Protein AF-A0A2V5HSE5-F1 (afdb_monomer)

Radius of gyration: 39.01 Å; Cα contacts (8 Å, |Δi|>4): 950; chains: 1; bounding box: 84×90×106 Å

Secondary structure (DSSP, 8-state):
--TTSHHHHHHHHHHHHHHH---HHHHHHHHHHHHHSS-HHHHHHHHHTT-TTS-GGGG-GGG--TT-HHHHHHHHHHHTT-HHHHHHHIIIIIHHHHS---SEE----GGGSS---S------TT--------------STTGGGS-TT------GGGTTHHHHHHHHHTSGGG--EEE-EETTEEPPHHHHHHHHHHTT--EEE-TT----SS-HHHHHHHHHHH-TT-SEEEEE-TTSSEEEEETTS-EEEGGGSGGGT--TTEEEEE-SGGGSS------TT-EEEEE--TT--HHHHHHHHTTSTTTTTT-EEEEEE-HHHHHHHHHHHT--TTSPP-HHHHHHHHHHHHHHHHHHTHHHHHHHHHHHHHHHHHHHH-TTTTT-HHHHHHHHHHH-EE----HHHHHPPPPTT--S--SSS-------HHHHHHHHHHHHHHHHHTTT-TTS-S-HHHHTT-S---------------PPP-PPBPPP----HHHHHHHHHS---SSSEEEHHHHHHHSHHHHHHTTT-----TTEEEETGGG-SB-PPTT---GGGPPP--EEEEETTTTEEEEE-HHHHHHHHHHHHHT--TTEEEEE-----STTS--GGG--SSEESPPSSTT---HHHHHHHHHHHT-----GGGHHHHHHHTTPPEETTTTEE----HHHHHHHHHHHHHHHHHTTT---TTSHHHHHHTTB---TTSGGG----TTSSTTSS-----------------------------PPP------------

pLDDT: mean 78.4, std 19.53, range [22.67, 97.88]

Structure (mmCIF, N/CA/C/O backbone):
data_AF-A0A2V5HSE5-F1
#
_entry.id   AF-A0A2V5HSE5-F1
#
loop_
_atom_site.group_PDB
_atom_site.id
_atom_site.type_symbol
_atom_site.label_atom_id
_atom_site.label_alt_id
_atom_site.label_comp_id
_atom_site.label_asym_id
_atom_site.label_entity_id
_atom_site.label_seq_id
_atom_site.pdbx_PDB_ins_code
_atom_site.Cartn_x
_atom_site.Cartn_y
_atom_site.Cartn_z
_atom_site.occupancy
_atom_site.B_iso_or_equiv
_atom_site.auth_seq_id
_atom_site.auth_comp_id
_atom_site.auth_asym_id
_atom_site.auth_atom_id
_atom_site.pdbx_PDB_model_num
ATOM 1 N N . ALA A 1 1 ? -4.893 -3.016 17.128 1.00 37.69 1 ALA A N 1
ATOM 2 C CA . ALA A 1 1 ? -4.441 -3.612 15.867 1.00 37.69 1 ALA A CA 1
ATOM 3 C C . ALA A 1 1 ? -3.090 -3.005 15.515 1.00 37.69 1 ALA A C 1
ATOM 5 O O . ALA A 1 1 ? -3.054 -1.854 15.117 1.00 37.69 1 ALA A O 1
ATOM 6 N N . GLU A 1 2 ? -2.008 -3.767 15.699 1.00 41.94 2 GLU A N 1
ATOM 7 C CA . GLU A 1 2 ? -0.610 -3.469 15.305 1.00 41.94 2 GLU A CA 1
ATOM 8 C C . GLU A 1 2 ? -0.381 -3.602 13.781 1.00 41.94 2 GLU A C 1
ATOM 10 O O . GLU A 1 2 ? 0.721 -3.864 13.310 1.00 41.94 2 GLU A O 1
ATOM 15 N N . TRP A 1 3 ? -1.437 -3.481 12.975 1.00 50.03 3 TRP A N 1
ATOM 16 C CA . TRP A 1 3 ? -1.369 -3.711 11.529 1.00 50.03 3 TRP A CA 1
ATOM 17 C C . TRP A 1 3 ? -1.050 -2.435 10.731 1.00 50.03 3 TRP A C 1
ATOM 19 O O . TRP A 1 3 ? -1.063 -2.474 9.505 1.00 50.03 3 TRP A O 1
ATOM 29 N N . GLY A 1 4 ? -0.786 -1.312 11.412 1.00 50.12 4 GLY A N 1
ATOM 30 C CA . GLY A 1 4 ? -0.477 -0.020 10.790 1.00 50.12 4 GLY A CA 1
ATOM 31 C C . GLY A 1 4 ? 0.933 0.069 10.204 1.00 50.12 4 GLY A C 1
ATOM 32 O O . GLY A 1 4 ? 1.190 0.922 9.357 1.00 50.12 4 GLY A O 1
ATOM 33 N N . HIS A 1 5 ? 1.841 -0.833 10.594 1.00 67.81 5 HIS A N 1
ATOM 34 C CA . HIS A 1 5 ? 3.178 -0.863 10.016 1.00 67.81 5 HIS A CA 1
ATOM 35 C C . HIS A 1 5 ? 3.104 -1.285 8.535 1.00 67.81 5 HIS A C 1
ATOM 37 O O . HIS A 1 5 ? 2.599 -2.380 8.249 1.00 67.81 5 HIS A O 1
ATOM 43 N N . PRO A 1 6 ? 3.651 -0.496 7.587 1.00 73.06 6 PRO A N 1
ATOM 44 C CA . PRO A 1 6 ? 3.570 -0.792 6.155 1.00 73.06 6 PRO A CA 1
ATOM 45 C C . PRO A 1 6 ? 4.016 -2.212 5.792 1.00 73.06 6 PRO A C 1
ATOM 47 O O . PRO A 1 6 ? 3.323 -2.903 5.054 1.00 73.06 6 PRO A O 1
ATOM 50 N N . ASP A 1 7 ? 5.111 -2.699 6.378 1.00 78.25 7 ASP A N 1
ATOM 51 C CA . ASP A 1 7 ? 5.605 -4.065 6.135 1.00 78.25 7 ASP A CA 1
ATOM 52 C C . ASP A 1 7 ? 4.615 -5.152 6.536 1.00 78.25 7 ASP A C 1
ATOM 54 O O . ASP A 1 7 ? 4.503 -6.181 5.873 1.00 78.25 7 ASP A O 1
ATOM 58 N N . VAL A 1 8 ? 3.894 -4.925 7.629 1.00 80.44 8 VAL A N 1
ATOM 59 C CA . VAL A 1 8 ? 2.926 -5.874 8.161 1.00 80.44 8 VAL A CA 1
ATOM 60 C C . VAL A 1 8 ? 1.689 -5.896 7.261 1.00 80.44 8 VAL A C 1
ATOM 62 O O . VAL A 1 8 ? 1.217 -6.973 6.895 1.00 80.44 8 VAL A O 1
ATOM 65 N N . ALA A 1 9 ? 1.235 -4.725 6.803 1.00 81.38 9 ALA A N 1
ATOM 66 C CA . ALA A 1 9 ? 0.181 -4.607 5.800 1.00 81.38 9 ALA A CA 1
ATOM 67 C C . ALA A 1 9 ? 0.578 -5.265 4.464 1.00 81.38 9 ALA A C 1
ATOM 69 O O . ALA A 1 9 ? -0.207 -6.030 3.898 1.00 81.38 9 ALA A O 1
ATOM 70 N N . ILE A 1 10 ? 1.808 -5.045 3.985 1.00 85.75 10 ILE A N 1
ATOM 71 C CA . ILE A 1 10 ? 2.348 -5.684 2.775 1.00 85.75 10 ILE A CA 1
ATOM 72 C C . ILE A 1 10 ? 2.383 -7.205 2.948 1.00 85.75 10 ILE A C 1
ATOM 74 O O . ILE A 1 10 ? 1.919 -7.935 2.070 1.00 85.75 10 ILE A O 1
ATOM 78 N N . LEU A 1 11 ? 2.890 -7.696 4.083 1.00 89.44 11 LEU A N 1
ATOM 79 C CA . LEU A 1 11 ? 2.995 -9.124 4.362 1.00 89.44 11 LEU A CA 1
ATOM 80 C C . LEU A 1 11 ? 1.619 -9.795 4.389 1.00 89.44 11 LEU A C 1
ATOM 82 O O . LEU A 1 11 ? 1.440 -10.821 3.732 1.00 89.44 11 LEU A O 1
ATOM 86 N N . PHE A 1 12 ? 0.640 -9.229 5.100 1.00 87.94 12 PHE A N 1
ATOM 87 C CA . PHE A 1 12 ? -0.706 -9.806 5.128 1.00 87.94 12 PHE A CA 1
ATOM 88 C C . PHE A 1 12 ? -1.429 -9.698 3.803 1.00 87.94 12 PHE A C 1
ATOM 90 O O . PHE A 1 12 ? -2.133 -10.638 3.449 1.00 87.94 12 PHE A O 1
ATOM 97 N N . THR A 1 13 ? -1.209 -8.625 3.045 1.00 90.38 13 THR A N 1
ATOM 98 C CA . THR A 1 13 ? -1.733 -8.523 1.680 1.00 90.38 13 THR A CA 1
ATOM 99 C C . THR A 1 13 ? -1.192 -9.675 0.835 1.00 90.38 13 THR A C 1
ATOM 101 O O . THR A 1 13 ? -1.968 -10.432 0.257 1.00 90.38 13 THR A O 1
ATOM 104 N N . CYS A 1 14 ? 0.126 -9.895 0.834 1.00 93.31 14 CYS A N 1
ATOM 105 C CA . CYS A 1 14 ? 0.733 -11.029 0.136 1.00 93.31 14 CYS A CA 1
ATOM 106 C C . CYS A 1 14 ? 0.155 -12.375 0.602 1.00 93.31 14 CYS A C 1
ATOM 108 O O . CYS A 1 14 ? -0.235 -13.193 -0.228 1.00 93.31 14 CYS A O 1
ATOM 110 N N . LEU A 1 15 ? 0.069 -12.607 1.917 1.00 93.38 15 LEU A N 1
ATOM 111 C CA . LEU A 1 15 ? -0.453 -13.858 2.475 1.00 93.38 15 LEU A CA 1
ATOM 112 C C . LEU A 1 15 ? -1.921 -14.094 2.107 1.00 93.38 15 LEU A C 1
ATOM 114 O O . LEU A 1 15 ? -2.263 -15.212 1.726 1.00 93.38 15 LEU A O 1
ATOM 118 N N . ALA A 1 16 ? -2.770 -13.067 2.172 1.00 92.12 16 ALA A N 1
ATOM 119 C CA . ALA A 1 16 ? -4.176 -13.160 1.790 1.00 92.12 16 ALA A CA 1
ATOM 120 C C . ALA A 1 16 ? -4.311 -13.621 0.334 1.00 92.12 16 ALA A C 1
ATOM 122 O O . ALA A 1 16 ? -4.960 -14.630 0.065 1.00 92.12 16 ALA A O 1
ATOM 123 N N . PHE A 1 17 ? -3.592 -12.979 -0.592 1.00 95.00 17 PHE A N 1
ATOM 124 C CA . PHE A 1 17 ? -3.610 -13.373 -2.001 1.00 95.00 17 PHE A CA 1
ATOM 125 C C . PHE A 1 17 ? -2.984 -14.750 -2.257 1.00 95.00 17 PHE A C 1
ATOM 127 O O . PHE A 1 17 ? -3.467 -15.484 -3.116 1.00 95.00 17 PHE A O 1
ATOM 134 N N . TYR A 1 18 ? -1.948 -15.150 -1.515 1.00 94.50 18 TYR A N 1
ATOM 135 C CA . TYR A 1 18 ? -1.387 -16.500 -1.628 1.00 94.50 18 TYR A CA 1
ATOM 136 C C . TYR A 1 18 ? -2.341 -17.591 -1.127 1.00 94.50 18 TYR A C 1
ATOM 138 O O . TYR A 1 18 ? -2.316 -18.703 -1.655 1.00 94.50 18 TYR A O 1
ATOM 146 N N . HIS A 1 19 ? -3.178 -17.293 -0.131 1.00 92.31 19 HIS A N 1
ATOM 147 C CA . HIS A 1 19 ? -4.152 -18.239 0.411 1.00 92.31 19 HIS A CA 1
ATOM 148 C C . HIS A 1 19 ? -5.450 -18.295 -0.402 1.00 92.31 19 HIS A C 1
ATOM 150 O O . HIS A 1 19 ? -5.953 -19.389 -0.664 1.00 92.31 19 HIS A O 1
ATOM 156 N N . GLU A 1 20 ? -5.990 -17.147 -0.806 1.00 93.31 20 GLU A N 1
ATOM 157 C CA . GLU A 1 20 ? -7.258 -17.055 -1.541 1.00 93.31 20 GLU A CA 1
ATOM 158 C C . GLU A 1 20 ? -7.082 -17.275 -3.049 1.00 93.31 20 GLU A C 1
ATOM 160 O O . GLU A 1 20 ? -7.962 -17.836 -3.710 1.00 93.31 20 GLU A O 1
ATOM 165 N N . GLY A 1 21 ? -5.913 -16.913 -3.581 1.00 93.94 21 GLY A N 1
ATOM 166 C CA . GLY A 1 21 ? -5.652 -16.846 -5.012 1.00 93.94 21 GLY A CA 1
ATOM 167 C C . GLY A 1 21 ? -6.323 -15.640 -5.671 1.00 93.94 21 GLY A C 1
ATOM 168 O O . GLY A 1 21 ? -7.078 -14.892 -5.055 1.00 93.94 21 GLY A O 1
ATOM 169 N N . LEU A 1 22 ? -6.051 -15.446 -6.959 1.00 95.06 22 LEU A N 1
ATOM 170 C CA . LEU A 1 22 ? -6.726 -14.411 -7.744 1.00 95.06 22 LEU A CA 1
ATOM 171 C C . LEU A 1 22 ? -8.165 -14.821 -8.058 1.00 95.06 22 LEU A C 1
ATOM 173 O O . LEU A 1 22 ? -8.438 -15.990 -8.347 1.00 95.06 22 LEU A O 1
ATOM 177 N N . ASN A 1 23 ? -9.078 -13.853 -8.093 1.00 94.56 23 ASN A N 1
ATOM 178 C CA . ASN A 1 23 ? -10.392 -14.047 -8.702 1.00 94.56 23 ASN A CA 1
ATOM 179 C C . ASN A 1 23 ? -10.321 -13.905 -10.241 1.00 94.56 23 ASN A C 1
ATOM 181 O O . ASN A 1 23 ? -9.284 -13.546 -10.807 1.00 94.56 23 ASN A O 1
ATOM 185 N N . GLN A 1 24 ? -11.414 -14.237 -10.936 1.00 92.25 24 GLN A N 1
ATOM 186 C CA . GLN A 1 24 ? -11.439 -14.252 -12.405 1.00 92.25 24 GLN A CA 1
ATOM 187 C C . GLN A 1 24 ? -11.196 -12.861 -13.008 1.00 92.25 24 GLN A C 1
ATOM 189 O O . GLN A 1 24 ? -10.471 -12.737 -13.992 1.00 92.25 24 GLN A O 1
ATOM 194 N N . GLU A 1 25 ? -11.757 -11.821 -12.394 1.00 91.81 25 GLU A N 1
ATOM 195 C CA . GLU A 1 25 ? -11.634 -10.441 -12.861 1.00 91.81 25 GLU A CA 1
ATOM 196 C C . GLU A 1 25 ? -10.201 -9.917 -12.697 1.00 91.81 25 GLU A C 1
ATOM 198 O O . GLU A 1 25 ? -9.633 -9.353 -13.626 1.00 91.81 25 GLU A O 1
ATOM 203 N N . GLN A 1 26 ? -9.563 -10.208 -11.563 1.00 94.50 26 GLN A N 1
ATOM 204 C CA . GLN A 1 26 ? -8.159 -9.873 -11.308 1.00 94.50 26 GLN A CA 1
ATOM 205 C C . GLN A 1 26 ? -7.218 -10.572 -12.299 1.00 94.50 26 GLN A C 1
ATOM 207 O O . GLN A 1 26 ? -6.293 -9.960 -12.828 1.00 94.50 26 GLN A O 1
ATOM 212 N N . CYS A 1 27 ? -7.469 -11.849 -12.604 1.00 92.62 27 CYS A N 1
ATOM 213 C CA . CYS A 1 27 ? -6.684 -12.585 -13.596 1.00 92.62 27 CYS A CA 1
ATOM 214 C C . CYS A 1 27 ? -6.865 -12.015 -15.015 1.00 92.62 27 CYS A C 1
ATOM 216 O O . CYS A 1 27 ? -5.888 -11.901 -15.759 1.00 92.62 27 CYS A O 1
ATOM 218 N N . ARG A 1 28 ? -8.088 -11.604 -15.371 1.00 90.69 28 ARG A N 1
ATOM 219 C CA . ARG A 1 28 ? -8.401 -10.932 -16.640 1.00 90.69 28 ARG A CA 1
ATOM 220 C C . ARG A 1 28 ? -7.661 -9.599 -16.766 1.00 90.69 28 ARG A C 1
ATOM 222 O O . ARG A 1 28 ? -7.025 -9.365 -17.788 1.00 90.69 28 ARG A O 1
ATOM 229 N N . GLN A 1 29 ? -7.655 -8.784 -15.711 1.00 91.75 29 GLN A N 1
ATOM 230 C CA . GLN A 1 29 ? -6.893 -7.529 -15.664 1.00 91.75 29 GLN A CA 1
ATOM 231 C C . GLN A 1 29 ? -5.393 -7.757 -15.883 1.00 91.75 29 GLN A C 1
ATOM 233 O O . GLN A 1 29 ? -4.754 -7.016 -16.631 1.00 91.75 29 GLN A O 1
ATOM 238 N N . CYS A 1 30 ? -4.817 -8.817 -15.300 1.00 92.56 30 CYS A N 1
ATOM 239 C CA . CYS A 1 30 ? -3.430 -9.175 -15.592 1.00 92.56 30 CYS A CA 1
ATOM 240 C C . CYS A 1 30 ? -3.223 -9.483 -17.082 1.00 92.56 30 CYS A C 1
ATOM 242 O O . CYS A 1 30 ? -2.258 -8.993 -17.662 1.00 92.56 30 CYS A O 1
ATOM 244 N N . LEU A 1 31 ? -4.096 -10.286 -17.703 1.00 90.50 31 LEU A N 1
ATOM 245 C CA . LEU A 1 31 ? -3.988 -10.645 -19.126 1.00 90.50 31 LEU A CA 1
ATOM 246 C C . LEU A 1 31 ? -4.076 -9.413 -20.039 1.00 90.50 31 LEU A C 1
ATOM 248 O O . LEU A 1 31 ? -3.309 -9.303 -20.993 1.00 90.50 31 LEU A O 1
ATOM 252 N N . GLU A 1 32 ? -4.960 -8.465 -19.728 1.00 89.62 32 GLU A N 1
ATOM 253 C CA . GLU A 1 32 ? -5.055 -7.189 -20.448 1.00 89.62 32 GLU A CA 1
ATOM 254 C C . GLU A 1 32 ? -3.783 -6.346 -20.311 1.00 89.62 32 GLU A C 1
ATOM 256 O O . GLU A 1 32 ? -3.359 -5.706 -21.271 1.00 89.62 32 GLU A O 1
ATOM 261 N N . SER A 1 33 ? -3.149 -6.357 -19.137 1.00 89.75 33 SER A N 1
ATOM 262 C CA . SER A 1 33 ? -1.869 -5.676 -18.927 1.00 89.75 33 SER A CA 1
ATOM 263 C C . SER A 1 33 ? -0.733 -6.335 -19.702 1.00 89.75 33 SER A C 1
ATOM 265 O O . SER A 1 33 ? 0.065 -5.633 -20.316 1.00 89.75 33 SER A O 1
ATOM 267 N N . VAL A 1 34 ? -0.687 -7.669 -19.759 1.00 88.50 34 VAL A N 1
ATOM 268 C CA . VAL A 1 34 ? 0.285 -8.386 -20.601 1.00 88.50 34 VAL A CA 1
ATOM 269 C C . VAL A 1 34 ? 0.083 -8.055 -22.075 1.00 88.50 34 VAL A C 1
ATOM 271 O O . VAL A 1 34 ? 1.064 -7.833 -22.771 1.00 88.50 34 VAL A O 1
ATOM 274 N N . LEU A 1 35 ? -1.162 -7.930 -22.544 1.00 84.88 35 LEU A N 1
ATOM 275 C CA . LEU A 1 35 ? -1.455 -7.514 -23.920 1.00 84.88 35 LEU A CA 1
ATOM 276 C C . LEU A 1 35 ? -0.922 -6.113 -24.254 1.00 84.88 35 LEU A C 1
ATOM 278 O O . LEU A 1 35 ? -0.577 -5.856 -25.404 1.00 84.88 35 LEU A O 1
ATOM 282 N N . ARG A 1 36 ? -0.854 -5.220 -23.262 1.00 81.44 36 ARG A N 1
ATOM 283 C CA . ARG A 1 36 ? -0.322 -3.855 -23.405 1.00 81.44 36 ARG A CA 1
ATOM 284 C C . ARG A 1 36 ? 1.188 -3.760 -23.169 1.00 81.44 36 ARG A C 1
ATOM 286 O O . ARG A 1 36 ? 1.737 -2.678 -23.349 1.00 81.44 36 ARG A O 1
ATOM 293 N N . ALA A 1 37 ? 1.839 -4.837 -22.732 1.00 78.94 37 ALA A N 1
ATOM 294 C CA . ALA A 1 37 ? 3.273 -4.852 -22.474 1.00 78.94 37 ALA A CA 1
ATOM 295 C C . ALA A 1 37 ? 4.079 -4.850 -23.782 1.00 78.94 37 ALA A C 1
ATOM 297 O O . ALA A 1 37 ? 3.602 -5.315 -24.816 1.00 78.94 37 ALA A O 1
ATOM 298 N N . ASP A 1 38 ? 5.331 -4.391 -23.716 1.00 71.06 38 ASP A N 1
ATOM 299 C CA . ASP A 1 38 ? 6.223 -4.337 -24.883 1.00 71.06 38 ASP A CA 1
ATOM 300 C C . ASP A 1 38 ? 6.590 -5.733 -25.423 1.00 71.06 38 ASP A C 1
ATOM 302 O O . ASP A 1 38 ? 6.829 -5.897 -26.619 1.00 71.06 38 ASP A O 1
ATOM 306 N N . ASP A 1 39 ? 6.625 -6.751 -24.551 1.00 74.94 39 ASP A N 1
ATOM 307 C CA . ASP A 1 39 ? 6.791 -8.163 -24.924 1.00 74.94 39 ASP A CA 1
ATOM 308 C C . ASP A 1 39 ? 5.786 -9.065 -24.180 1.00 74.94 39 ASP A C 1
ATOM 310 O O . ASP A 1 39 ? 6.107 -9.683 -23.154 1.00 74.94 39 ASP A O 1
ATOM 314 N N . PRO A 1 40 ? 4.554 -9.173 -24.708 1.00 80.81 40 PRO A N 1
ATOM 315 C CA . PRO A 1 40 ? 3.511 -9.999 -24.114 1.00 80.81 40 PRO A CA 1
ATOM 316 C C . PRO A 1 40 ? 3.881 -11.487 -24.054 1.00 80.81 40 PRO A C 1
ATOM 318 O O . PRO A 1 40 ? 3.487 -12.197 -23.128 1.00 80.81 40 PRO A O 1
ATOM 321 N N . ALA A 1 41 ? 4.651 -11.974 -25.034 1.00 77.94 41 ALA A N 1
ATOM 322 C CA . ALA A 1 41 ? 4.997 -13.385 -25.141 1.00 77.94 41 ALA A CA 1
ATOM 323 C C . ALA A 1 41 ? 5.964 -13.805 -24.031 1.00 77.94 41 ALA A C 1
ATOM 325 O O . ALA A 1 41 ? 5.734 -14.826 -23.383 1.00 77.94 41 ALA A O 1
ATOM 326 N N . THR A 1 42 ? 7.001 -13.005 -23.769 1.00 77.19 42 THR A N 1
ATOM 327 C CA . THR A 1 42 ? 7.955 -13.285 -22.687 1.00 77.19 42 THR A CA 1
ATOM 328 C C . THR A 1 42 ? 7.309 -13.144 -21.309 1.00 77.19 42 THR A C 1
ATOM 330 O O . THR A 1 42 ? 7.526 -13.999 -20.448 1.00 77.19 42 THR A O 1
ATOM 333 N N . GLU A 1 43 ? 6.488 -12.112 -21.082 1.00 81.19 43 GLU A N 1
ATOM 334 C CA . GLU A 1 43 ? 5.786 -11.955 -19.799 1.00 81.19 43 GLU A CA 1
ATOM 335 C C . GLU A 1 43 ? 4.812 -13.111 -19.538 1.00 81.19 43 GLU A C 1
ATOM 337 O O . GLU A 1 43 ? 4.778 -13.656 -18.432 1.00 81.19 43 GLU A O 1
ATOM 342 N N . TYR A 1 44 ? 4.079 -13.557 -20.561 1.00 85.88 44 TYR A N 1
ATOM 343 C CA . TYR A 1 44 ? 3.179 -14.698 -20.425 1.00 85.88 44 TYR A CA 1
ATOM 344 C C . TYR A 1 44 ? 3.917 -16.034 -20.268 1.00 85.88 44 TYR A C 1
ATOM 346 O O . TYR A 1 44 ? 3.504 -16.886 -19.475 1.00 85.88 44 TYR A O 1
ATOM 354 N N . ASP A 1 45 ? 5.037 -16.237 -20.969 1.00 81.31 45 ASP A N 1
ATOM 355 C CA . ASP A 1 45 ? 5.857 -17.440 -20.803 1.00 81.31 45 ASP A CA 1
ATOM 356 C C . ASP A 1 45 ? 6.295 -17.590 -19.331 1.00 81.31 45 ASP A C 1
ATOM 358 O O . ASP A 1 45 ? 6.146 -18.676 -18.768 1.00 81.31 45 ASP A O 1
ATOM 362 N N . ARG A 1 46 ? 6.674 -16.501 -18.639 1.00 81.19 46 ARG A N 1
ATOM 363 C CA . ARG A 1 46 ? 7.002 -16.531 -17.194 1.00 81.19 46 ARG A CA 1
ATOM 364 C C . ARG A 1 46 ? 5.861 -17.054 -16.322 1.00 81.19 46 ARG A C 1
ATOM 366 O O . ARG A 1 46 ? 6.106 -17.691 -15.297 1.00 81.19 46 ARG A O 1
ATOM 373 N N . TRP A 1 47 ? 4.610 -16.791 -16.697 1.00 86.44 47 TRP A N 1
ATOM 374 C CA . TRP A 1 47 ? 3.445 -17.268 -15.946 1.00 86.44 47 TRP A CA 1
ATOM 375 C C . TRP A 1 47 ? 3.228 -18.771 -16.115 1.00 86.44 47 TRP A C 1
ATOM 377 O O . TRP A 1 47 ? 2.710 -19.428 -15.209 1.00 86.44 47 TRP A O 1
ATOM 387 N N . THR A 1 48 ? 3.611 -19.313 -17.272 1.00 82.62 48 THR A N 1
ATOM 388 C CA . THR A 1 48 ? 3.333 -20.701 -17.660 1.00 82.62 48 THR A CA 1
ATOM 389 C C . THR A 1 48 ? 4.519 -21.646 -17.472 1.00 82.62 48 THR A C 1
ATOM 391 O O . THR A 1 48 ? 4.307 -22.860 -17.401 1.00 82.62 48 THR A O 1
ATOM 394 N N . GLU A 1 49 ? 5.739 -21.120 -17.311 1.00 73.69 49 GLU A N 1
ATOM 395 C CA . GLU A 1 49 ? 6.972 -21.892 -17.089 1.00 73.69 49 GLU A CA 1
ATOM 396 C C . GLU A 1 49 ? 6.890 -22.818 -15.869 1.00 73.69 49 GLU A C 1
ATOM 398 O O . GLU A 1 49 ? 7.357 -23.956 -15.917 1.00 73.69 49 GLU A O 1
ATOM 403 N N . THR A 1 50 ? 6.252 -22.370 -14.788 1.00 66.06 50 THR A N 1
ATOM 404 C CA . THR A 1 50 ? 6.107 -23.156 -13.552 1.00 66.06 50 THR A CA 1
ATOM 405 C C . THR A 1 50 ? 4.899 -24.094 -13.570 1.00 66.06 50 THR A C 1
ATOM 407 O O . THR A 1 50 ? 4.805 -25.000 -12.739 1.00 66.06 50 THR A O 1
ATOM 410 N N . SER A 1 51 ? 3.974 -23.930 -14.521 1.00 68.38 51 SER A N 1
ATOM 411 C CA . SER A 1 51 ? 2.731 -24.699 -14.565 1.00 68.38 51 SER A CA 1
ATOM 412 C C . SER A 1 51 ? 2.857 -25.901 -15.498 1.00 68.38 51 SER A C 1
ATOM 414 O O . SER A 1 51 ? 2.586 -25.818 -16.692 1.00 68.38 51 SER A O 1
ATOM 416 N N . ALA A 1 52 ? 3.232 -27.069 -14.971 1.00 66.12 52 ALA A N 1
ATOM 417 C CA . ALA A 1 52 ? 3.265 -28.319 -15.747 1.00 66.12 52 ALA A CA 1
ATOM 418 C C . ALA A 1 52 ? 1.859 -28.825 -16.147 1.00 66.12 52 ALA A C 1
ATOM 420 O O . ALA A 1 52 ? 1.725 -29.578 -17.106 1.00 66.12 52 ALA A O 1
ATOM 421 N N . ALA A 1 53 ? 0.807 -28.376 -15.457 1.00 75.19 53 ALA A N 1
ATOM 422 C CA . ALA A 1 53 ? -0.567 -28.847 -15.649 1.00 75.19 53 ALA A CA 1
ATOM 423 C C . ALA A 1 53 ? -1.356 -28.104 -16.745 1.00 75.19 53 ALA A C 1
ATOM 425 O O . ALA A 1 53 ? -2.462 -28.523 -17.081 1.00 75.19 53 ALA A O 1
ATOM 426 N N . MET A 1 54 ? -0.824 -27.005 -17.287 1.00 80.81 54 MET A N 1
ATOM 427 C CA . MET A 1 54 ? -1.533 -26.197 -18.280 1.00 80.81 54 MET A CA 1
ATOM 428 C C . MET A 1 54 ? -1.579 -26.880 -19.667 1.00 80.81 54 MET A C 1
ATOM 430 O O . MET A 1 54 ? -0.536 -27.366 -20.130 1.00 80.81 54 MET A O 1
ATOM 434 N N . PRO A 1 55 ? -2.736 -26.891 -20.361 1.00 82.44 55 PRO A N 1
ATOM 435 C CA . PRO A 1 55 ? -2.853 -27.370 -21.737 1.00 82.44 55 PRO A CA 1
ATOM 436 C C . PRO A 1 55 ? -1.949 -26.602 -22.702 1.00 82.44 55 PRO A C 1
ATOM 438 O O . PRO A 1 55 ? -1.814 -25.386 -22.603 1.00 82.44 55 PRO A O 1
ATOM 441 N N . GLU A 1 56 ? -1.372 -27.296 -23.679 1.00 74.81 56 GLU A N 1
ATOM 442 C CA . GLU A 1 56 ? -0.410 -26.709 -24.618 1.00 74.81 56 GLU A CA 1
ATOM 443 C C . GLU A 1 56 ? -0.984 -25.531 -25.421 1.00 74.81 56 GLU A C 1
ATOM 445 O O . GLU A 1 56 ? -0.300 -24.525 -25.595 1.00 74.81 56 GLU A O 1
ATOM 450 N N . GLY A 1 57 ? -2.258 -25.594 -25.820 1.00 76.06 57 GLY A N 1
ATOM 451 C CA . GLY A 1 57 ? -2.933 -24.494 -26.519 1.00 76.06 57 GLY A CA 1
ATOM 452 C C . GLY A 1 57 ? -3.014 -23.196 -25.706 1.00 76.06 57 GLY A C 1
ATOM 453 O O . GLY A 1 57 ? -2.966 -22.121 -26.287 1.00 76.06 57 GLY A O 1
ATOM 454 N N . LEU A 1 58 ? -3.046 -23.287 -24.372 1.00 82.06 58 LEU A N 1
ATOM 455 C CA . LEU A 1 58 ? -3.089 -22.128 -23.473 1.00 82.06 58 LEU A CA 1
ATOM 456 C C . LEU A 1 58 ? -1.696 -21.655 -23.042 1.00 82.06 58 LEU A C 1
ATOM 458 O O . LEU A 1 58 ? -1.581 -20.620 -22.411 1.00 82.06 58 LEU A O 1
ATOM 462 N N . ARG A 1 59 ? -0.621 -22.377 -23.384 1.00 79.69 59 ARG A N 1
ATOM 463 C CA . ARG A 1 59 ? 0.761 -21.961 -23.071 1.00 79.69 59 ARG A CA 1
ATOM 464 C C . ARG A 1 59 ? 1.336 -20.958 -24.062 1.00 79.69 59 ARG A C 1
ATOM 466 O O . ARG A 1 59 ? 2.458 -20.505 -23.867 1.00 79.69 59 ARG A O 1
ATOM 473 N N . HIS A 1 60 ? 0.643 -20.705 -25.166 1.00 74.25 60 HIS A N 1
ATOM 474 C CA . HIS A 1 60 ? 1.156 -19.905 -26.268 1.00 74.25 60 HIS A CA 1
ATOM 475 C C . HIS A 1 60 ? 0.406 -18.588 -26.322 1.00 74.25 60 HIS A C 1
ATOM 477 O O . HIS A 1 60 ? -0.766 -18.582 -26.682 1.00 74.25 60 HIS A O 1
ATOM 483 N N . TRP A 1 61 ? 1.099 -17.481 -26.049 1.00 80.69 61 TRP A N 1
ATOM 484 C CA . TRP A 1 61 ? 0.491 -16.151 -26.094 1.00 80.69 61 TRP A CA 1
ATOM 485 C C . TRP A 1 61 ? -0.261 -15.876 -27.405 1.00 80.69 61 TRP A C 1
ATOM 487 O O . TRP A 1 61 ? -1.394 -15.413 -27.389 1.00 80.69 61 TRP A O 1
ATOM 497 N N . ASN A 1 62 ? 0.317 -16.277 -28.541 1.00 76.25 62 ASN A N 1
ATOM 498 C CA . ASN A 1 62 ? -0.272 -16.083 -29.872 1.00 76.25 62 ASN A CA 1
ATOM 499 C C . ASN A 1 62 ? -1.610 -16.816 -30.095 1.00 76.25 62 ASN A C 1
ATOM 501 O O . ASN A 1 62 ? -2.276 -16.562 -31.095 1.00 76.25 62 ASN A O 1
ATOM 505 N N . LEU A 1 63 ? -1.975 -17.757 -29.220 1.00 77.75 63 LEU A N 1
ATOM 506 C CA . LEU A 1 63 ? -3.230 -18.510 -29.285 1.00 77.75 63 LEU A CA 1
ATOM 507 C C . LEU A 1 63 ? -4.269 -18.005 -28.275 1.00 77.75 63 LEU A C 1
ATOM 509 O O . LEU A 1 63 ? -5.386 -18.518 -28.260 1.00 77.75 63 LEU A O 1
ATOM 513 N N . ILE A 1 64 ? -3.913 -17.023 -27.442 1.00 81.88 64 ILE A N 1
ATOM 514 C CA . ILE A 1 64 ? -4.768 -16.519 -26.370 1.00 81.88 64 ILE A CA 1
ATOM 515 C C . ILE A 1 64 ? -5.596 -15.355 -26.884 1.00 81.88 64 ILE A C 1
ATOM 517 O O . ILE A 1 64 ? -5.069 -14.344 -27.346 1.00 81.88 64 ILE A O 1
ATOM 521 N N . ASN A 1 65 ? -6.910 -15.475 -26.729 1.00 81.56 65 ASN A N 1
ATOM 522 C CA . ASN A 1 65 ? -7.824 -14.360 -26.902 1.00 81.56 65 ASN A CA 1
ATOM 523 C C . ASN A 1 65 ? -8.314 -13.885 -25.529 1.00 81.56 65 ASN A C 1
ATOM 525 O O . ASN A 1 65 ? -9.093 -14.573 -24.877 1.00 81.56 65 ASN A O 1
ATOM 529 N N . VAL A 1 66 ? -7.888 -12.692 -25.103 1.00 79.69 66 VAL A N 1
ATOM 530 C CA . VAL A 1 66 ? -8.264 -12.112 -23.796 1.00 79.69 66 VAL A CA 1
ATOM 531 C C . VAL A 1 66 ? -9.780 -11.873 -23.681 1.00 79.69 66 VAL A C 1
ATOM 533 O O . VAL A 1 66 ? -10.326 -11.905 -22.581 1.00 79.69 66 VAL A O 1
ATOM 536 N N . ASN A 1 67 ? -10.474 -11.702 -24.812 1.00 80.00 67 ASN A N 1
ATOM 537 C CA . ASN A 1 67 ? -11.926 -11.507 -24.860 1.00 80.00 67 ASN A CA 1
ATOM 538 C C . ASN A 1 67 ? -12.722 -12.826 -24.862 1.00 80.00 67 ASN A C 1
ATOM 540 O O . ASN A 1 67 ? -13.951 -12.799 -24.803 1.00 80.00 67 ASN A O 1
ATOM 544 N N . ASP A 1 68 ? -12.054 -13.979 -24.958 1.00 85.44 68 ASP A N 1
ATOM 545 C CA . ASP A 1 68 ? -12.695 -15.292 -24.904 1.00 85.44 68 ASP A CA 1
ATOM 546 C C . ASP A 1 68 ? -12.881 -15.726 -23.441 1.00 85.44 68 ASP A C 1
ATOM 548 O O . ASP A 1 68 ? -11.921 -15.996 -22.713 1.00 85.44 68 ASP A O 1
ATOM 552 N N . TYR A 1 69 ? -14.142 -15.791 -23.009 1.00 85.50 69 TYR A N 1
ATOM 553 C CA . TYR A 1 69 ? -14.504 -16.136 -21.636 1.00 85.50 69 TYR A CA 1
ATOM 554 C C . TYR A 1 69 ? -14.042 -17.543 -21.232 1.00 85.50 69 TYR A C 1
ATOM 556 O O . TYR A 1 69 ? -13.566 -17.727 -20.109 1.00 85.50 69 TYR A O 1
ATOM 564 N N . ASP A 1 70 ? -14.150 -18.526 -22.131 1.00 85.69 70 ASP A N 1
ATOM 565 C CA . ASP A 1 70 ? -13.831 -19.922 -21.822 1.00 85.69 70 ASP A CA 1
ATOM 566 C C . ASP A 1 70 ? -12.316 -20.110 -21.680 1.00 85.69 70 ASP A C 1
ATOM 568 O O . ASP A 1 70 ? -11.849 -20.782 -20.753 1.00 85.69 70 ASP A O 1
ATOM 572 N N . GLN A 1 71 ? -11.533 -19.451 -22.542 1.00 86.25 71 GLN A N 1
ATOM 573 C CA . GLN A 1 71 ? -10.074 -19.414 -22.403 1.00 86.25 71 GLN A CA 1
ATOM 574 C C . GLN A 1 71 ? -9.651 -18.689 -21.127 1.00 86.25 71 GLN A C 1
ATOM 576 O O . GLN A 1 71 ? -8.832 -19.215 -20.372 1.00 86.25 71 GLN A O 1
ATOM 581 N N . GLY A 1 72 ? -10.234 -17.519 -20.846 1.00 86.31 72 GLY A N 1
ATOM 582 C CA . GLY A 1 72 ? -9.949 -16.758 -19.630 1.00 86.31 72 GLY A CA 1
ATOM 583 C C . GLY A 1 72 ? -10.247 -17.561 -18.362 1.00 86.31 72 GLY A C 1
ATOM 584 O O . GLY A 1 72 ? -9.432 -17.597 -17.438 1.00 86.31 72 GLY A O 1
ATOM 585 N N . PHE A 1 73 ? -11.372 -18.280 -18.335 1.00 88.50 73 PHE A N 1
ATOM 586 C CA . PHE A 1 73 ? -11.732 -19.161 -17.228 1.00 88.50 73 PHE A CA 1
ATOM 587 C C . PHE A 1 73 ? -10.749 -20.329 -17.068 1.00 88.50 73 PHE A C 1
ATOM 589 O O . PHE A 1 73 ? -10.308 -20.608 -15.951 1.00 88.50 73 PHE A O 1
ATOM 596 N N . ALA A 1 74 ? -10.353 -20.987 -18.162 1.00 88.81 74 ALA A N 1
ATOM 597 C CA . ALA A 1 74 ? -9.383 -22.080 -18.119 1.00 88.81 74 ALA A CA 1
ATOM 598 C C . ALA A 1 74 ? -7.997 -21.607 -17.640 1.00 88.81 74 ALA A C 1
ATOM 600 O O . ALA A 1 74 ? -7.384 -22.245 -16.782 1.00 88.81 74 ALA A O 1
ATOM 601 N N . ILE A 1 75 ? -7.520 -20.461 -18.134 1.00 90.00 75 ILE A N 1
ATOM 602 C CA . ILE A 1 75 ? -6.259 -19.848 -17.691 1.00 90.00 75 ILE A CA 1
ATOM 603 C C . ILE A 1 75 ? -6.327 -19.534 -16.192 1.00 90.00 75 ILE A C 1
ATOM 605 O O . ILE A 1 75 ? -5.429 -19.929 -15.444 1.00 90.00 75 ILE A O 1
ATOM 609 N N . TRP A 1 76 ? -7.413 -18.905 -15.732 1.00 92.31 76 TRP A N 1
ATOM 610 C CA . TRP A 1 76 ? -7.634 -18.614 -14.316 1.00 92.31 76 TRP A CA 1
ATOM 611 C C . TRP A 1 76 ? -7.595 -19.883 -13.453 1.00 92.31 76 TRP A C 1
ATOM 613 O O . TRP A 1 76 ? -6.895 -19.911 -12.441 1.00 92.31 76 TRP A O 1
ATOM 623 N N . GLN A 1 77 ? -8.260 -20.970 -13.859 1.00 91.50 77 GLN A N 1
ATOM 624 C CA . GLN A 1 77 ? -8.248 -22.227 -13.099 1.00 91.50 77 GLN A CA 1
ATOM 625 C C . GLN A 1 77 ? -6.833 -22.769 -12.858 1.00 91.50 77 GLN A C 1
ATOM 627 O O . GLN A 1 77 ? -6.550 -23.284 -11.772 1.00 91.50 77 GLN A O 1
ATOM 632 N N . HIS A 1 78 ? -5.950 -22.643 -13.851 1.00 90.62 78 HIS A N 1
ATOM 633 C CA . HIS A 1 78 ? -4.574 -23.129 -13.772 1.00 90.62 78 HIS A CA 1
ATOM 634 C C . HIS A 1 78 ? -3.610 -22.152 -13.088 1.00 90.62 78 HIS A C 1
ATOM 636 O O . HIS A 1 78 ? -2.613 -22.600 -12.521 1.00 90.62 78 HIS A O 1
ATOM 642 N N . LEU A 1 79 ? -3.879 -20.845 -13.144 1.00 90.88 79 LEU A N 1
ATOM 643 C CA . LEU A 1 79 ? -2.954 -19.806 -12.683 1.00 90.88 79 LEU A CA 1
ATOM 644 C C . LEU A 1 79 ? -3.373 -19.097 -11.391 1.00 90.88 79 LEU A C 1
ATOM 646 O O . LEU A 1 79 ? -2.544 -18.402 -10.812 1.00 90.88 79 LEU A O 1
ATOM 650 N N . ARG A 1 80 ? -4.600 -19.287 -10.887 1.00 91.94 80 ARG A N 1
ATOM 651 C CA . ARG A 1 80 ? -5.124 -18.541 -9.723 1.00 91.94 80 ARG A CA 1
ATOM 652 C C . ARG A 1 80 ? -4.278 -18.627 -8.450 1.00 91.94 80 ARG A C 1
ATOM 654 O O . ARG A 1 80 ? -4.286 -17.682 -7.675 1.00 91.94 80 ARG A O 1
ATOM 661 N N . PHE A 1 81 ? -3.548 -19.726 -8.247 1.00 91.69 81 PHE A N 1
ATOM 662 C CA . PHE A 1 81 ? -2.630 -19.920 -7.112 1.00 91.69 81 PHE A CA 1
ATOM 663 C C . PHE A 1 81 ? -1.150 -19.851 -7.517 1.00 91.69 81 PHE A C 1
ATOM 665 O O . PHE A 1 81 ? -0.270 -20.223 -6.743 1.00 91.69 81 PHE A O 1
ATOM 672 N N . SER A 1 82 ? -0.855 -19.419 -8.746 1.00 91.19 82 SER A N 1
ATOM 673 C CA . SER A 1 82 ? 0.520 -19.223 -9.195 1.00 91.19 82 SER A CA 1
ATOM 674 C C . SER A 1 82 ? 1.096 -17.993 -8.506 1.00 91.19 82 SER A C 1
ATOM 676 O O . SER A 1 82 ? 0.638 -16.874 -8.736 1.00 91.19 82 SER A O 1
ATOM 678 N N . THR A 1 83 ? 2.129 -18.190 -7.688 1.00 91.19 83 THR A N 1
ATOM 679 C CA . THR A 1 83 ? 2.824 -17.095 -6.997 1.00 91.19 83 THR A CA 1
ATOM 680 C C . THR A 1 83 ? 3.387 -16.073 -7.979 1.00 91.19 83 THR A C 1
ATOM 682 O O . THR A 1 83 ? 3.350 -14.883 -7.691 1.00 91.19 83 THR A O 1
ATOM 685 N N . THR A 1 84 ? 3.831 -16.498 -9.166 1.00 91.00 84 THR A N 1
ATOM 686 C CA . THR A 1 84 ? 4.298 -15.591 -10.224 1.00 91.00 84 THR A CA 1
ATOM 687 C C . THR A 1 84 ? 3.196 -14.631 -10.674 1.00 91.00 84 THR A C 1
ATOM 689 O O . THR A 1 84 ? 3.435 -13.430 -10.777 1.00 91.00 84 THR A O 1
ATOM 692 N N . VAL A 1 85 ? 1.983 -15.142 -10.904 1.00 92.38 85 VAL A N 1
ATOM 693 C CA . VAL A 1 85 ? 0.851 -14.336 -11.394 1.00 92.38 85 VAL A CA 1
ATOM 694 C C . VAL A 1 85 ? 0.274 -13.475 -10.276 1.00 92.38 85 VAL A C 1
ATOM 696 O O . VAL A 1 85 ? -0.032 -12.308 -10.497 1.00 92.38 85 VAL A O 1
ATOM 699 N N . ILE A 1 86 ? 0.208 -14.004 -9.052 1.00 94.88 86 ILE A N 1
ATOM 700 C CA . ILE A 1 86 ? -0.174 -13.227 -7.868 1.00 94.88 86 ILE A CA 1
ATOM 701 C C . ILE A 1 86 ? 0.799 -12.061 -7.658 1.00 94.88 86 ILE A C 1
ATOM 703 O O . ILE A 1 86 ? 0.365 -10.924 -7.503 1.00 94.88 86 ILE A O 1
ATOM 707 N N . ASN A 1 87 ? 2.109 -12.305 -7.730 1.00 93.81 87 ASN A N 1
ATOM 708 C CA . ASN A 1 87 ? 3.116 -11.252 -7.587 1.00 93.81 87 ASN A CA 1
ATOM 709 C C . ASN A 1 87 ? 3.033 -10.222 -8.709 1.00 93.81 87 ASN A C 1
ATOM 711 O O . ASN A 1 87 ? 3.211 -9.033 -8.451 1.00 93.81 87 ASN A O 1
ATOM 715 N N . TYR A 1 88 ? 2.729 -10.655 -9.935 1.00 92.50 88 TYR A N 1
ATOM 716 C CA . TYR A 1 88 ? 2.456 -9.741 -11.038 1.00 92.50 88 TYR A CA 1
ATOM 717 C C . TYR A 1 88 ? 1.245 -8.850 -10.731 1.00 92.50 88 TYR A C 1
ATOM 719 O O . TYR A 1 88 ? 1.333 -7.634 -10.890 1.00 92.50 88 TYR A O 1
ATOM 727 N N . TYR A 1 89 ? 0.140 -9.423 -10.247 1.00 94.62 89 TYR A N 1
ATOM 728 C CA . TYR A 1 89 ? -1.050 -8.655 -9.883 1.00 94.62 89 TYR A CA 1
ATOM 729 C C . TYR A 1 89 ? -0.751 -7.644 -8.764 1.00 94.62 89 TYR A C 1
ATOM 731 O O . TYR A 1 89 ? -1.017 -6.449 -8.906 1.00 94.62 89 TYR A O 1
ATOM 739 N N . LEU A 1 90 ? -0.118 -8.103 -7.681 1.00 94.12 90 LEU A N 1
ATOM 740 C CA . LEU A 1 90 ? 0.244 -7.266 -6.539 1.00 94.12 90 LEU A CA 1
ATOM 741 C C . LEU A 1 90 ? 1.164 -6.107 -6.945 1.00 94.12 90 LEU A C 1
ATOM 743 O O . LEU A 1 90 ? 0.917 -4.963 -6.567 1.00 94.12 90 LEU A O 1
ATOM 747 N N . LYS A 1 91 ? 2.191 -6.388 -7.755 1.00 91.69 91 LYS A N 1
ATOM 748 C CA . LYS A 1 91 ? 3.170 -5.397 -8.218 1.00 91.69 91 LYS A CA 1
ATOM 749 C C . LYS A 1 91 ? 2.564 -4.337 -9.135 1.00 91.69 91 LYS A C 1
ATOM 751 O O . LYS A 1 91 ? 2.995 -3.195 -9.057 1.00 91.69 91 LYS A O 1
ATOM 756 N N . ASN A 1 92 ? 1.634 -4.704 -10.017 1.00 90.19 92 ASN A N 1
ATOM 757 C CA . ASN A 1 92 ? 1.148 -3.796 -11.061 1.00 90.19 92 ASN A CA 1
ATOM 758 C C . ASN A 1 92 ? -0.168 -3.089 -10.704 1.00 90.19 92 ASN A C 1
ATOM 760 O O . ASN A 1 92 ? -0.412 -2.004 -11.219 1.00 90.19 92 ASN A O 1
ATOM 764 N N . PHE A 1 93 ? -0.996 -3.662 -9.824 1.00 91.31 93 PHE A N 1
ATOM 765 C CA . PHE A 1 93 ? -2.339 -3.130 -9.549 1.00 91.31 93 PHE A CA 1
ATOM 766 C C . PHE A 1 93 ? -2.598 -2.797 -8.080 1.00 91.31 93 PHE A C 1
ATOM 768 O O . PHE A 1 93 ? -3.354 -1.875 -7.802 1.00 91.31 93 PHE A O 1
ATOM 775 N N . VAL A 1 94 ? -1.985 -3.515 -7.134 1.00 90.94 94 VAL A N 1
ATOM 776 C CA . VAL A 1 94 ? -2.265 -3.315 -5.699 1.00 90.94 94 VAL A CA 1
ATOM 777 C C . VAL A 1 94 ? -1.269 -2.338 -5.079 1.00 90.94 94 VAL A C 1
ATOM 779 O O . VAL A 1 94 ? -1.645 -1.269 -4.605 1.00 90.94 94 VAL A O 1
ATOM 782 N N . PHE A 1 95 ? 0.023 -2.661 -5.105 1.00 89.12 95 PHE A N 1
ATOM 783 C CA . PHE A 1 95 ? 1.042 -1.835 -4.458 1.00 89.12 95 PHE A CA 1
ATOM 784 C C . PHE A 1 95 ? 1.239 -0.452 -5.089 1.00 89.12 95 PHE A C 1
ATOM 786 O O . PHE A 1 95 ? 1.430 0.490 -4.325 1.00 89.12 95 PHE A O 1
ATOM 793 N N . PRO A 1 96 ? 1.137 -0.248 -6.416 1.00 86.38 96 PRO A N 1
ATOM 794 C CA . PRO A 1 96 ? 1.237 1.098 -6.982 1.00 86.38 96 PRO A CA 1
ATOM 795 C C . PRO A 1 96 ? 0.143 2.049 -6.483 1.00 86.38 96 PRO A C 1
ATOM 797 O O . PRO A 1 96 ? 0.386 3.247 -6.356 1.00 86.38 96 PRO A O 1
ATOM 800 N N . VAL A 1 97 ? -1.042 1.511 -6.174 1.00 82.88 97 VAL A N 1
ATOM 801 C CA . VAL A 1 97 ? -2.180 2.278 -5.651 1.00 82.88 97 VAL A CA 1
ATOM 802 C C . VAL A 1 97 ? -2.031 2.522 -4.147 1.00 82.88 97 VAL A C 1
ATOM 804 O O . VAL A 1 97 ? -2.272 3.631 -3.678 1.00 82.88 97 VAL A O 1
ATOM 807 N N . HIS A 1 98 ? -1.609 1.509 -3.385 1.00 79.06 98 HIS A N 1
ATOM 808 C CA . HIS A 1 98 ? -1.680 1.541 -1.917 1.00 79.06 98 HIS A CA 1
ATOM 809 C C . HIS A 1 98 ? -0.346 1.784 -1.194 1.00 79.06 98 HIS A C 1
ATOM 811 O O . HIS A 1 98 ? -0.352 2.216 -0.046 1.00 79.06 98 HIS A O 1
ATOM 817 N N . ALA A 1 99 ? 0.794 1.532 -1.838 1.00 77.88 99 ALA A N 1
ATOM 818 C CA . ALA A 1 99 ? 2.138 1.638 -1.258 1.00 77.88 99 ALA A CA 1
ATOM 819 C C . ALA A 1 99 ? 2.983 2.733 -1.940 1.00 77.88 99 ALA A C 1
ATOM 821 O O . ALA A 1 99 ? 4.205 2.619 -2.056 1.00 77.88 99 ALA A O 1
ATOM 822 N N . LYS A 1 100 ? 2.329 3.797 -2.423 1.00 74.12 100 LYS A N 1
ATOM 823 C CA . LYS A 1 100 ? 3.001 4.946 -3.034 1.00 74.12 100 LYS A CA 1
ATOM 824 C C . LYS A 1 100 ? 3.649 5.816 -1.955 1.00 74.12 100 LYS A C 1
ATOM 826 O O . LYS A 1 100 ? 3.011 6.169 -0.967 1.00 74.12 100 LYS A O 1
ATOM 831 N N . GLN A 1 101 ? 4.903 6.185 -2.183 1.00 72.38 101 GLN A N 1
ATOM 832 C CA . GLN A 1 101 ? 5.627 7.188 -1.402 1.00 72.38 101 GLN A CA 1
ATOM 833 C C . GLN A 1 101 ? 5.898 8.401 -2.287 1.00 72.38 101 GLN A C 1
ATOM 835 O O . GLN A 1 101 ? 6.148 8.242 -3.487 1.00 72.38 101 GLN A O 1
ATOM 840 N N . PHE A 1 102 ? 5.874 9.602 -1.714 1.00 77.19 102 PHE A N 1
ATOM 841 C CA . PHE A 1 102 ? 6.313 10.795 -2.423 1.00 77.19 102 PHE A CA 1
ATOM 842 C C . PHE A 1 102 ? 7.789 11.065 -2.123 1.00 77.19 102 PHE A C 1
ATOM 844 O O . PHE A 1 102 ? 8.320 10.714 -1.071 1.00 77.19 102 PHE A O 1
ATOM 851 N N . ALA A 1 103 ? 8.488 11.694 -3.071 1.00 81.81 103 ALA A N 1
ATOM 852 C CA . ALA A 1 103 ? 9.876 12.101 -2.851 1.00 81.81 103 ALA A CA 1
ATOM 853 C C . ALA A 1 103 ? 9.977 13.151 -1.731 1.00 81.81 103 ALA A C 1
ATOM 855 O O . ALA A 1 103 ? 10.953 13.191 -0.984 1.00 81.81 103 ALA A O 1
ATOM 856 N N . ILE A 1 104 ? 8.953 13.999 -1.622 1.00 83.25 104 ILE A N 1
ATOM 857 C CA . ILE A 1 104 ? 8.873 15.120 -0.694 1.00 83.25 104 ILE A CA 1
ATOM 858 C C . ILE A 1 104 ? 7.490 15.112 -0.051 1.00 83.25 104 ILE A C 1
ATOM 860 O O . ILE A 1 104 ? 6.485 15.007 -0.752 1.00 83.25 104 ILE A O 1
ATOM 864 N N . LYS A 1 105 ? 7.456 15.318 1.262 1.00 81.56 105 LYS A N 1
ATOM 865 C CA . LYS A 1 105 ? 6.247 15.546 2.045 1.00 81.56 105 LYS A CA 1
ATOM 866 C C . LYS A 1 105 ? 6.219 16.981 2.553 1.00 81.56 105 LYS A C 1
ATOM 868 O O . LYS A 1 105 ? 7.207 17.502 3.072 1.00 81.56 105 LYS A O 1
ATOM 873 N N . LEU A 1 106 ? 5.056 17.605 2.399 1.00 83.94 106 LEU A N 1
ATOM 874 C CA . LEU A 1 106 ? 4.677 18.831 3.087 1.00 83.94 106 LEU A CA 1
ATOM 875 C C . LEU A 1 106 ? 3.649 18.441 4.138 1.00 83.94 106 LEU A C 1
ATOM 877 O O . LEU A 1 106 ? 2.661 17.786 3.811 1.00 83.94 106 LEU A O 1
ATOM 881 N N . GLN A 1 107 ? 3.888 18.812 5.390 1.00 79.12 107 GLN A N 1
ATOM 882 C CA . GLN A 1 107 ? 3.021 18.402 6.484 1.00 79.12 107 GLN A CA 1
ATOM 883 C C . GLN A 1 107 ? 2.661 19.541 7.424 1.00 79.12 107 GLN A C 1
ATOM 885 O O . GLN A 1 107 ? 3.442 20.461 7.666 1.00 79.12 107 GLN A O 1
ATOM 890 N N . MET A 1 108 ? 1.447 19.438 7.952 1.00 84.31 108 MET A N 1
ATOM 891 C CA . MET A 1 108 ? 0.938 20.193 9.087 1.00 84.31 108 MET A CA 1
ATOM 892 C C . MET A 1 108 ? 0.292 19.188 10.038 1.00 84.31 108 MET A C 1
ATOM 894 O O . MET A 1 108 ? -0.199 1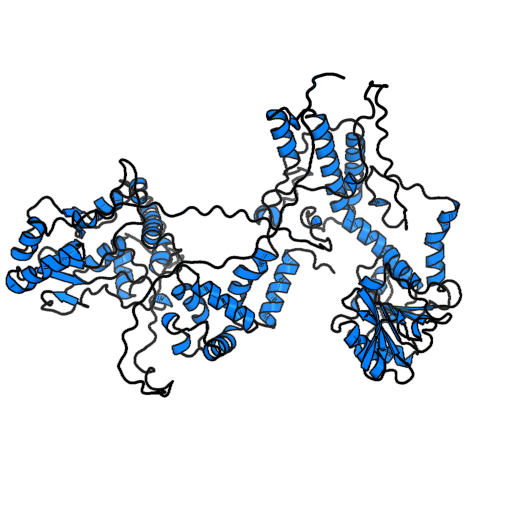8.143 9.609 1.00 84.31 108 MET A O 1
ATOM 898 N N . SER A 1 109 ? 0.317 19.483 11.330 1.00 86.19 109 SER A N 1
ATOM 899 C CA . SER A 1 109 ? -0.181 18.592 12.377 1.00 86.19 109 SER A CA 1
ATOM 900 C C . SER A 1 109 ? -1.156 19.325 13.297 1.00 86.19 109 SER A C 1
ATOM 902 O O . SER A 1 109 ? -1.433 20.512 13.120 1.00 86.19 109 SER A O 1
ATOM 904 N N . GLY A 1 110 ? -1.644 18.640 14.336 1.00 85.06 110 GLY A N 1
ATOM 905 C CA . GLY A 1 110 ? -2.460 19.271 15.378 1.00 85.06 110 GLY A CA 1
ATOM 906 C C . GLY A 1 110 ? -1.787 20.486 16.037 1.00 85.06 110 GLY A C 1
ATOM 907 O O . GLY A 1 110 ? -2.484 21.370 16.529 1.00 85.06 110 GLY A O 1
ATOM 908 N N . TRP A 1 111 ? -0.451 20.576 15.997 1.00 88.56 111 TRP A N 1
ATOM 909 C CA . TRP A 1 111 ? 0.311 21.723 16.503 1.00 88.56 111 TRP A CA 1
ATOM 910 C C . TRP A 1 111 ? 0.049 23.030 15.752 1.00 88.56 111 TRP A C 1
ATOM 912 O O . TRP A 1 111 ? 0.215 24.100 16.337 1.00 88.56 111 TRP A O 1
ATOM 922 N N . ASP A 1 112 ? -0.384 22.944 14.494 1.00 87.44 112 ASP A N 1
ATOM 923 C CA . ASP A 1 112 ? -0.648 24.091 13.626 1.00 87.44 112 ASP A CA 1
ATOM 924 C C . ASP A 1 112 ? -2.075 24.644 13.752 1.00 87.44 112 ASP A C 1
ATOM 926 O O . ASP A 1 112 ? -2.372 25.698 13.192 1.00 87.44 112 ASP A O 1
ATOM 930 N N . VAL A 1 113 ? -2.970 23.942 14.462 1.00 84.31 113 VAL A N 1
ATOM 931 C CA . VAL A 1 113 ? -4.379 24.347 14.606 1.00 84.31 113 VAL A CA 1
ATOM 932 C C . VAL A 1 113 ? -4.509 25.728 15.267 1.00 84.31 113 VAL A C 1
ATOM 934 O O . VAL A 1 113 ? -5.274 26.553 14.760 1.00 84.31 113 VAL A O 1
ATOM 937 N N . PRO A 1 114 ? -3.784 26.046 16.360 1.00 80.44 114 PRO A N 1
ATOM 938 C CA . PRO A 1 114 ? -3.766 27.401 16.894 1.00 80.44 114 PRO A CA 1
ATOM 939 C C . PRO A 1 114 ? -2.937 28.328 15.999 1.00 80.44 114 PRO A C 1
ATOM 941 O O . PRO A 1 114 ? -1.788 28.032 15.673 1.00 80.44 114 PRO A O 1
ATOM 944 N N . ASN A 1 115 ? -3.477 29.505 15.673 1.00 70.88 115 ASN A N 1
ATOM 945 C CA . ASN A 1 115 ? -2.718 30.538 14.967 1.00 70.88 115 ASN A CA 1
ATOM 946 C C . ASN A 1 115 ? -1.618 31.114 15.881 1.00 70.88 115 ASN A C 1
ATOM 948 O O . ASN A 1 115 ? -1.862 32.021 16.683 1.00 70.88 115 ASN A O 1
ATOM 952 N N . PHE A 1 116 ? -0.418 30.546 15.778 1.00 76.75 116 PHE A N 1
ATOM 953 C CA . PHE A 1 116 ? 0.709 30.807 16.664 1.00 76.75 116 PHE A CA 1
ATOM 954 C C . PHE A 1 116 ? 1.725 31.787 16.061 1.00 76.75 116 PHE A C 1
ATOM 956 O O . PHE A 1 116 ? 2.032 31.746 14.870 1.00 76.75 116 PHE A O 1
ATOM 963 N N . ARG A 1 117 ? 2.302 32.649 16.908 1.00 73.69 117 ARG A N 1
ATOM 964 C CA . ARG A 1 117 ? 3.425 33.535 16.564 1.00 73.69 117 ARG A CA 1
ATOM 965 C C . ARG A 1 117 ? 4.551 33.354 17.573 1.00 73.69 117 ARG A C 1
ATOM 967 O O . ARG A 1 117 ? 4.302 33.382 18.773 1.00 73.69 117 ARG A O 1
ATOM 974 N N . ASN A 1 118 ? 5.778 33.205 17.081 1.00 75.69 118 ASN A N 1
ATOM 975 C CA . ASN A 1 118 ? 6.933 32.883 17.918 1.00 75.69 118 ASN A CA 1
ATOM 976 C C . ASN A 1 118 ? 7.503 34.088 18.689 1.00 75.69 118 ASN A C 1
ATOM 978 O O . ASN A 1 118 ? 7.926 33.930 19.838 1.00 75.69 118 ASN A O 1
ATOM 982 N N . SER A 1 119 ? 7.413 35.296 18.122 1.00 67.56 119 SER A N 1
ATOM 983 C CA . SER A 1 119 ? 7.672 36.551 18.834 1.00 67.56 119 SER A CA 1
ATOM 984 C C . SER A 1 119 ? 6.379 37.296 19.222 1.00 67.56 119 SER A C 1
ATOM 986 O O . SER A 1 119 ? 5.561 37.604 18.348 1.00 67.56 119 SER A O 1
ATOM 988 N N . PRO A 1 120 ? 6.191 37.652 20.509 1.00 55.75 120 PRO A N 1
ATOM 989 C CA . PRO A 1 120 ? 5.131 38.563 20.944 1.00 55.75 120 PRO A CA 1
ATOM 990 C C . PRO A 1 120 ? 5.454 40.047 20.679 1.00 55.75 120 PRO A C 1
ATOM 992 O O . PRO A 1 120 ? 4.552 40.882 20.740 1.00 55.75 120 PRO A O 1
ATOM 995 N N . ASP A 1 121 ? 6.708 40.388 20.363 1.00 50.53 121 ASP A N 1
ATOM 996 C CA . ASP A 1 121 ? 7.157 41.770 20.179 1.00 50.53 121 ASP A CA 1
ATOM 997 C C . ASP A 1 121 ? 7.145 42.172 18.700 1.00 50.53 121 ASP A C 1
ATOM 999 O O . ASP A 1 121 ? 8.150 42.112 17.991 1.00 50.53 121 ASP A O 1
ATOM 1003 N N . THR A 1 122 ? 6.006 42.683 18.240 1.00 44.38 122 THR A N 1
ATOM 1004 C CA . THR A 1 122 ? 6.039 43.790 17.281 1.00 44.38 122 THR A CA 1
ATOM 1005 C C . THR A 1 122 ? 5.666 45.053 18.030 1.00 44.38 122 THR A C 1
ATOM 1007 O O . THR A 1 122 ? 4.519 45.232 18.436 1.00 44.38 122 THR A O 1
ATOM 1010 N N . SER A 1 123 ? 6.646 45.941 18.176 1.00 43.03 123 SER A N 1
ATOM 1011 C CA . SER A 1 123 ? 6.538 47.334 18.611 1.00 43.03 123 SER A CA 1
ATOM 1012 C C . SER A 1 123 ? 5.726 48.196 17.631 1.00 43.03 123 SER A C 1
ATOM 1014 O O . SER A 1 123 ? 6.111 49.320 17.318 1.00 43.03 123 SER A O 1
ATOM 1016 N N . ASP A 1 124 ? 4.625 47.661 17.113 1.00 42.41 124 ASP A N 1
ATOM 1017 C CA . ASP A 1 124 ? 3.714 48.333 16.203 1.00 42.41 124 ASP A CA 1
ATOM 1018 C C . ASP A 1 124 ? 2.321 48.310 16.835 1.00 42.41 124 ASP A C 1
ATOM 1020 O O . ASP A 1 124 ? 1.435 47.521 16.507 1.00 42.41 124 ASP A O 1
ATOM 1024 N N . ALA A 1 125 ? 2.155 49.189 17.825 1.00 42.06 125 ALA A N 1
ATOM 1025 C CA . ALA A 1 125 ? 0.939 49.390 18.612 1.00 42.06 125 ALA A CA 1
ATOM 1026 C C . ALA A 1 125 ? -0.263 49.908 17.785 1.00 42.06 125 ALA A C 1
ATOM 1028 O O . ALA A 1 125 ? -1.209 50.455 18.347 1.00 42.06 125 ALA A O 1
ATOM 1029 N N . THR A 1 126 ? -0.237 49.767 16.456 1.00 44.72 126 THR A N 1
ATOM 1030 C CA . THR A 1 126 ? -1.245 50.303 15.533 1.00 44.72 126 THR A CA 1
ATOM 1031 C C . THR A 1 126 ? -2.024 49.232 14.763 1.00 44.72 126 THR A C 1
ATOM 1033 O O . THR A 1 126 ? -3.046 49.553 14.160 1.00 44.72 126 THR A O 1
ATOM 1036 N N . LYS A 1 127 ? -1.640 47.949 14.843 1.00 43.94 127 LYS A N 1
ATOM 1037 C CA . LYS A 1 127 ? -2.444 46.829 14.323 1.00 43.94 127 LYS A CA 1
ATOM 1038 C C . LYS A 1 127 ? -2.553 45.722 15.364 1.00 43.94 127 LYS A C 1
ATOM 1040 O O . LYS A 1 127 ? -1.805 44.750 15.348 1.00 43.94 127 LYS A O 1
ATOM 1045 N N . THR A 1 128 ? -3.534 45.849 16.255 1.00 40.47 128 THR A N 1
ATOM 1046 C CA . THR A 1 128 ? -4.062 44.739 17.058 1.00 40.47 128 THR A CA 1
ATOM 1047 C C . THR A 1 128 ? -4.695 43.696 16.135 1.00 40.47 128 THR A C 1
ATOM 1049 O O . THR A 1 128 ? -5.915 43.615 16.013 1.00 40.47 128 THR A O 1
ATOM 1052 N N . VAL A 1 129 ? -3.874 42.895 15.460 1.00 44.47 129 VAL A N 1
ATOM 1053 C CA . VAL A 1 129 ? -4.315 41.599 14.951 1.00 44.47 129 VAL A CA 1
ATOM 1054 C C . VAL A 1 129 ? -4.322 40.698 16.175 1.00 44.47 129 VAL A C 1
ATOM 1056 O O . VAL A 1 129 ? -3.279 40.188 16.577 1.00 44.47 129 VAL A O 1
ATOM 1059 N N . GLN A 1 130 ? -5.471 40.609 16.851 1.00 50.28 130 GLN A N 1
ATOM 1060 C CA . GLN A 1 130 ? -5.635 39.648 17.937 1.00 50.28 130 GLN A CA 1
ATOM 1061 C C . GLN A 1 130 ? -5.276 38.261 17.379 1.00 50.28 130 GLN A C 1
ATOM 1063 O O . GLN A 1 130 ? -5.806 37.903 16.322 1.00 50.28 130 GLN A O 1
ATOM 1068 N N . PRO A 1 131 ? -4.368 37.496 18.018 1.00 54.34 131 PRO A N 1
ATOM 1069 C CA . PRO A 1 131 ? -4.160 36.105 17.641 1.00 54.34 131 PRO A CA 1
ATOM 1070 C C . PRO A 1 131 ? -5.527 35.425 17.695 1.00 54.34 131 PRO A C 1
ATOM 1072 O O . PRO A 1 131 ? -6.252 35.582 18.679 1.00 54.34 131 PRO A O 1
ATOM 1075 N N . GLY A 1 132 ? -5.928 34.780 16.597 1.00 56.34 132 GLY A N 1
ATOM 1076 C CA . GLY A 1 132 ? -7.251 34.175 16.488 1.00 56.34 132 GLY A CA 1
ATOM 1077 C C . GLY A 1 132 ? -7.479 33.242 17.673 1.00 56.34 132 GLY A C 1
ATOM 1078 O O . GLY A 1 132 ? -6.766 32.250 17.818 1.00 56.34 132 GLY A O 1
ATOM 1079 N N . LEU A 1 133 ? -8.430 33.589 18.544 1.00 60.94 133 LEU A N 1
ATOM 1080 C CA . LEU A 1 133 ? -8.807 32.772 19.694 1.00 60.94 133 LEU A CA 1
ATOM 1081 C C . LEU A 1 133 ? -9.345 31.444 19.170 1.00 60.94 133 LEU A C 1
ATOM 1083 O O . LEU A 1 133 ? -10.487 31.346 18.733 1.00 60.94 133 LEU A O 1
ATOM 1087 N N . THR A 1 134 ? -8.488 30.431 19.197 1.00 65.94 134 THR A N 1
ATOM 1088 C CA . THR A 1 134 ? -8.858 29.065 18.848 1.00 65.94 134 THR A CA 1
ATOM 1089 C C . THR A 1 134 ? -9.319 28.403 20.137 1.00 65.94 134 THR A C 1
ATOM 1091 O O . THR A 1 134 ? -8.507 27.939 20.933 1.00 65.94 134 THR A O 1
ATOM 1094 N N . THR A 1 135 ? -10.623 28.452 20.404 1.00 68.31 135 THR A N 1
ATOM 1095 C CA . THR A 1 135 ? -11.226 27.794 21.566 1.00 68.31 135 THR A CA 1
ATOM 1096 C C . THR A 1 135 ? -11.812 26.452 21.147 1.00 68.31 135 THR A C 1
ATOM 1098 O O . THR A 1 135 ? -12.561 26.353 20.178 1.00 68.31 135 THR A O 1
ATOM 1101 N N . GLY A 1 136 ? -11.453 25.400 21.879 1.00 70.50 136 GLY A N 1
ATOM 1102 C CA . GLY A 1 136 ? -12.015 24.063 21.716 1.00 70.50 136 GLY A CA 1
ATOM 1103 C C . GLY A 1 136 ? -12.830 23.662 22.941 1.00 70.50 136 GLY A C 1
ATOM 1104 O O . GLY A 1 136 ? -12.574 24.125 24.053 1.00 70.50 136 GLY A O 1
ATOM 1105 N N . PHE A 1 137 ? -13.801 22.774 22.748 1.00 62.94 137 PHE A N 1
ATOM 1106 C CA . PHE A 1 137 ? -14.485 22.109 23.853 1.00 62.94 137 PHE A CA 1
ATOM 1107 C C . PHE A 1 137 ? -13.687 20.858 24.228 1.00 62.94 137 PHE A C 1
ATOM 1109 O O . PHE A 1 137 ? -13.676 19.887 23.476 1.00 62.94 137 PHE A O 1
ATOM 1116 N N . SER A 1 138 ? -12.999 20.871 25.373 1.00 56.66 138 SER A N 1
ATOM 1117 C CA . SER A 1 138 ? -12.336 19.661 25.870 1.00 56.66 138 SER A CA 1
ATOM 1118 C C . SER A 1 138 ? -13.383 18.706 26.447 1.00 56.66 138 SER A C 1
ATOM 1120 O O . SER A 1 138 ? -14.037 19.019 27.443 1.00 56.66 138 SER A O 1
ATOM 1122 N N . GLY A 1 139 ? -13.580 17.567 25.780 1.00 62.41 139 GLY A N 1
ATOM 1123 C CA . GLY A 1 139 ? -14.565 16.551 26.154 1.00 62.41 139 GLY A CA 1
ATOM 1124 C C . GLY A 1 139 ? -14.082 15.533 27.190 1.00 62.41 139 GLY A C 1
ATOM 1125 O O . GLY A 1 139 ? -14.931 14.897 27.804 1.00 62.41 139 GLY A O 1
ATOM 1126 N N . THR A 1 140 ? -12.768 15.387 27.410 1.00 69.50 140 THR A N 1
ATOM 1127 C CA . THR A 1 140 ? -12.130 14.461 28.372 1.00 69.50 140 THR A CA 1
ATOM 1128 C C . THR A 1 140 ? -10.650 14.852 28.612 1.00 69.50 140 THR A C 1
ATOM 1130 O O . THR A 1 140 ? -10.118 15.712 27.917 1.00 69.50 140 THR A O 1
ATOM 1133 N N . ASN A 1 141 ? -9.965 14.283 29.622 1.00 77.94 141 ASN A N 1
ATOM 1134 C CA . ASN A 1 141 ? -8.606 14.709 30.054 1.00 77.94 141 ASN A CA 1
ATOM 1135 C C . ASN A 1 141 ? -7.509 13.658 29.759 1.00 77.94 141 ASN A C 1
ATOM 1137 O O . ASN A 1 141 ? -6.350 13.849 30.119 1.00 77.94 141 ASN A O 1
ATOM 1141 N N . ASP A 1 142 ? -7.849 12.537 29.118 1.00 80.31 142 ASP A N 1
ATOM 1142 C CA . ASP A 1 142 ? -6.919 11.409 28.967 1.00 80.31 142 ASP A CA 1
ATOM 1143 C C . ASP A 1 142 ? -5.730 11.739 28.065 1.00 80.31 142 ASP A C 1
ATOM 1145 O O . ASP A 1 142 ? -4.600 11.369 28.376 1.00 80.31 142 ASP A O 1
ATOM 1149 N N . ASN A 1 143 ? -5.967 12.507 27.000 1.00 81.62 143 ASN A N 1
ATOM 1150 C CA . ASN A 1 143 ? -4.946 12.863 26.014 1.00 81.62 143 ASN A CA 1
ATOM 1151 C C . ASN A 1 143 ? -4.287 14.221 26.302 1.00 81.62 143 ASN A C 1
ATOM 1153 O O . ASN A 1 143 ? -3.535 14.727 25.474 1.00 81.62 143 ASN A O 1
ATOM 1157 N N . ARG A 1 144 ? -4.521 14.830 27.477 1.00 83.81 144 ARG A N 1
ATOM 1158 C CA . ARG A 1 144 ? -3.988 16.164 27.822 1.00 83.81 144 ARG A CA 1
ATOM 1159 C C . ARG A 1 144 ? -2.474 16.271 27.655 1.00 83.81 144 ARG A C 1
ATOM 1161 O O . ARG A 1 144 ? -1.969 17.325 27.284 1.00 83.81 144 ARG A O 1
ATOM 1168 N N . ARG A 1 145 ? -1.736 15.192 27.940 1.00 82.81 145 ARG A N 1
ATOM 1169 C CA . ARG A 1 145 ? -0.269 15.165 27.800 1.00 82.81 145 ARG A CA 1
ATOM 1170 C C . ARG A 1 145 ? 0.204 15.297 26.349 1.00 82.81 145 ARG A C 1
ATOM 1172 O O . ARG A 1 145 ? 1.326 15.761 26.146 1.00 82.81 145 ARG A O 1
ATOM 1179 N N . LEU A 1 146 ? -0.648 14.917 25.398 1.00 86.62 146 LEU A N 1
ATOM 1180 C CA . LEU A 1 146 ? -0.413 14.943 23.954 1.00 86.62 146 LEU A CA 1
ATOM 1181 C C . LEU A 1 146 ? -1.014 16.185 23.274 1.00 86.62 146 LEU A C 1
ATOM 1183 O O . LEU A 1 146 ? -0.972 16.289 22.051 1.00 86.62 146 LEU A O 1
ATOM 1187 N N . LEU A 1 147 ? -1.577 17.133 24.035 1.00 87.94 147 LEU A N 1
ATOM 1188 C CA . LEU A 1 147 ? -1.962 18.427 23.474 1.00 87.94 147 LEU A CA 1
ATOM 1189 C C . LEU A 1 147 ? -0.704 19.204 23.061 1.00 87.94 147 LEU A C 1
ATOM 1191 O O . LEU A 1 147 ? 0.255 19.229 23.841 1.00 87.94 147 LEU A O 1
ATOM 1195 N N . PRO A 1 148 ? -0.702 19.860 21.884 1.00 89.50 148 PRO A N 1
ATOM 1196 C CA . PRO A 1 148 ? 0.376 20.758 21.486 1.00 89.50 148 PRO A CA 1
ATOM 1197 C C . PRO A 1 148 ? 0.718 21.758 22.589 1.00 89.50 148 PRO A C 1
ATOM 1199 O O . PRO A 1 148 ? -0.179 22.283 23.246 1.00 89.50 148 PRO A O 1
ATOM 1202 N N . LEU A 1 149 ? 2.001 22.098 22.755 1.00 89.75 149 LEU A N 1
ATOM 1203 C CA . LEU A 1 149 ? 2.424 23.093 23.758 1.00 89.75 149 LEU A CA 1
ATOM 1204 C C . LEU A 1 149 ? 1.896 24.509 23.467 1.00 89.75 149 LEU A C 1
ATOM 1206 O O . LEU A 1 149 ? 1.969 25.387 24.323 1.00 89.75 149 LEU A O 1
ATOM 1210 N N . THR A 1 150 ? 1.354 24.722 22.268 1.00 86.00 150 THR A N 1
ATOM 1211 C CA . THR A 1 150 ? 0.632 25.932 21.865 1.00 86.00 150 THR A CA 1
ATOM 1212 C C . THR A 1 150 ? -0.786 26.009 22.444 1.00 86.00 150 THR A C 1
ATOM 1214 O O . THR A 1 150 ? -1.425 27.055 22.334 1.00 86.00 150 THR A O 1
ATOM 1217 N N . MET A 1 151 ? -1.289 24.936 23.068 1.00 85.19 151 MET A N 1
ATOM 1218 C CA . MET A 1 151 ? -2.625 24.851 23.656 1.00 85.19 151 MET A CA 1
ATOM 1219 C C . MET A 1 151 ? -2.556 24.619 25.166 1.00 85.19 151 MET A C 1
ATOM 1221 O O . MET A 1 151 ? -1.833 23.752 25.654 1.00 85.19 151 MET A O 1
ATOM 1225 N N . GLU A 1 152 ? -3.385 25.347 25.913 1.00 81.06 152 GLU A N 1
ATOM 1226 C CA . GLU A 1 152 ? -3.579 25.128 27.344 1.00 81.06 152 GLU A CA 1
ATOM 1227 C C . GLU A 1 152 ? -5.016 24.671 27.616 1.00 81.06 152 GLU A C 1
ATOM 1229 O O . GLU A 1 152 ? -5.986 25.274 27.154 1.00 81.06 152 GLU A O 1
ATOM 1234 N N . GLN A 1 153 ? -5.161 23.590 28.383 1.00 81.94 153 GLN A N 1
ATOM 1235 C CA . GLN A 1 153 ? -6.465 23.123 28.836 1.00 81.94 153 GLN A CA 1
ATOM 1236 C C . GLN A 1 153 ? -6.863 23.838 30.132 1.00 81.94 153 GLN A C 1
ATOM 1238 O O . GLN A 1 153 ? -6.263 23.618 31.186 1.00 81.94 153 GLN A O 1
ATOM 1243 N N . HIS A 1 154 ? -7.922 24.645 30.066 1.00 80.44 154 HIS A N 1
ATOM 1244 C CA . HIS A 1 154 ? -8.527 25.286 31.233 1.00 80.44 154 HIS A CA 1
ATOM 1245 C C . HIS A 1 154 ? -9.676 24.437 31.793 1.00 80.44 154 HIS A C 1
ATOM 1247 O O . HIS A 1 154 ? -10.834 24.592 31.408 1.00 80.44 154 HIS A O 1
ATOM 1253 N N . ASP A 1 155 ? -9.346 23.527 32.711 1.00 77.88 155 ASP A N 1
ATOM 1254 C CA . ASP A 1 155 ? -10.333 22.677 33.382 1.00 77.88 155 ASP A CA 1
ATOM 1255 C C . ASP A 1 155 ? -11.219 23.504 34.335 1.00 77.88 155 ASP A C 1
ATOM 1257 O O . ASP A 1 155 ? -10.729 24.144 35.269 1.00 77.88 155 ASP A O 1
ATOM 1261 N N . LEU A 1 156 ? -12.540 23.467 34.129 1.00 82.56 156 LEU A N 1
ATOM 1262 C CA . LEU A 1 156 ? -13.503 24.122 35.018 1.00 82.56 156 LEU A CA 1
ATOM 1263 C C . LEU A 1 156 ? -13.593 23.365 36.357 1.00 82.56 156 LEU A C 1
ATOM 1265 O O . LEU A 1 156 ? -13.863 22.156 36.343 1.00 82.56 156 LEU A O 1
ATOM 1269 N N . PRO A 1 157 ? -13.425 24.030 37.520 1.00 83.25 157 PRO A N 1
ATOM 1270 C CA . PRO A 1 157 ? -13.490 23.374 38.826 1.00 83.25 157 PRO A CA 1
ATOM 1271 C C . PRO A 1 157 ? -14.785 22.586 39.042 1.00 83.25 157 PRO A C 1
ATOM 1273 O O . PRO A 1 157 ? -14.748 21.485 39.598 1.00 83.25 157 PRO A O 1
ATOM 1276 N N . GLU A 1 158 ? -15.915 23.105 38.552 1.00 81.75 158 GLU A N 1
ATOM 1277 C CA . GLU A 1 158 ? -17.226 22.464 38.657 1.00 81.75 158 GLU A CA 1
ATOM 1278 C C . GLU A 1 158 ? -17.285 21.124 37.914 1.00 81.75 158 GLU A C 1
ATOM 1280 O O . GLU A 1 158 ? -18.015 20.234 38.339 1.00 81.75 158 GLU A O 1
ATOM 1285 N N . LEU A 1 159 ? -16.501 20.944 36.845 1.00 77.88 159 LEU A N 1
ATOM 1286 C CA . LEU A 1 159 ? -16.505 19.741 36.002 1.00 77.88 159 LEU A CA 1
ATOM 1287 C C . LEU A 1 159 ? -15.372 18.759 36.323 1.00 77.88 159 LEU A C 1
ATOM 1289 O O . LEU A 1 159 ? -15.327 17.674 35.744 1.00 77.88 159 LEU A O 1
ATOM 1293 N N . SER A 1 160 ? -14.495 19.088 37.275 1.00 76.94 160 SER A N 1
ATOM 1294 C CA . SER A 1 160 ? -13.333 18.265 37.650 1.00 76.94 160 SER A CA 1
ATOM 1295 C C . SER A 1 160 ? -13.684 16.825 38.057 1.00 76.94 160 SER A C 1
ATOM 1297 O O . SER A 1 160 ? -12.889 15.907 37.858 1.00 76.94 160 SER A O 1
ATOM 1299 N N . HIS A 1 161 ? -14.886 16.607 38.597 1.00 78.25 161 HIS A N 1
ATOM 1300 C CA . HIS A 1 161 ? -15.344 15.304 39.074 1.00 78.25 161 HIS A CA 1
ATOM 1301 C C . HIS A 1 161 ? -15.886 14.390 37.967 1.00 78.25 161 HIS A C 1
ATOM 1303 O O . HIS A 1 161 ? -15.950 13.180 38.175 1.00 78.25 161 HIS A O 1
ATOM 1309 N N . THR A 1 162 ? -16.249 14.929 36.798 1.00 75.50 162 THR A N 1
ATOM 1310 C CA . THR A 1 162 ? -17.007 14.193 35.767 1.00 75.50 162 THR A CA 1
ATOM 1311 C C . THR A 1 162 ? -16.245 12.980 35.225 1.00 75.50 162 THR A C 1
ATOM 1313 O O . THR A 1 162 ? -16.812 11.894 35.109 1.00 75.50 162 THR A O 1
ATOM 1316 N N . ASN A 1 163 ? -14.932 13.109 35.002 1.00 75.56 163 ASN A N 1
ATOM 1317 C CA . ASN A 1 163 ? -14.078 11.993 34.573 1.00 75.56 163 ASN A CA 1
ATOM 1318 C C . ASN A 1 163 ? -14.062 10.829 35.574 1.00 75.56 163 ASN A C 1
ATOM 1320 O O . ASN A 1 163 ? -14.049 9.666 35.171 1.00 75.56 163 ASN A O 1
ATOM 1324 N N . ALA A 1 164 ? -14.052 11.127 36.876 1.00 81.56 164 ALA A N 1
ATOM 1325 C CA . ALA A 1 164 ? -14.095 10.105 37.916 1.00 81.56 164 ALA A CA 1
ATOM 1326 C C . ALA A 1 164 ? -15.516 9.556 38.100 1.00 81.56 164 ALA A C 1
ATOM 1328 O O . ALA A 1 164 ? -15.690 8.363 38.341 1.00 81.56 164 ALA A O 1
ATOM 1329 N N . GLU A 1 165 ? -16.532 10.408 37.957 1.00 84.50 165 GLU A N 1
ATOM 1330 C CA . GLU A 1 165 ? -17.936 10.059 38.142 1.00 84.50 165 GLU A CA 1
ATOM 1331 C C . GLU A 1 165 ? -18.362 8.914 37.220 1.00 84.50 165 GLU A C 1
ATOM 1333 O O . GLU A 1 165 ? -18.925 7.927 37.697 1.00 84.50 165 GLU A O 1
ATOM 1338 N N . VAL A 1 166 ? -18.021 8.974 35.930 1.00 82.50 166 VAL A N 1
ATOM 1339 C CA . VAL A 1 166 ? -18.421 7.917 34.990 1.00 82.50 166 VAL A CA 1
ATOM 1340 C C . VAL A 1 166 ? -17.757 6.576 35.320 1.00 82.50 166 VAL A C 1
ATOM 1342 O O . VAL A 1 166 ? -18.402 5.527 35.247 1.00 82.50 166 VAL A O 1
ATOM 1345 N N . LEU A 1 167 ? -16.505 6.590 35.791 1.00 89.62 167 LEU A N 1
ATOM 1346 C CA . LEU A 1 167 ? -15.842 5.383 36.292 1.00 89.62 167 LEU A CA 1
ATOM 1347 C C . LEU A 1 167 ? -16.564 4.806 37.512 1.00 89.62 167 LEU A C 1
ATOM 1349 O O . LEU A 1 167 ? -16.700 3.586 37.621 1.00 89.62 167 LEU A O 1
ATOM 1353 N N . THR A 1 168 ? -17.094 5.654 38.404 1.00 91.81 168 THR A N 1
ATOM 1354 C CA . THR A 1 168 ? -17.871 5.153 39.546 1.00 91.81 168 THR A CA 1
ATOM 1355 C C . THR A 1 168 ? -19.094 4.366 39.098 1.00 91.81 168 THR A C 1
ATOM 1357 O O . THR A 1 168 ? -19.418 3.370 39.743 1.00 91.81 168 THR A O 1
ATOM 1360 N N . TYR A 1 169 ? -19.735 4.742 37.982 1.00 93.25 169 TYR A N 1
ATOM 1361 C CA . TYR A 1 169 ? -20.879 4.012 37.439 1.00 93.25 169 TYR A CA 1
ATOM 1362 C C . TYR A 1 169 ? -20.476 2.597 37.020 1.00 93.25 169 TYR A C 1
ATOM 1364 O O . TYR A 1 169 ? -21.143 1.641 37.417 1.00 93.25 169 TYR A O 1
ATOM 1372 N N . LEU A 1 170 ? -19.362 2.437 36.297 1.00 94.12 170 LEU A N 1
ATOM 1373 C CA . LEU A 1 170 ? -18.838 1.126 35.875 1.00 94.12 170 LEU A CA 1
ATOM 1374 C C . LEU A 1 170 ? -18.478 0.221 37.065 1.00 94.12 170 LEU A C 1
ATOM 1376 O O . LEU A 1 170 ? -18.574 -1.002 36.980 1.00 94.12 170 LEU A O 1
ATOM 1380 N N . LEU A 1 171 ? -18.131 0.821 38.203 1.00 95.00 171 LEU A N 1
ATOM 1381 C CA . LEU A 1 171 ? -17.779 0.119 39.436 1.00 95.00 171 LEU A CA 1
ATOM 1382 C C . LEU A 1 171 ? -18.983 -0.205 40.340 1.00 95.00 171 LEU A C 1
ATOM 1384 O O . LEU A 1 171 ? -18.813 -0.879 41.364 1.00 95.00 171 LEU A O 1
ATOM 1388 N N . GLN A 1 172 ? -20.199 0.238 40.005 1.00 94.81 172 GLN A N 1
ATOM 1389 C CA . GLN A 1 172 ? -21.397 -0.094 40.782 1.00 94.81 172 GLN A CA 1
ATOM 1390 C C . GLN A 1 172 ? -21.747 -1.581 40.677 1.00 94.81 172 GLN A C 1
ATOM 1392 O O . GLN A 1 172 ? -21.484 -2.227 39.668 1.00 94.81 172 GLN A O 1
ATOM 1397 N N . ARG A 1 173 ? -22.431 -2.123 41.697 1.00 94.19 173 ARG A N 1
ATOM 1398 C CA . ARG A 1 173 ? -22.787 -3.557 41.769 1.00 94.19 173 ARG A CA 1
ATOM 1399 C C . ARG A 1 173 ? -23.492 -4.094 40.519 1.00 94.19 173 ARG A C 1
ATOM 1401 O O . ARG A 1 173 ? -23.254 -5.235 40.151 1.00 94.19 173 ARG A O 1
ATOM 1408 N N . ARG A 1 174 ? -24.331 -3.286 39.860 1.00 94.62 174 ARG A N 1
ATOM 1409 C CA . ARG A 1 174 ? -25.053 -3.689 38.638 1.00 94.62 174 ARG A CA 1
ATOM 1410 C C . ARG A 1 174 ? -24.159 -3.862 37.403 1.00 94.62 174 ARG A C 1
ATOM 1412 O O . ARG A 1 174 ? -24.584 -4.515 36.461 1.00 94.62 174 ARG A O 1
ATOM 1419 N N . ASN A 1 175 ? -22.951 -3.298 37.429 1.00 95.88 175 ASN A N 1
ATOM 1420 C CA . ASN A 1 175 ? -22.004 -3.265 36.314 1.00 95.88 175 ASN A CA 1
ATOM 1421 C C . ASN A 1 175 ? -20.763 -4.131 36.568 1.00 95.88 175 ASN A C 1
ATOM 1423 O O . ASN A 1 175 ? -19.810 -4.054 35.807 1.00 95.88 175 ASN A O 1
ATOM 1427 N N . ARG A 1 176 ? -20.761 -4.945 37.636 1.00 95.62 176 ARG A N 1
ATOM 1428 C CA . ARG A 1 176 ? -19.617 -5.788 38.023 1.00 95.62 176 ARG A CA 1
ATOM 1429 C C . ARG A 1 176 ? -19.402 -6.993 37.120 1.00 95.62 176 ARG A C 1
ATOM 1431 O O . ARG A 1 176 ? -18.325 -7.571 37.143 1.00 95.62 176 ARG A O 1
ATOM 1438 N N . GLU A 1 177 ? -20.419 -7.385 36.363 1.00 95.94 177 GLU A N 1
ATOM 1439 C CA . GLU A 1 177 ? -20.365 -8.617 35.592 1.00 95.94 177 GLU A CA 1
ATOM 1440 C C . GLU A 1 177 ? -19.393 -8.513 34.412 1.00 95.94 177 GLU A C 1
ATOM 1442 O O . GLU A 1 177 ? -19.473 -7.608 33.578 1.00 95.94 177 GLU A O 1
ATOM 1447 N N . TYR A 1 178 ? -18.516 -9.506 34.340 1.00 96.31 178 TYR A N 1
ATOM 1448 C CA . TYR A 1 178 ? -17.524 -9.701 33.300 1.00 96.31 178 TYR A CA 1
ATOM 1449 C C . TYR A 1 178 ? -17.669 -11.114 32.735 1.00 96.31 178 TYR A C 1
ATOM 1451 O O . TYR A 1 178 ? -17.954 -12.062 33.470 1.00 96.31 178 TYR A O 1
ATOM 1459 N N . ARG A 1 179 ? -17.483 -11.269 31.423 1.00 94.75 179 ARG A N 1
ATOM 1460 C CA . ARG A 1 179 ? -17.515 -12.569 30.752 1.00 94.75 179 ARG A CA 1
ATOM 1461 C C . ARG A 1 179 ? -16.406 -12.672 29.715 1.00 94.75 179 ARG A C 1
ATOM 1463 O O . ARG A 1 179 ? -16.339 -11.876 28.780 1.00 94.75 179 ARG A O 1
ATOM 1470 N N . ALA A 1 180 ? -15.602 -13.722 29.829 1.00 93.69 180 ALA A N 1
ATOM 1471 C CA . ALA A 1 180 ? -14.707 -14.128 28.758 1.00 93.69 180 ALA A CA 1
ATOM 1472 C C . ALA A 1 180 ? -15.523 -14.792 27.632 1.00 93.69 180 ALA A C 1
ATOM 1474 O O . ALA A 1 180 ? -16.266 -15.751 27.861 1.00 93.69 180 ALA A O 1
ATOM 1475 N N . ALA A 1 181 ? -15.390 -14.292 26.407 1.00 93.44 181 ALA A N 1
ATOM 1476 C CA . ALA A 1 181 ? -16.030 -14.813 25.202 1.00 93.44 181 ALA A CA 1
ATOM 1477 C C . ALA A 1 181 ? -15.261 -16.030 24.661 1.00 93.44 181 ALA A C 1
ATOM 1479 O O . ALA A 1 181 ? -14.758 -16.034 23.536 1.00 93.44 181 ALA A O 1
ATOM 1480 N N . VAL A 1 182 ? -15.149 -17.067 25.495 1.00 90.19 182 VAL A N 1
ATOM 1481 C CA . VAL A 1 182 ? -14.432 -18.311 25.197 1.00 90.19 182 VAL A CA 1
ATOM 1482 C C . VAL A 1 182 ? -15.409 -19.483 25.189 1.00 90.19 182 VAL A C 1
ATOM 1484 O O . VAL A 1 182 ? -16.109 -19.732 26.170 1.00 90.19 182 VAL A O 1
ATOM 1487 N N . PHE A 1 183 ? -15.432 -20.252 24.103 1.00 87.56 183 PHE A N 1
ATOM 1488 C CA . PHE A 1 183 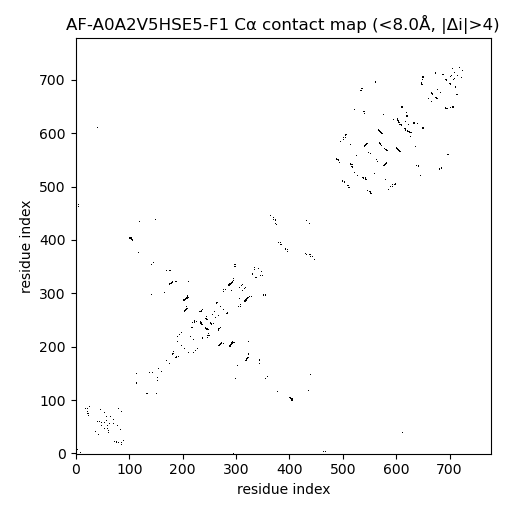? -16.181 -21.501 24.008 1.00 87.56 183 PHE A CA 1
ATOM 1489 C C . PHE A 1 183 ? -15.242 -22.651 23.649 1.00 87.56 183 PHE A C 1
ATOM 1491 O O . PHE A 1 183 ? -14.499 -22.595 22.674 1.00 87.56 183 PHE A O 1
ATOM 1498 N N . LYS A 1 184 ? -15.243 -23.707 24.476 1.00 84.31 184 LYS A N 1
ATOM 1499 C CA . LYS A 1 184 ? -14.367 -24.888 24.316 1.00 84.31 184 LYS A CA 1
ATOM 1500 C C . LYS A 1 184 ? -12.876 -24.534 24.133 1.00 84.31 184 LYS A C 1
ATOM 1502 O O . LYS A 1 184 ? -12.179 -25.169 23.346 1.00 84.31 184 LYS A O 1
ATOM 1507 N N . GLY A 1 185 ? -12.397 -23.518 24.853 1.00 80.56 185 GLY A N 1
ATOM 1508 C CA . GLY A 1 185 ? -11.000 -23.068 24.802 1.00 80.56 185 GLY A CA 1
ATOM 1509 C C . GLY A 1 185 ? -10.624 -22.244 23.564 1.00 80.56 185 GLY A C 1
ATOM 1510 O O . GLY A 1 185 ? -9.444 -21.991 23.355 1.00 80.56 185 GLY A O 1
ATOM 1511 N N . LYS A 1 186 ? -11.595 -21.828 22.742 1.00 87.75 186 LYS A N 1
ATOM 1512 C CA . LYS A 1 186 ? -11.394 -20.943 21.584 1.00 87.75 186 LYS A CA 1
ATOM 1513 C C . LYS A 1 186 ? -12.244 -19.680 21.709 1.00 87.75 186 LYS A C 1
ATOM 1515 O O . LYS A 1 186 ? -13.199 -19.662 22.485 1.00 87.75 186 LYS A O 1
ATOM 1520 N N . ARG A 1 187 ? -11.912 -18.640 20.937 1.00 91.00 187 ARG A N 1
ATOM 1521 C CA . ARG A 1 187 ? -12.760 -17.448 20.770 1.00 91.00 187 ARG A CA 1
ATOM 1522 C C . ARG A 1 187 ? -14.166 -17.879 20.339 1.00 91.00 187 ARG A C 1
ATOM 1524 O O . ARG A 1 187 ? -14.294 -18.713 19.446 1.00 91.00 187 ARG A O 1
ATOM 1531 N N . MET A 1 188 ? -15.195 -17.349 21.000 1.00 93.75 188 MET A N 1
ATOM 1532 C CA . MET A 1 188 ? -16.584 -17.529 20.567 1.00 93.75 188 MET A CA 1
ATOM 1533 C C . MET A 1 188 ? -16.775 -16.928 19.173 1.00 93.75 188 MET A C 1
ATOM 1535 O O . MET A 1 188 ? -16.318 -15.816 18.922 1.00 93.75 188 MET A O 1
ATOM 1539 N N . SER A 1 189 ? -17.491 -17.632 18.302 1.00 93.56 189 SER A N 1
ATOM 1540 C CA . SER A 1 189 ? -18.022 -17.034 17.070 1.00 93.56 189 SER A CA 1
ATOM 1541 C C . SER A 1 189 ? -19.117 -16.007 17.381 1.00 93.56 189 SER A C 1
ATOM 1543 O O . SER A 1 189 ? -19.713 -16.019 18.465 1.00 93.56 189 SER A O 1
ATOM 1545 N N . GLU A 1 190 ? -19.451 -15.155 16.413 1.00 94.19 190 GLU A N 1
ATOM 1546 C CA . GLU A 1 190 ? -20.550 -14.194 16.517 1.00 94.19 190 GLU A CA 1
ATOM 1547 C C . GLU A 1 190 ? -21.865 -14.908 16.860 1.00 94.19 190 GLU A C 1
ATOM 1549 O O . GLU A 1 190 ? -22.573 -14.505 17.779 1.00 94.19 190 GLU A O 1
ATOM 1554 N N . THR A 1 191 ? -22.161 -16.039 16.213 1.00 94.44 191 THR A N 1
ATOM 1555 C CA . THR A 1 191 ? -23.383 -16.824 16.486 1.00 94.44 191 THR A CA 1
ATOM 1556 C C . THR A 1 191 ? -23.443 -17.379 17.916 1.00 94.44 191 THR A C 1
ATOM 1558 O O . THR A 1 191 ? -24.509 -17.399 18.546 1.00 94.44 191 THR A O 1
ATOM 1561 N N . GLU A 1 192 ? -22.302 -17.800 18.468 1.00 94.62 192 GLU A N 1
ATOM 1562 C CA . GLU A 1 192 ? -22.190 -18.283 19.847 1.00 94.62 192 GLU A CA 1
ATOM 1563 C C . GLU A 1 192 ? -22.350 -17.140 20.853 1.00 94.62 192 GLU A C 1
ATOM 1565 O O . GLU A 1 192 ? -23.045 -17.311 21.863 1.00 94.62 192 GLU A O 1
ATOM 1570 N N . LEU A 1 193 ? -21.780 -15.965 20.556 1.00 95.25 193 LEU A N 1
ATOM 1571 C CA . LEU A 1 193 ? -21.986 -14.753 21.343 1.00 95.25 193 LEU A CA 1
ATOM 1572 C C . LEU A 1 193 ? -23.470 -14.370 21.360 1.00 95.25 193 LEU A C 1
ATOM 1574 O O . LEU A 1 193 ? -24.047 -14.255 22.441 1.00 95.25 193 LEU A O 1
ATOM 1578 N N . LEU A 1 194 ? -24.112 -14.249 20.194 1.00 95.62 194 LEU A N 1
ATOM 1579 C CA . LEU A 1 194 ? -25.536 -13.909 20.084 1.00 95.62 194 LEU A CA 1
ATOM 1580 C C . LEU A 1 194 ? -26.411 -14.908 20.857 1.00 95.62 194 LEU A C 1
ATOM 1582 O O . LEU A 1 194 ? -27.267 -14.509 21.648 1.00 95.62 194 LEU A O 1
ATOM 1586 N N . SER A 1 195 ? -26.123 -16.207 20.737 1.00 94.50 195 SER A N 1
ATOM 1587 C CA . SER A 1 195 ? -26.796 -17.258 21.512 1.00 94.50 195 SER A CA 1
ATOM 1588 C C . SER A 1 195 ? -26.627 -17.087 23.031 1.00 94.50 195 SER A C 1
ATOM 1590 O O . SER A 1 195 ? -27.551 -17.366 23.800 1.00 94.50 195 SER A O 1
ATOM 1592 N N . SER A 1 196 ? -25.452 -16.648 23.491 1.00 94.38 196 SER A N 1
ATOM 1593 C CA . SER A 1 196 ? -25.170 -16.353 24.903 1.00 94.38 196 SER A CA 1
ATOM 1594 C C . SER A 1 196 ? -25.937 -15.118 25.400 1.00 94.38 196 SER A C 1
ATOM 1596 O O . SER A 1 196 ? -26.529 -15.139 26.489 1.00 94.38 196 SER A O 1
ATOM 1598 N N . LEU A 1 197 ? -26.001 -14.059 24.585 1.00 95.19 197 LEU A N 1
ATOM 1599 C CA . LEU A 1 197 ? -26.760 -12.840 24.884 1.00 95.19 197 LEU A CA 1
ATOM 1600 C C . LEU A 1 197 ? -28.258 -13.133 25.011 1.00 95.19 197 LEU A C 1
ATOM 1602 O O . LEU A 1 197 ? -28.863 -12.768 26.022 1.00 95.19 197 LEU A O 1
ATOM 1606 N N . THR A 1 198 ? -28.828 -13.896 24.073 1.00 94.44 198 THR A N 1
ATOM 1607 C CA . THR A 1 198 ? -30.237 -14.315 24.115 1.00 94.44 198 THR A CA 1
ATOM 1608 C C . THR A 1 198 ? -30.551 -15.121 25.378 1.00 94.44 198 THR A C 1
ATOM 1610 O O . THR A 1 198 ? -31.509 -14.814 26.088 1.00 94.44 198 THR A O 1
ATOM 1613 N N . LYS A 1 199 ? -29.708 -16.100 25.747 1.00 93.25 199 LYS A N 1
ATOM 1614 C CA . LYS A 1 199 ? -29.886 -16.891 26.987 1.00 93.25 199 LYS A CA 1
ATOM 1615 C C . LYS A 1 199 ? -29.884 -16.035 28.251 1.00 93.25 199 LYS A C 1
ATOM 1617 O O . LYS A 1 199 ? -30.519 -16.394 29.240 1.00 93.25 199 LYS A O 1
ATOM 1622 N N . THR A 1 200 ? -29.165 -14.918 28.227 1.00 91.88 200 THR A N 1
ATOM 1623 C CA . THR A 1 200 ? -29.005 -14.019 29.378 1.00 91.88 200 THR A CA 1
ATOM 1624 C C . THR A 1 200 ? -29.887 -12.775 29.298 1.00 91.88 200 THR A C 1
ATOM 1626 O O . THR A 1 200 ? -29.772 -11.893 30.151 1.00 91.88 200 THR A O 1
ATOM 1629 N N . LYS A 1 201 ? -30.809 -12.743 28.322 1.00 92.69 201 LYS A N 1
ATOM 1630 C CA . LYS A 1 201 ? -31.779 -11.668 28.068 1.00 92.69 201 LYS A CA 1
ATOM 1631 C C . LYS A 1 201 ? -31.132 -10.289 27.903 1.00 92.69 201 LYS A C 1
ATOM 1633 O O . LYS A 1 201 ? -31.705 -9.274 28.295 1.00 92.69 201 LYS A O 1
ATOM 1638 N N . ILE A 1 202 ? -29.931 -10.257 27.331 1.00 95.38 202 ILE A N 1
ATOM 1639 C CA . ILE A 1 202 ? -29.244 -9.024 26.943 1.00 95.38 202 ILE A CA 1
ATOM 1640 C C . ILE A 1 202 ? -29.667 -8.709 25.509 1.00 95.38 202 ILE A C 1
ATOM 1642 O O . ILE A 1 202 ? -29.456 -9.529 24.622 1.00 95.38 202 ILE A O 1
ATOM 1646 N N . ARG A 1 203 ? -30.279 -7.541 25.293 1.00 95.38 203 ARG A N 1
ATOM 1647 C CA . ARG A 1 203 ? -30.830 -7.122 23.988 1.00 95.38 203 ARG A CA 1
ATOM 1648 C C . ARG A 1 203 ? -30.081 -5.962 23.341 1.00 95.38 203 ARG A C 1
ATOM 1650 O O . ARG A 1 203 ? -30.449 -5.527 22.259 1.00 95.38 203 ARG A O 1
ATOM 1657 N N . THR A 1 204 ? -29.040 -5.451 23.987 1.00 96.75 204 THR A N 1
ATOM 1658 C CA . THR A 1 204 ? -28.205 -4.381 23.441 1.00 96.75 204 THR A CA 1
ATOM 1659 C C . THR A 1 204 ? -26.768 -4.871 23.374 1.00 96.75 204 THR A C 1
ATOM 1661 O O . THR A 1 204 ? -26.212 -5.264 24.398 1.00 96.75 204 THR A O 1
ATOM 1664 N N . LEU A 1 205 ? -26.181 -4.866 22.182 1.00 97.56 205 LEU A N 1
ATOM 1665 C CA . LEU A 1 205 ? -24.776 -5.171 21.939 1.00 97.56 205 LEU A CA 1
ATOM 1666 C C . LEU A 1 205 ? -24.091 -3.881 21.489 1.00 97.56 205 LEU A C 1
ATOM 1668 O O . LEU A 1 205 ? -24.470 -3.293 20.479 1.00 97.56 205 LEU A O 1
ATOM 1672 N N . ILE A 1 206 ? -23.124 -3.435 22.284 1.00 97.31 206 ILE A N 1
ATOM 1673 C CA . ILE A 1 206 ? -22.297 -2.256 22.046 1.00 97.31 206 ILE A CA 1
ATOM 1674 C C . ILE A 1 206 ? -20.912 -2.775 21.685 1.00 97.31 206 ILE A C 1
ATOM 1676 O O . ILE A 1 206 ? -20.122 -3.130 22.565 1.00 97.31 206 ILE A O 1
ATOM 1680 N N . ASP A 1 207 ? -20.640 -2.873 20.391 1.00 95.88 207 ASP A N 1
ATOM 1681 C CA . ASP A 1 207 ? -19.427 -3.490 19.881 1.00 95.88 207 ASP A CA 1
ATOM 1682 C C . ASP A 1 207 ? -18.265 -2.500 19.771 1.00 95.88 207 ASP A C 1
ATOM 1684 O O . ASP A 1 207 ? -17.727 -2.229 18.702 1.00 95.88 207 ASP A O 1
ATOM 1688 N N . ALA A 1 208 ? -17.876 -1.931 20.910 1.00 94.31 208 ALA A N 1
ATOM 1689 C CA . ALA A 1 208 ? -16.771 -0.980 20.970 1.00 94.31 208 ALA A CA 1
ATOM 1690 C C . ALA A 1 208 ? -15.409 -1.636 20.676 1.00 94.31 208 ALA A C 1
ATOM 1692 O O . ALA A 1 208 ? -14.453 -0.948 20.315 1.00 94.31 208 ALA A O 1
ATOM 1693 N N . GLY A 1 209 ? -15.291 -2.943 20.930 1.00 91.81 209 GLY A N 1
ATOM 1694 C CA . GLY A 1 209 ? -14.060 -3.725 20.825 1.00 91.81 209 GLY A CA 1
ATOM 1695 C C . GLY A 1 209 ? -13.857 -4.421 19.480 1.00 91.81 209 GLY A C 1
ATOM 1696 O O . GLY A 1 209 ? -12.909 -5.197 19.379 1.00 91.81 209 GLY A O 1
ATOM 1697 N N . ALA A 1 210 ? -14.727 -4.174 18.490 1.00 89.25 210 ALA A N 1
ATOM 1698 C CA . ALA A 1 210 ? -14.711 -4.826 17.175 1.00 89.25 210 ALA A CA 1
ATOM 1699 C C . ALA A 1 210 ? -14.684 -6.365 17.268 1.00 89.25 210 ALA A C 1
ATOM 1701 O O . ALA A 1 210 ? -13.847 -7.051 16.679 1.00 89.25 210 ALA A O 1
ATOM 1702 N N . PHE A 1 211 ? -15.579 -6.922 18.083 1.00 92.50 211 PHE A N 1
ATOM 1703 C CA . PHE A 1 211 ? -15.712 -8.364 18.244 1.00 92.50 211 PHE A CA 1
ATOM 1704 C C . PHE A 1 211 ? -16.343 -9.017 17.010 1.00 92.50 211 PHE A C 1
ATOM 1706 O O . PHE A 1 211 ? -15.959 -10.139 16.671 1.00 92.50 211 PHE A O 1
ATOM 1713 N N . VAL A 1 212 ? -17.312 -8.344 16.380 1.00 92.19 212 VAL A N 1
ATOM 1714 C CA . VAL A 1 212 ? -17.985 -8.800 15.158 1.00 92.19 212 VAL A CA 1
ATOM 1715 C C . VAL A 1 212 ? -17.085 -8.490 13.966 1.00 92.19 212 VAL A C 1
ATOM 1717 O O . VAL A 1 212 ? -16.822 -7.325 13.685 1.00 92.19 212 VAL A O 1
ATOM 1720 N N . LEU A 1 213 ? -16.599 -9.529 13.285 1.00 85.75 213 LEU A N 1
ATOM 1721 C CA . LEU A 1 213 ? -15.643 -9.387 12.180 1.00 85.75 213 LEU A CA 1
ATOM 1722 C C . LEU A 1 213 ? -16.189 -9.962 10.871 1.00 85.75 213 LEU A C 1
ATOM 1724 O O . LEU A 1 213 ? -15.949 -9.399 9.808 1.00 85.75 213 LEU A O 1
ATOM 1728 N N . GLU A 1 214 ? -16.923 -11.075 10.937 1.00 86.06 214 GLU A N 1
ATOM 1729 C CA . GLU A 1 214 ? -17.332 -11.835 9.747 1.00 86.06 214 GLU A CA 1
ATOM 1730 C C . GLU A 1 214 ? -18.724 -11.454 9.213 1.00 86.06 214 GLU A C 1
ATOM 1732 O O . GLU A 1 214 ? -19.149 -11.946 8.166 1.00 86.06 214 GLU A O 1
ATOM 1737 N N . MET A 1 215 ? -19.466 -10.599 9.923 1.00 91.31 215 MET A N 1
ATOM 1738 C CA . MET A 1 215 ? -20.830 -10.203 9.562 1.00 91.31 215 MET A CA 1
ATOM 1739 C C . MET A 1 215 ? -20.956 -8.689 9.442 1.00 91.31 215 MET A C 1
ATOM 1741 O O . MET A 1 215 ? -20.551 -7.961 10.343 1.00 91.31 215 MET A O 1
ATOM 1745 N N . ASP A 1 216 ? -21.614 -8.224 8.378 1.00 92.44 216 ASP A N 1
ATOM 1746 C CA . ASP A 1 216 ? -22.104 -6.847 8.334 1.00 92.44 216 ASP A CA 1
ATOM 1747 C C . ASP A 1 216 ? -23.248 -6.629 9.346 1.00 92.44 216 ASP A C 1
ATOM 1749 O O . ASP A 1 216 ? -23.870 -7.574 9.855 1.00 92.44 216 ASP A O 1
ATOM 1753 N N . ASN A 1 217 ? -23.554 -5.361 9.625 1.00 95.19 217 ASN A N 1
ATOM 1754 C CA . ASN A 1 217 ? -24.552 -4.976 10.623 1.00 95.19 217 ASN A CA 1
ATOM 1755 C C . ASN A 1 217 ? -25.923 -5.632 10.383 1.00 95.19 217 ASN A C 1
ATOM 1757 O O . ASN A 1 217 ? -26.581 -6.060 11.334 1.00 95.19 217 ASN A O 1
ATOM 1761 N N . LEU A 1 218 ? -26.352 -5.735 9.118 1.00 95.38 218 LEU A N 1
ATOM 1762 C CA . LEU A 1 218 ? -27.644 -6.312 8.736 1.00 95.38 218 LEU A CA 1
ATOM 1763 C C . LEU A 1 218 ? -27.669 -7.833 8.944 1.00 95.38 218 LEU A C 1
ATOM 1765 O O . LEU A 1 218 ? -28.649 -8.387 9.452 1.00 95.38 218 LEU A O 1
ATOM 1769 N N . SER A 1 219 ? -26.605 -8.516 8.539 1.00 95.44 219 SER A N 1
ATOM 1770 C CA . SER A 1 219 ? -26.437 -9.963 8.647 1.00 95.44 219 SER A CA 1
ATOM 1771 C C . SER A 1 219 ? -26.360 -10.387 10.108 1.00 95.44 219 SER A C 1
ATOM 1773 O O . SER A 1 219 ? -27.010 -11.365 10.494 1.00 95.44 219 SER A O 1
ATOM 1775 N N . LEU A 1 220 ? -25.671 -9.606 10.945 1.00 96.25 220 LEU A N 1
ATOM 1776 C CA . LEU A 1 220 ? -25.607 -9.838 12.382 1.00 96.25 220 LEU A CA 1
ATOM 1777 C C . LEU A 1 220 ? -26.994 -9.743 13.027 1.00 96.25 220 LEU A C 1
ATOM 1779 O O . LEU A 1 220 ? -27.415 -10.677 13.712 1.00 96.25 220 LEU A O 1
ATOM 1783 N N . VAL A 1 221 ? -27.746 -8.658 12.796 1.00 96.31 221 VAL A N 1
ATOM 1784 C CA . VAL A 1 221 ? -29.061 -8.502 13.440 1.00 96.31 221 VAL A CA 1
ATOM 1785 C C . VAL A 1 221 ? -30.104 -9.491 12.930 1.00 96.31 221 VAL A C 1
ATOM 1787 O O . VAL A 1 221 ? -30.930 -9.955 13.717 1.00 96.31 221 VAL A O 1
ATOM 1790 N N . LYS A 1 222 ? -30.052 -9.882 11.650 1.00 95.44 222 LYS A N 1
ATOM 1791 C CA . LYS A 1 222 ? -30.880 -10.979 11.122 1.00 95.44 222 LYS A CA 1
ATOM 1792 C C . LYS A 1 222 ? -30.567 -12.288 11.834 1.00 95.44 222 LYS A C 1
ATOM 1794 O O . LYS A 1 222 ? -31.483 -12.985 12.264 1.00 95.44 222 LYS A O 1
ATOM 1799 N N . THR A 1 223 ? -29.283 -12.594 12.004 1.00 95.25 223 THR A N 1
ATOM 1800 C CA . THR A 1 223 ? -28.836 -13.780 12.739 1.00 95.25 223 THR A CA 1
ATOM 1801 C C . THR A 1 223 ? -29.290 -13.731 14.192 1.00 95.25 223 THR A C 1
ATOM 1803 O O . THR A 1 223 ? -29.815 -14.714 14.711 1.00 95.25 223 THR A O 1
ATOM 1806 N N . TRP A 1 224 ? -29.203 -12.568 14.833 1.00 96.00 224 TRP A N 1
ATOM 1807 C CA . TRP A 1 224 ? -29.654 -12.391 16.208 1.00 96.00 224 TRP A CA 1
ATOM 1808 C C . TRP A 1 224 ? -31.170 -12.586 16.361 1.00 96.00 224 TRP A C 1
ATOM 1810 O O . TRP A 1 224 ? -31.604 -13.284 17.278 1.00 96.00 224 TRP A O 1
ATOM 1820 N N . LEU A 1 225 ? -31.976 -12.068 15.427 1.00 95.25 225 LEU A N 1
ATOM 1821 C CA . LEU A 1 225 ? -33.429 -12.283 15.395 1.00 95.25 225 LEU A CA 1
ATOM 1822 C C . LEU A 1 225 ? -33.818 -13.754 15.204 1.00 95.25 225 LEU A C 1
ATOM 1824 O O . LEU A 1 225 ? -34.835 -14.179 15.741 1.00 95.25 225 LEU A O 1
ATOM 1828 N N . MET A 1 226 ? -33.016 -14.545 14.482 1.00 92.62 226 MET A N 1
ATOM 1829 C CA . MET A 1 226 ? -33.246 -15.993 14.372 1.00 92.62 226 MET A CA 1
ATOM 1830 C C . MET A 1 226 ? -33.010 -16.730 15.700 1.00 92.62 226 MET A C 1
ATOM 1832 O O . MET A 1 226 ? -33.591 -17.792 15.925 1.00 92.62 226 MET A O 1
ATOM 1836 N N . HIS A 1 227 ? -32.161 -16.188 16.578 1.00 90.12 227 HIS A N 1
ATOM 1837 C CA . HIS A 1 227 ? -31.893 -16.758 17.898 1.00 90.12 227 HIS A CA 1
ATOM 1838 C C . HIS A 1 227 ? -32.886 -16.280 18.970 1.00 90.12 227 HIS A C 1
ATOM 1840 O O . HIS A 1 227 ? -33.257 -17.076 19.836 1.00 90.12 227 HIS A O 1
ATOM 1846 N N . ASP A 1 228 ? -33.323 -15.014 18.934 1.00 90.25 228 ASP A N 1
ATOM 1847 C CA . ASP A 1 228 ? -34.275 -14.431 19.894 1.00 90.25 228 ASP A CA 1
ATOM 1848 C C . ASP A 1 228 ? -35.689 -14.282 19.305 1.00 90.25 228 ASP A C 1
ATOM 1850 O O . ASP A 1 228 ? -36.080 -13.231 18.795 1.00 90.25 228 ASP A O 1
ATOM 1854 N N . ASN A 1 229 ? -36.497 -15.334 19.463 1.00 85.19 229 ASN A N 1
ATOM 1855 C CA . ASN A 1 229 ? -37.902 -15.339 19.043 1.00 85.19 229 ASN A CA 1
ATOM 1856 C C . ASN A 1 229 ? -38.803 -14.395 19.870 1.00 85.19 229 ASN A C 1
ATOM 1858 O O . ASN A 1 229 ? -39.946 -14.155 19.477 1.00 85.19 229 ASN A O 1
ATOM 1862 N N . GLU A 1 230 ? -38.339 -13.882 21.020 1.00 89.88 230 GLU A N 1
ATOM 1863 C CA . GLU A 1 230 ? -39.099 -12.949 21.864 1.00 89.88 230 GLU A CA 1
ATOM 1864 C C . GLU A 1 230 ? -38.919 -11.482 21.431 1.00 89.88 230 GLU A C 1
ATOM 1866 O O . GLU A 1 230 ? -39.671 -10.613 21.887 1.00 89.88 230 GLU A O 1
ATOM 1871 N N . ALA A 1 231 ? -37.919 -11.176 20.599 1.00 92.25 231 ALA A N 1
ATOM 1872 C CA . ALA A 1 231 ? -37.652 -9.823 20.122 1.00 92.25 231 ALA A CA 1
ATOM 1873 C C . ALA A 1 231 ? -38.512 -9.463 18.903 1.00 92.25 231 ALA A C 1
ATOM 1875 O O . ALA A 1 231 ? -38.590 -10.214 17.939 1.00 92.25 231 ALA A O 1
ATOM 1876 N N . GLN A 1 232 ? -39.137 -8.287 18.908 1.00 92.44 232 GLN A N 1
ATOM 1877 C CA . GLN A 1 232 ? -40.080 -7.870 17.860 1.00 92.44 232 GLN A CA 1
ATOM 1878 C C . GLN A 1 232 ? -39.376 -7.416 16.571 1.00 92.44 232 GLN A C 1
ATOM 1880 O O . GLN A 1 232 ? -39.872 -7.633 15.461 1.00 92.44 232 GLN A O 1
ATOM 1885 N N . ALA A 1 233 ? -38.223 -6.772 16.727 1.00 95.94 233 ALA A N 1
ATOM 1886 C CA . ALA A 1 233 ? -37.395 -6.247 15.654 1.00 95.94 233 ALA A CA 1
ATOM 1887 C C . ALA A 1 233 ? -35.959 -6.027 16.157 1.00 95.94 233 ALA A C 1
ATOM 1889 O O . ALA A 1 233 ? -35.687 -6.164 17.351 1.00 95.94 233 ALA A O 1
ATOM 1890 N N . ALA A 1 234 ? -35.045 -5.685 15.255 1.00 97.19 234 ALA A N 1
ATOM 1891 C CA . ALA A 1 234 ? -33.674 -5.332 15.581 1.00 97.19 234 ALA A CA 1
ATOM 1892 C C . ALA A 1 234 ? -33.273 -4.006 14.933 1.00 97.19 234 ALA A C 1
ATOM 1894 O O . ALA A 1 234 ? -33.559 -3.782 13.758 1.00 97.19 234 ALA A O 1
ATOM 1895 N N . VAL A 1 235 ? -32.612 -3.148 15.703 1.00 97.12 235 VAL A N 1
ATOM 1896 C CA . VAL A 1 235 ? -32.082 -1.849 15.289 1.00 97.12 235 VAL A CA 1
ATOM 1897 C C . VAL A 1 235 ? -30.597 -1.997 14.974 1.00 97.12 235 VAL A C 1
ATOM 1899 O O . VAL A 1 235 ? -29.858 -2.582 15.768 1.00 97.12 235 VAL A O 1
ATOM 1902 N N . TYR A 1 236 ? -30.174 -1.464 13.833 1.00 96.62 236 TYR A N 1
ATOM 1903 C CA . TYR A 1 236 ? -28.786 -1.448 13.367 1.00 96.62 236 TYR A CA 1
ATOM 1904 C C . TYR A 1 236 ? -28.523 -0.180 12.548 1.00 96.62 236 TYR A C 1
ATOM 1906 O O . TYR A 1 236 ? -29.468 0.521 12.188 1.00 96.62 236 TYR A O 1
ATOM 1914 N N . PHE A 1 237 ? -27.264 0.106 12.227 1.00 95.38 237 PHE A N 1
ATOM 1915 C CA . PHE A 1 237 ? -26.913 1.192 11.312 1.00 95.38 237 PHE A CA 1
ATOM 1916 C C . PHE A 1 237 ? -26.625 0.658 9.908 1.00 95.38 237 PHE A C 1
ATOM 1918 O O . PHE A 1 237 ? -25.893 -0.323 9.751 1.00 95.38 237 PHE A O 1
ATOM 1925 N N . GLY A 1 238 ? -27.255 1.271 8.904 1.00 91.81 238 GLY A N 1
ATOM 1926 C CA . GLY A 1 238 ? -27.080 0.925 7.494 1.00 91.81 238 GLY A CA 1
ATOM 1927 C C . GLY A 1 238 ? -25.784 1.481 6.902 1.00 91.81 238 GLY A C 1
ATOM 1928 O O . GLY A 1 238 ? -25.064 2.239 7.546 1.00 91.81 238 GLY A O 1
ATOM 1929 N N . SER A 1 239 ? -25.509 1.146 5.639 1.00 89.06 239 SER A N 1
ATOM 1930 C CA . SER A 1 239 ? -24.382 1.714 4.879 1.00 89.06 239 SER A CA 1
ATOM 1931 C C . SER A 1 239 ? -24.514 3.225 4.633 1.00 89.06 239 SER A C 1
ATOM 1933 O O . SER A 1 239 ? -23.553 3.871 4.240 1.00 89.06 239 SER A O 1
ATOM 1935 N N . ASP A 1 240 ? -25.705 3.785 4.851 1.00 90.06 240 ASP A N 1
ATOM 1936 C CA . ASP A 1 240 ? -26.013 5.216 4.823 1.00 90.06 240 ASP A CA 1
ATOM 1937 C C . ASP A 1 240 ? -25.734 5.924 6.163 1.00 90.06 240 ASP A C 1
ATOM 1939 O O . ASP A 1 240 ? -26.064 7.101 6.314 1.00 90.06 240 ASP A O 1
ATOM 1943 N N . ASN A 1 241 ? -25.149 5.221 7.142 1.00 89.19 241 ASN A N 1
ATOM 1944 C CA . ASN A 1 241 ? -24.839 5.737 8.478 1.00 89.19 241 ASN A CA 1
ATOM 1945 C C . ASN A 1 241 ? -26.093 6.204 9.254 1.00 89.19 241 ASN A C 1
ATOM 1947 O O . ASN A 1 241 ? -26.009 7.023 10.172 1.00 89.19 241 ASN A O 1
ATOM 1951 N N . GLN A 1 242 ? -27.279 5.705 8.880 1.00 92.81 242 GLN A N 1
ATOM 1952 C CA . GLN A 1 242 ? -28.559 6.008 9.529 1.00 92.81 242 GLN A CA 1
ATOM 1953 C C . GLN A 1 242 ? -29.093 4.791 10.299 1.00 92.81 242 GLN A C 1
ATOM 1955 O O . GLN A 1 242 ? -28.767 3.650 9.963 1.00 92.81 242 GLN A O 1
ATOM 1960 N N . PRO A 1 243 ? -29.936 4.990 11.330 1.00 94.88 243 PRO A N 1
ATOM 1961 C CA . PRO A 1 243 ? -30.538 3.887 12.066 1.00 94.88 243 PRO A CA 1
ATOM 1962 C C . PRO A 1 243 ? -31.694 3.243 11.282 1.00 94.88 243 PRO A C 1
ATOM 1964 O O . PRO A 1 243 ? -32.686 3.889 10.931 1.00 94.88 243 PRO A O 1
ATOM 1967 N N . TRP A 1 244 ? -31.600 1.932 11.083 1.00 96.94 244 TRP A N 1
ATOM 1968 C CA . TRP A 1 244 ? -32.582 1.077 10.421 1.00 96.94 244 TRP A CA 1
ATOM 1969 C C . TRP A 1 244 ? -33.140 0.024 11.377 1.00 96.94 244 TRP A C 1
ATOM 1971 O O . TRP A 1 244 ? -32.514 -0.361 12.362 1.00 96.94 244 TRP A O 1
ATOM 1981 N N . VAL A 1 245 ? -34.336 -0.468 11.061 1.00 97.25 245 VAL A N 1
ATOM 1982 C CA . VAL A 1 245 ? -35.020 -1.528 11.802 1.00 97.25 245 VAL A CA 1
ATOM 1983 C C . VAL A 1 245 ? -35.300 -2.702 10.880 1.00 97.25 245 VAL A C 1
ATOM 1985 O O . VAL A 1 245 ? -36.013 -2.551 9.890 1.00 97.25 245 VAL A O 1
ATOM 1988 N N . CYS A 1 246 ? -34.816 -3.887 11.245 1.00 96.12 246 CYS A N 1
ATOM 1989 C CA . CYS A 1 246 ? -35.176 -5.158 10.626 1.00 96.12 246 CYS A CA 1
ATOM 1990 C C . CYS A 1 246 ? -36.234 -5.876 11.475 1.00 96.12 246 CYS A C 1
ATOM 1992 O O . CYS A 1 246 ? -36.029 -6.144 12.655 1.00 96.12 246 CYS A O 1
ATOM 1994 N N . SER A 1 247 ? -37.377 -6.210 10.881 1.00 93.19 247 SER A N 1
ATOM 1995 C CA . SER A 1 247 ? -38.415 -7.022 11.536 1.00 93.19 247 SER A CA 1
ATOM 1996 C C . SER A 1 247 ? -38.119 -8.525 11.446 1.00 93.19 247 SER A C 1
ATOM 1998 O O . SER A 1 247 ? -37.368 -8.957 10.571 1.00 93.19 247 SER A O 1
ATOM 2000 N N . GLN A 1 248 ? -38.797 -9.347 12.260 1.00 87.50 248 GLN A N 1
ATOM 2001 C CA . GLN A 1 248 ? -38.745 -10.818 12.139 1.00 87.50 248 GLN A CA 1
ATOM 2002 C C . GLN A 1 248 ? -39.160 -11.334 10.746 1.00 87.50 248 GLN A C 1
ATOM 2004 O O . GLN A 1 248 ? -38.727 -12.398 10.318 1.00 87.50 248 GLN A O 1
ATOM 2009 N N . THR A 1 249 ? -39.983 -10.575 10.012 1.00 86.00 249 THR A N 1
ATOM 2010 C CA . THR A 1 249 ? -40.411 -10.930 8.645 1.00 86.00 249 THR A CA 1
ATOM 2011 C C . THR A 1 249 ? -39.354 -10.638 7.573 1.00 86.00 249 THR A C 1
ATOM 2013 O O . THR A 1 249 ? -39.595 -10.880 6.394 1.00 86.00 249 THR A O 1
ATOM 2016 N N . GLY A 1 250 ? -38.201 -10.078 7.956 1.00 86.44 250 GLY A N 1
ATOM 2017 C CA . GLY A 1 250 ? -37.121 -9.684 7.047 1.00 86.44 250 GLY A CA 1
ATOM 2018 C C . GLY A 1 250 ? -37.301 -8.306 6.402 1.00 86.44 250 GLY A C 1
ATOM 2019 O O . GLY A 1 250 ? -36.401 -7.837 5.706 1.00 86.44 250 GLY A O 1
ATOM 2020 N N . LYS A 1 251 ? -38.429 -7.621 6.641 1.00 91.94 251 LYS A N 1
ATOM 2021 C CA . LYS A 1 251 ? -38.646 -6.249 6.160 1.00 91.94 251 LYS A CA 1
ATOM 2022 C C . LYS A 1 251 ? -37.779 -5.264 6.945 1.00 91.94 251 LYS A C 1
ATOM 2024 O O . LYS A 1 251 ? -37.858 -5.258 8.177 1.00 91.94 251 LYS A O 1
ATOM 2029 N N . CYS A 1 252 ? -37.030 -4.430 6.223 1.00 95.44 252 CYS A N 1
ATOM 2030 C CA . CYS A 1 252 ? -36.168 -3.382 6.769 1.00 95.44 252 CYS A CA 1
ATOM 2031 C C . CYS A 1 252 ? -36.732 -1.992 6.433 1.00 95.44 252 CYS A C 1
ATOM 2033 O O . CYS A 1 252 ? -37.129 -1.756 5.292 1.00 95.44 252 CYS A O 1
ATOM 2035 N N . LEU A 1 253 ? -36.810 -1.097 7.419 1.00 95.69 253 LEU A N 1
ATOM 2036 C CA . LEU A 1 253 ? -37.299 0.282 7.269 1.00 95.69 253 LEU A CA 1
ATOM 2037 C C . LEU A 1 253 ? -36.449 1.246 8.117 1.00 95.69 253 LEU A C 1
ATOM 2039 O O . LEU A 1 253 ? -35.946 0.817 9.157 1.00 95.69 253 LEU A O 1
ATOM 2043 N N . PRO A 1 254 ? -36.326 2.533 7.743 1.00 95.94 254 PRO A N 1
ATOM 2044 C CA . PRO A 1 254 ? -35.662 3.535 8.580 1.00 95.94 254 PRO A CA 1
ATOM 2045 C C . PRO A 1 254 ? -36.331 3.651 9.955 1.00 95.94 254 PRO A C 1
ATOM 2047 O O . PRO A 1 254 ? -37.561 3.657 10.027 1.00 95.94 254 PRO A O 1
ATOM 2050 N N . LEU A 1 255 ? -35.554 3.790 11.039 1.00 94.56 255 LEU A N 1
ATOM 2051 C CA . LEU A 1 255 ? -36.064 3.795 12.422 1.00 94.56 255 LEU A CA 1
ATOM 2052 C C . LEU A 1 255 ? -37.188 4.815 12.627 1.00 94.56 255 LEU A C 1
ATOM 2054 O O . LEU A 1 255 ? -38.228 4.465 13.185 1.00 94.56 255 LEU A O 1
ATOM 2058 N N . ILE A 1 256 ? -37.018 6.030 12.099 1.00 92.94 256 ILE A N 1
ATOM 2059 C CA . ILE A 1 256 ? -37.992 7.130 12.196 1.00 92.94 256 ILE A CA 1
ATOM 2060 C C . ILE A 1 256 ? -39.357 6.801 11.569 1.00 92.94 256 ILE A C 1
ATOM 2062 O O . ILE A 1 256 ? -40.372 7.372 11.956 1.00 92.94 256 ILE A O 1
ATOM 2066 N N . ALA A 1 257 ? -39.402 5.864 10.617 1.00 93.19 257 ALA A N 1
ATOM 2067 C CA . ALA A 1 257 ? -40.625 5.426 9.947 1.00 93.19 257 ALA A CA 1
ATOM 2068 C C . ALA A 1 257 ? -41.299 4.231 10.649 1.00 93.19 257 ALA A C 1
ATOM 2070 O O . ALA A 1 257 ? -42.250 3.651 10.118 1.00 93.19 257 ALA A O 1
ATOM 2071 N N . THR A 1 258 ? -40.806 3.826 11.821 1.00 92.81 258 THR A N 1
ATOM 2072 C CA . THR A 1 258 ? -41.314 2.679 12.582 1.00 92.81 258 THR A CA 1
ATOM 2073 C C . THR A 1 258 ? -41.840 3.109 13.953 1.00 92.81 258 THR A C 1
ATOM 2075 O O . THR A 1 258 ? -41.361 4.096 14.508 1.00 92.81 258 THR A O 1
ATOM 2078 N N . PRO A 1 259 ? -42.769 2.346 14.566 1.00 90.44 259 PRO A N 1
ATOM 2079 C CA . PRO A 1 259 ? -43.228 2.628 15.931 1.00 90.44 259 PRO A CA 1
ATOM 2080 C C . PRO A 1 259 ? -42.117 2.491 16.988 1.00 90.44 259 PRO A C 1
ATOM 2082 O O . PRO A 1 259 ? -42.303 2.903 18.129 1.00 90.44 259 PRO A O 1
ATOM 2085 N N . TYR A 1 260 ? -40.964 1.923 16.624 1.00 92.75 260 TYR A N 1
ATOM 2086 C CA . TYR A 1 260 ? -39.839 1.708 17.530 1.00 92.75 260 TYR A CA 1
ATOM 2087 C C . TYR A 1 260 ? -38.984 2.961 17.752 1.00 92.75 260 TYR A C 1
ATOM 2089 O O . TYR A 1 260 ? -38.140 2.952 18.641 1.00 92.75 260 TYR A O 1
ATOM 2097 N N . ALA A 1 261 ? -39.202 4.044 16.995 1.00 89.56 261 ALA A N 1
ATOM 2098 C CA . ALA A 1 261 ? -38.531 5.322 17.244 1.00 89.56 261 ALA A CA 1
ATOM 2099 C C . ALA A 1 261 ? -38.857 5.890 18.641 1.00 89.56 261 ALA A C 1
ATOM 2101 O O . ALA A 1 261 ? -37.993 6.487 19.284 1.00 89.56 261 ALA A O 1
ATOM 2102 N N . ASP A 1 262 ? -40.085 5.667 19.121 1.00 87.00 262 ASP A N 1
ATOM 2103 C CA . ASP A 1 262 ? -40.552 6.157 20.420 1.00 87.00 262 ASP A CA 1
ATOM 2104 C C . ASP A 1 262 ? -40.254 5.182 21.575 1.00 87.00 262 ASP A C 1
ATOM 2106 O O . ASP A 1 262 ? -39.958 5.624 22.693 1.00 87.00 262 ASP A O 1
ATOM 2110 N N . ASP A 1 263 ? -40.324 3.868 21.314 1.00 89.62 263 ASP A N 1
ATOM 2111 C CA . ASP A 1 263 ? -40.091 2.797 22.292 1.00 89.62 263 ASP A CA 1
ATOM 2112 C C . ASP A 1 263 ? -39.370 1.579 21.680 1.00 89.62 263 ASP A C 1
ATOM 2114 O O . ASP A 1 263 ? -39.925 0.824 20.881 1.00 89.62 263 ASP A O 1
ATOM 2118 N N . MET A 1 264 ? -38.135 1.340 22.131 1.00 92.88 264 MET A N 1
ATOM 2119 C CA . MET A 1 264 ? -37.296 0.213 21.705 1.00 92.88 264 MET A CA 1
ATOM 2120 C C . MET A 1 264 ? -37.293 -0.969 22.691 1.00 92.88 264 MET A C 1
ATOM 2122 O O . MET A 1 264 ? -36.463 -1.866 22.569 1.00 92.88 264 MET A O 1
ATOM 2126 N N . THR A 1 265 ? -38.197 -1.020 23.676 1.00 90.12 265 THR A N 1
ATOM 2127 C CA . THR A 1 265 ? -38.193 -2.061 24.732 1.00 90.12 265 THR A CA 1
ATOM 2128 C C . THR A 1 265 ? -38.292 -3.494 24.179 1.00 90.12 265 THR A C 1
ATOM 2130 O O . THR A 1 265 ? -37.719 -4.435 24.737 1.00 90.12 265 THR A O 1
ATOM 2133 N N . GLY A 1 266 ? -38.992 -3.674 23.057 1.00 89.00 266 GLY A N 1
ATOM 2134 C CA . GLY A 1 266 ? -39.139 -4.960 22.368 1.00 89.00 266 GLY A CA 1
ATOM 2135 C C . GLY A 1 266 ? -38.025 -5.304 21.374 1.00 89.00 266 GLY A C 1
ATOM 2136 O O . GLY A 1 266 ? -38.094 -6.377 20.775 1.00 89.00 266 GLY A O 1
ATOM 2137 N N . CYS A 1 267 ? -37.038 -4.425 21.173 1.00 95.31 267 CYS A N 1
ATOM 2138 C CA . CYS A 1 267 ? -36.056 -4.549 20.097 1.00 95.31 267 CYS A CA 1
ATOM 2139 C C . CYS A 1 267 ? -34.700 -5.085 20.567 1.00 95.31 267 CYS A C 1
ATOM 2141 O O . CYS A 1 267 ? -34.268 -4.833 21.693 1.00 95.31 267 CYS A O 1
ATOM 2143 N N . LEU A 1 268 ? -34.013 -5.784 19.664 1.00 96.88 268 LEU A N 1
ATOM 2144 C CA . LEU A 1 268 ? -32.563 -5.966 19.724 1.00 96.88 268 LEU A CA 1
ATOM 2145 C C . LEU A 1 268 ? -31.895 -4.698 19.198 1.00 96.88 268 LEU A C 1
ATOM 2147 O O . LEU A 1 268 ? -32.432 -4.044 18.309 1.00 96.88 268 LEU A O 1
ATOM 2151 N N . ILE A 1 269 ? -30.748 -4.326 19.743 1.00 96.94 269 ILE A N 1
ATOM 2152 C CA . ILE A 1 269 ? -30.050 -3.097 19.370 1.00 96.94 269 ILE A CA 1
ATOM 2153 C C . ILE A 1 269 ? -28.582 -3.442 19.203 1.00 96.94 269 ILE A C 1
ATOM 2155 O O . ILE A 1 269 ? -27.941 -3.883 20.158 1.00 96.94 269 ILE A O 1
ATOM 2159 N N . TYR A 1 270 ? -28.067 -3.245 17.997 1.00 97.38 270 TYR A N 1
ATOM 2160 C CA . TYR A 1 270 ? -26.661 -3.426 17.684 1.00 97.38 270 TYR A CA 1
ATOM 2161 C C . TYR A 1 270 ? -26.025 -2.087 17.320 1.00 97.38 270 TYR A C 1
ATOM 2163 O O . TYR A 1 270 ? -26.521 -1.371 16.449 1.00 97.38 270 TYR A O 1
ATOM 2171 N N . LEU A 1 271 ? -24.938 -1.762 18.015 1.00 96.25 271 LEU A N 1
ATOM 2172 C CA . LEU A 1 271 ? -24.048 -0.653 17.700 1.00 96.25 271 LEU A CA 1
ATOM 2173 C C . LEU A 1 271 ? -22.694 -1.254 17.343 1.00 96.25 271 LEU A C 1
ATOM 2175 O O . LEU A 1 271 ? -22.075 -1.876 18.206 1.00 96.25 271 LEU A O 1
ATOM 2179 N N . ASP A 1 272 ? -22.259 -1.084 16.098 1.00 93.69 272 ASP A N 1
ATOM 2180 C CA . ASP A 1 272 ? -20.892 -1.413 15.694 1.00 93.69 272 ASP A CA 1
ATOM 2181 C C . ASP A 1 272 ? -19.888 -0.404 16.289 1.00 93.69 272 ASP A C 1
ATOM 2183 O O . ASP A 1 272 ? -20.272 0.565 16.956 1.00 93.69 272 ASP A O 1
ATOM 2187 N N . GLN A 1 273 ? -18.597 -0.615 16.030 1.00 89.75 273 GLN A N 1
ATOM 2188 C CA . GLN A 1 273 ? -17.525 0.230 16.553 1.00 89.75 273 GLN A CA 1
ATOM 2189 C C . GLN A 1 273 ? -17.688 1.710 16.162 1.00 89.75 273 GLN A C 1
ATOM 2191 O O . GLN A 1 273 ? -17.603 2.578 17.037 1.00 89.75 273 GLN A O 1
ATOM 2196 N N . ALA A 1 274 ? -17.961 2.005 14.887 1.00 87.19 274 ALA A N 1
ATOM 2197 C CA . ALA A 1 274 ? -18.089 3.371 14.367 1.00 87.19 274 ALA A CA 1
ATOM 2198 C C . ALA A 1 274 ? -19.274 4.116 15.004 1.00 87.19 274 ALA A C 1
ATOM 2200 O O . ALA A 1 274 ? -19.167 5.278 15.402 1.00 87.19 274 ALA A O 1
ATOM 2201 N N . HIS A 1 275 ? -20.383 3.409 15.207 1.00 91.00 275 HIS A N 1
ATOM 2202 C CA . HIS A 1 275 ? -21.618 3.942 15.766 1.00 91.00 275 HIS A CA 1
ATOM 2203 C C . HIS A 1 275 ? -21.670 3.883 17.297 1.00 91.00 275 HIS A C 1
ATOM 2205 O O . HIS A 1 275 ? -22.693 4.236 17.889 1.00 91.00 275 HIS A O 1
ATOM 2211 N N . THR A 1 276 ? -20.582 3.500 17.976 1.00 88.25 276 THR A N 1
ATOM 2212 C CA . THR A 1 276 ? -20.457 3.675 19.436 1.00 88.25 276 THR A CA 1
ATOM 2213 C C . THR A 1 276 ? -20.144 5.120 19.844 1.00 88.25 276 THR A C 1
ATOM 2215 O O . THR A 1 276 ? -20.275 5.472 21.023 1.00 88.25 276 THR A O 1
ATOM 2218 N N . ARG A 1 277 ? -19.785 5.983 18.881 1.00 81.50 277 ARG A N 1
ATOM 2219 C CA . ARG A 1 277 ? -19.505 7.415 19.067 1.00 81.50 277 ARG A CA 1
ATOM 2220 C C . ARG A 1 277 ? -20.453 8.259 18.212 1.00 81.50 277 ARG A C 1
ATOM 2222 O O . ARG A 1 277 ? -20.955 7.807 17.196 1.00 81.50 277 ARG A O 1
ATOM 2229 N N . GLY A 1 278 ? -20.746 9.486 18.645 1.00 77.50 278 GLY A N 1
ATOM 2230 C CA . GLY A 1 278 ? -21.543 10.450 17.861 1.00 77.50 278 GLY A CA 1
ATOM 2231 C C . GLY A 1 278 ? -23.040 10.140 17.671 1.00 77.50 278 GLY A C 1
ATOM 2232 O O . GLY A 1 278 ? -23.795 11.051 17.352 1.00 77.50 278 GLY A O 1
ATOM 2233 N N . THR A 1 279 ? -23.506 8.916 17.931 1.00 83.88 279 THR A N 1
ATOM 2234 C CA . THR A 1 279 ? -24.911 8.505 17.740 1.00 83.88 279 THR A CA 1
ATOM 2235 C C . THR A 1 279 ? -25.750 8.649 19.013 1.00 83.88 279 THR A C 1
ATOM 2237 O O . THR A 1 279 ? -25.260 8.418 20.121 1.00 83.88 279 THR A O 1
ATOM 2240 N N . ASP A 1 280 ? -27.031 9.006 18.892 1.00 83.12 280 ASP A N 1
ATOM 2241 C CA . ASP A 1 280 ? -27.942 9.092 20.040 1.00 83.12 280 ASP A CA 1
ATOM 2242 C C . ASP A 1 280 ? -29.207 8.262 19.798 1.00 83.12 280 ASP A C 1
ATOM 2244 O O . ASP A 1 280 ? -30.045 8.593 18.962 1.00 83.12 280 ASP A O 1
ATOM 2248 N N . LEU A 1 281 ? -29.327 7.156 20.536 1.00 90.38 281 LEU A N 1
ATOM 2249 C CA . LEU A 1 281 ? -30.503 6.291 20.546 1.00 90.38 281 LEU A CA 1
ATOM 2250 C C . LEU A 1 281 ? -31.127 6.301 21.941 1.00 90.38 281 LEU A C 1
ATOM 2252 O O . LEU A 1 281 ? -30.447 6.117 22.953 1.00 90.38 281 LEU A O 1
ATOM 2256 N N . LYS A 1 282 ? -32.449 6.458 22.008 1.00 90.50 282 LYS A N 1
ATOM 2257 C CA . LYS A 1 282 ? -33.197 6.464 23.270 1.00 90.50 282 LYS A CA 1
ATOM 2258 C C . LYS A 1 282 ? -33.421 5.041 23.798 1.00 90.50 282 LYS A C 1
ATOM 2260 O O . LYS A 1 282 ? -34.515 4.490 23.700 1.00 90.50 282 LYS A O 1
ATOM 2265 N N . LEU A 1 283 ? -32.368 4.431 24.339 1.00 93.25 283 LEU A N 1
ATOM 2266 C CA . LEU A 1 283 ? -32.406 3.055 24.848 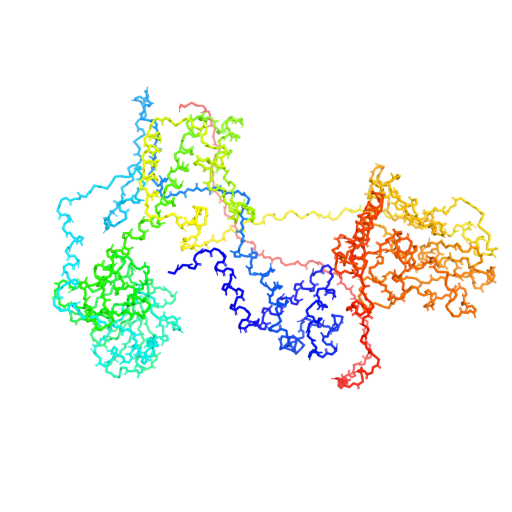1.00 93.25 283 LEU A CA 1
ATOM 2267 C C . LEU A 1 283 ? -33.390 2.894 26.033 1.00 93.25 283 LEU A C 1
ATOM 2269 O O . LEU A 1 283 ? -33.547 3.827 26.827 1.00 93.25 283 LEU A O 1
ATOM 2273 N N . PRO A 1 284 ? -34.015 1.711 26.214 1.00 93.31 284 PRO A N 1
ATOM 2274 C CA . PRO A 1 284 ? -34.957 1.455 27.310 1.00 93.31 284 PRO A CA 1
ATOM 2275 C C . PRO A 1 284 ? -34.371 1.726 28.704 1.00 93.31 284 PRO A C 1
ATOM 2277 O O . PRO A 1 284 ? -33.197 1.456 28.957 1.00 93.31 284 PRO A O 1
ATOM 2280 N N . ALA A 1 285 ? -35.190 2.188 29.655 1.00 92.38 285 ALA A N 1
ATOM 2281 C CA . ALA A 1 285 ? -34.719 2.604 30.987 1.00 92.38 285 ALA A CA 1
ATOM 2282 C C . ALA A 1 285 ? -34.023 1.488 31.793 1.00 92.38 285 ALA A C 1
ATOM 2284 O O . ALA A 1 285 ? -33.150 1.765 32.609 1.00 92.38 285 ALA A O 1
ATOM 2285 N N . HIS A 1 286 ? -34.377 0.225 31.549 1.00 93.00 286 HIS A N 1
ATOM 2286 C CA . HIS A 1 286 ? -33.761 -0.951 32.176 1.00 93.00 286 HIS A CA 1
ATOM 2287 C C . HIS A 1 286 ? -32.897 -1.755 31.197 1.00 93.00 286 HIS A C 1
ATOM 2289 O O . HIS A 1 286 ? -32.691 -2.953 31.388 1.00 93.00 286 HIS A O 1
ATOM 2295 N N . ALA A 1 287 ? -32.421 -1.113 30.126 1.00 94.31 287 ALA A N 1
ATOM 2296 C CA . ALA A 1 287 ? -31.545 -1.756 29.162 1.00 94.31 287 ALA A CA 1
ATOM 2297 C C . ALA A 1 287 ? -30.263 -2.257 29.836 1.00 94.31 287 ALA A C 1
ATOM 2299 O O . ALA A 1 287 ? -29.654 -1.591 30.683 1.00 94.31 287 ALA A O 1
ATOM 2300 N N . ARG A 1 288 ? -29.863 -3.453 29.417 1.00 95.81 288 ARG A N 1
ATOM 2301 C CA . ARG A 1 288 ? -28.604 -4.080 29.782 1.00 95.81 288 ARG A CA 1
ATOM 2302 C C . ARG A 1 288 ? -27.789 -4.243 28.511 1.00 95.81 288 ARG A C 1
ATOM 2304 O O . ARG A 1 288 ? -28.245 -4.932 27.600 1.00 95.81 288 ARG A O 1
ATOM 2311 N N . GLY A 1 289 ? -26.638 -3.583 28.445 1.00 96.50 289 GLY A N 1
ATOM 2312 C CA . GLY A 1 289 ? -25.740 -3.632 27.294 1.00 96.50 289 GLY A CA 1
ATOM 2313 C C . GLY A 1 289 ? -24.602 -4.623 27.497 1.00 96.50 289 GLY A C 1
ATOM 2314 O O . GLY A 1 289 ? -23.942 -4.595 28.533 1.00 96.50 289 GLY A O 1
ATOM 2315 N N . ALA A 1 290 ? -24.351 -5.482 26.515 1.00 97.88 290 ALA A N 1
ATOM 2316 C CA . ALA A 1 290 ? -23.074 -6.172 26.383 1.00 97.88 2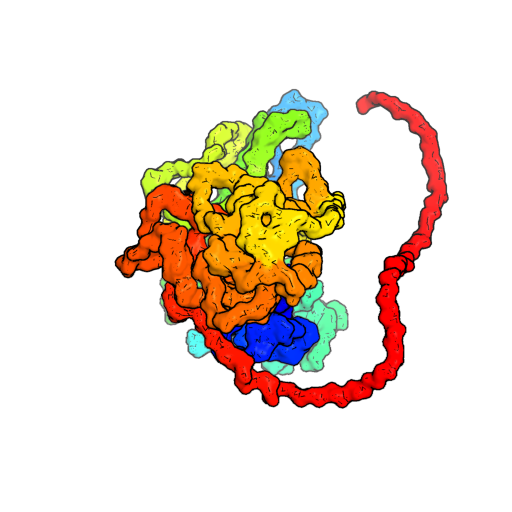90 ALA A CA 1
ATOM 2317 C C . ALA A 1 290 ? -22.084 -5.224 25.704 1.00 97.88 290 ALA A C 1
ATOM 2319 O O . ALA A 1 290 ? -22.312 -4.829 24.566 1.00 97.88 290 ALA A O 1
ATOM 2320 N N . LEU A 1 291 ? -21.024 -4.847 26.412 1.00 97.56 291 LEU A N 1
ATOM 2321 C CA . LEU A 1 291 ? -19.967 -3.974 25.916 1.00 97.56 291 LEU A CA 1
ATOM 2322 C C . LEU A 1 291 ? -18.741 -4.827 25.600 1.00 97.56 291 LEU A C 1
ATOM 2324 O O . LEU A 1 291 ? -18.175 -5.448 26.505 1.00 97.56 291 LEU A O 1
ATOM 2328 N N . THR A 1 292 ? -18.361 -4.893 24.329 1.00 97.25 292 THR A N 1
ATOM 2329 C CA . THR A 1 292 ? -17.199 -5.682 23.907 1.00 97.25 292 THR A CA 1
ATOM 2330 C C . THR A 1 292 ? -15.903 -4.922 24.169 1.00 97.25 292 THR A C 1
ATOM 2332 O O . THR A 1 292 ? -15.845 -3.692 24.058 1.00 97.25 292 THR A O 1
ATOM 2335 N N . LEU A 1 293 ? -14.867 -5.673 24.542 1.00 96.62 293 LEU A N 1
ATOM 2336 C CA . LEU A 1 293 ? -13.529 -5.161 24.798 1.00 96.62 293 LEU A CA 1
ATOM 2337 C C . LEU A 1 293 ? -12.551 -5.552 23.682 1.00 96.62 293 LEU A C 1
ATOM 2339 O O . LEU A 1 293 ? -12.640 -6.654 23.145 1.00 96.62 293 LEU A O 1
ATOM 2343 N N . GLY A 1 294 ? -11.597 -4.672 23.377 1.00 93.31 294 GLY A N 1
ATOM 2344 C CA . GLY A 1 294 ? -10.548 -4.857 22.368 1.00 93.31 294 GLY A CA 1
ATOM 2345 C C . GLY A 1 294 ? -9.198 -4.324 22.858 1.00 93.31 294 GLY A C 1
ATOM 2346 O O . GLY A 1 294 ? -9.164 -3.357 23.612 1.00 93.31 294 GLY A O 1
ATOM 2347 N N . LEU A 1 295 ? -8.080 -4.926 22.431 1.00 88.31 295 LEU A N 1
ATOM 2348 C CA . LEU A 1 295 ? -6.747 -4.661 23.006 1.00 88.31 295 LEU A CA 1
ATOM 2349 C C . LEU A 1 295 ? -6.331 -3.179 22.997 1.00 88.31 295 LEU A C 1
ATOM 2351 O O . LEU A 1 295 ? -5.719 -2.728 23.955 1.00 88.31 295 LEU A O 1
ATOM 2355 N N . ASN A 1 296 ? -6.709 -2.399 21.983 1.00 79.94 296 ASN A N 1
ATOM 2356 C CA . ASN A 1 296 ? -6.274 -0.999 21.841 1.00 79.94 296 ASN A CA 1
ATOM 2357 C C . ASN A 1 296 ? -7.326 0.010 22.332 1.00 79.94 296 ASN A C 1
ATOM 2359 O O . ASN A 1 296 ? -7.322 1.173 21.931 1.00 79.94 296 ASN A O 1
ATOM 2363 N N . GLN A 1 297 ? -8.278 -0.420 23.158 1.00 89.62 297 GLN A N 1
ATOM 2364 C CA . GLN A 1 297 ? -9.264 0.498 23.707 1.00 89.62 297 GLN A CA 1
ATOM 2365 C C . GLN A 1 297 ? -8.701 1.297 24.880 1.00 89.62 297 GLN A C 1
ATOM 2367 O O . GLN A 1 297 ? -8.152 0.751 25.834 1.00 89.62 297 GLN A O 1
ATOM 2372 N N . THR A 1 298 ? -8.929 2.606 24.839 1.00 90.44 298 THR A N 1
ATOM 2373 C CA . THR A 1 298 ? -8.670 3.504 25.963 1.00 90.44 298 THR A CA 1
ATOM 2374 C C . THR A 1 298 ? -9.882 3.590 26.887 1.00 90.44 298 THR A C 1
ATOM 2376 O O . THR A 1 298 ? -11.008 3.192 26.541 1.00 90.44 298 THR A O 1
ATOM 2379 N N . LYS A 1 299 ? -9.664 4.149 28.082 1.00 92.31 299 LYS A N 1
ATOM 2380 C CA . LYS A 1 299 ? -10.727 4.433 29.047 1.00 92.31 299 LYS A CA 1
ATOM 2381 C C . LYS A 1 299 ? -11.796 5.316 28.404 1.00 92.31 299 LYS A C 1
ATOM 2383 O O . LYS A 1 299 ? -12.965 4.943 28.441 1.00 92.31 299 LYS A O 1
ATOM 2388 N N . ASP A 1 300 ? -11.419 6.432 27.782 1.00 88.62 300 ASP A N 1
ATOM 2389 C CA . ASP A 1 300 ? -12.377 7.342 27.147 1.00 88.62 300 ASP A CA 1
ATOM 2390 C C . ASP A 1 300 ? -13.202 6.684 26.041 1.00 88.62 300 ASP A C 1
ATOM 2392 O O . ASP A 1 300 ? -14.421 6.850 26.026 1.00 88.62 300 ASP A O 1
ATOM 2396 N N . HIS A 1 301 ? -12.585 5.888 25.163 1.00 88.81 301 HIS A N 1
ATOM 2397 C CA . HIS A 1 301 ? -13.321 5.159 24.129 1.00 88.81 3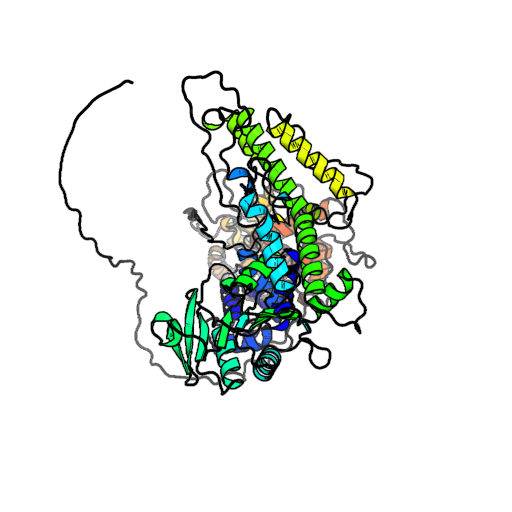01 HIS A CA 1
ATOM 2398 C C . HIS A 1 301 ? -14.405 4.264 24.751 1.00 88.81 301 HIS A C 1
ATOM 2400 O O . HIS A 1 301 ? -15.585 4.352 24.404 1.00 88.81 301 HIS A O 1
ATOM 2406 N N . THR A 1 302 ? -14.013 3.444 25.723 1.00 92.88 302 THR A N 1
ATOM 2407 C CA . THR A 1 302 ? -14.917 2.486 26.368 1.00 92.88 302 THR A CA 1
ATOM 2408 C C . THR A 1 302 ? -16.010 3.191 27.165 1.00 92.88 302 THR A C 1
ATOM 2410 O O . THR A 1 302 ? -17.172 2.786 27.136 1.00 92.88 302 THR A O 1
ATOM 2413 N N . VAL A 1 303 ? -15.666 4.285 27.847 1.00 91.44 303 VAL A N 1
ATOM 2414 C CA . VAL A 1 303 ? -16.614 5.116 28.590 1.00 91.44 303 VAL A CA 1
ATOM 2415 C C . VAL A 1 303 ? -17.619 5.782 27.649 1.00 91.44 303 VAL A C 1
ATOM 2417 O O . VAL A 1 303 ? -18.817 5.746 27.925 1.00 91.44 303 VAL A O 1
ATOM 2420 N N . GLN A 1 304 ? -17.183 6.350 26.524 1.00 89.62 304 GLN A N 1
ATOM 2421 C CA . GLN A 1 304 ? -18.078 6.984 25.549 1.00 89.62 304 GLN A CA 1
ATOM 2422 C C . GLN A 1 304 ? -19.079 5.989 24.946 1.00 89.62 304 GLN A C 1
ATOM 2424 O O . GLN A 1 304 ? -20.261 6.332 24.790 1.00 89.62 304 GLN A O 1
ATOM 2429 N N . ALA A 1 305 ? -18.619 4.762 24.679 1.00 93.06 305 ALA A N 1
ATOM 2430 C CA . ALA A 1 305 ? -19.453 3.655 24.231 1.00 93.06 305 ALA A CA 1
ATOM 2431 C C . ALA A 1 305 ? -20.434 3.204 25.326 1.00 93.06 305 ALA A C 1
ATOM 2433 O O . ALA A 1 305 ? -21.638 3.109 25.085 1.00 93.06 305 ALA A O 1
ATOM 2434 N N . ALA A 1 306 ? -19.964 3.014 26.563 1.00 93.75 306 ALA A N 1
ATOM 2435 C CA . ALA A 1 306 ? -20.821 2.672 27.699 1.00 93.75 306 ALA A CA 1
ATOM 2436 C C . ALA A 1 306 ? -21.907 3.736 27.934 1.00 93.75 306 ALA A C 1
ATOM 2438 O O . ALA A 1 306 ? -23.060 3.403 28.198 1.00 93.75 306 ALA A O 1
ATOM 2439 N N . MET A 1 307 ? -21.567 5.015 27.762 1.00 91.62 307 MET A N 1
ATOM 2440 C CA . MET A 1 307 ? -22.483 6.147 27.917 1.00 91.62 307 MET A CA 1
ATOM 2441 C C . MET A 1 307 ? -23.532 6.266 26.800 1.00 91.62 307 MET A C 1
ATOM 2443 O O . MET A 1 307 ? -24.416 7.115 26.915 1.00 91.62 307 MET A O 1
ATOM 2447 N N . ARG A 1 308 ? -23.524 5.400 25.767 1.00 92.75 308 ARG A N 1
ATOM 2448 C CA . ARG A 1 308 ? -24.718 5.207 24.913 1.00 92.75 308 ARG A CA 1
ATOM 2449 C C . ARG A 1 308 ? -25.915 4.750 25.752 1.00 92.75 308 ARG A C 1
ATOM 2451 O O . ARG A 1 308 ? -27.054 5.125 25.479 1.00 92.75 308 ARG A O 1
ATOM 2458 N N . LEU A 1 309 ? -25.655 4.033 26.846 1.00 93.88 309 LEU A N 1
ATOM 2459 C CA . LEU A 1 309 ? -26.605 3.851 27.937 1.00 93.88 309 LEU A CA 1
ATOM 2460 C C . LEU A 1 309 ? -26.655 5.137 28.778 1.00 93.88 309 LEU A C 1
ATOM 2462 O O . LEU A 1 309 ? -26.036 5.248 29.832 1.00 93.88 309 LEU A O 1
ATOM 2466 N N . ARG A 1 310 ? -27.410 6.139 28.317 1.00 92.50 310 ARG A N 1
ATOM 2467 C CA . ARG A 1 310 ? -27.514 7.462 28.969 1.00 92.50 310 ARG A CA 1
ATOM 2468 C C . ARG A 1 310 ? -27.948 7.412 30.441 1.00 92.50 310 ARG A C 1
ATOM 2470 O O . ARG A 1 310 ? -27.659 8.334 31.195 1.00 92.50 310 ARG A O 1
ATOM 2477 N N . GLN A 1 311 ? -28.632 6.347 30.862 1.00 93.62 311 GLN A N 1
ATOM 2478 C CA . GLN A 1 311 ? -29.076 6.112 32.241 1.00 93.62 311 GLN A CA 1
ATOM 2479 C C . GLN A 1 311 ? -28.168 5.116 32.987 1.00 93.62 311 GLN A C 1
ATOM 2481 O O . GLN A 1 311 ? -28.600 4.490 33.959 1.00 93.62 311 GLN A O 1
ATOM 2486 N N . LEU A 1 312 ? -26.904 4.958 32.565 1.00 92.62 312 LEU A N 1
ATOM 2487 C CA . LEU A 1 312 ? -25.922 4.065 33.197 1.00 92.62 312 LEU A CA 1
ATOM 2488 C C . LEU A 1 312 ? -25.629 4.430 34.655 1.00 92.62 312 LEU A C 1
ATOM 2490 O O . LEU A 1 312 ? -25.274 3.548 35.434 1.00 92.62 312 LEU A O 1
ATOM 2494 N N . GLY A 1 313 ? -25.803 5.700 35.035 1.00 89.56 313 GLY A N 1
ATOM 2495 C CA . GLY A 1 313 ? -25.686 6.194 36.412 1.00 89.56 313 GLY A CA 1
ATOM 2496 C C . GLY A 1 313 ? -26.884 5.855 37.311 1.00 89.56 313 GLY A C 1
ATOM 2497 O O . GLY A 1 313 ? -26.734 5.813 38.535 1.00 89.56 313 GLY A O 1
ATOM 2498 N N . THR A 1 314 ? -28.039 5.479 36.743 1.00 92.19 314 THR A N 1
ATOM 2499 C CA . THR A 1 314 ? -29.284 5.236 37.495 1.00 92.19 314 THR A CA 1
ATOM 2500 C C . THR A 1 314 ? -29.863 3.829 37.321 1.00 92.19 314 THR A C 1
ATOM 2502 O O . THR A 1 314 ? -29.880 3.065 38.285 1.00 92.19 314 THR A O 1
ATOM 2505 N N . THR A 1 315 ? -30.364 3.472 36.139 1.00 94.25 315 THR A N 1
ATOM 2506 C CA . THR A 1 315 ? -31.207 2.277 35.925 1.00 94.25 315 THR A CA 1
ATOM 2507 C C . THR A 1 315 ? -30.658 1.303 34.890 1.00 94.25 315 THR A C 1
ATOM 2509 O O . THR A 1 315 ? -30.934 0.107 34.997 1.00 94.25 315 THR A O 1
ATOM 2512 N N . GLN A 1 316 ? -29.876 1.780 33.921 1.00 96.12 316 GLN A N 1
ATOM 2513 C CA . GLN A 1 316 ? -29.236 0.934 32.914 1.00 96.12 316 GLN A CA 1
ATOM 2514 C C . GLN A 1 316 ? -27.960 0.287 33.466 1.00 96.12 316 GLN A C 1
ATOM 2516 O O . GLN A 1 316 ? -27.371 0.755 34.447 1.00 96.12 316 GLN A O 1
ATOM 2521 N N . SER A 1 317 ? -27.535 -0.811 32.838 1.00 96.75 317 SER A N 1
ATOM 2522 C CA . SER A 1 317 ? -26.342 -1.562 33.249 1.00 96.75 317 SER A CA 1
ATOM 2523 C C . SER A 1 317 ? -25.537 -2.103 32.072 1.00 96.75 317 SER A C 1
ATOM 2525 O O . SER A 1 317 ? -26.066 -2.259 30.971 1.00 96.75 317 SER A O 1
ATOM 2527 N N . VAL A 1 318 ? -24.267 -2.418 32.322 1.00 96.75 318 VAL A N 1
ATOM 2528 C CA . VAL A 1 318 ? -23.343 -3.027 31.359 1.00 96.75 318 VAL A CA 1
ATOM 2529 C C . VAL A 1 318 ? -22.832 -4.382 31.837 1.00 96.75 318 VAL A C 1
ATOM 2531 O O . VAL A 1 318 ? -22.751 -4.650 33.036 1.00 96.75 318 VAL A O 1
ATOM 2534 N N . VAL A 1 319 ? -22.475 -5.225 30.873 1.00 97.62 319 VAL A N 1
ATOM 2535 C CA . VAL A 1 319 ? -21.693 -6.450 31.053 1.00 97.62 319 VAL A CA 1
ATOM 2536 C C . VAL A 1 319 ? -20.501 -6.374 30.121 1.00 97.62 319 VAL A C 1
ATOM 2538 O O . VAL A 1 319 ? -20.682 -6.151 28.925 1.00 97.62 319 VAL A O 1
ATOM 2541 N N . PHE A 1 320 ? -19.304 -6.583 30.651 1.00 97.81 320 PHE A N 1
ATOM 2542 C CA . PHE A 1 320 ? -18.090 -6.581 29.845 1.00 97.81 320 PHE A CA 1
ATOM 2543 C C . PHE A 1 320 ? -17.886 -7.938 29.178 1.00 97.81 320 PHE A C 1
ATOM 2545 O O . PHE A 1 320 ? -17.939 -8.970 29.849 1.00 97.81 320 PHE A O 1
ATOM 2552 N N . ILE A 1 321 ? -17.647 -7.930 27.869 1.00 97.31 321 ILE A N 1
ATOM 2553 C CA . ILE A 1 321 ? -17.379 -9.122 27.065 1.00 97.31 321 ILE A CA 1
ATOM 2554 C C . ILE A 1 321 ? -15.963 -9.017 26.502 1.00 97.31 321 ILE A C 1
ATOM 2556 O O . ILE A 1 321 ? -15.687 -8.125 25.706 1.00 97.31 321 ILE A O 1
ATOM 2560 N N . ALA A 1 322 ? -15.071 -9.924 26.894 1.00 95.88 322 ALA A N 1
ATOM 2561 C CA . ALA A 1 322 ? -13.676 -9.907 26.452 1.00 95.88 322 ALA A CA 1
ATOM 2562 C C . ALA A 1 322 ? -13.346 -11.135 25.587 1.00 95.88 322 ALA A C 1
ATOM 2564 O O . ALA A 1 322 ? -13.547 -12.258 26.062 1.00 95.88 322 ALA A O 1
ATOM 2565 N N . PRO A 1 323 ? -12.817 -10.978 24.360 1.00 94.38 323 PRO A N 1
ATOM 2566 C CA . PRO A 1 323 ? -12.243 -12.097 23.614 1.00 94.38 323 PRO A CA 1
ATOM 2567 C C . PRO A 1 323 ? -10.998 -12.664 24.335 1.00 94.38 323 PRO A C 1
ATOM 2569 O O . PRO A 1 323 ? -10.455 -11.998 25.224 1.00 94.38 323 PRO A O 1
ATOM 2572 N N . PRO A 1 324 ? -10.543 -13.890 24.000 1.00 92.44 324 PRO A N 1
ATOM 2573 C CA . PRO A 1 324 ? -9.453 -14.563 24.714 1.00 92.44 324 PRO A CA 1
ATOM 2574 C C . PRO A 1 324 ? -8.177 -13.719 24.850 1.00 92.44 324 PRO A C 1
ATOM 2576 O O . PRO A 1 324 ? -7.585 -13.666 25.923 1.00 92.44 324 PRO A O 1
ATOM 2579 N N . GLU A 1 325 ? -7.781 -13.033 23.782 1.00 92.69 325 GLU A N 1
ATOM 2580 C CA . GLU A 1 325 ? -6.603 -12.169 23.721 1.00 92.69 325 GLU A CA 1
ATOM 2581 C C . GLU A 1 325 ? -6.681 -11.005 24.721 1.00 92.69 325 GLU A C 1
ATOM 2583 O O . GLU A 1 325 ? -5.727 -10.741 25.451 1.00 92.69 325 GLU A O 1
ATOM 2588 N N . VAL A 1 326 ? -7.849 -10.368 24.834 1.00 94.25 326 VAL A N 1
ATOM 2589 C CA . VAL A 1 326 ? -8.093 -9.291 25.801 1.00 94.25 326 VAL A CA 1
ATOM 2590 C C . VAL A 1 326 ? -8.172 -9.850 27.215 1.00 94.25 326 VAL A C 1
ATOM 2592 O O . VAL A 1 326 ? -7.612 -9.268 28.135 1.00 94.25 326 VAL A O 1
ATOM 2595 N N . HIS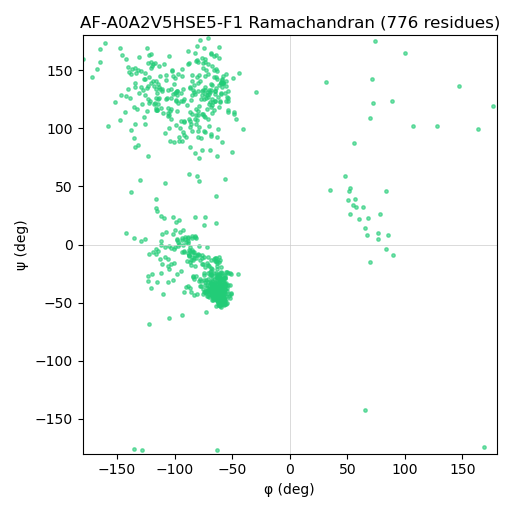 A 1 327 ? -8.826 -10.998 27.404 1.00 94.56 327 HIS A N 1
ATOM 2596 C CA . HIS A 1 327 ? -8.913 -11.656 28.706 1.00 94.56 327 HIS A CA 1
ATOM 2597 C C . HIS A 1 327 ? -7.527 -11.967 29.289 1.00 94.56 327 HIS A C 1
ATOM 2599 O O . HIS A 1 327 ? -7.261 -11.638 30.444 1.00 94.56 327 HIS A O 1
ATOM 2605 N N . LEU A 1 328 ? -6.631 -12.536 28.478 1.00 93.38 328 LEU A N 1
ATOM 2606 C CA . LEU A 1 328 ? -5.252 -12.818 28.882 1.00 93.38 328 LEU A CA 1
ATOM 2607 C C . LEU A 1 328 ? -4.477 -11.539 29.213 1.00 93.38 328 LEU A C 1
ATOM 2609 O O . LEU A 1 328 ? -3.736 -11.519 30.190 1.00 93.38 328 LEU A O 1
ATOM 2613 N N . ASN A 1 329 ? -4.676 -10.467 28.444 1.00 94.56 329 ASN A N 1
ATOM 2614 C CA . ASN A 1 329 ? -4.006 -9.195 28.698 1.00 94.56 329 ASN A CA 1
ATOM 2615 C C . ASN A 1 329 ? -4.499 -8.512 29.988 1.00 94.56 329 ASN A C 1
ATOM 2617 O O . ASN A 1 329 ? -3.687 -7.971 30.733 1.00 94.56 329 ASN A O 1
ATOM 2621 N N . ILE A 1 330 ? -5.799 -8.594 30.308 1.00 96.00 330 ILE A N 1
ATOM 2622 C CA . ILE A 1 330 ? -6.326 -8.115 31.598 1.00 96.00 330 ILE A CA 1
ATOM 2623 C C . ILE A 1 330 ? -5.687 -8.892 32.754 1.00 96.00 330 ILE A C 1
ATOM 2625 O O . ILE A 1 330 ? -5.248 -8.279 33.722 1.00 96.00 330 ILE A O 1
ATOM 2629 N N . LEU A 1 331 ? -5.607 -10.225 32.657 1.00 95.00 331 LEU A N 1
ATOM 2630 C CA . LEU A 1 331 ? -4.971 -11.054 33.688 1.00 95.00 331 LEU A CA 1
ATOM 2631 C C . LEU A 1 331 ? -3.504 -10.669 33.909 1.00 95.00 331 LEU A C 1
ATOM 2633 O O . LEU A 1 331 ? -3.092 -10.515 35.056 1.00 95.00 331 LEU A O 1
ATOM 2637 N N . ASP A 1 332 ? -2.749 -10.480 32.827 1.00 94.19 332 ASP A N 1
ATOM 2638 C CA . ASP A 1 332 ? -1.336 -10.096 32.870 1.00 94.19 332 ASP A CA 1
ATOM 2639 C C . ASP A 1 332 ? -1.136 -8.731 33.546 1.00 94.19 332 ASP A C 1
ATOM 2641 O O . ASP A 1 332 ? -0.420 -8.623 34.541 1.00 94.19 332 ASP A O 1
ATOM 2645 N N . VAL A 1 333 ? -1.866 -7.708 33.091 1.00 94.25 333 VAL A N 1
ATOM 2646 C CA . VAL A 1 333 ? -1.795 -6.345 33.645 1.00 94.25 333 VAL A CA 1
ATOM 2647 C C . VAL A 1 333 ? -2.239 -6.303 35.110 1.00 94.25 333 VAL A C 1
ATOM 2649 O O . VAL A 1 333 ? -1.643 -5.595 35.920 1.00 94.25 333 VAL A O 1
ATOM 2652 N N . CYS A 1 334 ? -3.271 -7.066 35.477 1.00 94.56 334 CYS A N 1
ATOM 2653 C CA . CYS A 1 334 ? -3.749 -7.156 36.857 1.00 94.56 334 CYS A CA 1
ATOM 2654 C C . CYS A 1 334 ? -2.903 -8.091 37.743 1.00 94.56 334 CYS A C 1
ATOM 2656 O O . CYS A 1 334 ? -3.132 -8.127 38.953 1.00 94.56 334 CYS A O 1
ATOM 2658 N N . GLY A 1 335 ? -1.955 -8.848 37.177 1.00 93.19 335 GLY A N 1
ATOM 2659 C CA . GLY A 1 335 ? -1.151 -9.836 37.900 1.00 93.19 335 GLY A CA 1
ATOM 2660 C C . GLY A 1 335 ? -1.966 -10.999 38.479 1.00 93.19 335 GLY A C 1
ATOM 2661 O O . GLY A 1 335 ? -1.630 -11.497 39.554 1.00 93.19 335 GLY A O 1
ATOM 2662 N N . LYS A 1 336 ? -3.048 -11.400 37.802 1.00 93.62 336 LYS A N 1
ATOM 2663 C CA . LYS A 1 336 ? -3.986 -12.448 38.237 1.00 93.62 336 LYS A CA 1
ATOM 2664 C C . LYS A 1 336 ? -3.755 -13.772 37.510 1.00 93.62 336 LYS A C 1
ATOM 2666 O O . LYS A 1 336 ? -3.364 -13.806 36.344 1.00 93.62 336 LYS A O 1
ATOM 2671 N N . HIS A 1 337 ? -4.049 -14.882 38.182 1.00 90.12 337 HIS A N 1
ATOM 2672 C CA . HIS A 1 337 ? -4.022 -16.216 37.576 1.00 90.12 337 HIS A CA 1
ATOM 2673 C C . HIS A 1 337 ? -5.306 -16.525 36.783 1.00 90.12 337 HIS A C 1
ATOM 2675 O O . HIS A 1 337 ? -6.361 -15.959 37.046 1.00 90.12 337 HIS A O 1
ATOM 2681 N N . GLN A 1 338 ? -5.240 -17.476 35.838 1.00 84.06 338 GLN A N 1
ATOM 2682 C CA . GLN A 1 338 ? -6.380 -17.853 34.975 1.00 84.06 338 GLN A CA 1
ATOM 2683 C C . GLN A 1 338 ? -7.616 -18.368 35.733 1.00 84.06 338 GLN A C 1
ATOM 2685 O O . GLN A 1 338 ? -8.721 -18.303 35.201 1.00 84.06 338 GLN A O 1
ATOM 2690 N N . ASP A 1 339 ? -7.436 -18.877 36.953 1.00 82.19 339 ASP A N 1
ATOM 2691 C CA . ASP A 1 339 ? -8.525 -19.400 37.786 1.00 82.19 339 ASP A CA 1
ATOM 2692 C C . ASP A 1 339 ? -9.217 -18.309 38.627 1.00 82.19 339 ASP A C 1
ATOM 2694 O O . ASP A 1 339 ? -10.200 -18.589 39.316 1.00 82.19 339 ASP A O 1
ATOM 2698 N N . GLU A 1 340 ? -8.706 -17.074 38.615 1.00 88.69 340 GLU A N 1
ATOM 2699 C CA . GLU A 1 340 ? -9.277 -15.966 39.379 1.00 88.69 340 GLU A CA 1
ATOM 2700 C C . GLU A 1 340 ? -10.445 -15.308 38.638 1.00 88.69 340 GLU A C 1
ATOM 2702 O O . GLU A 1 340 ? -10.392 -15.046 37.436 1.00 88.69 340 GLU A O 1
ATOM 2707 N N . GLU A 1 341 ? -11.513 -14.995 39.376 1.00 89.62 341 GLU A N 1
ATOM 2708 C CA . GLU A 1 341 ? -12.647 -14.265 38.817 1.00 89.62 341 GLU A CA 1
ATOM 2709 C C . GLU A 1 341 ? -12.264 -12.804 38.538 1.00 89.62 341 GLU A C 1
ATOM 2711 O O . GLU A 1 341 ? -11.702 -12.097 39.386 1.00 89.62 341 GLU A O 1
ATOM 2716 N N . LEU A 1 342 ? -12.596 -12.357 37.328 1.00 94.69 342 LEU A N 1
ATOM 2717 C CA . LEU A 1 342 ? -12.478 -10.967 36.909 1.00 94.69 342 LEU A CA 1
ATOM 2718 C C . LEU A 1 342 ? -13.814 -10.249 37.060 1.00 94.69 342 LEU A C 1
ATOM 2720 O O . LEU A 1 342 ? -14.878 -10.835 36.844 1.00 94.69 342 LEU A O 1
ATOM 2724 N N . ASP A 1 343 ? -13.752 -8.964 37.384 1.00 95.94 343 ASP A N 1
ATOM 2725 C CA . ASP A 1 343 ? -14.916 -8.087 37.437 1.00 95.94 343 ASP A CA 1
ATOM 2726 C C . ASP A 1 343 ? -14.640 -6.730 36.765 1.00 95.94 343 ASP A C 1
ATOM 2728 O O . ASP A 1 343 ? -13.580 -6.485 36.182 1.00 95.94 343 ASP A O 1
ATOM 2732 N N . SER A 1 344 ? -15.605 -5.811 36.828 1.00 96.38 344 SER A N 1
ATOM 2733 C CA . SER A 1 344 ? -15.435 -4.491 36.214 1.00 96.38 344 SER A CA 1
ATOM 2734 C C . SER A 1 344 ? -14.314 -3.633 36.803 1.00 96.38 344 SER A C 1
ATOM 2736 O O . SER A 1 344 ? -13.856 -2.721 36.119 1.00 96.38 344 SER A O 1
ATOM 2738 N N . SER A 1 345 ? -13.841 -3.882 38.031 1.00 96.56 345 SER A N 1
ATOM 2739 C CA . SER A 1 345 ? -12.679 -3.151 38.557 1.00 96.56 345 SER A CA 1
ATOM 2740 C C . SER A 1 345 ? -11.374 -3.559 37.898 1.00 96.56 345 SER A C 1
ATOM 2742 O O . SER A 1 345 ? -10.548 -2.681 37.655 1.00 96.56 345 SER A O 1
ATOM 2744 N N . ASP A 1 346 ? -11.228 -4.832 37.534 1.00 97.00 346 ASP A N 1
ATOM 2745 C CA . ASP A 1 346 ? -10.080 -5.296 36.753 1.00 97.00 346 ASP A CA 1
ATOM 2746 C C . ASP A 1 346 ? -10.093 -4.670 35.357 1.00 97.00 346 ASP A C 1
ATOM 2748 O O . ASP A 1 346 ? -9.080 -4.150 34.897 1.00 97.00 346 ASP A O 1
ATOM 2752 N N . VAL A 1 347 ? -11.271 -4.614 34.723 1.00 96.62 347 VAL A N 1
ATOM 2753 C CA . VAL A 1 347 ? -11.444 -3.942 33.425 1.00 96.62 347 VAL A CA 1
ATOM 2754 C C . VAL A 1 347 ? -11.090 -2.459 33.518 1.00 96.62 347 VAL A C 1
ATOM 2756 O O . VAL A 1 347 ? -10.360 -1.954 32.674 1.00 96.62 347 VAL A O 1
ATOM 2759 N N . VAL A 1 348 ? -11.579 -1.740 34.535 1.00 95.88 348 VAL A N 1
ATOM 2760 C CA . VAL A 1 348 ? -11.270 -0.310 34.707 1.00 95.88 348 VAL A CA 1
ATOM 2761 C C . VAL A 1 348 ? -9.776 -0.091 34.955 1.00 95.88 348 VAL A C 1
ATOM 2763 O O . VAL A 1 348 ? -9.202 0.829 34.375 1.00 95.88 348 VAL A O 1
ATOM 2766 N N . TYR A 1 349 ? -9.137 -0.927 35.777 1.00 95.94 349 TYR A N 1
ATOM 2767 C CA . TYR A 1 349 ? -7.691 -0.866 35.998 1.00 95.94 349 TYR A CA 1
ATOM 2768 C C . TYR A 1 349 ? -6.920 -1.074 34.690 1.00 95.94 349 TYR A C 1
ATOM 2770 O O . TYR A 1 349 ? -6.063 -0.262 34.338 1.00 95.94 349 TYR A O 1
ATOM 2778 N N . TRP A 1 350 ? -7.289 -2.109 33.937 1.00 96.62 350 TRP A N 1
ATOM 2779 C CA . TRP A 1 350 ? -6.714 -2.409 32.634 1.00 96.62 350 TRP A CA 1
ATOM 2780 C C . TRP A 1 350 ? -6.910 -1.260 31.631 1.00 96.62 350 TRP A C 1
ATOM 2782 O O . TRP A 1 350 ? -5.943 -0.832 31.014 1.00 96.62 350 TRP A O 1
ATOM 2792 N N . LEU A 1 351 ? -8.103 -0.666 31.528 1.00 95.19 351 LEU A N 1
ATOM 2793 C CA . LEU A 1 351 ? -8.364 0.476 30.636 1.00 95.19 351 LEU A CA 1
ATOM 2794 C C . LEU A 1 351 ? -7.509 1.705 30.971 1.00 95.19 351 LEU A C 1
ATOM 2796 O O . LEU A 1 351 ? -7.051 2.413 30.072 1.00 95.19 351 LEU A O 1
ATOM 2800 N N . LEU A 1 352 ? -7.286 1.980 32.259 1.00 93.31 352 LEU A N 1
ATOM 2801 C CA . LEU A 1 352 ? -6.396 3.059 32.694 1.00 93.31 352 LEU A CA 1
ATOM 2802 C C . LEU A 1 352 ? -4.939 2.755 32.328 1.00 93.31 352 LEU A C 1
ATOM 2804 O O . LEU A 1 352 ? -4.228 3.650 31.868 1.00 93.31 352 LEU A O 1
ATOM 2808 N N . HIS A 1 353 ? -4.509 1.500 32.483 1.00 93.88 353 HIS A N 1
ATOM 2809 C CA . HIS A 1 353 ? -3.193 1.052 32.036 1.00 93.88 353 HIS A CA 1
ATOM 2810 C C . HIS A 1 353 ? -3.034 1.207 30.516 1.00 93.88 353 HIS A C 1
ATOM 2812 O O . HIS A 1 353 ? -2.071 1.834 30.079 1.00 93.88 353 HIS A O 1
ATOM 2818 N N . GLN A 1 354 ? -4.007 0.745 29.723 1.00 91.75 354 GLN A N 1
ATOM 2819 C CA . GLN A 1 354 ? -4.004 0.881 28.262 1.00 91.75 354 GLN A CA 1
ATOM 2820 C C . GLN A 1 354 ? -4.000 2.340 27.808 1.00 91.75 354 GLN A C 1
ATOM 2822 O O . GLN A 1 354 ? -3.319 2.679 26.850 1.00 91.75 354 GLN A O 1
ATOM 2827 N N . THR A 1 355 ? -4.699 3.228 28.516 1.00 91.19 355 THR A N 1
ATOM 2828 C CA . THR A 1 355 ? -4.673 4.672 28.219 1.00 91.19 355 THR A CA 1
ATOM 2829 C C . THR A 1 355 ? -3.279 5.260 28.448 1.00 91.19 355 THR A C 1
ATOM 2831 O O . THR A 1 355 ? -2.777 6.020 27.624 1.00 91.19 355 THR A O 1
ATOM 2834 N N . CYS A 1 356 ? -2.615 4.884 29.544 1.00 90.31 356 CYS A N 1
ATOM 2835 C CA . CYS A 1 356 ? -1.238 5.300 29.810 1.00 90.31 356 CYS A CA 1
ATOM 2836 C C . CYS A 1 356 ? -0.239 4.713 28.803 1.00 90.31 356 CYS A C 1
ATOM 2838 O O . CYS A 1 356 ? 0.691 5.417 28.417 1.00 90.31 356 CYS A O 1
ATOM 2840 N N . ALA A 1 357 ? -0.417 3.450 28.406 1.00 87.88 357 ALA A N 1
ATOM 2841 C CA . ALA A 1 357 ? 0.403 2.794 27.391 1.00 87.88 357 ALA A CA 1
ATOM 2842 C C . ALA A 1 357 ? 0.231 3.484 26.031 1.00 87.88 357 ALA A C 1
ATOM 2844 O O . ALA A 1 357 ? 1.202 4.005 25.506 1.00 87.88 357 ALA A O 1
ATOM 2845 N N . SER A 1 358 ? -1.007 3.657 25.562 1.00 85.69 358 SER A N 1
ATOM 2846 C CA . SER A 1 358 ? -1.314 4.355 24.308 1.00 85.69 358 SER A CA 1
ATOM 2847 C C . SER A 1 358 ? -0.757 5.783 24.271 1.00 85.69 358 SER A C 1
ATOM 2849 O O . SER A 1 358 ? -0.195 6.197 23.262 1.00 85.69 358 SER A O 1
ATOM 2851 N N . ASN A 1 359 ? -0.839 6.532 25.376 1.00 86.44 359 ASN A N 1
ATOM 2852 C CA . ASN A 1 359 ? -0.232 7.862 25.450 1.00 86.44 359 ASN A CA 1
ATOM 2853 C C . ASN A 1 359 ? 1.300 7.839 25.353 1.00 86.44 359 ASN A C 1
ATOM 2855 O O . ASN A 1 359 ? 1.887 8.797 24.858 1.00 86.44 359 ASN A O 1
ATOM 2859 N N . ARG A 1 360 ? 1.941 6.785 25.867 1.00 84.38 360 ARG A N 1
ATOM 2860 C CA . ARG A 1 360 ? 3.392 6.588 25.773 1.00 84.38 360 ARG A CA 1
ATOM 2861 C C . ARG A 1 360 ? 3.791 6.187 24.357 1.00 84.38 360 ARG A C 1
ATOM 2863 O O . ARG A 1 360 ? 4.773 6.711 23.849 1.00 84.38 360 ARG A O 1
ATOM 2870 N N . ASP A 1 361 ? 3.008 5.323 23.724 1.00 80.62 361 ASP A N 1
ATOM 2871 C CA . ASP A 1 361 ? 3.248 4.862 22.355 1.00 80.62 361 ASP A CA 1
ATOM 2872 C C . ASP A 1 361 ? 3.116 6.018 21.346 1.00 80.62 361 ASP A C 1
ATOM 2874 O O . ASP A 1 361 ? 3.860 6.075 20.379 1.00 80.62 361 ASP A O 1
ATOM 2878 N N . LEU A 1 362 ? 2.244 7.003 21.610 1.00 82.75 362 LEU A N 1
ATOM 2879 C CA . LEU A 1 362 ? 2.087 8.219 20.791 1.00 82.75 362 LEU A CA 1
ATOM 2880 C C . LEU A 1 362 ? 3.104 9.338 21.103 1.00 82.75 362 LEU A C 1
ATOM 2882 O O . LEU A 1 362 ? 3.128 10.370 20.425 1.00 82.75 362 LEU A O 1
ATOM 2886 N N . GLU A 1 363 ? 3.927 9.191 22.143 1.00 83.69 363 GLU A N 1
ATOM 2887 C CA . GLU A 1 363 ? 4.874 10.224 22.579 1.00 83.69 363 GLU A CA 1
ATOM 2888 C C . GLU A 1 363 ? 5.999 10.530 21.562 1.00 83.69 363 GLU A C 1
ATOM 2890 O O . GLU A 1 363 ? 6.345 11.714 21.417 1.00 83.69 363 GLU A O 1
ATOM 2895 N N . PRO A 1 364 ? 6.581 9.547 20.841 1.00 81.94 364 PRO A N 1
ATOM 2896 C CA . PRO A 1 364 ? 7.595 9.818 19.823 1.00 81.94 364 PRO A CA 1
ATOM 2897 C C . PRO A 1 364 ? 7.023 10.609 18.641 1.00 81.94 364 PRO A C 1
ATOM 2899 O O . PRO A 1 364 ? 7.591 11.649 18.290 1.00 81.94 364 PRO A O 1
ATOM 2902 N N . LEU A 1 365 ? 5.864 10.200 18.112 1.00 81.94 365 LEU A N 1
ATOM 2903 C CA . LEU A 1 365 ? 5.108 10.941 17.100 1.00 81.94 365 LEU A CA 1
ATOM 2904 C C . LEU A 1 365 ? 4.808 12.384 17.533 1.00 81.94 365 LEU A C 1
ATOM 2906 O O . LEU A 1 365 ? 5.110 13.333 16.806 1.00 81.94 365 LEU A O 1
ATOM 2910 N N . TYR A 1 366 ? 4.272 12.573 18.743 1.00 86.50 366 TYR A N 1
ATOM 2911 C CA . TYR A 1 366 ? 4.011 13.904 19.300 1.00 86.50 366 TYR A CA 1
ATOM 2912 C C . TYR A 1 366 ? 5.281 14.771 19.342 1.00 86.50 366 TYR A C 1
ATOM 2914 O O . TYR A 1 366 ? 5.242 15.956 18.996 1.00 86.50 366 TYR A O 1
ATOM 2922 N N . ASN A 1 367 ? 6.418 14.189 19.741 1.00 86.75 367 ASN A N 1
ATOM 2923 C CA . ASN A 1 367 ? 7.699 14.891 19.765 1.00 86.75 367 ASN A CA 1
ATOM 2924 C C . ASN A 1 367 ? 8.165 15.293 18.364 1.00 86.75 367 ASN A C 1
ATOM 2926 O O . ASN A 1 367 ? 8.629 16.418 18.183 1.00 86.75 367 ASN A O 1
ATOM 2930 N N . ALA A 1 368 ? 8.055 14.397 17.386 1.00 84.88 368 ALA A N 1
ATOM 2931 C CA . ALA A 1 368 ? 8.461 14.665 16.011 1.00 84.88 368 ALA A CA 1
ATOM 2932 C C . ALA A 1 368 ? 7.650 15.806 15.389 1.00 84.88 368 ALA A C 1
ATOM 2934 O O . ALA A 1 368 ? 8.235 16.761 14.875 1.00 84.88 368 ALA A O 1
ATOM 2935 N N . GLN A 1 369 ? 6.324 15.768 15.550 1.00 87.31 369 GLN A N 1
ATOM 2936 C CA . GLN A 1 369 ? 5.421 16.833 15.108 1.00 87.31 369 GLN A CA 1
ATOM 2937 C C . GLN A 1 369 ? 5.742 18.176 15.778 1.00 87.31 369 GLN A C 1
ATOM 2939 O O . GLN A 1 369 ? 5.778 19.211 15.114 1.00 87.31 369 GLN A O 1
ATOM 2944 N N . GLY A 1 370 ? 6.034 18.172 17.083 1.00 89.50 370 GLY A N 1
ATOM 2945 C CA . GLY A 1 370 ? 6.412 19.383 17.813 1.00 89.50 370 GLY A CA 1
ATOM 2946 C C . GLY A 1 370 ? 7.748 19.980 17.362 1.00 89.50 370 GLY A C 1
ATOM 2947 O O . GLY A 1 370 ? 7.871 21.201 17.237 1.00 89.50 370 GLY A O 1
ATOM 2948 N N . VAL A 1 371 ? 8.749 19.137 17.086 1.00 88.44 371 VAL A N 1
ATOM 2949 C CA . VAL A 1 371 ? 10.050 19.578 16.556 1.00 88.44 371 VAL A CA 1
ATOM 2950 C C . VAL A 1 371 ? 9.895 20.148 15.147 1.00 88.44 371 VAL A C 1
ATOM 2952 O O . VAL A 1 371 ? 10.438 21.220 14.873 1.00 88.44 371 VAL A O 1
ATOM 2955 N N . ASP A 1 372 ? 9.138 19.477 14.275 1.00 88.12 372 ASP A N 1
ATOM 2956 C CA . ASP A 1 372 ? 8.823 19.971 12.932 1.00 88.12 372 ASP A CA 1
AT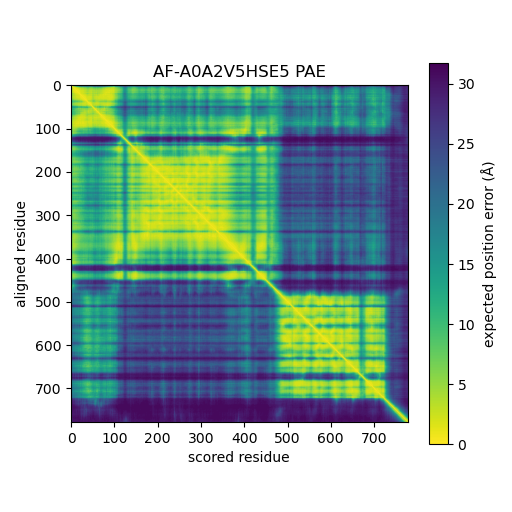OM 2957 C C . ASP A 1 372 ? 8.134 21.341 12.978 1.00 88.12 372 ASP A C 1
ATOM 2959 O O . ASP A 1 372 ? 8.577 22.290 12.326 1.00 88.12 372 ASP A O 1
ATOM 2963 N N . PHE A 1 373 ? 7.105 21.474 13.816 1.00 90.75 373 PHE A N 1
ATOM 2964 C CA . PHE A 1 373 ? 6.400 22.735 14.020 1.00 90.75 373 PHE A CA 1
ATOM 2965 C C . PHE A 1 373 ? 7.361 23.863 14.424 1.00 90.75 373 PHE A C 1
ATOM 2967 O O . PHE A 1 373 ? 7.400 24.914 13.779 1.00 90.75 373 PHE A O 1
ATOM 2974 N N . CYS A 1 374 ? 8.193 23.639 15.448 1.00 90.69 374 CYS A N 1
ATOM 2975 C CA . CYS A 1 374 ? 9.164 24.637 15.906 1.00 90.69 374 CYS A CA 1
ATOM 2976 C C . CYS A 1 374 ? 10.157 25.013 14.800 1.00 90.69 374 CYS A C 1
ATOM 2978 O O . CYS A 1 374 ? 10.504 26.185 14.647 1.00 90.69 374 CYS A O 1
ATOM 2980 N N . ARG A 1 375 ? 10.586 24.032 14.001 1.00 89.56 375 ARG A N 1
ATOM 2981 C CA . ARG A 1 375 ? 11.487 24.231 12.864 1.00 89.56 375 ARG A CA 1
ATOM 2982 C C . ARG A 1 375 ? 10.852 25.112 11.786 1.00 89.56 375 ARG A C 1
ATOM 2984 O O . ARG A 1 375 ? 11.491 26.062 11.337 1.00 89.56 375 ARG A O 1
ATOM 2991 N N . ARG A 1 376 ? 9.606 24.837 11.385 1.00 89.94 376 ARG A N 1
ATOM 2992 C CA . ARG A 1 376 ? 8.886 25.620 10.361 1.00 89.94 376 ARG A CA 1
ATOM 2993 C C . ARG A 1 376 ? 8.618 27.051 10.810 1.00 89.94 376 ARG A C 1
ATOM 2995 O O . ARG A 1 376 ? 8.783 27.981 10.019 1.00 89.94 376 ARG A O 1
ATOM 3002 N N . ILE A 1 377 ? 8.234 27.231 12.070 1.00 89.50 377 ILE A N 1
ATOM 3003 C CA . ILE A 1 377 ? 7.973 28.554 12.637 1.00 89.50 377 ILE A CA 1
ATOM 3004 C C . ILE A 1 377 ? 9.267 29.373 12.754 1.00 89.50 377 ILE A C 1
ATOM 3006 O O . ILE A 1 377 ? 9.278 30.530 12.338 1.00 89.50 377 ILE A O 1
ATOM 3010 N N . GLN A 1 378 ? 10.369 28.776 13.225 1.00 90.12 378 GLN A N 1
ATOM 3011 C CA . GLN A 1 378 ? 11.672 29.452 13.255 1.00 90.12 378 GLN A CA 1
ATOM 3012 C C . GLN A 1 378 ? 12.132 29.840 11.842 1.00 90.12 378 GLN A C 1
ATOM 3014 O O . GLN A 1 378 ? 12.546 30.972 11.612 1.00 90.12 378 GLN A O 1
ATOM 3019 N N . ALA A 1 379 ? 11.981 28.942 10.865 1.00 89.88 379 ALA A N 1
ATOM 3020 C CA . ALA A 1 379 ? 12.339 29.217 9.475 1.00 89.88 379 ALA A CA 1
ATOM 3021 C C . ALA A 1 379 ? 11.551 30.389 8.870 1.00 89.88 379 ALA A C 1
ATOM 3023 O O . ALA A 1 379 ? 12.086 31.138 8.051 1.00 89.88 379 ALA A O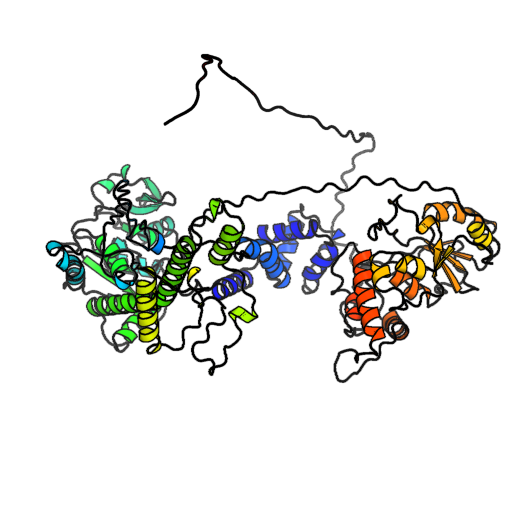 1
ATOM 3024 N N . ALA A 1 380 ? 10.283 30.556 9.258 1.00 89.06 380 ALA A N 1
ATOM 3025 C CA . ALA A 1 380 ? 9.473 31.690 8.830 1.00 89.06 380 ALA A CA 1
ATOM 3026 C C . ALA A 1 380 ? 9.982 33.020 9.419 1.00 89.06 380 ALA A C 1
ATOM 3028 O O . ALA A 1 380 ? 9.940 34.040 8.727 1.00 89.06 380 ALA A O 1
ATOM 3029 N N . GLU A 1 381 ? 10.496 33.015 10.655 1.00 88.19 381 GLU A N 1
ATOM 3030 C CA . GLU A 1 381 ? 11.117 34.191 11.285 1.00 88.19 381 GLU A CA 1
ATOM 3031 C C . GLU A 1 381 ? 12.501 34.516 10.711 1.00 88.19 381 GLU A C 1
ATOM 3033 O O . GLU A 1 381 ? 12.801 35.686 10.475 1.00 88.19 381 GLU A O 1
ATOM 3038 N N . ASP A 1 382 ? 13.319 33.501 10.424 1.00 88.88 382 ASP A N 1
ATOM 3039 C CA . ASP A 1 382 ? 14.655 33.675 9.840 1.00 88.88 382 ASP A CA 1
ATOM 3040 C C . ASP A 1 382 ? 14.588 34.168 8.378 1.00 88.88 382 ASP A C 1
ATOM 3042 O O . ASP A 1 382 ? 15.532 34.774 7.849 1.00 88.88 382 ASP A O 1
ATOM 3046 N N . HIS A 1 383 ? 13.466 33.919 7.693 1.00 90.50 383 HIS A N 1
ATOM 3047 C CA . HIS A 1 383 ? 13.270 34.209 6.269 1.00 90.50 383 HIS A CA 1
ATOM 3048 C C . HIS A 1 383 ? 11.969 34.982 5.970 1.00 90.50 383 HIS A C 1
ATOM 3050 O O . HIS A 1 383 ? 11.208 34.578 5.092 1.00 90.50 383 HIS A O 1
ATOM 3056 N N . PRO A 1 384 ? 11.712 36.151 6.587 1.00 89.25 384 PRO A N 1
ATOM 3057 C CA . PRO A 1 384 ? 10.395 36.807 6.595 1.00 89.25 384 PRO A CA 1
ATOM 3058 C C . PRO A 1 384 ? 9.910 37.305 5.221 1.00 89.25 384 PRO A C 1
ATOM 3060 O O . PRO A 1 384 ? 8.748 37.674 5.052 1.00 89.25 384 PRO A O 1
ATOM 3063 N N . HIS A 1 385 ? 10.785 37.348 4.213 1.00 90.69 385 HIS A N 1
ATOM 3064 C CA . HIS A 1 385 ? 10.465 37.777 2.854 1.00 90.69 385 HIS A CA 1
ATOM 3065 C C . HIS A 1 385 ? 10.519 36.628 1.840 1.00 90.69 385 HIS A C 1
ATOM 3067 O O . HIS A 1 385 ? 10.667 36.895 0.645 1.00 90.69 385 HIS A O 1
ATOM 3073 N N . PHE A 1 386 ? 10.346 35.370 2.268 1.00 89.69 386 PHE A N 1
ATOM 3074 C CA . PHE A 1 386 ? 10.332 34.186 1.392 1.00 89.69 386 PHE A CA 1
ATOM 3075 C C . PHE A 1 386 ? 9.328 34.281 0.220 1.00 89.69 386 PHE A C 1
ATOM 3077 O O . PHE A 1 386 ? 9.530 33.680 -0.837 1.00 89.69 386 PHE A O 1
ATOM 3084 N N . VAL A 1 387 ? 8.268 35.090 0.342 1.00 90.25 387 VAL A N 1
ATOM 3085 C CA . VAL A 1 387 ? 7.322 35.350 -0.760 1.00 90.25 387 VAL A CA 1
ATOM 3086 C C . VAL A 1 387 ? 7.952 36.205 -1.863 1.00 90.25 387 VAL A C 1
ATOM 3088 O O . VAL A 1 387 ? 7.724 35.941 -3.039 1.00 90.25 387 VAL A O 1
ATOM 3091 N N . LYS A 1 388 ? 8.770 37.208 -1.524 1.00 92.69 388 LYS A N 1
ATOM 3092 C CA . LYS A 1 388 ? 9.323 38.180 -2.491 1.00 92.69 388 LYS A CA 1
ATOM 3093 C C . LYS A 1 388 ? 10.771 37.883 -2.892 1.00 92.69 388 LYS A C 1
ATOM 3095 O O . LYS A 1 388 ? 11.174 38.197 -4.006 1.00 92.69 388 LYS A O 1
ATOM 3100 N N . ASN A 1 389 ? 11.560 37.285 -2.003 1.00 94.44 389 ASN A N 1
ATOM 3101 C CA . ASN A 1 389 ? 12.980 37.017 -2.203 1.00 94.44 389 ASN A CA 1
ATOM 3102 C C . ASN A 1 389 ? 13.211 35.534 -2.534 1.00 94.44 389 ASN A C 1
ATOM 3104 O O . ASN A 1 389 ? 12.976 34.663 -1.700 1.00 94.44 389 ASN A O 1
ATOM 3108 N N . GLN A 1 390 ? 13.723 35.254 -3.737 1.00 93.75 390 GLN A N 1
ATOM 3109 C CA . GLN A 1 390 ? 13.979 33.889 -4.215 1.00 93.75 390 GLN A CA 1
ATOM 3110 C C . GLN A 1 390 ? 14.998 33.114 -3.365 1.00 93.75 390 GLN A C 1
ATOM 3112 O O . GLN A 1 390 ? 14.829 31.912 -3.172 1.00 93.75 390 GLN A O 1
ATOM 3117 N N . LEU A 1 391 ? 16.034 33.775 -2.834 1.00 92.94 391 LEU A N 1
ATOM 3118 C CA . LEU A 1 391 ? 17.029 33.113 -1.983 1.00 92.94 391 LEU A CA 1
ATOM 3119 C C . LEU A 1 391 ? 16.401 32.681 -0.657 1.00 92.94 391 LEU A C 1
ATOM 3121 O O . LEU A 1 391 ? 16.526 31.523 -0.273 1.00 92.94 391 LEU A O 1
ATOM 3125 N N . GLN A 1 392 ? 15.665 33.581 -0.000 1.00 91.75 392 GLN A N 1
ATOM 3126 C CA . GLN A 1 392 ? 14.935 33.250 1.229 1.00 91.75 392 GLN A CA 1
ATOM 3127 C C . GLN A 1 392 ? 13.877 32.172 0.987 1.00 91.75 392 GLN A C 1
ATOM 3129 O O . GLN A 1 392 ? 13.738 31.264 1.800 1.00 91.75 392 GLN A O 1
ATOM 3134 N N . ARG A 1 393 ? 13.188 32.214 -0.162 1.00 93.25 393 ARG A N 1
ATOM 3135 C CA . ARG A 1 393 ? 12.253 31.160 -0.569 1.00 93.25 393 ARG A CA 1
ATOM 3136 C C . ARG A 1 393 ? 12.930 29.803 -0.646 1.00 93.25 393 ARG A C 1
ATO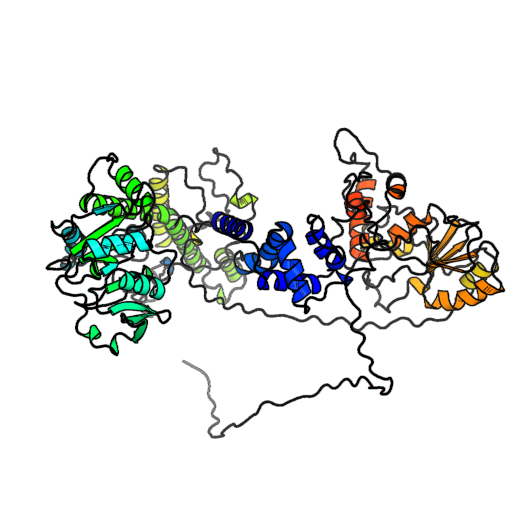M 3138 O O . ARG A 1 393 ? 12.390 28.839 -0.126 1.00 93.25 393 ARG A O 1
ATOM 3145 N N . LYS A 1 394 ? 14.103 29.729 -1.278 1.00 92.62 394 LYS A N 1
ATOM 3146 C CA . LYS A 1 394 ? 14.853 28.478 -1.417 1.00 92.62 394 LYS A CA 1
ATOM 3147 C C . LYS A 1 394 ? 15.229 27.892 -0.054 1.00 92.62 394 LYS A C 1
ATOM 3149 O O . LYS A 1 394 ? 15.057 26.694 0.138 1.00 92.62 394 LYS A O 1
ATOM 3154 N N . TYR A 1 395 ? 15.701 28.716 0.883 1.00 89.75 395 TYR A N 1
ATOM 3155 C CA . TYR A 1 395 ? 16.031 28.250 2.234 1.00 89.75 395 TYR A CA 1
ATOM 3156 C C . TYR A 1 395 ? 14.792 27.810 3.022 1.00 89.75 395 TYR A C 1
ATOM 3158 O O . TYR A 1 395 ? 14.790 26.719 3.583 1.00 89.75 395 TYR A O 1
ATOM 3166 N N . TYR A 1 396 ? 13.716 28.601 2.994 1.00 90.94 396 TYR A N 1
ATOM 3167 C CA . TYR A 1 396 ? 12.455 28.260 3.658 1.00 90.94 396 TYR A CA 1
ATOM 3168 C C . TYR A 1 396 ? 11.833 26.970 3.096 1.00 90.94 396 TYR A C 1
ATOM 3170 O O . TYR A 1 396 ? 11.453 26.079 3.853 1.00 90.94 396 TYR A O 1
ATOM 3178 N N . MET A 1 397 ? 11.799 26.821 1.767 1.00 90.38 397 MET A N 1
ATOM 3179 C CA . MET A 1 397 ? 11.325 25.598 1.111 1.00 90.38 397 MET A CA 1
ATOM 3180 C C . MET A 1 397 ? 12.196 24.390 1.445 1.00 90.38 397 MET A C 1
ATOM 3182 O O . MET A 1 397 ? 11.646 23.322 1.658 1.00 90.38 397 MET A O 1
ATOM 3186 N N . GLY A 1 398 ? 13.518 24.549 1.569 1.00 88.38 398 GLY A N 1
ATOM 3187 C CA . GLY A 1 398 ? 14.404 23.461 1.997 1.00 88.38 398 GLY A CA 1
ATOM 3188 C C . GLY A 1 398 ? 14.143 22.956 3.422 1.00 88.38 398 GLY A C 1
ATOM 3189 O O . GLY A 1 398 ? 14.570 21.858 3.756 1.00 88.38 398 GLY A O 1
ATOM 3190 N N . ILE A 1 399 ? 13.445 23.739 4.253 1.00 88.31 399 ILE A N 1
ATOM 3191 C CA . ILE A 1 399 ? 13.014 23.335 5.598 1.00 88.31 399 ILE A CA 1
ATOM 3192 C C . ILE A 1 399 ? 11.611 22.717 5.572 1.00 88.31 399 ILE A C 1
ATOM 3194 O O . ILE A 1 399 ? 11.370 21.731 6.269 1.00 88.31 399 ILE A O 1
ATOM 3198 N N . LEU A 1 400 ? 10.691 23.285 4.783 1.00 88.31 400 LEU A N 1
ATOM 3199 C CA . LEU A 1 400 ? 9.325 22.764 4.646 1.00 88.31 400 LEU A CA 1
ATOM 3200 C C . LEU A 1 400 ? 9.271 21.429 3.902 1.00 88.31 400 LEU A C 1
ATOM 3202 O O . LEU A 1 400 ? 8.469 20.570 4.252 1.00 88.31 400 LEU A O 1
ATOM 3206 N N . GLN A 1 401 ? 10.086 21.279 2.859 1.00 88.62 401 GLN A N 1
ATOM 3207 C CA . GLN A 1 401 ? 10.139 20.088 2.021 1.00 88.62 401 GLN A CA 1
ATOM 3208 C C . GLN A 1 401 ? 10.963 19.012 2.720 1.00 88.62 401 GLN A C 1
ATOM 3210 O O . GLN A 1 401 ? 12.193 19.021 2.660 1.00 88.62 401 GLN A O 1
ATOM 3215 N N . GLN A 1 402 ? 10.283 18.082 3.386 1.00 80.06 402 GLN A N 1
ATOM 3216 C CA . GLN A 1 402 ? 10.945 16.965 4.049 1.00 80.06 402 GLN A CA 1
ATOM 3217 C C . GLN A 1 402 ? 11.013 15.763 3.109 1.00 80.06 402 GLN A C 1
ATOM 3219 O O . GLN A 1 402 ? 10.008 15.443 2.473 1.00 80.06 402 GLN A O 1
ATOM 3224 N N . PRO A 1 403 ? 12.172 15.093 2.992 1.00 80.62 403 PRO A N 1
ATOM 3225 C CA . PRO A 1 403 ? 12.263 13.866 2.216 1.00 80.62 403 PRO A CA 1
ATOM 3226 C C . PRO A 1 403 ? 11.415 12.780 2.889 1.00 80.62 403 PRO A C 1
ATOM 3228 O O . PRO A 1 403 ? 11.702 12.386 4.018 1.00 80.62 403 PRO A O 1
ATOM 3231 N N . GLU A 1 404 ? 10.364 12.323 2.207 1.00 78.06 404 GLU A N 1
ATOM 3232 C CA . GLU A 1 404 ? 9.508 11.223 2.685 1.00 78.06 404 GLU A CA 1
ATOM 3233 C C . GLU A 1 404 ? 10.020 9.871 2.196 1.00 78.06 404 GLU A C 1
ATOM 3235 O O . GLU A 1 404 ? 9.994 8.892 2.939 1.00 78.06 404 GLU A O 1
ATOM 3240 N N . GLN A 1 405 ? 10.538 9.821 0.969 1.00 76.31 405 GLN A N 1
ATOM 3241 C CA . GLN A 1 405 ? 11.124 8.607 0.428 1.00 76.31 405 GLN A CA 1
ATOM 3242 C C . GLN A 1 405 ? 12.372 8.214 1.224 1.00 76.31 405 GLN A C 1
ATOM 3244 O O . GLN A 1 405 ? 13.344 8.969 1.311 1.00 76.31 405 GLN A O 1
ATOM 3249 N N . GLN A 1 406 ? 12.358 6.993 1.747 1.00 73.81 406 GLN A N 1
ATOM 3250 C CA . GLN A 1 406 ? 13.482 6.395 2.455 1.00 73.81 406 GLN A CA 1
ATOM 3251 C C . GLN A 1 406 ? 13.982 5.171 1.694 1.00 73.81 406 GLN A C 1
ATOM 3253 O O . GLN A 1 406 ? 13.206 4.394 1.137 1.00 73.81 406 GLN A O 1
ATOM 3258 N N . THR A 1 407 ? 15.298 4.988 1.654 1.00 80.25 407 THR A N 1
ATOM 3259 C CA . THR A 1 407 ? 15.885 3.764 1.107 1.00 80.25 407 THR A CA 1
ATOM 3260 C C . THR A 1 407 ? 15.726 2.612 2.100 1.00 80.25 407 THR A C 1
ATOM 3262 O O . THR A 1 407 ? 15.647 2.821 3.310 1.00 80.25 407 THR A O 1
ATOM 3265 N N . LEU A 1 408 ? 15.755 1.368 1.608 1.00 78.00 408 LEU A N 1
ATOM 3266 C CA . LEU A 1 408 ? 15.747 0.182 2.479 1.00 78.00 408 LEU A CA 1
ATOM 3267 C C . LEU A 1 408 ? 16.911 0.200 3.484 1.00 78.00 408 LEU A C 1
ATOM 3269 O O . LEU A 1 408 ? 16.767 -0.246 4.617 1.00 78.00 408 LEU A O 1
ATOM 3273 N N . GLU A 1 409 ? 18.064 0.746 3.092 1.00 78.19 409 GLU A N 1
ATOM 3274 C CA . GLU A 1 409 ? 19.188 0.908 4.012 1.00 78.19 409 GLU A CA 1
ATOM 3275 C C . GLU A 1 409 ? 18.856 1.911 5.128 1.00 78.19 409 GLU A C 1
ATOM 3277 O O . GLU A 1 409 ? 19.159 1.642 6.283 1.00 78.19 409 GLU A O 1
ATOM 3282 N N . GLN A 1 410 ? 18.192 3.029 4.826 1.00 75.19 410 GLN A N 1
ATOM 3283 C CA . GLN A 1 410 ? 17.784 4.004 5.846 1.00 75.19 410 GLN A CA 1
ATOM 3284 C C . GLN A 1 410 ? 16.750 3.438 6.829 1.00 75.19 410 GLN A C 1
ATOM 3286 O O . GLN A 1 410 ? 16.812 3.767 8.009 1.00 75.19 410 GLN A O 1
ATOM 3291 N N . LEU A 1 411 ? 15.840 2.580 6.357 1.00 71.62 411 LEU A N 1
ATOM 3292 C CA . LEU A 1 411 ? 14.794 1.963 7.180 1.00 71.62 411 LEU A CA 1
ATOM 3293 C C . LEU A 1 411 ? 15.320 0.845 8.093 1.00 71.62 411 LEU A C 1
ATOM 3295 O O . LEU A 1 411 ? 14.926 0.765 9.253 1.00 71.62 411 LEU A O 1
ATOM 3299 N N . TYR A 1 412 ? 16.195 -0.028 7.580 1.00 75.31 412 TYR A N 1
ATOM 3300 C CA . TYR A 1 412 ? 16.517 -1.297 8.253 1.00 75.31 412 TYR A CA 1
ATOM 3301 C C . TYR A 1 412 ? 17.978 -1.460 8.668 1.00 75.31 412 TYR A C 1
ATOM 3303 O O . TYR A 1 412 ? 18.311 -2.457 9.315 1.00 75.31 412 TYR A O 1
ATOM 3311 N N . LYS A 1 413 ? 18.884 -0.543 8.298 1.00 76.19 413 LYS A N 1
ATOM 3312 C CA . LYS A 1 413 ? 20.292 -0.671 8.693 1.00 76.19 413 LYS A CA 1
ATOM 3313 C C . LYS A 1 413 ? 20.414 -0.549 10.216 1.00 76.19 413 LYS A C 1
ATOM 3315 O O . LYS A 1 413 ? 20.049 0.488 10.768 1.00 76.19 413 LYS A O 1
ATOM 3320 N N . PRO A 1 414 ? 20.990 -1.552 10.904 1.00 66.75 414 PRO A N 1
ATOM 3321 C CA . PRO A 1 414 ? 21.224 -1.463 12.338 1.00 66.75 414 PRO A CA 1
ATOM 3322 C C . PRO A 1 414 ? 22.156 -0.287 12.643 1.00 66.75 414 PRO A C 1
ATOM 3324 O O . PRO A 1 414 ? 23.276 -0.226 12.125 1.00 66.75 414 PRO A O 1
ATOM 3327 N N . ALA A 1 415 ? 21.706 0.648 13.478 1.00 61.28 415 ALA A N 1
ATOM 3328 C CA . ALA A 1 415 ? 22.562 1.728 13.948 1.00 61.28 415 ALA A CA 1
ATOM 3329 C C . ALA A 1 415 ? 23.626 1.158 14.911 1.00 61.28 415 ALA A C 1
ATOM 3331 O O . ALA A 1 415 ? 23.283 0.367 15.793 1.00 61.28 415 ALA A O 1
ATOM 3332 N N . PRO A 1 416 ? 24.918 1.515 14.766 1.00 54.06 416 PRO A N 1
ATOM 3333 C CA . PRO A 1 416 ? 25.944 1.083 15.706 1.00 54.06 416 PRO A CA 1
ATOM 3334 C C . PRO A 1 416 ? 25.682 1.678 17.096 1.00 54.06 416 PRO A C 1
ATOM 3336 O O . PRO A 1 416 ? 25.517 2.887 17.247 1.00 54.06 416 PRO A O 1
ATOM 3339 N N . THR A 1 417 ? 25.697 0.816 18.112 1.00 49.75 417 THR A N 1
ATOM 3340 C CA . THR A 1 417 ? 25.361 1.093 19.520 1.00 49.75 417 THR A CA 1
ATOM 3341 C C . THR A 1 417 ? 26.259 2.131 20.211 1.00 49.75 417 THR A C 1
ATOM 3343 O O . THR A 1 417 ? 25.923 2.595 21.295 1.00 49.75 417 THR A O 1
ATOM 3346 N N . ASP A 1 418 ? 27.370 2.530 19.583 1.00 38.25 418 ASP A N 1
ATOM 3347 C CA . ASP A 1 418 ? 28.338 3.503 20.114 1.00 38.25 418 ASP A CA 1
ATOM 3348 C C . ASP A 1 418 ? 28.144 4.937 19.578 1.00 38.25 418 ASP A C 1
ATOM 3350 O O . ASP A 1 418 ? 28.918 5.839 19.907 1.00 38.25 418 ASP A O 1
ATOM 3354 N N . ALA A 1 419 ? 27.108 5.190 18.772 1.00 36.88 419 ALA A N 1
ATOM 3355 C CA . ALA A 1 419 ? 26.710 6.547 18.411 1.00 36.88 419 ALA A CA 1
ATOM 3356 C C . ALA A 1 419 ? 25.756 7.107 19.477 1.00 36.88 419 ALA A C 1
ATOM 3358 O O . ALA A 1 419 ? 24.537 7.074 19.333 1.00 36.88 419 ALA A O 1
ATOM 3359 N N . SER A 1 420 ? 26.319 7.642 20.559 1.00 36.59 420 SER A N 1
ATOM 3360 C CA . SER A 1 420 ? 25.605 8.573 21.434 1.00 36.59 420 SER A CA 1
ATOM 3361 C C . SER A 1 420 ? 24.939 9.663 20.590 1.00 36.59 420 SER A C 1
ATOM 3363 O O . SER A 1 420 ? 25.668 10.442 19.978 1.00 36.59 420 SER A O 1
ATOM 3365 N N . ASP A 1 421 ? 23.603 9.708 20.556 1.00 37.34 421 ASP A N 1
ATOM 3366 C CA . ASP A 1 421 ? 22.775 10.871 20.186 1.00 37.34 421 ASP A CA 1
ATOM 3367 C C . ASP A 1 421 ? 23.352 11.773 19.080 1.00 37.34 421 ASP A C 1
ATOM 3369 O O . ASP A 1 421 ? 23.400 12.999 19.186 1.00 37.34 421 ASP A O 1
ATOM 3373 N N . GLY A 1 422 ? 23.826 11.147 18.007 1.00 33.12 422 GLY A N 1
ATOM 3374 C CA . GLY A 1 422 ? 24.256 11.821 16.800 1.00 33.12 422 GLY A CA 1
ATOM 3375 C C . GLY A 1 422 ? 23.141 11.697 15.791 1.00 33.12 422 GLY A C 1
ATOM 3376 O O . GLY A 1 422 ? 23.138 10.738 15.026 1.00 33.12 422 GLY A O 1
ATOM 3377 N N . ASP A 1 423 ? 22.203 12.643 15.819 1.00 37.19 423 ASP A N 1
ATOM 3378 C CA . ASP A 1 423 ? 21.252 12.894 14.740 1.00 37.19 423 ASP A CA 1
ATOM 3379 C C . ASP A 1 423 ? 21.967 12.786 13.384 1.00 37.19 423 ASP A C 1
ATOM 3381 O O . ASP A 1 423 ? 22.612 13.725 12.912 1.00 37.19 423 ASP A O 1
ATOM 3385 N N . SER A 1 424 ? 21.832 11.640 12.717 1.00 35.66 424 SER A N 1
ATOM 3386 C CA . SER A 1 424 ? 22.159 11.482 11.303 1.00 35.66 424 SER A CA 1
ATOM 3387 C C . SER A 1 424 ? 21.018 12.047 10.457 1.00 35.66 424 SER A C 1
ATOM 3389 O O . SER A 1 424 ? 20.451 11.371 9.608 1.00 35.66 424 SER A O 1
ATOM 3391 N N . ASN A 1 425 ? 20.685 13.305 10.737 1.00 38.56 425 ASN A N 1
ATOM 3392 C CA . ASN A 1 425 ? 20.032 14.245 9.846 1.00 38.56 425 ASN A CA 1
ATOM 3393 C C . ASN A 1 425 ? 20.576 15.621 10.226 1.00 38.56 425 ASN A C 1
ATOM 3395 O O . ASN A 1 425 ? 20.248 16.171 11.274 1.00 38.56 425 ASN A O 1
ATOM 3399 N N . SER A 1 426 ? 21.434 16.152 9.364 1.00 39.38 426 SER A N 1
ATOM 3400 C CA . SER A 1 426 ? 22.155 17.429 9.404 1.00 39.38 426 SER A CA 1
ATOM 3401 C C . SER A 1 426 ? 21.258 18.678 9.554 1.00 39.38 426 SER A C 1
ATOM 3403 O O . SER A 1 426 ? 21.276 19.566 8.709 1.00 39.38 426 SER A O 1
ATOM 3405 N N . SER A 1 427 ? 20.429 18.742 10.599 1.00 43.94 427 SER A N 1
ATOM 3406 C CA . SER A 1 427 ? 19.308 19.688 10.730 1.00 43.94 427 SER A CA 1
ATOM 3407 C C . SER A 1 427 ? 19.091 20.227 12.154 1.00 43.94 427 SER A C 1
ATOM 3409 O O . SER A 1 427 ? 18.097 20.906 12.409 1.00 43.94 427 SER A O 1
ATOM 3411 N N . ASN A 1 428 ? 20.030 19.974 13.074 1.00 45.75 428 ASN A N 1
ATOM 3412 C CA . ASN A 1 428 ? 20.056 20.575 14.417 1.00 45.75 428 ASN A CA 1
ATOM 3413 C C . ASN A 1 428 ? 20.800 21.924 14.492 1.00 45.75 428 ASN A C 1
ATOM 3415 O O . ASN A 1 428 ? 20.923 22.478 15.580 1.00 45.75 428 ASN A O 1
ATOM 3419 N N . ASP A 1 429 ? 21.248 22.480 13.363 1.00 55.06 429 ASP A N 1
ATOM 3420 C CA . ASP A 1 429 ? 21.960 23.771 13.306 1.00 55.06 429 ASP A CA 1
ATOM 3421 C C . ASP A 1 429 ? 21.032 25.003 13.304 1.00 55.06 429 ASP A C 1
ATOM 3423 O O . ASP A 1 429 ? 21.490 26.137 13.155 1.00 55.06 429 ASP A O 1
ATOM 3427 N N . LEU A 1 430 ? 19.720 24.820 13.482 1.00 68.31 430 LEU A N 1
ATOM 3428 C CA . LEU A 1 430 ? 18.799 25.941 13.667 1.00 68.31 430 LEU A CA 1
ATOM 3429 C C . LEU A 1 430 ? 18.879 26.445 15.110 1.00 68.31 430 LEU A C 1
ATOM 3431 O O . LEU A 1 430 ? 18.607 25.720 16.069 1.00 68.31 430 LEU A O 1
ATOM 3435 N N . THR A 1 431 ? 19.259 27.713 15.259 1.00 81.56 431 THR A N 1
ATOM 3436 C CA . THR A 1 431 ? 19.192 28.408 16.545 1.00 81.56 431 THR A CA 1
ATOM 3437 C C . THR A 1 431 ? 17.754 28.850 16.768 1.00 81.56 431 THR A C 1
ATOM 3439 O O . THR A 1 431 ? 17.257 29.716 16.059 1.00 81.56 431 THR A O 1
ATOM 3442 N N . TYR A 1 432 ? 17.084 28.249 17.746 1.00 87.25 432 TYR A N 1
ATOM 3443 C CA . TYR A 1 432 ? 15.711 28.606 18.087 1.00 87.25 432 TYR A CA 1
ATOM 3444 C C . TYR A 1 432 ? 15.675 29.873 18.950 1.00 87.25 432 TYR A C 1
ATOM 3446 O O . TYR A 1 432 ? 16.465 30.020 19.886 1.00 87.25 432 TYR A O 1
ATOM 3454 N N . SER A 1 433 ? 14.724 30.760 18.671 1.00 86.12 433 SER A N 1
ATOM 3455 C CA . SER A 1 433 ? 14.433 31.969 19.445 1.00 86.12 433 SER A CA 1
ATOM 3456 C C . SER A 1 433 ? 12.976 32.005 19.909 1.00 86.12 433 SER A C 1
ATOM 3458 O O . SER A 1 433 ? 12.149 31.209 19.467 1.00 86.12 433 SER A O 1
ATOM 3460 N N . GLY A 1 434 ? 12.652 32.935 20.813 1.00 87.38 434 GLY A N 1
ATOM 3461 C CA . GLY A 1 434 ? 11.276 33.163 21.258 1.00 87.38 434 GLY A CA 1
ATOM 3462 C C . GLY A 1 434 ? 10.678 31.976 22.018 1.00 87.38 434 GLY A C 1
ATOM 3463 O O . GLY A 1 434 ? 11.352 31.315 22.808 1.00 87.38 434 GLY A O 1
ATOM 3464 N N . GLN A 1 435 ? 9.393 31.717 21.795 1.00 86.44 435 GLN A N 1
ATOM 3465 C CA . GLN A 1 435 ? 8.672 30.611 22.431 1.00 86.44 435 GLN A CA 1
ATOM 3466 C C . GLN A 1 435 ? 9.026 29.230 21.847 1.00 86.44 435 GLN A C 1
ATOM 3468 O O . GLN A 1 435 ? 8.968 28.236 22.569 1.00 86.44 435 GLN A O 1
ATOM 3473 N N . ALA A 1 436 ? 9.468 29.154 20.590 1.00 89.00 436 ALA A N 1
ATOM 3474 C CA . ALA A 1 436 ? 9.917 27.927 19.935 1.00 89.00 436 ALA A CA 1
ATOM 3475 C C . ALA A 1 436 ? 11.141 27.329 20.642 1.00 89.00 436 ALA A C 1
ATOM 3477 O O . ALA A 1 436 ? 11.231 26.112 20.789 1.00 89.00 436 ALA A O 1
ATOM 3478 N N . ALA A 1 437 ? 12.043 28.172 21.161 1.00 89.88 437 ALA A N 1
ATOM 3479 C CA . ALA A 1 437 ? 13.163 27.718 21.986 1.00 89.88 437 ALA A CA 1
ATOM 3480 C C . ALA A 1 437 ? 12.686 27.002 23.262 1.00 89.88 437 ALA A C 1
ATOM 3482 O O . ALA A 1 437 ? 13.175 25.916 23.577 1.00 89.88 437 ALA A O 1
ATOM 3483 N N . ASN A 1 438 ? 11.681 27.564 23.945 1.00 90.75 438 ASN A N 1
ATOM 3484 C CA . ASN A 1 438 ? 11.095 26.961 25.145 1.00 90.75 438 ASN A CA 1
ATOM 3485 C C . ASN A 1 438 ? 10.411 25.625 24.817 1.00 90.75 438 ASN A C 1
ATOM 3487 O O . ASN A 1 438 ? 10.559 24.654 25.555 1.00 90.75 438 ASN A O 1
ATOM 3491 N N . PHE A 1 439 ? 9.680 25.550 23.700 1.00 92.00 439 PHE A N 1
ATOM 3492 C CA . PHE A 1 439 ? 9.041 24.307 23.265 1.00 92.00 439 PHE A CA 1
ATOM 3493 C C . PHE A 1 439 ? 10.068 23.216 22.962 1.00 92.00 439 PHE A C 1
ATOM 3495 O O . PHE A 1 439 ? 9.916 22.096 23.445 1.00 92.00 439 PHE A O 1
ATOM 3502 N N . ILE A 1 440 ? 11.143 23.540 22.239 1.00 91.31 440 ILE A N 1
ATOM 3503 C CA . ILE A 1 440 ? 12.234 22.598 21.961 1.00 91.31 440 ILE A CA 1
ATOM 3504 C C . ILE A 1 440 ? 12.900 22.108 23.252 1.00 91.31 440 ILE A C 1
ATOM 3506 O O . ILE A 1 440 ? 13.223 20.924 23.349 1.00 91.31 440 ILE A O 1
ATOM 3510 N N . GLU A 1 441 ? 13.090 22.969 24.253 1.00 90.75 441 GLU A N 1
ATOM 3511 C CA . GLU A 1 441 ? 13.632 22.560 25.555 1.00 90.75 441 GLU A CA 1
ATOM 3512 C C . GLU A 1 441 ? 12.709 21.560 26.267 1.00 90.75 441 GLU A C 1
ATOM 3514 O O . GLU A 1 441 ? 13.166 20.493 26.683 1.00 90.75 441 GLU A O 1
ATOM 3519 N N . VAL A 1 442 ? 11.402 21.843 26.321 1.00 91.19 442 VAL A N 1
ATOM 3520 C CA . VAL A 1 442 ? 10.403 20.934 26.908 1.00 91.19 442 VAL A CA 1
ATOM 3521 C C . VAL A 1 442 ? 10.359 19.595 26.163 1.00 91.19 442 VAL A C 1
ATOM 3523 O O . VAL A 1 442 ? 10.321 18.543 26.800 1.00 91.19 442 VAL A O 1
ATOM 3526 N N . LEU A 1 443 ? 10.392 19.607 24.827 1.00 89.94 443 LEU A N 1
ATOM 3527 C CA . LEU A 1 443 ? 10.399 18.390 24.005 1.00 89.94 443 LEU A CA 1
ATOM 3528 C C . LEU A 1 443 ? 11.670 17.557 24.238 1.00 89.94 443 LEU A C 1
ATOM 3530 O O . LEU A 1 443 ? 11.595 16.346 24.442 1.00 89.94 443 LEU A O 1
ATOM 3534 N N . ARG A 1 444 ? 12.844 18.201 24.306 1.00 88.06 444 ARG A N 1
ATOM 3535 C CA . ARG A 1 444 ? 14.113 17.528 24.639 1.00 88.06 444 ARG A CA 1
ATOM 3536 C C . ARG A 1 444 ? 14.083 16.906 26.031 1.00 88.06 444 ARG A C 1
ATOM 3538 O O . ARG A 1 444 ? 14.547 15.778 26.191 1.00 88.06 444 ARG A O 1
ATOM 3545 N N . GLN A 1 445 ? 13.524 17.609 27.017 1.00 87.12 445 GLN A N 1
ATOM 3546 C CA . GLN A 1 445 ? 13.377 17.085 28.372 1.00 87.12 445 GLN A CA 1
ATOM 3547 C C . GLN A 1 445 ? 12.467 15.849 28.395 1.00 87.12 445 GLN A C 1
ATOM 3549 O O . GLN A 1 445 ? 12.876 14.813 28.917 1.00 87.12 445 GLN A O 1
ATOM 3554 N N . ARG A 1 446 ? 11.278 15.920 27.779 1.00 85.31 446 ARG A N 1
ATOM 3555 C CA . ARG A 1 446 ? 10.347 14.778 27.702 1.00 85.31 446 ARG A CA 1
ATOM 3556 C C . ARG A 1 446 ? 10.987 13.567 27.022 1.00 85.31 446 ARG A C 1
ATOM 3558 O O . ARG A 1 446 ? 10.937 12.462 27.554 1.00 85.31 446 ARG A O 1
ATOM 3565 N N . ARG A 1 447 ? 11.687 13.783 25.901 1.00 80.88 447 ARG A N 1
ATOM 3566 C CA . ARG A 1 447 ? 12.437 12.722 25.207 1.00 80.88 447 ARG A CA 1
ATOM 3567 C C . ARG A 1 447 ? 13.496 12.077 26.111 1.00 80.88 447 ARG A C 1
ATOM 3569 O O . ARG A 1 447 ? 13.665 10.862 26.073 1.00 80.88 447 ARG A O 1
ATOM 3576 N N . ALA A 1 448 ? 14.214 12.861 26.917 1.00 79.62 448 ALA A N 1
ATOM 3577 C CA . ALA A 1 448 ? 15.224 12.336 27.838 1.00 79.62 448 ALA A CA 1
ATOM 3578 C C . ALA A 1 448 ? 14.612 11.517 28.989 1.00 79.62 448 ALA A C 1
ATOM 3580 O O . ALA A 1 448 ? 15.173 10.493 29.372 1.00 79.62 448 ALA A O 1
ATOM 3581 N N . GLU A 1 449 ? 13.456 11.934 29.509 1.00 76.06 449 GLU A N 1
ATOM 3582 C CA . GLU A 1 449 ? 12.715 11.207 30.549 1.00 76.06 449 GLU A CA 1
ATOM 3583 C C . GLU A 1 449 ? 12.138 9.873 30.025 1.00 76.06 449 GLU A C 1
ATOM 3585 O O . GLU A 1 449 ? 12.114 8.884 30.760 1.00 76.06 449 GLU A O 1
ATOM 3590 N N . GLY A 1 450 ? 11.748 9.810 28.744 1.00 66.25 450 GLY A N 1
ATOM 3591 C CA . GLY A 1 450 ? 11.208 8.606 28.095 1.00 66.25 450 GLY A CA 1
ATOM 3592 C C . GLY A 1 450 ? 12.237 7.510 27.770 1.00 66.25 450 GLY A C 1
ATOM 3593 O O . GLY A 1 450 ? 11.887 6.330 27.738 1.00 66.25 450 GLY A O 1
ATOM 3594 N N . LYS A 1 451 ? 13.524 7.858 27.608 1.00 62.00 451 LYS A N 1
ATOM 3595 C CA . LYS A 1 451 ? 14.606 6.909 27.256 1.00 62.00 451 LYS A CA 1
ATOM 3596 C C . LYS A 1 451 ? 14.873 5.813 28.300 1.00 62.00 451 LYS A C 1
ATOM 3598 O O . LYS A 1 451 ? 15.532 4.828 27.994 1.00 62.00 451 LYS A O 1
ATOM 3603 N N . GLY A 1 452 ? 14.385 5.961 29.533 1.00 50.78 452 GLY A N 1
ATOM 3604 C CA . GLY A 1 452 ? 14.656 5.020 30.625 1.00 50.78 452 GLY A CA 1
ATOM 3605 C C . GLY A 1 452 ? 13.756 3.778 30.694 1.00 50.78 452 GLY A C 1
ATOM 3606 O O . GLY A 1 452 ? 13.996 2.942 31.562 1.00 50.78 452 GLY A O 1
ATOM 3607 N N . VAL A 1 453 ? 12.708 3.661 29.862 1.00 49.56 453 VAL A N 1
ATOM 3608 C CA . VAL A 1 453 ? 11.597 2.715 30.126 1.00 49.56 453 VAL A CA 1
ATOM 3609 C C . VAL A 1 453 ? 11.385 1.640 29.047 1.00 49.56 453 VAL A C 1
ATOM 3611 O O . VAL A 1 453 ? 10.929 0.558 29.401 1.00 49.56 453 VAL A O 1
ATOM 3614 N N . HIS A 1 454 ? 11.775 1.844 27.783 1.00 43.41 454 HIS A N 1
ATOM 3615 C CA . HIS A 1 454 ? 11.792 0.780 26.764 1.00 43.41 454 HIS A CA 1
ATOM 3616 C C . HIS A 1 454 ? 12.756 1.118 25.618 1.00 43.41 454 HIS A C 1
ATOM 3618 O O . HIS A 1 454 ? 12.426 1.878 24.718 1.00 43.41 454 HIS A O 1
ATOM 3624 N N . ASP A 1 455 ? 13.941 0.509 25.633 1.00 40.06 455 ASP A N 1
ATOM 3625 C CA . ASP A 1 455 ? 14.983 0.625 24.596 1.00 40.06 455 ASP A CA 1
ATOM 3626 C C . ASP A 1 455 ? 14.730 -0.323 23.397 1.00 40.06 455 ASP A C 1
ATOM 3628 O O . ASP A 1 455 ? 15.652 -0.775 22.725 1.00 40.06 455 ASP A O 1
ATOM 3632 N N . SER A 1 456 ? 13.472 -0.724 23.173 1.00 40.66 456 SER A N 1
ATOM 3633 C CA . SER A 1 456 ? 13.111 -1.780 22.212 1.00 40.66 456 SER A CA 1
ATOM 3634 C C . SER A 1 456 ? 12.133 -1.353 21.123 1.00 40.66 456 SER A C 1
ATOM 3636 O O . SER A 1 456 ? 11.916 -2.128 20.191 1.00 40.66 456 SER A O 1
ATOM 3638 N N . THR A 1 457 ? 11.557 -0.153 21.192 1.00 42.41 457 THR A N 1
ATOM 3639 C CA . THR A 1 457 ? 10.683 0.340 20.123 1.00 42.41 457 THR A CA 1
ATOM 3640 C C . THR A 1 457 ? 11.536 1.137 19.146 1.00 42.41 457 THR A C 1
ATOM 3642 O O . THR A 1 457 ? 11.926 2.274 19.388 1.00 42.41 457 THR A O 1
ATOM 3645 N N . ILE A 1 458 ? 11.921 0.423 18.093 1.00 44.19 458 ILE A N 1
ATOM 3646 C CA . ILE A 1 458 ? 12.661 0.835 16.901 1.00 44.19 458 ILE A CA 1
ATOM 3647 C C . ILE A 1 458 ? 12.401 2.309 16.554 1.00 44.19 458 ILE A C 1
ATOM 3649 O O . ILE A 1 458 ? 11.253 2.729 16.471 1.00 44.19 458 ILE A O 1
ATOM 3653 N N . ASN A 1 459 ? 13.482 3.064 16.320 1.00 44.72 459 ASN A N 1
ATOM 3654 C CA . ASN A 1 459 ? 13.512 4.448 15.831 1.00 44.72 459 ASN A CA 1
ATOM 3655 C C . ASN A 1 459 ? 12.644 4.650 14.573 1.00 44.72 459 ASN A C 1
ATOM 3657 O O . ASN A 1 459 ? 13.173 4.705 13.464 1.00 44.72 459 ASN A O 1
ATOM 3661 N N . SER A 1 460 ? 11.328 4.777 14.723 1.00 49.34 460 SER A N 1
ATOM 3662 C CA . SER A 1 460 ? 10.423 4.870 13.581 1.00 49.34 460 SER A CA 1
ATOM 3663 C C . SER A 1 460 ? 9.328 5.910 13.754 1.00 49.34 460 SER A C 1
ATOM 3665 O O . SER A 1 460 ? 8.181 5.722 13.367 1.00 49.34 460 SER A O 1
ATOM 3667 N N . SER A 1 461 ? 9.722 7.091 14.231 1.00 50.50 461 SER A N 1
ATOM 3668 C CA . SER A 1 461 ? 8.884 8.291 14.141 1.00 50.50 461 SER A CA 1
ATOM 3669 C C . SER A 1 461 ? 8.377 8.556 12.709 1.00 50.50 461 SER A C 1
ATOM 3671 O O . SER A 1 461 ? 7.351 9.208 12.557 1.00 50.50 461 SER A O 1
ATOM 3673 N N . ALA A 1 462 ? 9.071 8.063 11.673 1.00 48.53 462 ALA A N 1
ATOM 3674 C CA . ALA A 1 462 ? 8.651 8.189 10.278 1.00 48.53 462 ALA A CA 1
ATOM 3675 C C . ALA A 1 462 ? 7.533 7.204 9.875 1.00 48.53 462 ALA A C 1
ATOM 3677 O O . ALA A 1 462 ? 6.738 7.535 8.999 1.00 48.53 462 ALA A O 1
ATOM 3678 N N . LEU A 1 463 ? 7.450 6.015 10.493 1.00 52.34 463 LEU A N 1
ATOM 3679 C CA . LEU A 1 463 ? 6.401 5.023 10.198 1.00 52.34 463 LEU A CA 1
ATOM 3680 C C . LEU A 1 463 ? 5.202 5.143 11.151 1.00 52.34 463 LEU A C 1
ATOM 3682 O O . LEU A 1 463 ? 4.098 4.772 10.767 1.00 52.34 463 LEU A O 1
ATOM 3686 N N . GLU A 1 464 ? 5.379 5.715 12.346 1.00 51.69 464 GLU A N 1
ATOM 3687 C CA . GLU A 1 464 ? 4.279 6.016 13.281 1.00 51.69 464 GLU A CA 1
ATOM 3688 C C . GLU A 1 464 ? 3.284 7.046 12.712 1.00 51.69 464 GLU A C 1
ATOM 3690 O O . GLU A 1 464 ? 2.093 7.000 13.009 1.00 51.69 464 GLU A O 1
ATOM 3695 N N . GLU A 1 465 ? 3.732 7.942 11.823 1.00 54.88 465 GLU A N 1
ATOM 3696 C CA . GLU A 1 465 ? 2.852 8.874 11.097 1.00 54.88 465 GLU A CA 1
ATOM 3697 C C . GLU A 1 465 ? 1.859 8.164 10.151 1.00 54.88 465 GLU A C 1
ATOM 3699 O O . GLU A 1 465 ? 0.901 8.789 9.690 1.00 54.88 465 GLU A O 1
ATOM 3704 N N . VAL A 1 466 ? 2.068 6.871 9.862 1.00 49.69 466 VAL A N 1
ATOM 3705 C CA . VAL A 1 466 ? 1.222 6.046 8.982 1.00 49.69 466 VAL A CA 1
ATOM 3706 C C . VAL A 1 466 ? 0.083 5.356 9.750 1.00 49.69 466 VAL A C 1
ATOM 3708 O O . VAL A 1 466 ? -0.890 4.938 9.129 1.00 49.69 466 VAL A O 1
ATOM 3711 N N . GLU A 1 467 ? 0.119 5.310 11.089 1.00 50.34 467 GLU A N 1
ATOM 3712 C CA . GLU A 1 467 ? -0.919 4.674 11.926 1.00 50.34 467 GLU A CA 1
ATOM 3713 C C . GLU A 1 467 ? -2.235 5.473 12.043 1.00 50.34 467 GLU A C 1
ATOM 3715 O O . GLU A 1 467 ? -3.049 5.234 12.938 1.00 50.34 467 GLU A O 1
ATOM 3720 N N . GLN A 1 468 ? -2.481 6.438 11.157 1.00 46.75 468 GLN A N 1
ATOM 3721 C CA . GLN A 1 468 ? -3.755 7.151 11.127 1.00 46.75 468 GLN A CA 1
ATOM 3722 C C . GLN A 1 468 ? -4.778 6.398 10.275 1.00 46.75 468 GLN A C 1
ATOM 3724 O O . GLN A 1 468 ? -4.484 5.986 9.152 1.00 46.75 468 GLN A O 1
ATOM 3729 N N . GLU A 1 469 ? -6.006 6.275 10.794 1.00 42.09 469 GLU A N 1
ATOM 3730 C CA . GLU A 1 469 ? -7.207 5.948 10.017 1.00 42.09 469 GLU A CA 1
ATOM 3731 C C . GLU A 1 469 ? -7.387 7.031 8.946 1.00 42.09 469 GLU A C 1
ATOM 3733 O O . GLU A 1 469 ? -7.974 8.092 9.151 1.00 42.09 469 GLU A O 1
ATOM 3738 N N . ARG A 1 470 ? -6.742 6.794 7.810 1.00 42.41 470 ARG A N 1
ATOM 3739 C CA . ARG A 1 470 ? -6.636 7.705 6.684 1.00 42.41 470 ARG A CA 1
ATOM 3740 C C . ARG A 1 470 ? -7.949 7.611 5.897 1.00 42.41 470 ARG A C 1
ATOM 3742 O O . ARG A 1 470 ? -8.085 6.765 5.017 1.00 42.41 470 ARG A O 1
ATOM 3749 N N . GLU A 1 471 ? -8.921 8.473 6.193 1.00 38.00 471 GLU A N 1
ATOM 3750 C CA . GLU A 1 471 ? -9.976 8.807 5.224 1.00 38.00 471 GLU A CA 1
ATOM 3751 C C . GLU A 1 471 ? -9.320 9.610 4.092 1.00 38.00 471 GLU A C 1
ATOM 3753 O O . GLU A 1 471 ? -9.286 10.839 4.100 1.00 38.00 471 GLU A O 1
ATOM 3758 N N . VAL A 1 472 ? -8.682 8.912 3.151 1.00 42.66 472 VAL A N 1
ATOM 3759 C CA . VAL A 1 472 ? -8.018 9.562 2.020 1.00 42.66 472 VAL A CA 1
ATOM 3760 C C . VAL A 1 472 ? -9.042 9.797 0.919 1.00 42.66 472 VAL A C 1
ATOM 3762 O O . VAL A 1 472 ? -9.394 8.885 0.173 1.00 42.66 472 VAL A O 1
ATOM 3765 N N . ALA A 1 473 ? -9.491 11.040 0.781 1.00 36.22 473 ALA A N 1
ATOM 3766 C CA . ALA A 1 473 ? -9.973 11.520 -0.504 1.00 36.22 473 ALA A CA 1
ATOM 3767 C C . ALA A 1 473 ? -8.740 11.727 -1.400 1.00 36.22 473 ALA A C 1
ATOM 3769 O O . ALA A 1 473 ? -8.023 12.717 -1.270 1.00 36.22 473 ALA A O 1
ATOM 3770 N N . TYR A 1 474 ? -8.431 10.740 -2.242 1.00 41.09 474 TYR A N 1
ATOM 3771 C CA . TYR A 1 474 ? -7.363 10.856 -3.232 1.00 41.09 474 TYR A CA 1
ATOM 3772 C C . TYR A 1 474 ? -7.844 11.755 -4.374 1.00 41.09 474 TYR A C 1
ATOM 3774 O O . TYR A 1 474 ? -8.524 11.289 -5.285 1.00 41.09 474 TYR A O 1
ATOM 3782 N N . GLU A 1 475 ? -7.485 13.032 -4.338 1.00 40.38 475 GLU A N 1
ATOM 3783 C CA . GLU A 1 475 ? -7.556 13.894 -5.516 1.00 40.38 475 GLU A CA 1
ATOM 3784 C C . GLU A 1 475 ? -6.192 13.822 -6.212 1.00 40.38 475 GLU A C 1
ATOM 3786 O O . GLU A 1 475 ? -5.215 14.445 -5.799 1.00 40.38 475 GLU A O 1
ATOM 3791 N N . VAL A 1 476 ? -6.083 12.924 -7.194 1.00 46.44 476 VAL A N 1
ATOM 3792 C CA . VAL A 1 476 ? -4.877 12.760 -8.012 1.00 46.44 476 VAL A CA 1
ATOM 3793 C C . VAL A 1 476 ? -5.069 13.583 -9.281 1.00 46.44 476 VAL A C 1
ATOM 3795 O O . VAL A 1 476 ? -5.748 13.149 -10.207 1.00 46.44 476 VAL A O 1
ATOM 3798 N N . GLU A 1 477 ? -4.471 14.770 -9.322 1.00 44.06 477 GLU A N 1
ATOM 3799 C CA . GLU A 1 477 ? -4.328 15.537 -10.561 1.00 44.06 477 GLU A CA 1
ATOM 3800 C C . GLU A 1 477 ? -3.114 15.003 -11.339 1.00 44.06 477 GLU A C 1
ATOM 3802 O O . GLU A 1 477 ? -1.961 15.236 -10.975 1.00 44.06 477 GLU A O 1
ATOM 3807 N N . GLU A 1 478 ? -3.370 14.233 -12.399 1.00 45.97 478 GLU A N 1
ATOM 3808 C CA . GLU A 1 478 ? -2.351 13.802 -13.362 1.00 45.97 478 GLU A CA 1
ATOM 3809 C C . GLU A 1 478 ? -2.386 14.709 -14.600 1.00 45.97 478 GLU A C 1
ATOM 3811 O O . GLU A 1 478 ? -3.229 14.557 -15.484 1.00 45.97 478 GLU A O 1
ATOM 3816 N N . GLU A 1 479 ? -1.437 15.642 -14.697 1.00 47.81 479 GLU A N 1
ATOM 3817 C CA . GLU A 1 479 ? -1.175 16.365 -15.944 1.00 47.81 479 GLU A CA 1
ATOM 3818 C C . GLU A 1 479 ? -0.318 15.495 -16.877 1.00 47.81 479 GLU A C 1
ATOM 3820 O O . GLU A 1 479 ? 0.876 15.282 -16.656 1.00 47.81 479 GLU A O 1
ATOM 3825 N N . ARG A 1 480 ? -0.932 14.965 -17.943 1.00 46.00 480 ARG A N 1
ATOM 3826 C CA . ARG A 1 480 ? -0.236 14.194 -18.983 1.00 46.00 480 ARG A CA 1
ATOM 3827 C C . ARG A 1 480 ? 0.151 15.095 -20.154 1.00 46.00 480 ARG A C 1
ATOM 3829 O O . ARG A 1 480 ? -0.681 15.407 -21.004 1.00 46.00 480 ARG A O 1
ATOM 3836 N N . GLU A 1 481 ? 1.433 15.423 -20.272 1.00 54.91 481 GLU A N 1
ATOM 3837 C CA . GLU A 1 481 ? 1.982 16.022 -21.493 1.00 54.91 481 GLU A CA 1
ATOM 3838 C C . GLU A 1 481 ? 2.265 14.930 -22.539 1.00 54.91 481 GLU A C 1
ATOM 3840 O O . GLU A 1 481 ? 3.137 14.078 -22.371 1.00 54.91 481 GLU A O 1
ATOM 3845 N N . ALA A 1 482 ? 1.505 14.923 -23.635 1.00 54.28 482 ALA A N 1
ATOM 3846 C CA . ALA A 1 482 ? 1.710 13.982 -24.732 1.00 54.28 482 ALA A CA 1
ATOM 3847 C C . ALA A 1 482 ? 2.755 14.515 -25.730 1.00 54.28 482 ALA A C 1
ATOM 3849 O O . ALA A 1 482 ? 2.433 15.328 -26.602 1.00 54.28 482 ALA A O 1
ATOM 3850 N N . GLU A 1 483 ? 3.996 14.025 -25.656 1.00 60.03 483 GLU A N 1
ATOM 3851 C CA . GLU A 1 483 ? 4.996 14.261 -26.703 1.00 60.03 483 GLU A CA 1
ATOM 3852 C C . GLU A 1 483 ? 4.668 13.403 -27.937 1.00 60.03 483 GLU A C 1
ATOM 3854 O O . GLU A 1 483 ? 4.749 12.174 -27.918 1.00 60.03 483 GLU A O 1
ATOM 3859 N N . ARG A 1 484 ? 4.249 14.046 -29.032 1.00 66.88 484 ARG A N 1
ATOM 3860 C CA . ARG A 1 484 ? 3.956 13.352 -30.295 1.00 66.88 484 ARG A CA 1
ATOM 3861 C C . ARG A 1 484 ? 5.260 13.016 -31.038 1.00 66.88 484 ARG A C 1
ATOM 3863 O O . ARG A 1 484 ? 6.144 13.875 -31.097 1.00 66.88 484 ARG A O 1
ATOM 3870 N N . PRO A 1 485 ? 5.377 11.834 -31.679 1.00 69.00 485 PRO A N 1
ATOM 3871 C CA . PRO A 1 485 ? 6.563 11.470 -32.450 1.00 69.00 485 PRO A CA 1
ATOM 3872 C C . PRO A 1 485 ? 6.903 12.503 -33.531 1.00 69.00 485 PRO A C 1
ATOM 3874 O O . PRO A 1 485 ? 6.025 13.036 -34.216 1.00 69.00 485 PRO A O 1
ATOM 3877 N N . LYS A 1 486 ? 8.198 12.773 -33.723 1.00 75.12 486 LYS A N 1
ATOM 3878 C CA . LYS A 1 486 ? 8.676 13.708 -34.751 1.00 75.12 486 LYS A CA 1
ATOM 3879 C C . LYS A 1 486 ? 8.431 13.133 -36.152 1.00 75.12 486 LYS A C 1
ATOM 3881 O O . LYS A 1 486 ? 8.799 12.000 -36.442 1.00 75.12 486 LYS A O 1
ATOM 3886 N N . LEU A 1 487 ? 7.881 13.945 -37.057 1.00 76.88 487 LEU A N 1
ATOM 3887 C CA . LEU A 1 487 ? 7.742 13.594 -38.477 1.00 76.88 487 LEU A CA 1
ATOM 3888 C C . LEU A 1 487 ? 9.119 13.600 -39.167 1.00 76.88 487 LEU A C 1
ATOM 3890 O O . LEU A 1 487 ? 9.699 14.663 -39.407 1.00 76.88 487 LEU A O 1
ATOM 3894 N N . LEU A 1 488 ? 9.635 12.417 -39.508 1.00 83.44 488 LEU A N 1
ATOM 3895 C CA . LEU A 1 488 ? 10.930 12.231 -40.173 1.00 83.44 488 LEU A CA 1
ATOM 3896 C C . LEU A 1 488 ? 10.758 11.972 -41.679 1.00 83.44 488 LEU A C 1
ATOM 3898 O O . LEU A 1 488 ? 9.810 11.321 -42.112 1.00 83.44 488 LEU A O 1
ATOM 3902 N N . LYS A 1 489 ? 11.690 12.475 -42.501 1.00 87.44 489 LYS A N 1
ATOM 3903 C CA . LYS A 1 489 ? 11.680 12.261 -43.961 1.00 87.44 489 LYS A CA 1
ATOM 3904 C C . LYS A 1 489 ? 12.522 11.031 -44.331 1.00 87.44 489 LYS A C 1
ATOM 3906 O O . LYS A 1 489 ? 13.716 11.042 -44.027 1.00 87.44 489 LYS A O 1
ATOM 3911 N N . PRO A 1 490 ? 11.978 10.019 -45.029 1.00 88.06 490 PRO A N 1
ATOM 3912 C CA . PRO A 1 490 ? 12.745 8.837 -45.425 1.00 88.06 490 PRO A CA 1
ATOM 3913 C C . PRO A 1 490 ? 13.734 9.127 -46.569 1.00 88.06 490 PRO A C 1
ATOM 3915 O O . PRO A 1 490 ? 13.603 10.110 -47.315 1.00 88.06 490 PRO A O 1
ATOM 3918 N N . TYR A 1 491 ? 14.742 8.263 -46.716 1.00 88.25 491 TYR A N 1
ATOM 3919 C CA . TYR A 1 491 ? 15.536 8.183 -47.947 1.00 88.25 491 TYR A CA 1
ATOM 3920 C C . TYR A 1 491 ? 14.752 7.475 -49.060 1.00 88.25 491 TYR A C 1
ATOM 3922 O O . TYR A 1 491 ? 13.871 6.662 -48.800 1.00 88.25 491 TYR A O 1
ATOM 3930 N N . THR A 1 492 ? 15.055 7.820 -50.311 1.00 90.19 492 THR A N 1
ATOM 3931 C CA . THR A 1 492 ? 14.466 7.192 -51.501 1.00 90.19 492 THR A CA 1
ATOM 3932 C C . THR A 1 492 ? 15.459 6.202 -52.083 1.00 90.19 492 THR A C 1
ATOM 3934 O O . THR A 1 492 ? 16.599 6.601 -52.332 1.00 90.19 492 THR A O 1
ATOM 3937 N N . TYR A 1 493 ? 15.016 4.973 -52.348 1.00 91.50 493 TYR A N 1
ATOM 3938 C CA . TYR A 1 493 ? 15.857 3.928 -52.924 1.00 91.50 493 TYR A CA 1
ATOM 3939 C C . TYR A 1 493 ? 16.368 4.334 -54.323 1.00 91.50 493 TYR A C 1
ATOM 3941 O O . TYR A 1 493 ? 15.548 4.574 -55.214 1.00 91.50 493 TYR A O 1
ATOM 3949 N N . PRO A 1 494 ? 17.694 4.456 -54.538 1.00 89.81 494 PRO A N 1
ATOM 3950 C CA . PRO A 1 494 ? 18.252 4.914 -55.811 1.00 89.81 494 PRO A CA 1
ATOM 3951 C C . PRO A 1 494 ? 18.418 3.797 -56.861 1.00 89.81 494 PRO A C 1
ATOM 3953 O O . PRO A 1 494 ? 18.801 4.104 -57.991 1.00 89.81 494 PRO A O 1
ATOM 3956 N N . GLY A 1 495 ? 18.137 2.536 -56.508 1.00 90.19 495 GLY A N 1
ATOM 3957 C CA . GLY A 1 495 ? 18.394 1.345 -57.329 1.00 90.19 495 GLY A CA 1
ATOM 3958 C C . GLY A 1 495 ? 19.661 0.586 -56.916 1.00 90.19 495 GLY A C 1
ATOM 3959 O O . GLY A 1 495 ? 20.505 1.116 -56.187 1.00 90.19 495 GLY A O 1
ATOM 3960 N N . LEU A 1 496 ? 19.801 -0.661 -57.385 1.00 90.75 496 LEU A N 1
ATOM 3961 C CA . LEU A 1 496 ? 20.929 -1.527 -57.033 1.00 90.75 496 LEU A CA 1
ATOM 3962 C C . LEU A 1 496 ? 22.279 -0.966 -57.499 1.00 90.75 496 LEU A C 1
ATOM 3964 O O . LEU A 1 496 ? 22.508 -0.701 -58.683 1.00 90.75 496 LEU A O 1
ATOM 3968 N N . HIS A 1 497 ? 23.224 -0.855 -56.565 1.00 88.94 497 HIS A N 1
ATOM 3969 C CA . HIS A 1 497 ? 24.553 -0.353 -56.879 1.00 88.94 497 HIS A CA 1
ATOM 3970 C C . HIS A 1 497 ? 25.385 -1.345 -57.714 1.00 88.94 497 HIS A C 1
ATOM 3972 O O . HIS A 1 497 ? 25.342 -2.567 -57.530 1.00 88.94 497 HIS A O 1
ATOM 3978 N N . ARG A 1 498 ? 26.235 -0.806 -58.601 1.00 87.81 498 ARG A N 1
ATOM 3979 C CA . ARG A 1 498 ? 27.081 -1.590 -59.518 1.00 87.81 498 ARG A CA 1
ATOM 3980 C C . ARG A 1 498 ? 28.032 -2.553 -58.799 1.00 87.81 498 ARG A C 1
ATOM 3982 O O . ARG A 1 498 ? 28.305 -3.634 -59.304 1.00 87.81 498 ARG A O 1
ATOM 3989 N N . SER A 1 499 ? 28.544 -2.177 -57.629 1.00 87.94 499 SER A N 1
ATOM 3990 C CA . SER A 1 499 ? 29.447 -3.047 -56.860 1.00 87.94 499 SER A CA 1
ATOM 3991 C C . SER A 1 499 ? 28.741 -4.296 -56.328 1.00 87.94 499 SER A C 1
ATOM 3993 O O . SER A 1 499 ? 29.355 -5.356 -56.286 1.00 87.94 499 SER A O 1
ATOM 3995 N N . LEU A 1 500 ? 27.465 -4.187 -55.934 1.00 90.12 500 LEU A N 1
ATOM 3996 C CA . LEU A 1 500 ? 26.690 -5.322 -55.418 1.00 90.12 500 LEU A CA 1
ATOM 3997 C C . LEU A 1 500 ? 26.279 -6.274 -56.547 1.00 90.12 500 LEU A C 1
ATOM 3999 O O . LEU A 1 500 ? 26.410 -7.485 -56.388 1.00 90.12 500 LEU A O 1
ATOM 4003 N N . SER A 1 501 ? 25.875 -5.740 -57.705 1.00 89.44 501 SER A N 1
ATOM 4004 C CA . SER A 1 501 ? 25.624 -6.556 -58.908 1.00 89.44 501 SER A CA 1
ATOM 4005 C C . SER A 1 501 ? 26.891 -7.271 -59.382 1.00 89.44 501 SER A C 1
ATOM 4007 O O . SER A 1 501 ? 26.878 -8.487 -59.544 1.00 89.44 501 SER A O 1
ATOM 4009 N N . GLN A 1 502 ? 28.025 -6.568 -59.481 1.00 88.56 502 GLN A N 1
ATOM 4010 C CA . GLN A 1 502 ? 29.307 -7.192 -59.838 1.00 88.56 502 GLN A CA 1
ATOM 4011 C C . GLN A 1 502 ? 29.754 -8.251 -58.830 1.00 88.56 502 GLN A C 1
ATOM 4013 O O . GLN A 1 502 ? 30.312 -9.277 -59.225 1.00 88.56 502 GLN A O 1
ATOM 4018 N N . PHE A 1 503 ? 29.515 -8.025 -57.537 1.00 90.00 503 PHE A N 1
ATOM 4019 C CA . PHE A 1 503 ? 29.816 -9.011 -56.508 1.00 90.00 503 PHE A CA 1
ATOM 4020 C C . PHE A 1 503 ? 28.949 -10.267 -56.663 1.00 90.00 503 PHE A C 1
ATOM 4022 O O . PHE A 1 503 ? 29.483 -11.372 -56.593 1.00 90.00 503 PHE A O 1
ATOM 4029 N N . ALA A 1 504 ? 27.654 -10.118 -56.959 1.00 90.19 504 ALA A N 1
ATOM 4030 C CA . ALA A 1 504 ? 26.758 -11.241 -57.238 1.00 90.19 504 ALA A CA 1
ATOM 4031 C C . ALA A 1 504 ? 27.152 -12.021 -58.512 1.00 90.19 504 ALA A C 1
ATOM 4033 O O . ALA A 1 504 ? 27.168 -13.252 -58.503 1.00 90.19 504 ALA A O 1
ATOM 4034 N N . GLU A 1 505 ? 27.527 -11.325 -59.588 1.00 90.44 505 GLU A N 1
ATOM 4035 C CA . GLU A 1 505 ? 27.914 -11.929 -60.874 1.00 90.44 505 GLU A CA 1
ATOM 4036 C C . GLU A 1 505 ? 29.281 -12.626 -60.820 1.00 90.44 505 GLU A C 1
ATOM 4038 O O . GLU A 1 505 ? 29.459 -13.728 -61.335 1.00 90.44 505 GLU A O 1
ATOM 4043 N N . THR A 1 506 ? 30.280 -11.989 -60.205 1.00 86.56 506 THR A N 1
ATOM 4044 C CA . THR A 1 506 ? 31.685 -12.427 -60.308 1.00 86.56 506 THR A CA 1
ATOM 4045 C C . THR A 1 506 ? 32.215 -13.107 -59.049 1.00 86.56 506 THR A C 1
ATOM 4047 O O . THR A 1 506 ? 33.242 -13.786 -59.103 1.00 86.56 506 THR A O 1
ATOM 4050 N N . GLY A 1 507 ? 31.551 -12.917 -57.904 1.00 83.31 507 GLY A N 1
ATOM 4051 C CA . GLY A 1 507 ? 32.039 -13.342 -56.593 1.00 83.31 507 GLY A CA 1
ATOM 4052 C C . GLY A 1 507 ? 33.284 -12.585 -56.113 1.00 83.31 507 GLY A C 1
ATOM 4053 O O . GLY A 1 507 ? 33.877 -12.970 -55.108 1.00 83.31 507 GLY A O 1
ATOM 4054 N N . SER A 1 508 ? 33.717 -11.531 -56.811 1.00 84.06 508 SER A N 1
ATOM 4055 C CA . SER A 1 508 ? 34.858 -10.707 -56.415 1.00 84.06 508 SER A CA 1
ATOM 4056 C C . SER A 1 508 ? 34.377 -9.355 -55.911 1.00 84.06 508 SER A C 1
ATOM 4058 O O . SER A 1 508 ? 33.646 -8.642 -56.597 1.00 84.06 508 SER A O 1
ATOM 4060 N N . LEU A 1 509 ? 34.782 -9.005 -54.692 1.00 78.12 509 LEU A N 1
ATOM 4061 C CA . LEU A 1 509 ? 34.421 -7.738 -54.079 1.00 78.12 509 LEU A CA 1
ATOM 4062 C C . LEU A 1 509 ? 35.410 -6.655 -54.537 1.00 78.12 509 LEU A C 1
ATOM 4064 O O . LEU A 1 509 ? 36.517 -6.547 -54.014 1.00 78.12 509 LEU A O 1
ATOM 4068 N N . ALA A 1 510 ? 35.023 -5.876 -55.546 1.00 67.56 510 ALA A N 1
ATOM 4069 C CA . ALA A 1 510 ? 35.790 -4.736 -56.042 1.00 67.56 510 ALA A CA 1
ATOM 4070 C C . ALA A 1 510 ? 34.897 -3.487 -56.040 1.00 67.56 510 ALA A C 1
ATOM 4072 O O . ALA A 1 510 ? 34.021 -3.346 -56.889 1.00 67.56 510 ALA A O 1
ATOM 4073 N N . GLY A 1 511 ? 35.077 -2.578 -55.077 1.00 66.19 511 GLY A N 1
ATOM 4074 C CA . GLY A 1 511 ? 34.255 -1.367 -55.006 1.00 66.19 511 GLY A CA 1
ATOM 4075 C C . GLY A 1 511 ? 34.387 -0.573 -53.707 1.00 66.19 511 GLY A C 1
ATOM 4076 O O . GLY A 1 511 ? 35.220 -0.883 -52.864 1.00 66.19 511 GLY A O 1
ATOM 4077 N N . VAL A 1 512 ? 33.559 0.472 -53.581 1.00 66.12 512 VAL A N 1
ATOM 4078 C CA . VAL A 1 512 ? 33.617 1.494 -52.511 1.00 66.12 512 VAL A CA 1
ATOM 4079 C C . VAL A 1 512 ? 32.294 1.674 -51.740 1.00 66.12 512 VAL A C 1
ATOM 4081 O O . VAL A 1 512 ? 32.208 2.557 -50.895 1.00 66.12 512 VAL A O 1
ATOM 4084 N N . GLU A 1 513 ? 31.261 0.865 -52.014 1.00 75.12 513 GLU A N 1
ATOM 4085 C CA . GLU A 1 513 ? 29.893 1.061 -51.479 1.00 75.12 513 GLU A CA 1
ATOM 4086 C C . GLU A 1 513 ? 29.401 -0.060 -50.547 1.00 75.12 513 GLU A C 1
ATOM 4088 O O . GLU A 1 513 ? 28.238 -0.462 -50.554 1.00 75.12 513 GLU A O 1
ATOM 4093 N N . TYR A 1 514 ? 30.292 -0.563 -49.708 1.00 84.62 514 TYR A N 1
ATOM 4094 C CA . TYR A 1 514 ? 29.945 -1.394 -48.561 1.00 84.62 514 TYR A CA 1
ATOM 4095 C C . TYR A 1 514 ? 30.806 -0.938 -47.389 1.00 84.62 514 TYR A C 1
ATOM 4097 O O . TYR A 1 514 ? 31.939 -0.489 -47.579 1.00 84.62 514 TYR A O 1
ATOM 4105 N N . VAL A 1 515 ? 30.266 -1.023 -46.180 1.00 89.81 515 VAL A N 1
ATOM 4106 C CA . VAL A 1 515 ? 30.981 -0.630 -44.962 1.00 89.81 515 VAL A CA 1
ATOM 4107 C C . VAL A 1 515 ? 31.053 -1.819 -44.009 1.00 89.81 515 VAL A C 1
ATOM 4109 O O . VAL A 1 515 ? 30.114 -2.618 -43.979 1.00 89.81 515 VAL A O 1
ATOM 4112 N N . PRO A 1 516 ? 32.152 -1.990 -43.252 1.00 91.38 516 PRO A N 1
ATOM 4113 C CA . PRO A 1 516 ? 32.205 -3.012 -42.211 1.00 91.38 516 PRO A CA 1
ATOM 4114 C C . PRO A 1 516 ? 31.036 -2.833 -41.238 1.00 91.38 516 PRO A C 1
ATOM 4116 O O . PRO A 1 516 ? 30.749 -1.704 -40.827 1.00 91.38 516 PRO A O 1
ATOM 4119 N N . ALA A 1 517 ? 30.369 -3.923 -40.854 1.00 90.62 517 ALA A N 1
ATOM 4120 C CA . ALA A 1 517 ? 29.215 -3.856 -39.957 1.00 90.62 517 ALA A CA 1
ATOM 4121 C C . ALA A 1 517 ? 29.587 -3.221 -38.610 1.00 90.62 517 ALA A C 1
ATOM 4123 O O . ALA A 1 517 ? 28.863 -2.372 -38.097 1.00 90.62 517 ALA A O 1
ATOM 4124 N N . GLU A 1 518 ? 30.777 -3.535 -38.101 1.00 89.44 518 GLU A N 1
ATOM 4125 C CA . GLU A 1 518 ? 31.344 -2.918 -36.902 1.00 89.44 518 GLU A CA 1
ATOM 4126 C C . GLU A 1 518 ? 31.464 -1.388 -37.018 1.00 89.44 518 GLU A C 1
ATOM 4128 O O . GLU A 1 518 ? 31.148 -0.657 -36.079 1.00 89.44 518 GLU A O 1
ATOM 4133 N N . SER A 1 519 ? 31.850 -0.874 -38.190 1.00 88.75 519 SER A N 1
ATOM 4134 C CA . SER A 1 519 ? 31.925 0.574 -38.406 1.00 88.75 519 SER A CA 1
ATOM 4135 C C . SER A 1 519 ? 30.546 1.224 -38.304 1.00 88.75 519 SER A C 1
ATOM 4137 O O . SER A 1 519 ? 30.429 2.276 -37.687 1.00 88.75 519 SER A O 1
ATOM 4139 N N . MET A 1 520 ? 29.496 0.589 -38.839 1.00 88.12 520 MET A N 1
ATOM 4140 C CA . MET A 1 520 ? 28.120 1.076 -38.682 1.00 88.12 520 MET A CA 1
ATOM 4141 C C . MET A 1 520 ? 27.701 1.102 -37.208 1.00 88.12 520 MET A C 1
ATOM 4143 O O . MET A 1 520 ? 27.124 2.091 -36.760 1.00 88.12 520 MET A O 1
ATOM 4147 N N . VAL A 1 521 ? 28.014 0.045 -36.451 1.00 88.75 521 VAL A N 1
ATOM 4148 C CA . VAL A 1 521 ? 27.714 -0.017 -35.014 1.00 88.75 521 VAL A CA 1
ATOM 4149 C C . VAL A 1 521 ? 28.382 1.145 -34.280 1.00 88.75 521 VAL A C 1
ATOM 4151 O O . VAL A 1 521 ? 27.717 1.841 -33.521 1.00 88.75 521 VAL A O 1
ATOM 4154 N N . PHE A 1 522 ? 29.654 1.446 -34.550 1.00 88.56 522 PHE A N 1
ATOM 4155 C CA . PHE A 1 522 ? 30.360 2.555 -33.892 1.00 88.56 522 PHE A CA 1
ATOM 4156 C C . PHE A 1 522 ? 29.976 3.963 -34.375 1.00 88.56 522 PHE A C 1
ATOM 4158 O O . PHE A 1 522 ? 30.354 4.947 -33.732 1.00 88.56 522 PHE A O 1
ATOM 4165 N N . GLU A 1 523 ? 29.218 4.086 -35.466 1.00 86.31 523 GLU A N 1
ATOM 4166 C CA . GLU A 1 523 ? 28.624 5.360 -35.889 1.00 86.31 523 GLU A CA 1
ATOM 4167 C C . GLU A 1 523 ? 27.304 5.678 -35.163 1.00 86.31 523 GLU A C 1
ATOM 4169 O O . GLU A 1 523 ? 26.874 6.834 -35.178 1.00 86.31 523 GLU A O 1
ATOM 4174 N N . THR A 1 524 ? 26.714 4.718 -34.443 1.00 86.12 524 THR A N 1
ATOM 4175 C CA . THR A 1 524 ? 25.581 4.963 -33.528 1.00 86.12 524 THR A CA 1
ATOM 4176 C C . THR A 1 524 ? 25.988 5.847 -32.337 1.00 86.12 524 THR A C 1
ATOM 4178 O O . THR A 1 524 ? 27.179 6.055 -32.070 1.00 86.12 524 THR A O 1
ATOM 4181 N N . GLU A 1 525 ? 25.025 6.446 -31.638 1.00 86.69 525 GLU A N 1
ATOM 4182 C CA . GLU A 1 525 ? 25.287 7.199 -30.406 1.00 86.69 525 GLU A CA 1
ATOM 4183 C C . GLU A 1 525 ? 25.847 6.279 -29.318 1.00 86.69 525 GLU A C 1
ATOM 4185 O O . GLU A 1 525 ? 26.872 6.601 -28.705 1.00 86.69 525 GLU A O 1
ATOM 4190 N N . LEU A 1 526 ? 25.235 5.105 -29.140 1.00 87.50 526 LEU A N 1
ATOM 4191 C CA . LEU A 1 526 ? 25.710 4.085 -28.213 1.00 87.50 526 LEU A CA 1
ATOM 4192 C C . LEU A 1 526 ? 27.129 3.628 -28.569 1.00 87.50 526 LEU A C 1
ATOM 4194 O O . LEU A 1 526 ? 28.034 3.718 -27.739 1.00 87.50 526 LEU A O 1
ATOM 4198 N N . GLY A 1 527 ? 27.357 3.203 -29.813 1.00 85.75 527 GLY A N 1
ATOM 4199 C CA . GLY A 1 527 ? 28.670 2.756 -30.277 1.00 85.75 527 GLY A CA 1
ATOM 4200 C C . GLY A 1 527 ? 29.749 3.833 -30.135 1.00 85.75 527 GLY A C 1
ATOM 4201 O O . GLY A 1 527 ? 30.876 3.536 -29.736 1.00 85.75 527 GLY A O 1
ATOM 4202 N N . GLY A 1 528 ? 29.400 5.106 -30.339 1.00 86.00 528 GLY A N 1
ATOM 4203 C CA . GLY A 1 528 ? 30.305 6.235 -30.120 1.00 86.00 528 GLY A CA 1
ATOM 4204 C C . GLY A 1 528 ? 30.910 6.290 -28.708 1.00 86.00 528 GLY A C 1
ATOM 4205 O O . GLY A 1 528 ? 32.076 6.661 -28.567 1.00 86.00 528 GLY A O 1
ATOM 4206 N N . LYS A 1 529 ? 30.174 5.862 -27.669 1.00 88.06 529 LYS A N 1
ATOM 4207 C CA . LYS A 1 529 ? 30.657 5.826 -26.269 1.00 88.06 529 LYS A CA 1
ATOM 4208 C C . LYS A 1 529 ? 31.781 4.801 -26.050 1.00 88.06 529 LYS A C 1
ATOM 4210 O O . LYS A 1 529 ? 32.655 5.005 -25.191 1.00 88.06 529 LYS A O 1
ATOM 4215 N N . TYR A 1 530 ? 31.770 3.728 -26.842 1.00 87.44 530 TYR A N 1
ATOM 4216 C CA . TYR A 1 530 ? 32.658 2.564 -26.727 1.00 87.44 530 TYR A CA 1
ATOM 4217 C C . TYR A 1 530 ? 33.712 2.478 -27.838 1.00 87.44 530 TYR A C 1
ATOM 4219 O O . TYR A 1 530 ? 34.576 1.600 -27.802 1.00 87.44 530 TYR A O 1
ATOM 4227 N N . ARG A 1 531 ? 33.697 3.410 -28.799 1.00 85.75 531 ARG A N 1
ATOM 4228 C CA . ARG A 1 531 ? 34.649 3.456 -29.914 1.00 85.75 531 ARG A CA 1
ATOM 4229 C C . ARG A 1 531 ? 36.096 3.448 -29.406 1.00 85.75 531 ARG A C 1
ATOM 4231 O O . ARG A 1 531 ? 36.496 4.310 -28.624 1.00 85.75 531 ARG A O 1
ATOM 4238 N N . GLY A 1 532 ? 36.880 2.472 -29.865 1.00 81.31 532 GLY A N 1
ATOM 4239 C CA . GLY A 1 532 ? 38.283 2.290 -29.471 1.00 81.31 532 GLY A CA 1
ATOM 4240 C C . GLY A 1 532 ? 38.498 1.679 -28.079 1.00 81.31 532 GLY A C 1
ATOM 4241 O O . GLY A 1 532 ? 39.643 1.596 -27.643 1.00 81.31 532 GLY A O 1
ATOM 4242 N N . LYS A 1 533 ? 37.427 1.267 -27.385 1.00 83.50 533 LYS A N 1
ATOM 4243 C CA . LYS A 1 533 ? 37.471 0.567 -26.087 1.00 83.50 533 LYS A CA 1
ATOM 4244 C C . LYS A 1 533 ? 37.010 -0.891 -26.178 1.00 83.50 533 LYS A C 1
ATOM 4246 O O . LYS A 1 533 ? 37.386 -1.685 -25.325 1.00 83.50 533 LYS A O 1
ATOM 4251 N N . VAL A 1 534 ? 36.187 -1.208 -27.177 1.00 82.75 534 VAL A N 1
ATOM 4252 C CA . VAL A 1 534 ? 35.602 -2.532 -27.430 1.00 82.75 534 VAL A CA 1
ATOM 4253 C C . VAL A 1 534 ? 35.923 -2.938 -28.867 1.00 82.75 534 VAL A C 1
ATOM 4255 O O . VAL A 1 534 ? 35.920 -2.084 -29.755 1.00 82.75 534 VAL A O 1
ATOM 4258 N N . ASP A 1 535 ? 36.198 -4.222 -29.071 1.00 80.75 535 ASP A N 1
ATOM 4259 C CA . ASP A 1 535 ? 36.334 -4.876 -30.376 1.00 80.75 535 ASP A CA 1
ATOM 4260 C C . ASP A 1 535 ? 35.188 -5.887 -30.497 1.00 80.75 535 ASP A C 1
ATOM 4262 O O . ASP A 1 535 ? 35.035 -6.748 -29.626 1.00 80.75 535 ASP A O 1
ATOM 4266 N N . LEU A 1 536 ? 34.339 -5.743 -31.519 1.00 75.94 536 LEU A N 1
ATOM 4267 C CA . LEU A 1 536 ? 33.187 -6.630 -31.717 1.00 75.94 536 LEU A CA 1
ATOM 4268 C C . LEU A 1 536 ? 33.532 -7.876 -32.521 1.00 75.94 536 LEU A C 1
ATOM 4270 O O . LEU A 1 536 ? 32.705 -8.784 -32.601 1.00 75.94 536 LEU A O 1
ATOM 4274 N N . SER A 1 537 ? 34.730 -7.917 -33.108 1.00 76.00 537 SER A N 1
ATOM 4275 C CA . SER A 1 537 ? 35.214 -9.018 -33.928 1.00 76.00 537 SER A CA 1
ATOM 4276 C C . SER A 1 537 ? 34.182 -9.450 -34.981 1.00 76.00 537 SER A C 1
ATOM 4278 O O . SER A 1 537 ? 33.751 -10.603 -35.033 1.00 76.00 537 SER A O 1
ATOM 4280 N N . LEU A 1 538 ? 33.792 -8.504 -35.849 1.00 85.94 538 LEU A N 1
ATOM 4281 C CA . LEU A 1 538 ? 32.924 -8.737 -37.018 1.00 85.94 538 LEU A CA 1
ATOM 4282 C C . LEU A 1 538 ? 33.703 -8.650 -38.356 1.00 85.94 538 LEU A C 1
ATOM 4284 O O . LEU A 1 538 ? 33.340 -7.842 -39.218 1.00 85.94 538 LEU A O 1
ATOM 4288 N N . PRO A 1 539 ? 34.818 -9.389 -38.548 1.00 85.81 539 PRO A N 1
ATOM 4289 C CA . PRO A 1 539 ? 35.715 -9.184 -39.689 1.00 85.81 539 PRO A CA 1
ATOM 4290 C C . PRO A 1 539 ? 35.133 -9.633 -41.036 1.00 85.81 539 PRO A C 1
ATOM 4292 O O . PRO A 1 539 ? 35.644 -9.220 -42.078 1.00 85.81 539 PRO A O 1
ATOM 4295 N N . HIS A 1 540 ? 34.087 -10.461 -41.037 1.00 89.19 540 HIS A N 1
ATOM 4296 C CA . HIS A 1 540 ? 33.510 -11.043 -42.250 1.00 89.19 540 HIS A CA 1
ATOM 4297 C C . HIS A 1 540 ? 32.170 -10.407 -42.645 1.00 89.19 540 HIS A C 1
ATOM 4299 O O . HIS A 1 540 ? 31.682 -10.631 -43.761 1.00 89.19 540 HIS A O 1
ATOM 4305 N N . LEU A 1 541 ? 31.571 -9.620 -41.745 1.00 92.00 541 LEU A N 1
ATOM 4306 C CA . LEU A 1 541 ? 30.271 -8.992 -41.937 1.00 92.00 541 LEU A CA 1
ATOM 4307 C C . LEU A 1 541 ? 30.387 -7.531 -42.389 1.00 92.00 541 LEU A C 1
ATOM 4309 O O . LEU A 1 541 ? 30.939 -6.659 -41.715 1.00 92.00 541 LEU A O 1
ATOM 4313 N N . TYR A 1 542 ? 29.755 -7.245 -43.518 1.00 93.25 542 TYR A N 1
ATOM 4314 C CA . TYR A 1 542 ? 29.611 -5.914 -44.088 1.00 93.25 542 TYR A CA 1
ATOM 4315 C C . TYR A 1 542 ? 28.132 -5.566 -44.231 1.00 93.25 542 TYR A C 1
ATOM 4317 O O . TYR A 1 542 ? 27.261 -6.435 -44.207 1.00 93.25 542 TYR A O 1
ATOM 4325 N N . VAL A 1 543 ? 27.837 -4.287 -44.416 1.00 93.19 543 VAL A N 1
ATOM 4326 C CA . VAL A 1 543 ? 26.496 -3.799 -44.747 1.00 93.19 543 VAL A CA 1
ATOM 4327 C C . VAL A 1 543 ? 26.560 -2.957 -46.013 1.00 93.19 543 VAL A C 1
ATOM 4329 O O . VAL A 1 543 ? 27.568 -2.288 -46.279 1.00 93.19 543 VAL A O 1
ATOM 4332 N N . SER A 1 544 ? 25.498 -2.993 -46.815 1.00 93.31 544 SER A N 1
ATOM 4333 C CA . SER A 1 544 ? 25.373 -2.084 -47.948 1.00 93.31 544 SER A CA 1
ATOM 4334 C C . SER A 1 544 ? 25.274 -0.639 -47.455 1.00 93.31 544 SER A C 1
ATOM 4336 O O . SER A 1 544 ? 24.782 -0.354 -46.360 1.00 93.31 544 SER A O 1
ATOM 4338 N N . VAL A 1 545 ? 25.737 0.309 -48.270 1.00 89.88 545 VAL A N 1
ATOM 4339 C CA . VAL A 1 545 ? 25.579 1.734 -47.941 1.00 89.88 545 VAL A CA 1
ATOM 4340 C C . VAL A 1 545 ? 24.094 2.104 -47.836 1.00 89.88 545 VAL A C 1
ATOM 4342 O O . VAL A 1 545 ? 23.726 2.935 -47.008 1.00 89.88 545 VAL A O 1
ATOM 4345 N N . GLU A 1 546 ? 23.215 1.470 -48.610 1.00 90.12 546 GLU A N 1
ATOM 4346 C CA . GLU A 1 546 ? 21.774 1.719 -48.521 1.00 90.12 546 GLU A CA 1
ATOM 4347 C C . GLU A 1 546 ? 21.160 1.209 -47.211 1.00 90.12 546 GLU A C 1
ATOM 4349 O O . GLU A 1 546 ? 20.284 1.868 -46.653 1.00 90.12 546 GLU A O 1
ATOM 4354 N N . PHE A 1 547 ? 21.685 0.123 -46.635 1.00 90.69 547 PHE A N 1
ATOM 4355 C CA . PHE A 1 547 ? 21.265 -0.361 -45.317 1.00 90.69 547 PHE A CA 1
ATOM 4356 C C . PHE A 1 547 ? 21.477 0.679 -44.207 1.00 90.69 547 PHE A C 1
ATOM 4358 O O . PHE A 1 547 ? 20.711 0.729 -43.245 1.00 90.69 547 PHE A O 1
ATOM 4365 N N . THR A 1 548 ? 22.469 1.562 -44.363 1.00 88.06 548 THR A N 1
ATOM 4366 C CA . THR A 1 548 ? 22.728 2.660 -43.417 1.00 88.06 548 THR A CA 1
ATOM 4367 C C . THR A 1 548 ? 21.777 3.855 -43.584 1.00 88.06 548 THR A C 1
ATOM 4369 O O . THR A 1 548 ? 21.762 4.753 -42.742 1.00 88.06 548 THR A O 1
ATOM 4372 N N . LYS A 1 549 ? 20.960 3.889 -44.648 1.00 87.25 549 LYS A N 1
ATOM 4373 C CA . LYS A 1 549 ? 20.043 4.993 -44.962 1.00 87.25 549 LYS A CA 1
ATOM 4374 C C . LYS A 1 549 ? 18.594 4.616 -44.640 1.00 87.25 549 LYS A C 1
ATOM 4376 O O . LYS A 1 549 ? 17.902 3.969 -45.428 1.00 87.25 549 LYS A O 1
ATOM 4381 N N . THR A 1 550 ? 18.101 5.076 -43.491 1.00 85.31 550 THR A N 1
ATOM 4382 C CA . THR A 1 550 ? 16.677 4.950 -43.114 1.00 85.31 550 THR A CA 1
ATOM 4383 C C . THR A 1 550 ? 15.959 6.294 -43.251 1.00 85.31 550 THR A C 1
ATOM 4385 O O . THR A 1 550 ? 15.093 6.470 -44.109 1.00 85.31 550 THR A O 1
ATOM 4388 N N . VAL A 1 551 ? 16.376 7.291 -42.467 1.00 86.88 551 VAL A N 1
ATOM 4389 C CA . VAL A 1 551 ? 15.759 8.625 -42.409 1.00 86.88 551 VAL A CA 1
ATOM 4390 C C . VAL A 1 551 ? 16.796 9.732 -42.563 1.00 86.88 551 VAL A C 1
ATOM 4392 O O . VAL A 1 551 ? 17.948 9.586 -42.162 1.00 86.88 551 VAL A O 1
ATOM 4395 N N . LYS A 1 552 ? 16.386 10.863 -43.138 1.00 85.44 552 LYS A N 1
ATOM 4396 C CA . LYS A 1 552 ? 17.221 12.058 -43.298 1.00 85.44 552 LYS A CA 1
ATOM 4397 C C . LYS A 1 552 ? 17.274 12.822 -41.975 1.00 85.44 552 LYS A C 1
ATOM 4399 O O . LYS A 1 552 ? 16.332 13.543 -41.648 1.00 85.44 552 LYS A O 1
ATOM 4404 N N . LEU A 1 553 ? 18.375 12.666 -41.244 1.00 81.31 553 LEU A N 1
ATOM 4405 C CA . LEU A 1 553 ? 18.634 13.356 -39.976 1.00 81.31 553 LEU A CA 1
ATOM 4406 C C . LEU A 1 553 ? 19.329 14.708 -40.195 1.00 81.31 553 LEU A C 1
ATOM 4408 O O . LEU A 1 553 ? 19.990 14.925 -41.218 1.00 81.31 553 LEU A O 1
ATOM 4412 N N . LYS A 1 554 ? 19.176 15.640 -39.245 1.00 80.25 554 LYS A N 1
ATOM 4413 C CA . LYS A 1 554 ? 19.932 16.903 -39.261 1.00 80.25 554 LYS A CA 1
ATOM 4414 C C . LYS A 1 554 ? 21.411 16.641 -38.931 1.00 80.25 554 LYS A C 1
ATOM 4416 O O . LYS A 1 554 ? 21.724 15.664 -38.255 1.00 80.25 554 LYS A O 1
ATOM 4421 N N . PRO A 1 555 ? 22.349 17.505 -39.364 1.00 73.75 555 PRO A N 1
ATOM 4422 C CA . PRO A 1 555 ? 23.759 17.351 -39.012 1.00 73.75 555 PRO A CA 1
ATOM 4423 C C . PRO A 1 555 ? 23.960 17.279 -37.489 1.00 73.75 555 PRO A C 1
ATOM 4425 O O . PRO A 1 555 ? 23.557 18.196 -36.776 1.00 73.75 555 PRO A O 1
ATOM 4428 N N . GLY A 1 556 ? 24.583 16.200 -37.007 1.00 69.25 556 GLY A N 1
ATOM 4429 C CA . GLY A 1 556 ? 24.830 15.952 -35.579 1.00 69.25 556 GLY A CA 1
ATOM 4430 C C . GLY A 1 556 ? 23.718 15.196 -34.841 1.00 69.25 556 GLY A C 1
ATOM 4431 O O . GLY A 1 556 ? 23.940 14.783 -33.709 1.00 69.25 556 GLY A O 1
ATOM 4432 N N . GLU A 1 557 ? 22.561 14.976 -35.468 1.00 75.38 557 GLU A N 1
ATOM 4433 C CA . GLU A 1 557 ? 21.471 14.162 -34.922 1.00 75.38 557 GLU A CA 1
ATOM 4434 C C . GLU A 1 557 ? 21.718 12.682 -35.256 1.00 75.38 557 GLU A C 1
ATOM 4436 O O . GLU A 1 557 ? 21.979 12.333 -36.410 1.00 75.38 557 GLU A O 1
ATOM 4441 N N . LYS A 1 558 ? 21.659 11.814 -34.243 1.00 73.62 558 LYS A N 1
ATOM 4442 C CA . LYS A 1 558 ? 21.758 10.356 -34.374 1.00 73.62 558 LYS A CA 1
ATOM 4443 C C . LYS A 1 558 ? 20.478 9.737 -33.825 1.00 73.62 558 LYS A C 1
ATOM 4445 O O . LYS A 1 558 ? 19.958 10.222 -32.828 1.00 73.62 558 LYS A O 1
ATOM 4450 N N . MET A 1 559 ? 19.957 8.711 -34.496 1.00 72.25 559 MET A N 1
ATOM 4451 C CA . MET A 1 559 ? 18.776 7.971 -34.041 1.00 72.25 559 MET A CA 1
ATOM 4452 C C . MET A 1 559 ? 19.014 6.477 -34.181 1.00 72.25 559 MET A C 1
ATOM 4454 O O . MET A 1 559 ? 18.768 5.875 -35.227 1.00 72.25 559 MET A O 1
ATOM 4458 N N . ASP A 1 560 ? 19.513 5.904 -33.095 1.00 79.69 560 ASP A N 1
ATOM 4459 C CA . ASP A 1 560 ? 19.921 4.507 -33.005 1.00 79.69 560 ASP A CA 1
ATOM 4460 C C . ASP A 1 560 ? 18.723 3.534 -33.091 1.00 79.69 560 ASP A C 1
ATOM 4462 O O . ASP A 1 560 ? 18.851 2.403 -33.568 1.00 79.69 560 ASP A O 1
ATOM 4466 N N . GLU A 1 561 ? 17.532 4.003 -32.713 1.00 74.81 561 GLU A N 1
ATOM 4467 C CA . GLU A 1 561 ? 16.266 3.254 -32.732 1.00 74.81 561 GLU A CA 1
ATOM 4468 C C . GLU A 1 561 ? 15.770 2.917 -34.149 1.00 74.81 561 GLU A C 1
ATOM 4470 O O . GLU A 1 561 ? 14.994 1.983 -34.336 1.00 74.81 561 GLU A O 1
ATOM 4475 N N . LEU A 1 562 ? 16.231 3.650 -35.170 1.00 79.06 562 LEU A N 1
ATOM 4476 C CA . LEU A 1 562 ? 15.792 3.497 -36.565 1.00 79.06 562 LEU A CA 1
ATOM 4477 C C . LEU A 1 562 ? 16.727 2.599 -37.393 1.00 79.06 562 LEU A C 1
ATOM 4479 O O . LEU A 1 562 ? 16.760 2.669 -38.630 1.00 79.06 562 LEU A O 1
ATOM 4483 N N . THR A 1 563 ? 17.505 1.752 -36.717 1.00 82.69 563 THR A N 1
ATOM 4484 C CA . THR A 1 563 ? 18.349 0.746 -37.366 1.00 82.69 563 THR A CA 1
ATOM 4485 C C . THR A 1 563 ? 17.492 -0.352 -37.998 1.00 82.69 563 THR A C 1
ATOM 4487 O O . THR A 1 563 ? 16.581 -0.907 -37.385 1.00 82.69 563 THR A O 1
ATOM 4490 N N . ARG A 1 564 ? 17.775 -0.683 -39.264 1.00 87.12 564 ARG A N 1
ATOM 4491 C CA . ARG A 1 564 ? 16.998 -1.685 -40.004 1.00 87.12 564 ARG A CA 1
ATOM 4492 C C . ARG A 1 564 ? 17.165 -3.086 -39.392 1.00 87.12 564 ARG A C 1
ATOM 4494 O O . ARG A 1 564 ? 18.266 -3.436 -38.940 1.00 87.12 564 ARG A O 1
ATOM 4501 N N . PRO A 1 565 ? 16.111 -3.922 -39.389 1.00 89.25 565 PRO A N 1
ATOM 4502 C CA . PRO A 1 565 ? 16.254 -5.336 -39.073 1.00 89.25 565 PRO A CA 1
ATOM 4503 C C . PRO A 1 565 ? 17.100 -6.037 -40.145 1.00 89.25 565 PRO A C 1
ATOM 4505 O O . PRO A 1 565 ? 17.151 -5.624 -41.304 1.00 89.25 565 PRO A O 1
ATOM 4508 N N . VAL A 1 566 ? 17.814 -7.083 -39.733 1.00 92.06 566 VAL A N 1
ATOM 4509 C CA . VAL A 1 566 ? 18.668 -7.872 -40.625 1.00 92.06 566 VAL A CA 1
ATOM 4510 C C . VAL A 1 566 ? 17.844 -9.030 -41.169 1.00 92.06 566 VAL A C 1
ATOM 4512 O O . VAL A 1 566 ? 17.569 -9.976 -40.435 1.00 92.06 566 VAL A O 1
ATOM 4515 N N . ASN A 1 567 ? 17.458 -8.937 -42.441 1.00 92.38 567 ASN A N 1
ATOM 4516 C CA . ASN A 1 567 ? 16.567 -9.908 -43.086 1.00 92.38 567 ASN A CA 1
ATOM 4517 C C . ASN A 1 567 ? 17.242 -10.679 -44.226 1.00 92.38 567 ASN A C 1
ATOM 4519 O O . ASN A 1 567 ? 16.921 -11.844 -44.453 1.00 92.38 567 ASN A O 1
ATOM 4523 N N . TRP A 1 568 ? 18.171 -10.035 -44.936 1.00 93.44 568 TRP A N 1
ATOM 4524 C CA . TRP A 1 568 ? 18.772 -10.548 -46.164 1.00 93.44 568 TRP A CA 1
ATOM 4525 C C . TRP A 1 568 ? 20.293 -10.442 -46.110 1.00 93.44 568 TRP A C 1
ATOM 4527 O O . TRP A 1 568 ? 20.844 -9.381 -45.808 1.00 93.44 568 TRP A O 1
ATOM 4537 N N . LEU A 1 569 ? 20.967 -11.547 -46.421 1.00 93.62 569 LEU A N 1
ATOM 4538 C CA . LEU A 1 569 ? 22.422 -11.666 -46.418 1.00 93.62 569 LEU A CA 1
ATOM 4539 C C . LEU A 1 569 ? 22.901 -12.131 -47.791 1.00 93.62 569 LEU A C 1
ATOM 4541 O O . LEU A 1 569 ? 22.618 -13.256 -48.196 1.00 93.62 569 LEU A O 1
ATOM 4545 N N . LEU A 1 570 ? 23.652 -11.292 -48.499 1.00 93.06 570 LEU A N 1
ATOM 4546 C CA . LEU A 1 570 ? 24.380 -11.687 -49.701 1.00 93.06 570 LEU A CA 1
ATOM 4547 C C . LEU A 1 570 ? 25.743 -12.248 -49.283 1.00 93.06 570 LEU A C 1
ATOM 4549 O O . LEU A 1 570 ? 26.632 -11.506 -48.870 1.00 93.06 570 LEU A O 1
ATOM 4553 N N . CYS A 1 571 ? 25.905 -13.563 -49.369 1.00 90.94 571 CYS A N 1
ATOM 4554 C CA . CYS A 1 571 ? 27.073 -14.282 -48.884 1.00 90.94 571 CYS A CA 1
ATOM 4555 C C . CYS A 1 571 ? 27.866 -14.910 -50.032 1.00 90.94 571 CYS A C 1
ATOM 4557 O O . CYS A 1 571 ? 27.307 -15.547 -50.928 1.00 90.94 571 CYS A O 1
ATOM 4559 N N . ASN A 1 572 ? 29.188 -14.767 -49.966 1.00 90.19 572 ASN A N 1
ATOM 4560 C CA . ASN A 1 572 ? 30.120 -15.545 -50.761 1.00 90.19 572 ASN A CA 1
ATOM 4561 C C . ASN A 1 572 ? 30.746 -16.635 -49.892 1.00 90.19 572 ASN A C 1
ATOM 4563 O O . ASN A 1 572 ? 31.611 -16.361 -49.058 1.00 90.19 572 ASN A O 1
ATOM 4567 N N . ILE A 1 573 ? 30.355 -17.882 -50.132 1.00 85.69 573 ILE A N 1
ATOM 4568 C CA . ILE A 1 573 ? 30.792 -19.026 -49.323 1.00 85.69 573 ILE A CA 1
ATOM 4569 C C . ILE A 1 573 ? 32.263 -19.411 -49.543 1.00 85.69 573 ILE A C 1
ATOM 4571 O O . ILE A 1 573 ? 32.824 -20.153 -48.749 1.00 85.69 573 ILE A O 1
ATOM 4575 N N . ARG A 1 574 ? 32.902 -18.939 -50.624 1.00 85.00 574 ARG A N 1
ATOM 4576 C CA . ARG A 1 574 ? 34.321 -19.217 -50.903 1.00 85.00 574 ARG A CA 1
ATOM 4577 C C . ARG A 1 574 ? 35.239 -18.230 -50.199 1.00 85.00 574 ARG A C 1
ATOM 4579 O O . ARG A 1 574 ? 36.320 -18.612 -49.769 1.00 85.00 574 ARG A O 1
ATOM 4586 N N . THR A 1 575 ? 34.852 -16.959 -50.184 1.00 85.38 575 THR A N 1
ATOM 4587 C CA . THR A 1 575 ? 35.642 -15.900 -49.545 1.00 85.38 575 THR A CA 1
ATOM 4588 C C . THR A 1 575 ? 35.234 -15.666 -48.099 1.00 85.38 575 THR A C 1
ATOM 4590 O O . THR A 1 575 ? 35.873 -14.850 -47.453 1.00 85.38 575 THR A O 1
ATOM 4593 N N . GLU A 1 576 ? 34.176 -16.333 -47.623 1.00 87.50 576 GLU A N 1
ATOM 4594 C CA . GLU A 1 576 ? 33.638 -16.173 -46.269 1.00 87.50 576 GLU A CA 1
ATOM 4595 C C . GLU A 1 576 ? 33.262 -14.714 -45.966 1.00 87.50 576 GLU A C 1
ATOM 4597 O O . GLU A 1 576 ? 33.477 -14.217 -44.874 1.00 87.50 576 GLU A O 1
ATOM 4602 N N . ILE A 1 577 ? 32.693 -14.009 -46.950 1.00 88.44 577 ILE A N 1
ATOM 4603 C CA . ILE A 1 577 ? 32.242 -12.615 -46.796 1.00 88.44 577 ILE A CA 1
ATOM 4604 C C . ILE A 1 577 ? 30.720 -12.577 -46.881 1.00 88.44 577 ILE A C 1
ATOM 4606 O O . ILE A 1 577 ? 30.142 -13.158 -47.805 1.00 88.44 577 ILE A O 1
ATOM 4610 N N . ALA A 1 578 ? 30.075 -11.860 -45.961 1.00 91.62 578 ALA A N 1
ATOM 4611 C CA . ALA A 1 578 ? 28.638 -11.614 -45.981 1.00 91.62 578 ALA A CA 1
ATOM 4612 C C . ALA A 1 578 ? 28.323 -10.116 -45.973 1.00 91.62 578 ALA A C 1
ATOM 4614 O O . ALA A 1 578 ? 28.918 -9.349 -45.221 1.00 91.62 578 ALA A O 1
ATOM 4615 N N . ILE A 1 579 ? 27.363 -9.708 -46.803 1.00 93.75 579 ILE A N 1
ATOM 4616 C CA . ILE A 1 579 ? 26.870 -8.333 -46.885 1.00 93.75 579 ILE A CA 1
ATOM 4617 C C . ILE A 1 579 ? 25.388 -8.321 -46.517 1.00 93.75 579 ILE A C 1
ATOM 4619 O O . ILE A 1 579 ? 24.580 -8.976 -47.176 1.00 93.75 579 ILE A O 1
ATOM 4623 N N . VAL A 1 580 ? 25.017 -7.563 -45.486 1.00 94.88 580 VAL A N 1
ATOM 4624 C CA . VAL A 1 580 ? 23.613 -7.271 -45.181 1.00 94.88 580 VAL A CA 1
ATOM 4625 C C . VAL A 1 580 ? 23.080 -6.289 -46.218 1.00 94.88 580 VAL A C 1
ATOM 4627 O O . VAL A 1 580 ? 23.663 -5.220 -46.414 1.00 94.88 580 VAL A O 1
ATOM 4630 N N . VAL A 1 581 ? 21.973 -6.648 -46.861 1.00 94.81 581 VAL A N 1
ATOM 4631 C CA . VAL A 1 581 ? 21.323 -5.841 -47.904 1.00 94.81 581 VAL A CA 1
ATOM 4632 C C . VAL A 1 581 ? 19.896 -5.483 -47.501 1.00 94.81 581 VAL A C 1
ATOM 4634 O O . VAL A 1 581 ? 19.288 -6.149 -46.655 1.00 94.81 581 VAL A O 1
ATOM 4637 N N . THR A 1 582 ? 19.349 -4.416 -48.080 1.00 94.00 582 THR A N 1
ATOM 4638 C CA . THR A 1 582 ? 17.947 -4.048 -47.844 1.00 94.00 582 THR A CA 1
ATOM 4639 C C . THR A 1 582 ? 16.990 -4.959 -48.627 1.00 94.00 582 THR A C 1
ATOM 4641 O O . THR A 1 582 ? 17.409 -5.603 -49.591 1.00 94.00 582 THR A O 1
ATOM 4644 N N . PRO A 1 583 ? 15.698 -5.044 -48.251 1.00 93.56 583 PRO A N 1
ATOM 4645 C CA . PRO A 1 583 ? 14.704 -5.772 -49.043 1.00 93.56 583 PRO A CA 1
ATOM 4646 C C . PRO A 1 583 ? 14.611 -5.287 -50.497 1.00 93.56 583 PRO A C 1
ATOM 4648 O O . PRO A 1 583 ? 14.437 -6.100 -51.397 1.00 93.56 583 PRO A O 1
ATOM 4651 N N . GLU A 1 584 ? 14.770 -3.983 -50.731 1.00 93.81 584 GLU A N 1
ATOM 4652 C CA . GLU A 1 584 ? 14.768 -3.388 -52.070 1.00 93.81 584 GLU A CA 1
ATOM 4653 C C . GLU A 1 584 ? 15.987 -3.841 -52.891 1.00 93.81 584 GLU A C 1
ATOM 4655 O O . GLU A 1 584 ? 15.840 -4.254 -54.036 1.00 93.81 584 GLU A O 1
ATOM 4660 N N . GLU A 1 585 ? 17.183 -3.852 -52.292 1.00 94.19 585 GLU A N 1
ATOM 4661 C CA . GLU A 1 585 ? 18.385 -4.397 -52.938 1.00 94.19 585 GLU A CA 1
ATOM 4662 C C . GLU A 1 585 ? 18.276 -5.906 -53.186 1.00 94.19 585 GLU A C 1
ATOM 4664 O O . GLU A 1 585 ? 18.754 -6.400 -54.207 1.00 94.19 585 GLU A O 1
ATOM 4669 N N . ALA A 1 586 ? 17.651 -6.647 -52.267 1.00 94.19 586 ALA A N 1
ATOM 4670 C CA . ALA A 1 586 ? 17.424 -8.079 -52.415 1.00 94.19 586 ALA A CA 1
ATOM 4671 C C . ALA A 1 586 ? 16.524 -8.391 -53.623 1.00 94.19 586 ALA A C 1
ATOM 4673 O O . ALA A 1 586 ? 16.840 -9.314 -54.374 1.00 94.19 586 ALA A O 1
ATOM 4674 N N . GLU A 1 587 ? 15.459 -7.612 -53.845 1.00 94.62 587 GLU A N 1
ATOM 4675 C CA . GLU A 1 587 ? 14.566 -7.763 -55.004 1.00 94.62 587 GLU A CA 1
ATOM 4676 C C . GLU A 1 587 ? 15.330 -7.625 -56.330 1.00 94.62 587 GLU A C 1
ATOM 4678 O O . GLU A 1 587 ? 15.192 -8.473 -57.212 1.00 94.62 587 GLU A O 1
ATOM 4683 N N . ASP A 1 588 ? 16.214 -6.630 -56.439 1.00 94.06 588 ASP A N 1
ATOM 4684 C CA . ASP A 1 588 ? 17.042 -6.415 -57.633 1.00 94.06 588 ASP A CA 1
ATOM 4685 C C . ASP A 1 588 ? 18.148 -7.483 -57.799 1.00 94.06 588 ASP A C 1
ATOM 4687 O O . ASP A 1 588 ? 18.551 -7.810 -58.920 1.00 94.06 588 ASP A O 1
ATOM 4691 N N . LEU A 1 589 ? 18.646 -8.059 -56.698 1.00 93.69 589 LEU A N 1
ATOM 4692 C CA . LEU A 1 589 ? 19.681 -9.103 -56.711 1.00 93.69 589 LEU A CA 1
ATOM 4693 C C . LEU A 1 589 ? 19.138 -10.487 -57.092 1.00 93.69 589 LEU A C 1
ATOM 4695 O O . LEU A 1 589 ? 19.864 -11.282 -57.694 1.00 93.69 589 LEU A O 1
ATOM 4699 N N . ILE A 1 590 ? 17.883 -10.803 -56.758 1.00 93.56 590 ILE A N 1
ATOM 4700 C CA . ILE A 1 590 ? 17.278 -12.122 -57.010 1.00 93.56 590 ILE A CA 1
ATOM 4701 C C . ILE A 1 590 ? 17.348 -12.535 -58.497 1.00 93.56 590 ILE A C 1
ATOM 4703 O O . ILE A 1 590 ? 17.737 -13.679 -58.759 1.00 93.56 590 ILE A O 1
ATOM 4707 N N . PRO A 1 591 ? 17.005 -11.678 -59.483 1.00 93.38 591 PRO A N 1
ATOM 4708 C CA . PRO A 1 591 ? 17.148 -12.002 -60.901 1.00 93.38 591 PRO A CA 1
ATOM 4709 C C . PRO A 1 591 ? 18.585 -12.358 -61.288 1.00 93.38 591 PRO A C 1
ATOM 4711 O O . PRO A 1 591 ? 18.799 -13.402 -61.901 1.00 93.38 591 PRO A O 1
ATOM 4714 N N . ILE A 1 592 ? 19.561 -11.548 -60.861 1.00 92.12 592 ILE A N 1
ATOM 4715 C CA . ILE A 1 592 ? 20.991 -11.739 -61.153 1.00 92.12 592 ILE A CA 1
ATOM 4716 C C . ILE A 1 592 ? 21.467 -13.079 -60.589 1.00 92.12 592 ILE A C 1
ATOM 4718 O O . ILE A 1 592 ? 22.096 -13.879 -61.283 1.00 92.12 592 ILE A O 1
ATOM 4722 N N . LEU A 1 593 ? 21.095 -13.361 -59.338 1.00 91.38 593 LEU A N 1
ATOM 4723 C CA . LEU A 1 593 ? 21.439 -14.599 -58.647 1.00 91.38 593 LEU A CA 1
ATOM 4724 C C . LEU A 1 593 ? 20.860 -15.845 -59.317 1.00 91.38 593 LEU A C 1
ATOM 4726 O O . LEU A 1 593 ? 21.451 -16.917 -59.230 1.00 91.38 593 LEU A O 1
ATOM 4730 N N . ARG A 1 594 ? 19.731 -15.719 -60.017 1.00 91.06 594 ARG A N 1
ATOM 4731 C CA . ARG A 1 594 ? 19.094 -16.836 -60.724 1.00 91.06 594 ARG A CA 1
ATOM 4732 C C . ARG A 1 594 ? 19.666 -17.089 -62.119 1.00 91.06 594 ARG A C 1
ATOM 4734 O O . ARG A 1 594 ? 19.562 -18.224 -62.582 1.00 91.06 594 ARG A O 1
ATOM 4741 N N . SER A 1 595 ? 20.219 -16.080 -62.793 1.00 88.44 595 SER A N 1
ATOM 4742 C CA . SER A 1 595 ? 20.653 -16.193 -64.194 1.00 88.44 595 SER A CA 1
ATOM 4743 C C . SER A 1 595 ? 22.167 -16.165 -64.393 1.00 88.44 595 SER A C 1
ATOM 4745 O O . SER A 1 595 ? 22.684 -16.937 -65.200 1.00 88.44 595 SER A O 1
ATOM 4747 N N . GLU A 1 596 ? 22.868 -15.274 -63.695 1.00 83.88 596 GLU A N 1
ATOM 4748 C CA . GLU A 1 596 ? 24.221 -14.826 -64.059 1.00 83.88 596 GLU A CA 1
ATOM 4749 C C . GLU A 1 596 ? 25.226 -14.903 -62.900 1.00 83.88 596 GLU A C 1
ATOM 4751 O O . GLU A 1 596 ? 26.383 -14.521 -63.056 1.00 83.88 596 GLU A O 1
ATOM 4756 N N . ALA A 1 597 ? 24.818 -15.415 -61.738 1.00 85.81 597 ALA A N 1
ATOM 4757 C CA . ALA A 1 597 ? 25.673 -15.414 -60.559 1.00 85.81 597 ALA A CA 1
ATOM 4758 C C . ALA A 1 597 ? 26.840 -16.399 -60.590 1.00 85.81 597 ALA A C 1
ATOM 4760 O O . ALA A 1 597 ? 26.774 -17.511 -61.127 1.00 85.81 597 ALA A O 1
ATOM 4761 N N . ALA A 1 598 ? 27.904 -16.001 -59.892 1.00 84.81 598 ALA A N 1
ATOM 4762 C CA . ALA A 1 598 ? 29.018 -16.881 -59.603 1.00 84.81 598 ALA A CA 1
ATOM 4763 C C . ALA A 1 598 ? 28.553 -18.064 -58.723 1.00 84.81 598 ALA A C 1
ATOM 4765 O O . ALA A 1 598 ? 27.785 -17.864 -57.782 1.00 84.81 598 ALA A O 1
ATOM 4766 N N . PRO A 1 599 ? 29.078 -19.289 -58.931 1.00 84.50 599 PRO A N 1
ATOM 4767 C CA . PRO A 1 599 ? 28.636 -20.479 -58.191 1.00 84.50 599 PRO A CA 1
ATOM 4768 C C . PRO A 1 599 ? 28.821 -20.436 -56.667 1.00 84.50 599 PRO A C 1
ATOM 4770 O O . PRO A 1 599 ? 28.324 -21.317 -55.977 1.00 84.50 599 PRO A O 1
ATOM 4773 N N . SER A 1 600 ? 29.599 -19.482 -56.147 1.00 87.62 600 SER A N 1
ATOM 4774 C CA . SER A 1 600 ? 29.851 -19.298 -54.714 1.00 87.62 600 SER A CA 1
ATOM 4775 C C . SER A 1 600 ? 28.965 -18.231 -54.064 1.00 87.62 600 SER A C 1
ATOM 4777 O O . SER A 1 600 ? 29.165 -17.940 -52.887 1.00 87.62 600 SER A O 1
ATOM 4779 N N . MET A 1 601 ? 28.048 -17.610 -54.809 1.00 91.06 601 MET A N 1
ATOM 4780 C CA . MET A 1 601 ? 27.197 -16.523 -54.324 1.00 91.06 601 MET A CA 1
ATOM 4781 C C . MET A 1 601 ? 25.816 -17.033 -53.936 1.00 91.06 601 MET A C 1
ATOM 4783 O O . MET A 1 601 ? 25.167 -17.724 -54.716 1.00 91.06 601 MET A O 1
ATOM 4787 N N . HIS A 1 602 ? 25.357 -16.644 -52.748 1.00 90.69 602 HIS A N 1
ATOM 4788 C CA . HIS A 1 602 ? 24.048 -17.010 -52.220 1.00 90.69 602 HIS A CA 1
ATOM 4789 C C . HIS A 1 602 ? 23.417 -15.824 -51.495 1.00 90.69 602 HIS A C 1
ATOM 4791 O O . HIS A 1 602 ? 24.058 -15.182 -50.668 1.00 90.69 602 HIS A O 1
ATOM 4797 N N . LEU A 1 603 ? 22.142 -15.565 -51.760 1.00 92.69 603 LEU A N 1
ATOM 4798 C CA . LEU A 1 603 ? 21.304 -14.699 -50.940 1.00 92.69 603 LEU A CA 1
ATOM 4799 C C . LEU A 1 603 ? 20.545 -15.558 -49.933 1.00 92.69 603 LEU A C 1
ATOM 4801 O O . LEU A 1 603 ? 19.840 -16.483 -50.330 1.00 92.69 603 LEU A O 1
ATOM 4805 N N . MET A 1 604 ? 20.702 -15.263 -48.646 1.00 91.50 604 MET A N 1
ATOM 4806 C CA . MET A 1 604 ? 20.150 -16.033 -47.531 1.00 91.50 604 MET A CA 1
ATOM 4807 C C . MET A 1 604 ? 19.186 -15.173 -46.713 1.00 91.50 604 MET A C 1
ATOM 4809 O O . MET A 1 604 ? 19.453 -13.993 -46.473 1.00 91.50 604 MET A O 1
ATOM 4813 N N . THR A 1 605 ? 18.083 -15.763 -46.255 1.00 90.88 605 THR A N 1
ATOM 4814 C CA . THR A 1 605 ? 17.176 -15.114 -45.296 1.00 90.88 605 THR A CA 1
ATOM 4815 C C . THR A 1 605 ? 17.643 -15.326 -43.865 1.00 90.88 605 THR A C 1
ATOM 4817 O O . THR A 1 605 ? 18.012 -16.443 -43.495 1.00 90.88 605 THR A O 1
ATOM 4820 N N . TYR A 1 606 ? 17.522 -14.294 -43.040 1.00 90.12 606 TYR A N 1
ATOM 4821 C CA . TYR A 1 606 ? 17.822 -14.354 -41.616 1.00 90.12 606 TYR A CA 1
ATOM 4822 C C . TYR A 1 606 ? 16.752 -13.628 -40.796 1.00 90.12 606 TYR A C 1
ATOM 4824 O O . TYR A 1 606 ? 16.135 -12.675 -41.262 1.00 90.12 606 TYR A O 1
ATOM 4832 N N . ALA A 1 607 ? 16.544 -14.075 -39.561 1.00 89.50 607 ALA A N 1
ATOM 4833 C CA . ALA A 1 607 ? 15.794 -13.345 -38.550 1.00 89.50 607 ALA A CA 1
ATOM 4834 C C . ALA A 1 607 ? 16.414 -13.642 -37.183 1.00 89.50 607 ALA A C 1
ATOM 4836 O O . ALA A 1 607 ? 16.613 -14.805 -36.837 1.00 89.50 607 ALA A O 1
ATOM 4837 N N . ALA A 1 608 ? 16.729 -12.607 -36.403 1.00 89.00 608 ALA A N 1
ATOM 4838 C CA . ALA A 1 608 ? 17.303 -12.785 -35.074 1.00 89.00 608 ALA A CA 1
ATOM 4839 C C . ALA A 1 608 ? 16.277 -13.448 -34.131 1.00 89.00 608 ALA A C 1
ATOM 4841 O O . ALA A 1 608 ? 15.197 -12.885 -33.942 1.00 89.00 608 ALA A O 1
ATOM 4842 N N . PRO A 1 609 ? 16.581 -14.606 -33.512 1.00 87.81 609 PRO A N 1
ATOM 4843 C CA . PRO A 1 609 ? 15.700 -15.187 -32.502 1.00 87.81 609 PRO A CA 1
ATOM 4844 C C . PRO A 1 609 ? 15.657 -14.304 -31.247 1.00 87.81 609 PRO A C 1
ATOM 4846 O O . PRO A 1 609 ? 16.666 -14.146 -30.550 1.00 87.81 609 PRO A O 1
ATOM 4849 N N . VAL A 1 610 ? 14.492 -13.713 -30.976 1.00 84.75 610 VAL A N 1
ATOM 4850 C CA . VAL A 1 610 ? 14.264 -12.806 -29.835 1.00 84.75 610 VAL A CA 1
ATOM 4851 C C . VAL A 1 610 ? 13.347 -13.391 -28.767 1.00 84.75 610 VAL A C 1
ATOM 4853 O O . VAL A 1 610 ? 13.402 -12.932 -27.636 1.00 84.75 610 VAL A O 1
ATOM 4856 N N . THR A 1 611 ? 12.591 -14.447 -29.073 1.00 78.56 611 THR A N 1
ATOM 4857 C CA . THR A 1 611 ? 11.829 -15.225 -28.084 1.00 78.56 611 THR A CA 1
ATOM 4858 C C . THR A 1 611 ? 12.236 -16.695 -28.122 1.00 78.56 611 THR A C 1
ATOM 4860 O O . THR A 1 611 ? 12.721 -17.202 -29.138 1.00 78.56 611 THR A O 1
ATOM 4863 N N . LYS A 1 612 ? 12.015 -17.409 -27.013 1.00 75.06 612 LYS A N 1
ATOM 4864 C CA . LYS A 1 612 ? 12.410 -18.816 -26.834 1.00 75.06 612 LYS A CA 1
ATOM 4865 C C . LYS A 1 612 ? 11.837 -19.760 -27.892 1.00 75.06 612 LYS A C 1
ATOM 4867 O O . LYS A 1 612 ? 12.474 -20.745 -28.250 1.00 75.06 612 LYS A O 1
ATOM 4872 N N . ARG A 1 613 ? 10.617 -19.483 -28.358 1.00 72.25 613 ARG A N 1
ATOM 4873 C CA . ARG A 1 613 ? 9.863 -20.363 -29.264 1.00 72.25 613 ARG A CA 1
ATOM 4874 C C . ARG A 1 613 ? 9.997 -19.982 -30.742 1.00 72.25 613 ARG A C 1
ATOM 4876 O O . ARG A 1 613 ? 9.394 -20.644 -31.583 1.00 72.25 613 ARG A O 1
ATOM 4883 N N . MET A 1 614 ? 10.759 -18.934 -31.077 1.00 75.75 614 MET A N 1
ATOM 4884 C CA . MET A 1 614 ? 11.060 -18.609 -32.474 1.00 75.75 614 MET A CA 1
ATOM 4885 C C . MET A 1 614 ? 11.884 -19.719 -33.125 1.00 75.75 614 MET A C 1
ATOM 4887 O O . MET A 1 614 ? 12.771 -20.308 -32.508 1.00 75.75 614 MET A O 1
ATOM 4891 N N . GLN A 1 615 ? 11.626 -19.975 -34.409 1.00 73.19 615 GLN A N 1
ATOM 4892 C CA . GLN A 1 615 ? 12.496 -20.840 -35.196 1.00 73.19 615 GLN A CA 1
ATOM 4893 C C . GLN A 1 615 ? 13.908 -20.240 -35.225 1.00 73.19 615 GLN A C 1
ATOM 4895 O O . GLN A 1 615 ? 14.087 -19.055 -35.503 1.00 73.19 615 GLN A O 1
ATOM 4900 N N . HIS A 1 616 ? 14.920 -21.053 -34.934 1.00 73.50 616 HIS A N 1
ATOM 4901 C CA . HIS A 1 616 ? 16.306 -20.600 -34.958 1.00 73.50 616 HIS A CA 1
ATOM 4902 C C . HIS A 1 616 ? 16.802 -20.491 -36.409 1.00 73.50 616 HIS A C 1
ATOM 4904 O O . HIS A 1 616 ? 16.970 -21.504 -37.084 1.00 73.50 616 HIS A O 1
ATOM 4910 N N . PHE A 1 617 ? 17.068 -19.266 -36.877 1.00 76.19 617 PHE A N 1
ATOM 4911 C CA . PHE A 1 617 ? 17.628 -18.985 -38.211 1.00 76.19 617 PHE A CA 1
ATOM 4912 C C . PHE A 1 617 ? 19.168 -19.063 -38.264 1.00 76.19 617 PHE A C 1
ATOM 4914 O O . PHE A 1 617 ? 19.757 -18.736 -39.292 1.00 76.19 617 PHE A O 1
ATOM 4921 N N . SER A 1 618 ? 19.835 -19.509 -37.189 1.00 72.44 618 SER A N 1
ATOM 4922 C CA . SER A 1 618 ? 21.305 -19.596 -37.097 1.00 72.44 618 SER A CA 1
ATOM 4923 C C . SER A 1 618 ? 21.940 -20.457 -38.200 1.00 72.44 618 SER A C 1
ATOM 4925 O O . SER A 1 618 ? 23.071 -20.200 -38.598 1.00 72.44 618 SER A O 1
ATOM 4927 N N . ASN A 1 619 ? 21.213 -21.458 -38.708 1.00 73.50 619 ASN A N 1
ATOM 4928 C CA . ASN A 1 619 ? 21.712 -22.388 -39.727 1.00 73.50 619 ASN A CA 1
ATOM 4929 C C . ASN A 1 619 ? 21.647 -21.828 -41.158 1.00 73.50 619 ASN A C 1
ATOM 4931 O O . ASN A 1 619 ? 22.228 -22.428 -42.061 1.00 73.50 619 ASN A O 1
ATOM 4935 N N . LEU A 1 620 ? 20.947 -20.701 -41.368 1.00 76.31 620 LEU A N 1
ATOM 4936 C CA . LEU A 1 620 ? 20.841 -19.985 -42.652 1.00 76.31 620 LEU A CA 1
ATOM 4937 C C . LEU A 1 620 ? 20.411 -20.857 -43.845 1.00 76.31 620 LEU A C 1
ATOM 4939 O O . LEU A 1 620 ? 20.697 -20.558 -45.003 1.00 76.31 620 LEU A O 1
ATOM 4943 N N . ASP A 1 621 ? 19.685 -21.930 -43.559 1.00 75.88 621 ASP A N 1
ATOM 4944 C CA . ASP A 1 621 ? 19.203 -22.928 -44.509 1.00 75.88 621 ASP A CA 1
ATOM 4945 C C . ASP A 1 621 ? 17.701 -22.793 -44.800 1.00 75.88 621 ASP A C 1
ATOM 4947 O O . ASP A 1 621 ? 17.172 -23.525 -45.634 1.00 75.88 621 ASP A O 1
ATOM 4951 N N . TYR A 1 622 ? 17.020 -21.836 -44.156 1.00 81.50 622 TYR A N 1
ATOM 4952 C CA . TYR A 1 622 ? 15.578 -21.626 -44.302 1.00 81.50 622 TYR A CA 1
ATOM 4953 C C . TYR A 1 622 ? 15.176 -21.296 -45.746 1.00 81.50 622 TYR A C 1
ATOM 4955 O O . TYR A 1 622 ? 14.297 -21.941 -46.317 1.00 81.50 622 TYR A O 1
ATOM 4963 N N . TYR A 1 623 ? 15.827 -20.300 -46.350 1.00 86.62 623 TYR A N 1
ATOM 4964 C CA . TYR A 1 623 ? 15.618 -19.936 -47.747 1.00 86.62 623 TYR A CA 1
ATOM 4965 C C . TYR A 1 623 ? 16.888 -19.313 -48.333 1.00 86.62 623 TYR A C 1
ATOM 4967 O O . TYR A 1 623 ? 17.403 -18.317 -47.818 1.00 86.62 623 TYR A O 1
ATOM 4975 N N . THR A 1 624 ? 17.397 -19.918 -49.411 1.00 88.50 624 THR A N 1
ATOM 4976 C CA . THR A 1 624 ? 18.626 -19.493 -50.094 1.00 88.50 624 THR A CA 1
ATOM 4977 C C . THR A 1 624 ? 18.446 -19.456 -51.610 1.00 88.50 624 THR A C 1
ATOM 4979 O O . THR A 1 624 ? 17.811 -20.336 -52.197 1.00 88.50 624 THR A O 1
ATOM 4982 N N . VAL A 1 625 ? 18.994 -18.424 -52.257 1.00 88.94 625 VAL A N 1
ATOM 4983 C CA . VAL A 1 625 ? 18.925 -18.221 -53.712 1.00 88.94 625 VAL A CA 1
ATOM 4984 C C . VAL A 1 625 ? 20.317 -17.874 -54.260 1.00 88.94 625 VAL A C 1
ATOM 4986 O O . VAL A 1 625 ? 20.834 -16.811 -53.925 1.00 88.94 625 VAL A O 1
ATOM 4989 N N . PRO A 1 626 ? 20.919 -18.711 -55.126 1.00 87.19 626 PRO A N 1
ATOM 4990 C CA . PRO A 1 626 ? 20.537 -20.090 -55.453 1.00 87.19 626 PRO A CA 1
ATOM 4991 C C . PRO A 1 626 ? 20.597 -21.032 -54.234 1.00 87.19 626 PRO A C 1
ATOM 4993 O O . PRO A 1 626 ? 21.304 -20.720 -53.272 1.00 87.19 626 PRO A O 1
ATOM 4996 N N . PRO A 1 627 ? 19.914 -22.194 -54.270 1.00 84.25 627 PRO A N 1
ATOM 4997 C CA . PRO A 1 627 ? 19.976 -23.175 -53.189 1.00 84.25 627 PRO A CA 1
ATOM 4998 C C . PRO A 1 627 ? 21.408 -23.651 -52.917 1.00 84.25 627 PRO A C 1
ATOM 5000 O O . PRO A 1 627 ? 22.168 -23.925 -53.849 1.00 84.25 627 PRO A O 1
ATOM 5003 N N . LEU A 1 628 ? 21.768 -23.794 -51.641 1.00 80.38 628 LEU A N 1
ATOM 5004 C CA . LEU A 1 628 ? 23.053 -24.372 -51.241 1.00 80.38 628 LEU A CA 1
ATOM 5005 C C . LEU A 1 628 ? 23.150 -25.845 -51.676 1.00 80.38 628 LEU A C 1
ATOM 5007 O O . LEU A 1 628 ? 22.232 -26.635 -51.463 1.00 80.38 628 LEU A O 1
ATOM 5011 N N . ALA A 1 629 ? 24.289 -26.233 -52.258 1.00 70.06 629 ALA A N 1
ATOM 5012 C CA . ALA A 1 629 ? 24.517 -27.600 -52.742 1.00 70.06 629 ALA A CA 1
ATOM 5013 C C . ALA A 1 629 ? 24.614 -28.645 -51.610 1.00 70.06 629 ALA A C 1
ATOM 5015 O O . ALA A 1 629 ? 24.389 -29.832 -51.843 1.00 70.06 629 ALA A O 1
ATOM 5016 N N . VAL A 1 630 ? 24.951 -28.209 -50.392 1.00 68.69 630 VAL A N 1
ATOM 5017 C CA . VAL A 1 630 ? 25.015 -29.034 -49.181 1.00 68.69 630 VAL A CA 1
ATOM 5018 C C . VAL A 1 630 ? 24.185 -28.345 -48.101 1.00 68.69 630 VAL A C 1
ATOM 5020 O O . VAL A 1 630 ? 24.473 -27.206 -47.732 1.00 68.69 630 VAL A O 1
ATOM 5023 N N . ALA A 1 631 ? 23.163 -29.036 -47.592 1.00 58.12 631 ALA A N 1
ATOM 5024 C CA . ALA A 1 631 ? 22.433 -28.588 -46.410 1.00 58.12 631 ALA A CA 1
ATOM 5025 C C . ALA A 1 631 ? 23.417 -28.477 -45.228 1.00 58.12 631 ALA A C 1
ATOM 5027 O O . ALA A 1 631 ? 24.161 -29.425 -44.974 1.00 58.12 631 ALA A O 1
ATOM 5028 N N . ASN A 1 632 ? 23.420 -27.336 -44.528 1.00 60.31 632 ASN A N 1
ATOM 5029 C CA . ASN A 1 632 ? 24.328 -26.977 -43.420 1.00 60.31 632 ASN A CA 1
ATOM 5030 C C . ASN A 1 632 ? 25.758 -26.517 -43.786 1.00 60.31 632 ASN A C 1
ATOM 5032 O O . ASN A 1 632 ? 26.656 -26.643 -42.959 1.00 60.31 632 ASN A O 1
ATOM 5036 N N . TYR A 1 633 ? 26.007 -25.961 -44.980 1.00 65.94 633 TYR A N 1
ATOM 5037 C CA . TYR A 1 633 ? 27.316 -25.348 -45.301 1.00 65.94 633 TYR A CA 1
ATOM 5038 C C . TYR A 1 633 ? 27.483 -23.899 -44.785 1.00 65.94 633 TYR A C 1
ATOM 5040 O O . TYR A 1 633 ? 28.445 -23.228 -45.146 1.00 65.94 633 TYR A O 1
ATOM 5048 N N . ALA A 1 634 ? 26.551 -23.368 -43.987 1.00 67.44 634 ALA A N 1
ATOM 5049 C CA . ALA A 1 634 ? 26.666 -21.996 -43.493 1.00 67.44 634 ALA A CA 1
ATOM 5050 C C . ALA A 1 634 ? 27.999 -21.799 -42.736 1.00 67.44 634 ALA A C 1
ATOM 5052 O O . ALA A 1 634 ? 28.331 -22.627 -41.882 1.00 67.44 634 ALA A O 1
ATOM 5053 N N . PRO A 1 635 ? 28.779 -20.742 -43.038 1.00 72.88 635 PRO A N 1
ATOM 5054 C CA . PRO A 1 635 ? 30.031 -20.493 -42.336 1.00 72.88 635 PRO A CA 1
ATOM 5055 C C . PRO A 1 635 ? 29.804 -20.327 -40.828 1.00 72.88 635 PRO A C 1
ATOM 5057 O O . PRO A 1 635 ? 28.908 -19.587 -40.422 1.00 72.88 635 PRO A O 1
ATOM 5060 N N . ALA A 1 636 ? 30.638 -20.962 -39.998 1.00 72.88 636 ALA A N 1
ATOM 5061 C CA . ALA A 1 636 ? 30.485 -20.947 -38.536 1.00 72.88 636 ALA A CA 1
ATOM 5062 C C . ALA A 1 636 ? 30.476 -19.519 -37.950 1.00 72.88 636 ALA A C 1
ATOM 5064 O O . ALA A 1 636 ? 29.743 -19.221 -37.013 1.00 72.88 636 ALA A O 1
ATOM 5065 N N . PHE A 1 637 ? 31.212 -18.585 -38.571 1.00 78.69 637 PHE A N 1
ATOM 5066 C CA . PHE A 1 637 ? 31.225 -17.181 -38.152 1.00 78.69 637 PHE A CA 1
ATOM 5067 C C . PHE A 1 637 ? 29.891 -16.459 -38.284 1.00 78.69 637 PHE A C 1
ATOM 5069 O O . PHE A 1 637 ? 29.627 -15.521 -37.532 1.00 78.69 637 PHE A O 1
ATOM 5076 N N . LEU A 1 638 ? 29.050 -16.885 -39.221 1.00 80.38 638 LEU A N 1
ATOM 5077 C CA . LEU A 1 638 ? 27.930 -16.079 -39.668 1.00 80.38 638 LEU A CA 1
ATOM 5078 C C . LEU A 1 638 ? 26.819 -16.033 -38.612 1.00 80.38 638 LEU A C 1
ATOM 5080 O O . LEU A 1 638 ? 26.227 -14.979 -38.400 1.00 80.38 638 LEU A O 1
ATOM 5084 N N . ALA A 1 639 ? 26.600 -17.128 -37.876 1.00 82.00 639 ALA A N 1
ATOM 5085 C CA . ALA A 1 639 ? 25.636 -17.178 -36.776 1.00 82.00 639 ALA A CA 1
ATOM 5086 C C . ALA A 1 639 ? 26.011 -16.234 -35.619 1.00 82.00 639 ALA A C 1
ATOM 5088 O O . ALA A 1 639 ? 25.137 -15.572 -35.052 1.00 82.00 639 ALA A O 1
ATOM 5089 N N . PHE A 1 640 ? 27.304 -16.142 -35.290 1.00 85.44 640 PHE A N 1
ATOM 5090 C CA . PHE A 1 640 ? 27.805 -15.236 -34.258 1.00 85.44 640 PHE A CA 1
ATOM 5091 C C . PHE A 1 640 ? 27.769 -13.779 -34.729 1.00 85.44 640 PHE A C 1
ATOM 5093 O O . PHE A 1 640 ? 27.080 -12.963 -34.119 1.00 85.44 640 PHE A O 1
ATOM 5100 N N . GLU A 1 641 ? 28.447 -13.455 -35.836 1.00 89.69 641 GLU A N 1
ATOM 5101 C CA . GLU A 1 641 ? 28.619 -12.069 -36.292 1.00 89.69 641 GLU A CA 1
ATOM 5102 C C . GLU A 1 641 ? 27.273 -11.412 -36.640 1.00 89.69 641 GLU A C 1
ATOM 5104 O O . GLU A 1 641 ? 26.966 -10.308 -36.181 1.00 89.69 641 GLU A O 1
ATOM 5109 N N . VAL A 1 642 ? 26.412 -12.119 -37.384 1.00 90.12 642 VAL A N 1
ATOM 5110 C CA . VAL A 1 642 ? 25.063 -11.629 -37.711 1.00 90.12 642 VAL A CA 1
ATOM 5111 C C . VAL A 1 642 ? 24.176 -11.622 -36.469 1.00 90.12 642 VAL A C 1
ATOM 5113 O O . VAL A 1 642 ? 23.359 -10.718 -36.310 1.00 90.12 642 VAL A O 1
ATOM 5116 N N . GLY A 1 643 ? 24.337 -12.593 -35.566 1.00 89.25 643 GLY A N 1
ATOM 5117 C CA . GLY A 1 643 ? 23.608 -12.659 -34.302 1.00 89.25 643 GLY A CA 1
ATOM 5118 C C . GLY A 1 643 ? 23.807 -11.413 -33.443 1.00 89.25 643 GLY A C 1
ATOM 5119 O O . GLY A 1 643 ? 22.822 -10.791 -33.037 1.00 89.25 643 GLY A O 1
ATOM 5120 N N . ILE A 1 644 ? 25.063 -11.019 -33.220 1.00 89.12 644 ILE A N 1
ATOM 5121 C CA . ILE A 1 644 ? 25.411 -9.806 -32.470 1.00 89.12 644 ILE A CA 1
ATOM 5122 C C . ILE A 1 644 ? 24.893 -8.560 -33.195 1.00 89.12 644 ILE A C 1
ATOM 5124 O O . ILE A 1 644 ? 24.209 -7.727 -32.596 1.00 89.12 644 ILE A O 1
ATOM 5128 N N . PHE A 1 645 ? 25.145 -8.450 -34.501 1.00 91.31 645 PHE A N 1
ATOM 5129 C CA . PHE A 1 645 ? 24.735 -7.280 -35.275 1.00 91.31 645 PHE A CA 1
ATOM 5130 C C . PHE A 1 645 ? 23.204 -7.098 -35.332 1.00 91.31 645 PHE A C 1
ATOM 5132 O O . PHE A 1 645 ? 22.704 -5.977 -35.224 1.00 91.31 645 PHE A O 1
ATOM 5139 N N . ALA A 1 646 ? 22.443 -8.189 -35.458 1.00 90.62 646 ALA A N 1
ATOM 5140 C CA . ALA A 1 646 ? 20.986 -8.172 -35.599 1.00 90.62 646 ALA A CA 1
ATOM 5141 C C . ALA A 1 646 ? 20.213 -8.096 -34.268 1.00 90.62 646 ALA A C 1
ATOM 5143 O O . ALA A 1 646 ? 18.995 -7.879 -34.271 1.00 90.62 646 ALA A O 1
ATOM 5144 N N . GLY A 1 647 ? 20.886 -8.277 -33.130 1.00 90.06 647 GLY A N 1
ATOM 5145 C CA . GLY A 1 647 ? 20.247 -8.254 -31.816 1.00 90.06 647 GLY A CA 1
ATOM 5146 C C . GLY A 1 647 ? 19.607 -9.584 -31.410 1.00 90.06 647 GLY A C 1
ATOM 5147 O O . GLY A 1 647 ? 18.454 -9.592 -30.983 1.00 90.06 647 GLY A O 1
ATOM 5148 N N . ARG A 1 648 ? 20.315 -10.704 -31.598 1.00 89.94 648 ARG A N 1
ATOM 5149 C CA . ARG A 1 648 ? 19.865 -12.056 -31.222 1.00 89.94 648 ARG A CA 1
ATOM 5150 C C . ARG A 1 648 ? 19.913 -12.267 -29.707 1.00 89.94 648 ARG A C 1
ATOM 5152 O O . ARG A 1 648 ? 20.964 -12.088 -29.100 1.00 89.94 648 ARG A O 1
ATOM 5159 N N . LEU A 1 649 ? 18.806 -12.743 -29.129 1.00 89.25 649 LEU A N 1
ATOM 5160 C CA . LEU A 1 649 ? 18.692 -13.031 -27.691 1.00 89.25 649 LEU A CA 1
ATOM 5161 C C . LEU A 1 649 ? 18.708 -14.532 -27.368 1.00 89.25 649 LEU A C 1
ATOM 5163 O O . LEU A 1 649 ? 19.220 -14.929 -26.320 1.00 89.25 649 LEU A O 1
ATOM 5167 N N . TYR A 1 650 ? 18.182 -15.369 -28.269 1.00 87.44 650 TYR A N 1
ATOM 5168 C CA . TYR A 1 650 ? 18.086 -16.821 -28.091 1.00 87.44 650 TYR A CA 1
ATOM 5169 C C . TYR A 1 650 ? 18.971 -17.576 -29.095 1.00 87.44 650 TYR A C 1
ATOM 5171 O O . TYR A 1 650 ? 19.035 -17.243 -30.279 1.00 87.44 650 TYR A O 1
ATOM 5179 N N . PHE A 1 651 ? 19.655 -18.619 -28.625 1.00 86.12 651 PHE A N 1
ATOM 5180 C CA . PHE A 1 651 ? 20.549 -19.477 -29.414 1.00 86.12 651 PHE A CA 1
ATOM 5181 C C . PHE A 1 651 ? 20.480 -20.928 -28.914 1.00 86.12 651 PHE A C 1
ATOM 5183 O O . PHE A 1 651 ? 19.965 -21.182 -27.825 1.00 86.12 651 PHE A O 1
ATOM 5190 N N . GLY A 1 652 ? 20.950 -21.889 -29.716 1.00 81.06 652 GLY A N 1
ATOM 5191 C CA . GLY A 1 652 ? 20.949 -23.307 -29.340 1.00 81.06 652 GLY A CA 1
ATOM 5192 C C . GLY A 1 652 ? 22.102 -23.688 -28.402 1.00 81.06 652 GLY A C 1
ATOM 5193 O O . GLY A 1 652 ? 23.156 -23.060 -28.422 1.00 81.06 652 GLY A O 1
ATOM 5194 N N . SER A 1 653 ? 21.955 -24.774 -27.634 1.00 79.81 653 SER A N 1
ATOM 5195 C CA . SER A 1 653 ? 22.983 -25.233 -26.676 1.00 79.81 653 SER A CA 1
ATOM 5196 C C . SER A 1 653 ? 24.346 -25.530 -27.315 1.00 79.81 653 SER A C 1
ATOM 5198 O O . SER A 1 653 ? 25.376 -25.348 -26.676 1.00 79.81 653 SER A O 1
ATOM 5200 N N . ARG A 1 654 ? 24.363 -25.940 -28.589 1.00 77.19 654 ARG A N 1
ATOM 5201 C CA . ARG A 1 654 ? 25.592 -26.211 -29.357 1.00 77.19 654 ARG A CA 1
ATOM 5202 C C . ARG A 1 654 ? 26.379 -24.954 -29.723 1.00 77.19 654 ARG A C 1
ATOM 5204 O O . ARG A 1 654 ? 27.574 -25.051 -29.953 1.00 77.19 654 ARG A O 1
ATOM 5211 N N . GLU A 1 655 ? 25.714 -23.804 -29.793 1.00 78.56 655 GLU A N 1
ATOM 5212 C CA . GLU A 1 655 ? 26.345 -22.523 -30.138 1.00 78.56 655 GLU A CA 1
ATOM 5213 C C . GLU A 1 655 ? 26.982 -21.856 -28.913 1.00 78.56 655 GLU A C 1
ATOM 5215 O O . GLU A 1 655 ? 27.739 -20.901 -29.053 1.00 78.56 655 GLU A O 1
ATOM 5220 N N . TYR A 1 656 ? 26.668 -22.339 -27.707 1.00 83.81 656 TYR A N 1
ATOM 5221 C CA . TYR A 1 656 ? 27.091 -21.702 -26.467 1.00 83.81 656 TYR A CA 1
ATOM 5222 C C . TYR A 1 656 ? 28.613 -21.673 -26.316 1.00 83.81 656 TYR A C 1
ATOM 5224 O O . TYR A 1 656 ? 29.171 -20.606 -26.096 1.00 83.81 656 TYR A O 1
ATOM 5232 N N . GLU A 1 657 ? 29.288 -22.810 -26.505 1.00 79.75 657 GLU A N 1
ATOM 5233 C CA . GLU A 1 657 ? 30.754 -22.898 -26.410 1.00 79.75 657 GLU A CA 1
ATOM 5234 C C . GLU A 1 657 ? 31.452 -21.970 -27.417 1.00 79.75 657 GLU A C 1
ATOM 5236 O O . GLU A 1 657 ? 32.408 -21.285 -27.066 1.00 79.75 657 GLU A O 1
ATOM 5241 N N . GLU A 1 658 ? 30.924 -21.872 -28.641 1.00 78.50 658 GLU A N 1
ATOM 5242 C CA . GLU A 1 658 ? 31.475 -20.997 -29.682 1.00 78.50 658 GLU A CA 1
ATOM 5243 C C . GLU A 1 658 ? 31.286 -19.506 -29.358 1.00 78.50 658 GLU A C 1
ATOM 5245 O O . GLU A 1 658 ? 32.175 -18.695 -29.620 1.00 78.50 658 GLU A O 1
ATOM 5250 N N . ILE A 1 659 ? 30.151 -19.129 -28.759 1.00 82.19 659 ILE A N 1
ATOM 5251 C CA . ILE A 1 659 ? 29.907 -17.751 -28.308 1.00 82.19 659 ILE A CA 1
ATOM 5252 C C . ILE A 1 659 ? 30.909 -17.362 -27.216 1.00 82.19 659 ILE A C 1
ATOM 5254 O O . ILE A 1 659 ? 31.423 -16.247 -27.230 1.00 82.19 659 ILE A O 1
ATOM 5258 N N . LEU A 1 660 ? 31.208 -18.265 -26.283 1.00 79.75 660 LEU A N 1
ATOM 5259 C CA . LEU A 1 660 ? 32.131 -17.990 -25.179 1.00 79.75 660 LEU A CA 1
ATOM 5260 C C . LEU A 1 660 ? 33.576 -17.854 -25.643 1.00 79.75 660 LEU A C 1
ATOM 5262 O O . LEU A 1 660 ? 34.263 -16.936 -25.198 1.00 79.75 660 LEU A O 1
ATOM 5266 N N . ASP A 1 661 ? 34.009 -18.731 -26.550 1.00 78.56 661 ASP A N 1
ATOM 5267 C CA . ASP A 1 661 ? 35.353 -18.698 -27.132 1.00 78.56 661 ASP A CA 1
ATOM 5268 C C . ASP A 1 661 ? 35.592 -17.371 -27.869 1.00 78.56 661 ASP A C 1
ATOM 5270 O O . ASP A 1 661 ? 36.581 -16.678 -27.633 1.00 78.56 661 ASP A O 1
ATOM 5274 N N . ARG A 1 662 ? 34.616 -16.929 -28.672 1.00 76.56 662 ARG A N 1
ATOM 5275 C CA . ARG A 1 662 ? 34.691 -15.648 -29.394 1.00 76.56 662 ARG A CA 1
ATOM 5276 C C . ARG A 1 662 ? 34.619 -14.417 -28.498 1.00 76.56 662 ARG A C 1
ATOM 5278 O O . ARG A 1 662 ? 35.135 -13.370 -28.875 1.00 76.56 662 ARG A O 1
ATOM 5285 N N . LEU A 1 663 ? 33.993 -14.531 -27.329 1.00 75.69 663 LEU A N 1
ATOM 5286 C CA . LEU A 1 663 ? 33.976 -13.479 -26.308 1.00 75.69 663 LEU A CA 1
ATOM 5287 C C . LEU A 1 663 ? 35.171 -13.571 -25.339 1.00 75.69 663 LEU A C 1
ATOM 5289 O O . LEU A 1 663 ? 35.272 -12.744 -24.431 1.00 75.69 663 LEU A O 1
ATOM 5293 N N . ALA A 1 664 ? 36.074 -14.544 -25.534 1.00 68.25 664 ALA A N 1
ATOM 5294 C CA . ALA A 1 664 ? 37.234 -14.821 -24.688 1.00 68.25 664 ALA A CA 1
ATOM 5295 C C . ALA A 1 664 ? 36.880 -14.954 -23.189 1.00 68.25 664 ALA A C 1
ATOM 5297 O O . ALA A 1 664 ? 37.526 -14.352 -22.325 1.00 68.25 664 ALA A O 1
ATOM 5298 N N . LEU A 1 665 ? 35.824 -15.716 -22.880 1.00 64.94 665 LEU A N 1
ATOM 5299 C CA . LEU A 1 665 ? 35.348 -15.961 -21.514 1.00 64.94 665 LEU A CA 1
ATOM 5300 C C . LEU A 1 665 ? 35.892 -17.296 -20.970 1.00 64.94 665 LEU A C 1
ATOM 5302 O O . LEU A 1 665 ? 35.618 -18.351 -21.537 1.00 64.94 665 LEU A O 1
ATOM 5306 N N . GLU A 1 666 ? 36.618 -17.266 -19.843 1.00 56.53 666 GLU A N 1
ATOM 5307 C CA . GLU A 1 666 ? 37.075 -18.465 -19.115 1.00 56.53 666 GLU A CA 1
ATOM 5308 C C . GLU A 1 666 ? 36.212 -18.719 -17.859 1.00 56.53 666 GLU A C 1
ATOM 5310 O O . GLU A 1 666 ? 35.935 -17.805 -17.074 1.00 56.53 666 GLU A O 1
ATOM 5315 N N . TRP A 1 667 ? 35.785 -19.973 -17.653 1.00 58.81 667 TRP A N 1
ATOM 5316 C CA . TRP A 1 667 ? 34.955 -20.381 -16.510 1.00 58.81 667 TRP A CA 1
ATOM 5317 C C . TRP A 1 667 ? 35.765 -21.065 -15.407 1.00 58.81 667 TRP A C 1
ATOM 5319 O O . TRP A 1 667 ? 36.587 -21.933 -15.690 1.00 58.81 667 TRP A O 1
ATOM 5329 N N . ASP A 1 668 ? 35.474 -20.726 -14.147 1.00 50.66 668 ASP A N 1
ATOM 5330 C CA . ASP A 1 668 ? 35.944 -21.476 -12.977 1.00 50.66 668 ASP A CA 1
ATOM 5331 C C . ASP A 1 668 ? 34.791 -22.292 -12.375 1.00 50.66 668 ASP A C 1
ATOM 5333 O O . ASP A 1 668 ? 33.818 -21.750 -11.835 1.00 50.66 668 ASP A O 1
ATOM 5337 N N . ASP A 1 669 ? 34.920 -23.617 -12.463 1.00 49.00 669 ASP A N 1
ATOM 5338 C CA . ASP A 1 669 ? 33.955 -24.599 -11.962 1.00 49.00 669 ASP A CA 1
ATOM 5339 C C . ASP A 1 669 ? 33.717 -24.497 -10.440 1.00 49.00 669 ASP A C 1
ATOM 5341 O O . ASP A 1 669 ? 32.693 -24.976 -9.946 1.00 49.00 669 ASP A O 1
ATOM 5345 N N . ALA A 1 670 ? 34.621 -23.867 -9.676 1.00 47.56 670 ALA A N 1
ATOM 5346 C CA . ALA A 1 670 ? 34.511 -23.759 -8.219 1.00 47.56 670 ALA A CA 1
ATOM 5347 C C . ALA A 1 670 ? 33.570 -22.637 -7.733 1.00 47.56 670 ALA A C 1
ATOM 5349 O O . ALA A 1 670 ? 33.007 -22.751 -6.642 1.00 47.56 670 ALA A O 1
ATOM 5350 N N . ALA A 1 671 ? 33.385 -21.566 -8.516 1.00 53.69 671 ALA A N 1
ATOM 5351 C CA . ALA A 1 671 ? 32.628 -20.374 -8.108 1.00 53.69 671 ALA A CA 1
ATOM 5352 C C . ALA A 1 671 ? 31.212 -20.294 -8.709 1.00 53.69 671 ALA A C 1
ATOM 5354 O O . ALA A 1 671 ? 30.378 -19.531 -8.223 1.00 53.69 671 ALA A O 1
ATOM 5355 N N . GLY A 1 672 ? 30.920 -21.062 -9.766 1.00 51.41 672 GLY A N 1
ATOM 5356 C CA . GLY A 1 672 ? 29.642 -20.966 -10.486 1.00 51.41 672 GLY A CA 1
ATOM 5357 C C . GLY A 1 672 ? 29.428 -19.624 -11.209 1.00 51.41 672 GLY A C 1
ATOM 5358 O O . GLY A 1 672 ? 28.312 -19.329 -11.635 1.00 51.41 672 GLY A O 1
ATOM 5359 N N . SER A 1 673 ? 30.487 -18.826 -11.360 1.00 51.00 673 SER A N 1
ATOM 5360 C CA . SER A 1 673 ? 30.533 -17.534 -12.052 1.00 51.00 673 SER A CA 1
ATOM 5361 C C . SER A 1 673 ? 31.760 -17.481 -12.964 1.00 51.00 673 SER A C 1
ATOM 5363 O O . SER A 1 673 ? 32.767 -18.123 -12.661 1.00 51.00 673 SER A O 1
ATOM 5365 N N . ALA A 1 674 ? 31.699 -16.718 -14.059 1.00 47.88 674 ALA A N 1
ATOM 5366 C CA . ALA A 1 674 ? 32.880 -16.466 -14.887 1.00 47.88 674 ALA A CA 1
ATOM 5367 C C . ALA A 1 674 ? 33.998 -15.816 -14.045 1.00 47.88 674 ALA A C 1
ATOM 5369 O O . ALA A 1 674 ? 33.720 -14.949 -13.208 1.00 47.88 674 ALA A O 1
ATOM 5370 N N . VAL A 1 675 ? 35.255 -16.227 -14.248 1.00 46.62 675 VAL A N 1
ATOM 5371 C CA . VAL A 1 675 ? 36.407 -15.517 -13.670 1.00 46.62 675 VAL A CA 1
ATOM 5372 C C . VAL A 1 675 ? 36.440 -14.144 -14.323 1.00 46.62 675 VAL A C 1
ATOM 5374 O O . VAL A 1 675 ? 36.319 -14.049 -15.542 1.00 46.62 675 VAL A O 1
ATOM 5377 N N . THR A 1 676 ? 36.578 -13.075 -13.533 1.00 45.53 676 THR A N 1
ATOM 5378 C CA . THR A 1 676 ? 36.760 -11.714 -14.057 1.00 45.53 676 THR A CA 1
ATOM 5379 C C . THR A 1 676 ? 37.852 -11.731 -15.128 1.00 45.53 676 THR A C 1
ATOM 5381 O O . THR A 1 676 ? 39.014 -11.967 -14.774 1.00 45.53 676 THR A O 1
ATOM 5384 N N . PRO A 1 677 ? 37.529 -11.501 -16.413 1.00 45.97 677 PRO A N 1
ATOM 5385 C CA . PRO A 1 677 ? 38.556 -11.427 -17.431 1.00 45.97 677 PRO A CA 1
ATOM 5386 C C . PRO A 1 677 ? 39.282 -10.082 -17.284 1.00 45.97 677 PRO A C 1
ATOM 5388 O O . PRO A 1 677 ? 38.842 -9.199 -16.541 1.00 45.97 677 PRO A O 1
ATOM 5391 N N . ALA A 1 678 ? 40.407 -9.913 -17.981 1.00 50.12 678 ALA A N 1
ATOM 5392 C CA . ALA A 1 678 ? 41.105 -8.630 -18.077 1.00 50.12 678 ALA A CA 1
ATOM 5393 C C . ALA A 1 678 ? 40.118 -7.465 -18.332 1.00 50.12 678 ALA A C 1
ATOM 5395 O O . ALA A 1 678 ? 39.108 -7.653 -19.009 1.00 50.12 678 ALA A O 1
ATOM 5396 N N . GLU A 1 679 ? 40.417 -6.261 -17.823 1.00 50.16 679 GLU A N 1
ATOM 5397 C CA . GLU A 1 679 ? 39.521 -5.080 -17.798 1.00 50.16 679 GLU A CA 1
ATOM 5398 C C . GLU A 1 679 ? 38.753 -4.788 -19.116 1.00 50.16 679 GLU A C 1
ATOM 5400 O O . GLU A 1 679 ? 37.665 -4.214 -19.074 1.00 50.16 679 GLU A O 1
ATOM 5405 N N . GLY A 1 680 ? 39.261 -5.218 -20.280 1.00 52.41 680 GLY A N 1
ATOM 5406 C CA . GLY A 1 680 ? 38.619 -5.063 -21.594 1.00 52.41 680 GLY A CA 1
ATOM 5407 C C . GLY A 1 680 ? 37.404 -5.968 -21.884 1.00 52.41 680 GLY A C 1
ATOM 5408 O O . GLY A 1 680 ? 36.474 -5.529 -22.563 1.00 52.41 680 GLY A O 1
ATOM 5409 N N . SER A 1 681 ? 37.338 -7.196 -21.357 1.00 61.97 681 SER A N 1
ATOM 5410 C CA . SER A 1 681 ? 36.201 -8.100 -21.632 1.00 61.97 681 SER A CA 1
ATOM 5411 C C . SER A 1 681 ? 34.938 -7.691 -20.868 1.00 61.97 681 SER A C 1
ATOM 5413 O O . SER A 1 681 ? 33.828 -7.860 -21.364 1.00 61.97 681 SER A O 1
ATOM 5415 N N . SER A 1 682 ? 35.098 -7.082 -19.687 1.00 70.12 682 SER A N 1
ATOM 5416 C CA . SER A 1 682 ? 33.988 -6.526 -18.900 1.00 70.12 682 SER A CA 1
ATOM 5417 C C . SER A 1 682 ? 33.246 -5.422 -19.663 1.00 70.12 682 SER A C 1
ATOM 5419 O O . SER A 1 682 ? 32.023 -5.449 -19.782 1.00 70.12 682 SER A O 1
ATOM 5421 N N . LEU A 1 683 ? 33.991 -4.501 -20.285 1.00 78.75 683 LEU A N 1
ATOM 5422 C CA . LEU A 1 683 ? 33.425 -3.428 -21.111 1.00 78.75 683 LEU A CA 1
ATOM 5423 C C . LEU A 1 683 ? 32.706 -3.956 -22.359 1.00 78.75 683 LEU A C 1
ATOM 5425 O O . LEU A 1 683 ? 31.688 -3.394 -22.756 1.00 78.75 683 LEU A O 1
ATOM 5429 N N . SER A 1 684 ? 33.208 -5.041 -22.951 1.00 80.44 684 SER A N 1
ATOM 5430 C CA . SER A 1 684 ? 32.588 -5.680 -24.118 1.00 80.44 684 SER A CA 1
ATOM 5431 C C . SER A 1 684 ? 31.235 -6.310 -23.767 1.00 80.44 684 SER A C 1
ATOM 5433 O O . SER A 1 684 ? 30.285 -6.184 -24.534 1.00 80.44 684 SER A O 1
ATOM 5435 N N . MET A 1 685 ? 31.107 -6.912 -22.579 1.00 83.31 685 MET A N 1
ATOM 5436 C CA . MET A 1 685 ? 29.835 -7.456 -22.086 1.00 83.31 685 MET A CA 1
ATOM 5437 C C . MET A 1 685 ? 28.803 -6.365 -21.784 1.00 83.31 685 MET A C 1
ATOM 5439 O O . MET A 1 685 ? 27.644 -6.500 -22.173 1.00 83.31 685 MET A O 1
ATOM 5443 N N . VAL A 1 686 ? 29.225 -5.268 -21.145 1.00 86.88 686 VAL A N 1
ATOM 5444 C CA . VAL A 1 686 ? 28.347 -4.112 -20.891 1.00 86.88 686 VAL A CA 1
ATOM 5445 C C . VAL A 1 686 ? 27.868 -3.512 -22.212 1.00 86.88 686 VAL A C 1
ATOM 5447 O O . VAL A 1 686 ? 26.672 -3.282 -22.383 1.00 86.88 686 VAL A O 1
ATOM 5450 N N . PHE A 1 687 ? 28.776 -3.338 -23.178 1.00 89.31 687 PHE A N 1
ATOM 5451 C CA . PHE A 1 687 ? 28.410 -2.879 -24.513 1.00 89.31 687 PHE A CA 1
ATOM 5452 C C . PHE A 1 687 ? 27.401 -3.817 -25.182 1.00 89.31 687 PHE A C 1
ATOM 5454 O O . PHE A 1 687 ? 26.398 -3.344 -25.707 1.00 89.31 687 PHE A O 1
ATOM 5461 N N . LEU A 1 688 ? 27.641 -5.133 -25.165 1.00 88.62 688 LEU A N 1
ATOM 5462 C CA . LEU A 1 688 ? 26.725 -6.107 -25.757 1.00 88.62 688 LEU A CA 1
ATOM 5463 C C . LEU A 1 688 ? 25.347 -6.049 -25.101 1.00 88.62 688 LEU A C 1
ATOM 5465 O O . LEU A 1 688 ? 24.345 -6.061 -25.810 1.00 88.62 688 LEU A O 1
ATOM 5469 N N . GLN A 1 689 ? 25.279 -5.918 -23.777 1.00 89.62 689 GLN A N 1
ATOM 5470 C CA . GLN A 1 689 ? 24.009 -5.782 -23.073 1.00 89.62 689 GLN A CA 1
ATOM 5471 C C . GLN A 1 689 ? 23.235 -4.539 -23.533 1.00 89.62 689 GLN A C 1
ATOM 5473 O O . GLN A 1 689 ? 22.057 -4.642 -23.878 1.00 89.62 689 GLN A O 1
ATOM 5478 N N . GLU A 1 690 ? 23.899 -3.381 -23.582 1.00 90.19 690 GLU A N 1
ATOM 5479 C CA . GLU A 1 690 ? 23.289 -2.125 -24.030 1.00 90.19 690 GLU A CA 1
ATOM 5480 C C . GLU A 1 690 ? 22.911 -2.173 -25.520 1.00 90.19 690 GLU A C 1
ATOM 5482 O O . GLU A 1 690 ? 21.835 -1.716 -25.903 1.00 90.19 690 GLU A O 1
ATOM 5487 N N . TRP A 1 691 ? 23.755 -2.771 -26.365 1.00 90.62 691 TRP A N 1
ATOM 5488 C CA . TRP A 1 691 ? 23.524 -2.902 -27.804 1.00 90.62 691 TRP A CA 1
ATOM 5489 C C . TRP A 1 691 ? 22.327 -3.798 -28.107 1.00 90.62 691 TRP A C 1
ATOM 5491 O O . TRP A 1 691 ? 21.465 -3.447 -28.912 1.00 90.62 691 TRP A O 1
ATOM 5501 N N . LEU A 1 692 ? 22.242 -4.952 -27.451 1.00 90.50 692 LEU A N 1
ATOM 5502 C CA . LEU A 1 692 ? 21.133 -5.878 -27.632 1.00 90.50 692 LEU A CA 1
ATOM 5503 C C . LEU A 1 692 ? 19.819 -5.278 -27.122 1.00 90.50 692 LEU A C 1
ATOM 5505 O O . LEU A 1 692 ? 18.812 -5.402 -27.813 1.00 90.50 692 LEU A O 1
ATOM 5509 N N . ALA A 1 693 ? 19.831 -4.573 -25.986 1.00 88.44 693 ALA A N 1
ATOM 5510 C CA . ALA A 1 693 ? 18.661 -3.843 -25.497 1.00 88.44 693 ALA A CA 1
ATOM 5511 C C . ALA A 1 693 ? 18.233 -2.743 -26.485 1.00 88.44 693 ALA A C 1
ATOM 5513 O O . ALA A 1 693 ? 17.056 -2.645 -26.827 1.00 88.44 693 ALA A O 1
ATOM 5514 N N . LEU A 1 694 ? 19.181 -1.978 -27.038 1.00 88.62 694 LEU A N 1
ATOM 5515 C CA . LEU A 1 694 ? 18.917 -0.961 -28.062 1.00 88.62 694 LEU A CA 1
ATOM 5516 C C . LEU A 1 694 ? 18.268 -1.564 -29.319 1.00 88.62 694 LEU A C 1
ATOM 5518 O O . LEU A 1 694 ? 17.263 -1.051 -29.810 1.00 88.62 694 LEU A O 1
ATOM 5522 N N . ARG A 1 695 ? 18.784 -2.697 -29.817 1.00 87.75 695 ARG A N 1
ATOM 5523 C CA . ARG A 1 695 ? 18.185 -3.424 -30.954 1.00 87.75 695 ARG A CA 1
ATOM 5524 C C . ARG A 1 695 ? 16.763 -3.915 -30.667 1.00 87.75 695 ARG A C 1
ATOM 5526 O O . ARG A 1 695 ? 16.060 -4.282 -31.609 1.00 87.75 695 ARG A O 1
ATOM 5533 N N . ARG A 1 696 ? 16.357 -3.926 -29.396 1.00 86.06 696 ARG A N 1
ATOM 5534 C CA . ARG A 1 696 ? 15.045 -4.324 -28.883 1.00 86.06 696 ARG A CA 1
ATOM 5535 C C . ARG A 1 696 ? 14.300 -3.155 -28.232 1.00 86.06 696 ARG A C 1
ATOM 5537 O O . ARG A 1 696 ? 13.513 -3.374 -27.325 1.00 86.06 696 ARG A O 1
ATOM 5544 N N . GLN A 1 697 ? 14.549 -1.923 -28.683 1.00 80.69 697 GLN A N 1
ATOM 5545 C CA . GLN A 1 697 ? 13.809 -0.731 -28.240 1.00 80.69 697 GLN A CA 1
ATOM 5546 C C . GLN A 1 697 ? 13.862 -0.499 -26.715 1.00 80.69 697 GLN A C 1
ATOM 5548 O O . GLN A 1 697 ? 12.917 0.003 -26.122 1.00 80.69 697 GLN A O 1
ATOM 5553 N N . GLY A 1 698 ? 14.971 -0.873 -26.070 1.00 75.12 698 GLY A N 1
ATOM 5554 C CA . GLY A 1 698 ? 15.182 -0.679 -24.633 1.00 75.12 698 GLY A CA 1
ATOM 5555 C C . GLY A 1 698 ? 14.606 -1.778 -23.736 1.00 75.12 698 GLY A C 1
ATOM 5556 O O . GLY A 1 698 ? 14.638 -1.625 -22.517 1.00 75.12 698 GLY A O 1
ATOM 5557 N N . GLN A 1 699 ? 14.115 -2.886 -24.303 1.00 75.38 699 GLN A N 1
ATOM 5558 C CA . GLN A 1 699 ? 13.604 -4.025 -23.533 1.00 75.38 699 GLN A CA 1
ATOM 5559 C C . GLN A 1 699 ? 14.657 -4.618 -22.581 1.00 75.38 699 GLN A C 1
ATOM 5561 O O . GLN A 1 699 ? 15.844 -4.714 -22.911 1.00 75.38 699 GLN A O 1
ATOM 5566 N N . ASP A 1 700 ? 14.208 -5.085 -21.410 1.00 78.50 700 ASP A N 1
ATOM 5567 C CA . ASP A 1 700 ? 15.061 -5.823 -20.478 1.00 78.50 700 ASP A CA 1
ATOM 5568 C C . ASP A 1 700 ? 15.342 -7.242 -20.994 1.00 78.50 700 ASP A C 1
ATOM 5570 O O . ASP A 1 700 ? 14.486 -8.128 -20.991 1.00 78.50 700 ASP A O 1
ATOM 5574 N N . ILE A 1 701 ? 16.588 -7.466 -21.402 1.00 83.31 701 ILE A N 1
ATOM 5575 C CA . ILE A 1 701 ? 17.063 -8.743 -21.940 1.00 83.31 701 ILE A CA 1
ATOM 5576 C C . ILE A 1 701 ? 17.676 -9.663 -20.877 1.00 83.31 701 ILE A C 1
ATOM 5578 O O . ILE A 1 701 ? 18.123 -10.760 -21.219 1.00 83.31 701 ILE A O 1
ATOM 5582 N N . SER A 1 702 ? 17.732 -9.243 -19.608 1.00 80.94 702 SER A N 1
ATOM 5583 C CA . SER A 1 702 ? 18.436 -9.940 -18.517 1.00 80.94 702 SER A CA 1
ATOM 5584 C C . SER A 1 702 ? 17.994 -11.393 -18.318 1.00 80.94 702 SER A C 1
ATOM 5586 O O . SER A 1 702 ? 18.779 -12.231 -17.878 1.00 80.94 702 SER A O 1
ATOM 5588 N N . HIS A 1 703 ? 16.753 -11.703 -18.691 1.00 79.31 703 HIS A N 1
ATOM 5589 C CA . HIS A 1 703 ? 16.131 -13.018 -18.564 1.00 79.31 703 HIS A CA 1
ATOM 5590 C C . HIS A 1 703 ? 16.274 -13.909 -19.810 1.00 79.31 703 HIS A C 1
ATOM 5592 O O . HIS A 1 703 ? 15.609 -14.937 -19.905 1.00 79.31 703 HIS A O 1
ATOM 5598 N N . THR A 1 704 ? 17.129 -13.541 -20.765 1.00 85.12 704 THR A N 1
ATOM 5599 C CA . THR A 1 704 ? 17.384 -14.320 -21.990 1.00 85.12 704 THR A CA 1
ATOM 5600 C C . THR A 1 704 ? 18.733 -15.049 -21.927 1.00 85.12 704 THR A C 1
ATOM 5602 O O . THR A 1 704 ? 19.595 -14.661 -21.132 1.00 85.12 704 THR A O 1
ATOM 5605 N N . PRO A 1 705 ? 18.980 -16.070 -22.776 1.00 86.56 705 PRO A N 1
ATOM 5606 C CA . PRO A 1 705 ? 20.292 -16.710 -22.877 1.00 86.56 705 PRO A CA 1
ATOM 5607 C C . PRO A 1 705 ? 21.427 -15.706 -23.098 1.00 86.56 705 PRO A C 1
ATOM 5609 O O . PRO A 1 705 ? 22.441 -15.753 -22.407 1.00 86.56 705 PRO A O 1
ATOM 5612 N N . MET A 1 706 ? 21.246 -14.755 -24.018 1.00 87.31 706 MET A N 1
ATOM 5613 C CA . MET A 1 706 ? 22.263 -13.740 -24.280 1.00 87.31 706 MET A CA 1
ATOM 5614 C C . MET A 1 706 ? 22.391 -12.727 -23.133 1.00 87.31 706 MET A C 1
ATOM 5616 O O . MET A 1 706 ? 23.498 -12.294 -22.828 1.00 87.31 706 MET A O 1
ATOM 5620 N N . GLY A 1 707 ? 21.297 -12.411 -22.432 1.00 86.81 707 GLY A N 1
ATOM 5621 C CA . GLY A 1 707 ? 21.347 -11.621 -21.198 1.00 86.81 707 GLY A CA 1
ATOM 5622 C C . GLY A 1 707 ? 22.167 -12.294 -20.095 1.00 86.81 707 GLY A C 1
ATOM 5623 O O . GLY A 1 707 ? 22.977 -11.637 -19.446 1.00 86.81 707 GLY A O 1
ATOM 5624 N N . TYR A 1 708 ? 22.029 -13.613 -19.932 1.00 84.69 708 TYR A N 1
ATOM 5625 C CA . TYR A 1 708 ? 22.842 -14.397 -18.996 1.00 84.69 708 TYR A CA 1
ATOM 5626 C C . TYR A 1 708 ? 24.323 -14.373 -19.381 1.00 84.69 708 TYR A C 1
ATOM 5628 O O . TYR A 1 708 ? 25.163 -14.172 -18.506 1.00 84.69 708 TYR A O 1
ATOM 5636 N N . VAL A 1 709 ? 24.639 -14.501 -20.676 1.00 85.62 709 VAL A N 1
ATOM 5637 C CA . VAL A 1 709 ? 26.015 -14.367 -21.188 1.00 85.62 709 VAL A CA 1
ATOM 5638 C C . VAL A 1 709 ? 26.588 -12.986 -20.863 1.00 85.62 709 VAL A C 1
ATOM 5640 O O . VAL A 1 709 ? 27.673 -12.906 -20.297 1.00 85.62 709 VAL A O 1
ATOM 5643 N N . CYS A 1 710 ? 25.846 -11.907 -21.132 1.00 85.25 710 CYS A N 1
ATOM 5644 C CA . CYS A 1 710 ? 26.298 -10.539 -20.849 1.00 85.25 710 CYS A CA 1
ATOM 5645 C C . CYS A 1 710 ? 26.515 -10.274 -19.347 1.00 85.25 710 CYS A C 1
ATOM 5647 O O . CYS A 1 710 ? 27.324 -9.433 -18.975 1.00 85.25 710 CYS A O 1
ATOM 5649 N N . GLN A 1 711 ? 25.816 -11.002 -18.472 1.00 82.69 711 GLN A N 1
ATOM 5650 C CA . GLN A 1 711 ? 25.972 -10.911 -17.016 1.00 82.69 711 GLN A CA 1
ATOM 5651 C C . GLN A 1 711 ? 27.019 -11.882 -16.446 1.00 82.69 711 GLN A C 1
ATOM 5653 O O . GLN A 1 711 ? 27.172 -11.963 -15.227 1.00 82.69 711 GLN A O 1
ATOM 5658 N N . GLY A 1 712 ? 27.703 -12.662 -17.291 1.00 75.62 712 GLY A N 1
ATOM 5659 C CA . GLY A 1 712 ? 28.671 -13.673 -16.854 1.00 75.62 712 GLY A CA 1
ATOM 5660 C C . GLY A 1 712 ? 28.047 -14.870 -16.120 1.00 75.62 712 GLY A C 1
ATOM 5661 O O . GLY A 1 712 ? 28.728 -15.543 -15.340 1.00 75.62 712 GLY A O 1
ATOM 5662 N N . ARG A 1 713 ? 26.751 -15.143 -16.335 1.00 79.12 713 ARG A N 1
ATOM 5663 C CA . ARG A 1 713 ? 26.032 -16.284 -15.743 1.00 79.12 713 ARG A CA 1
ATOM 5664 C C . ARG A 1 713 ? 26.195 -17.534 -16.604 1.00 79.12 713 ARG A C 1
ATOM 5666 O O . ARG A 1 713 ? 26.035 -17.491 -17.823 1.00 79.12 713 ARG A O 1
ATOM 5673 N N . MET A 1 714 ? 26.469 -18.666 -15.958 1.00 75.81 714 MET A N 1
ATOM 5674 C CA . MET A 1 714 ? 26.661 -19.939 -16.656 1.00 75.81 714 MET A CA 1
ATOM 5675 C C . MET A 1 714 ? 25.331 -20.540 -17.109 1.00 75.81 714 MET A C 1
ATOM 5677 O O . MET A 1 714 ? 24.391 -20.663 -16.323 1.00 75.81 714 MET A O 1
ATOM 5681 N N . LEU A 1 715 ? 25.276 -20.965 -18.369 1.00 80.62 715 LEU A N 1
ATOM 5682 C CA . LEU A 1 715 ? 24.163 -21.697 -18.956 1.00 80.62 715 LEU A CA 1
ATOM 5683 C C . LEU A 1 715 ? 24.568 -23.155 -19.115 1.00 80.62 715 LEU A C 1
ATOM 5685 O O . LEU A 1 715 ? 25.492 -23.491 -19.847 1.00 80.62 715 LEU A O 1
ATOM 5689 N N . ARG A 1 716 ? 23.862 -24.045 -18.425 1.00 77.75 716 ARG A N 1
ATOM 5690 C CA . ARG A 1 716 ? 24.066 -25.484 -18.588 1.00 77.75 716 ARG A CA 1
ATOM 5691 C C . ARG A 1 716 ? 23.194 -26.027 -19.728 1.00 77.75 716 ARG A C 1
ATOM 5693 O O . ARG A 1 716 ? 22.157 -25.433 -20.021 1.00 77.75 716 ARG A O 1
ATOM 5700 N N . PRO A 1 717 ? 23.550 -27.162 -20.353 1.00 73.75 717 PRO A N 1
ATOM 5701 C CA . PRO A 1 717 ? 22.734 -27.763 -21.413 1.00 73.75 717 PRO A CA 1
ATOM 5702 C C . PRO A 1 717 ? 21.300 -28.125 -20.988 1.00 73.75 717 PRO A C 1
ATOM 5704 O O . PRO A 1 717 ? 20.416 -28.188 -21.836 1.00 73.75 717 PRO A O 1
ATOM 5707 N N . ASP A 1 718 ? 21.067 -28.349 -19.693 1.00 73.56 718 ASP A N 1
ATOM 5708 C CA . ASP A 1 718 ? 19.762 -28.621 -19.076 1.00 73.56 718 ASP A CA 1
ATOM 5709 C C . ASP A 1 718 ? 19.004 -27.350 -18.650 1.00 73.56 718 ASP A C 1
ATOM 5711 O O . ASP A 1 718 ? 17.912 -27.442 -18.088 1.00 73.56 718 ASP A O 1
ATOM 5715 N N . HIS A 1 719 ? 19.551 -26.158 -18.917 1.00 76.19 719 HIS A N 1
ATOM 5716 C CA . HIS A 1 719 ? 18.887 -24.900 -18.592 1.00 76.19 719 HIS A CA 1
ATOM 5717 C C . HIS A 1 719 ? 17.527 -24.810 -19.310 1.00 76.19 719 HIS A C 1
ATOM 5719 O O . HIS A 1 719 ? 17.452 -25.137 -20.500 1.00 76.19 719 HIS A O 1
ATOM 5725 N N . PRO A 1 720 ? 16.459 -24.297 -18.659 1.00 72.94 720 PRO A N 1
ATOM 5726 C CA . PRO A 1 720 ? 15.123 -24.195 -19.253 1.00 72.94 720 PRO A CA 1
ATOM 5727 C C . PRO A 1 720 ? 15.077 -23.522 -20.626 1.00 72.94 720 PRO A C 1
ATOM 5729 O O . PRO A 1 720 ? 14.180 -23.812 -21.412 1.00 72.94 720 PRO A O 1
ATOM 5732 N N . PHE A 1 721 ? 16.044 -22.657 -20.937 1.00 78.19 721 PHE A N 1
ATOM 5733 C CA . PHE A 1 721 ? 16.192 -22.009 -22.241 1.00 78.19 721 PHE A CA 1
ATOM 5734 C C . PHE A 1 721 ? 16.391 -22.987 -23.408 1.00 78.19 721 PHE A C 1
ATOM 5736 O O . PHE A 1 721 ? 15.939 -22.688 -24.508 1.00 78.19 721 PHE A O 1
ATOM 5743 N N . PHE A 1 722 ? 17.029 -24.140 -23.186 1.00 78.50 722 PHE A N 1
ATOM 5744 C CA . PHE A 1 722 ? 17.383 -25.093 -24.246 1.00 78.50 722 PHE A CA 1
ATOM 5745 C C . PHE A 1 722 ? 16.431 -26.293 -24.350 1.00 78.50 722 PHE A C 1
ATOM 5747 O O . PHE A 1 722 ? 16.573 -27.119 -25.252 1.00 78.50 722 PHE A O 1
ATOM 5754 N N . VAL A 1 723 ? 15.451 -26.403 -23.450 1.00 69.44 723 VAL A N 1
ATOM 5755 C CA . VAL A 1 723 ? 14.477 -27.501 -23.447 1.00 69.44 723 VAL A CA 1
ATOM 5756 C C . VAL A 1 723 ? 13.356 -27.194 -24.449 1.00 69.44 723 VAL A C 1
ATOM 5758 O O . VAL A 1 723 ? 12.525 -26.318 -24.206 1.00 69.44 723 VAL A O 1
ATOM 5761 N N . GLN A 1 724 ? 13.324 -27.912 -25.577 1.00 57.75 724 GLN A N 1
ATOM 5762 C CA . GLN A 1 724 ? 12.225 -27.853 -26.552 1.00 57.75 724 GLN A CA 1
ATOM 5763 C C . GLN A 1 724 ? 11.069 -28.770 -26.125 1.00 57.75 724 GLN A C 1
ATOM 5765 O O . GLN A 1 724 ? 11.280 -29.936 -25.799 1.00 57.75 724 GLN A O 1
ATOM 5770 N N . SER A 1 725 ? 9.838 -28.254 -26.145 1.00 46.22 725 SER A N 1
ATOM 5771 C CA . SER A 1 725 ? 8.613 -29.064 -26.070 1.00 46.22 725 SER A CA 1
ATOM 5772 C C . SER A 1 725 ? 8.250 -29.525 -27.487 1.00 46.22 725 SER A C 1
ATOM 5774 O O . SER A 1 725 ? 8.117 -28.685 -28.378 1.00 46.22 725 SER A O 1
ATOM 5776 N N . ASP A 1 726 ? 8.114 -30.836 -27.711 1.00 37.31 726 ASP A N 1
ATOM 5777 C CA . ASP A 1 726 ? 7.732 -31.424 -29.005 1.00 37.31 726 ASP A CA 1
ATOM 5778 C C . ASP A 1 726 ? 6.316 -30.976 -29.425 1.00 37.31 726 ASP A C 1
ATOM 5780 O O . ASP A 1 726 ? 5.312 -31.604 -29.108 1.00 37.31 726 ASP A O 1
ATOM 5784 N N . THR A 1 727 ? 6.239 -29.891 -30.190 1.00 41.44 727 THR A N 1
ATOM 5785 C CA . THR A 1 727 ? 4.999 -29.220 -30.635 1.00 41.44 727 THR A CA 1
ATOM 5786 C C . THR A 1 727 ? 4.336 -29.885 -31.851 1.00 41.44 727 THR A C 1
ATOM 5788 O O . THR A 1 727 ? 3.380 -29.360 -32.415 1.00 41.44 727 THR A O 1
ATOM 5791 N N . ARG A 1 728 ? 4.837 -31.039 -32.318 1.00 35.84 728 ARG A N 1
ATOM 5792 C CA . ARG A 1 728 ? 4.393 -31.659 -33.585 1.00 35.84 728 ARG A CA 1
ATOM 5793 C C . ARG A 1 728 ? 3.339 -32.765 -33.456 1.00 35.84 728 ARG A C 1
ATOM 5795 O O . ARG A 1 728 ? 2.934 -33.287 -34.489 1.00 35.84 728 ARG A O 1
ATOM 5802 N N . GLN A 1 729 ? 2.892 -33.145 -32.255 1.00 34.59 729 GLN A N 1
ATOM 5803 C CA . GLN A 1 729 ? 1.982 -34.299 -32.089 1.00 34.59 729 GLN A CA 1
ATOM 5804 C C . GLN A 1 729 ? 0.568 -33.987 -31.568 1.00 34.59 729 GLN A C 1
ATOM 5806 O O . GLN A 1 729 ? -0.266 -34.889 -31.545 1.00 34.59 729 GLN A O 1
ATOM 5811 N N . THR A 1 730 ? 0.248 -32.751 -31.189 1.00 34.22 730 THR A N 1
ATOM 5812 C CA . THR A 1 730 ? -0.966 -32.448 -30.397 1.00 34.22 730 THR A CA 1
ATOM 5813 C C . THR A 1 730 ? -2.004 -31.561 -31.091 1.00 34.22 730 THR A C 1
ATOM 5815 O O . THR A 1 730 ? -3.098 -31.388 -30.555 1.00 34.22 730 THR A O 1
ATOM 5818 N N . THR A 1 731 ? -1.744 -31.061 -32.304 1.00 34.16 731 THR A N 1
ATOM 5819 C CA . THR A 1 731 ? -2.657 -30.140 -33.016 1.00 34.16 731 THR A CA 1
ATOM 5820 C C . THR A 1 731 ? -3.953 -30.774 -33.538 1.00 34.16 731 THR A C 1
ATOM 5822 O O . THR A 1 731 ? -4.865 -30.046 -33.913 1.00 34.16 731 THR A O 1
ATOM 5825 N N . ASP A 1 732 ? -4.088 -32.103 -33.522 1.00 33.34 732 ASP A N 1
ATOM 5826 C CA . ASP A 1 732 ? -5.194 -32.788 -34.213 1.00 33.34 732 ASP A CA 1
ATOM 5827 C C . ASP A 1 732 ? -6.436 -33.092 -33.355 1.00 33.34 732 ASP A C 1
ATOM 5829 O O . ASP A 1 732 ? -7.360 -33.735 -33.850 1.00 33.34 732 ASP A O 1
ATOM 5833 N N . SER A 1 733 ? -6.520 -32.670 -32.083 1.00 35.25 733 SER A N 1
ATOM 5834 C CA . SER A 1 733 ? -7.564 -33.238 -31.200 1.00 35.25 733 SER A CA 1
ATOM 5835 C C . SER A 1 733 ? -8.388 -32.317 -30.298 1.00 35.25 733 SER A C 1
ATOM 5837 O O . SER A 1 733 ? -9.201 -32.857 -29.551 1.00 35.25 733 SER A O 1
ATOM 5839 N N . ILE A 1 734 ? -8.283 -30.979 -30.348 1.00 38.69 734 ILE A N 1
ATOM 5840 C CA . ILE A 1 734 ? -8.925 -30.162 -29.287 1.00 38.69 734 ILE A CA 1
ATOM 5841 C C . ILE A 1 734 ? -10.120 -29.285 -29.712 1.00 38.69 734 ILE A C 1
ATOM 5843 O O . ILE A 1 734 ? -10.903 -28.935 -28.837 1.00 38.69 734 ILE A O 1
ATOM 5847 N N . PHE A 1 735 ? -10.426 -29.054 -30.998 1.00 34.09 735 PHE A N 1
ATOM 5848 C CA . PHE A 1 735 ? -11.694 -28.381 -31.356 1.00 34.09 735 PHE A CA 1
ATOM 5849 C C . PHE A 1 735 ? -12.350 -28.938 -32.633 1.00 34.09 735 PHE A C 1
ATOM 5851 O O . PHE A 1 735 ? -11.698 -28.993 -33.678 1.00 34.09 735 PHE A O 1
ATOM 5858 N N . PRO A 1 736 ? -13.646 -29.323 -32.608 1.00 30.25 736 PRO A N 1
ATOM 5859 C CA . PRO A 1 736 ? -14.400 -29.559 -33.829 1.00 30.25 736 PRO A CA 1
ATOM 5860 C C . PRO A 1 736 ? -14.593 -28.226 -34.554 1.00 30.25 736 PRO A C 1
ATOM 5862 O O . PRO A 1 736 ? -15.205 -27.298 -34.029 1.00 30.25 736 PRO A O 1
ATOM 5865 N N . SER A 1 737 ? -14.087 -28.163 -35.784 1.00 27.91 737 SER A N 1
ATOM 5866 C CA . SER A 1 737 ? -14.424 -27.149 -36.781 1.00 27.91 737 SER A CA 1
ATOM 5867 C C . SER A 1 737 ? -15.946 -26.952 -36.848 1.00 27.91 737 SER A C 1
ATOM 5869 O O . SER A 1 737 ? -16.681 -27.806 -37.348 1.00 27.91 737 SER A O 1
ATOM 5871 N N . SER A 1 738 ? -16.432 -25.819 -36.337 1.00 29.28 738 SER A N 1
ATOM 5872 C CA . SER A 1 738 ? -17.776 -25.332 -36.641 1.00 29.28 738 SER A CA 1
ATOM 5873 C C . SER A 1 738 ? -17.709 -24.596 -37.976 1.00 29.28 738 SER A C 1
ATOM 5875 O O . SER A 1 738 ? -17.617 -23.373 -38.049 1.00 29.28 738 SER A O 1
ATOM 5877 N N . GLY A 1 739 ? -17.692 -25.373 -39.057 1.00 28.44 739 GLY A N 1
ATOM 5878 C CA . GLY A 1 739 ? -17.872 -24.863 -40.407 1.00 28.44 739 GLY A CA 1
ATOM 5879 C C . GLY A 1 739 ? -19.303 -24.365 -40.593 1.00 28.44 739 GLY A C 1
ATOM 5880 O O . GLY A 1 739 ? -20.196 -25.140 -40.933 1.00 28.44 739 GLY A O 1
ATOM 5881 N N . LYS A 1 740 ? -19.528 -23.063 -40.406 1.00 27.38 740 LYS A N 1
ATOM 5882 C CA . LYS A 1 740 ? -20.643 -22.364 -41.052 1.00 27.38 740 LYS A CA 1
ATOM 5883 C C . LYS A 1 740 ? -20.137 -21.787 -42.368 1.00 27.38 740 LYS A C 1
ATOM 5885 O O . LYS A 1 740 ? -19.406 -20.804 -42.386 1.00 27.38 740 LYS A O 1
ATOM 5890 N N . ASN A 1 741 ? -20.544 -22.432 -43.459 1.00 28.83 741 ASN A N 1
ATOM 5891 C CA . ASN A 1 741 ? -20.451 -21.896 -44.811 1.00 28.83 741 ASN A CA 1
ATOM 5892 C C . ASN A 1 741 ? -21.123 -20.518 -44.860 1.00 28.83 741 ASN A C 1
ATOM 5894 O O . ASN A 1 741 ? -22.341 -20.432 -44.695 1.00 28.83 741 ASN A O 1
ATOM 5898 N N . VAL A 1 742 ? -20.347 -19.475 -45.139 1.00 27.23 742 VAL A N 1
ATOM 5899 C CA . VAL A 1 742 ? -20.862 -18.222 -45.690 1.00 27.23 742 VAL A CA 1
ATOM 5900 C C . VAL A 1 742 ? -20.213 -18.055 -47.056 1.00 27.23 742 VAL A C 1
ATOM 5902 O O . VAL A 1 742 ? -18.997 -18.144 -47.207 1.00 27.23 742 VAL A O 1
ATOM 5905 N N . SER A 1 743 ? -21.077 -17.960 -48.058 1.00 25.42 743 SER A N 1
ATOM 5906 C CA . SER A 1 743 ? -20.762 -17.792 -49.468 1.00 25.42 743 SER A CA 1
ATOM 5907 C C . SER A 1 743 ? -19.948 -16.528 -49.712 1.00 25.42 743 SER A C 1
ATOM 5909 O O . SER A 1 743 ? -20.220 -15.485 -49.127 1.00 25.42 743 SER A O 1
ATOM 5911 N N . ALA A 1 744 ? -18.989 -16.644 -50.625 1.00 28.56 744 ALA A N 1
ATOM 5912 C CA . ALA A 1 744 ? -18.322 -15.520 -51.250 1.00 28.56 744 ALA A CA 1
ATOM 5913 C C . ALA A 1 744 ? -19.338 -14.658 -52.006 1.00 28.56 744 ALA A C 1
ATOM 5915 O O . ALA A 1 744 ? -20.040 -15.186 -52.863 1.00 28.56 744 ALA A O 1
ATOM 5916 N N . GLU A 1 745 ? -19.394 -13.377 -51.653 1.00 29.05 745 GLU A N 1
ATOM 5917 C CA . GLU A 1 745 ? -19.575 -12.196 -52.509 1.00 29.05 745 GLU A CA 1
ATOM 5918 C C . GLU A 1 745 ? -19.989 -11.040 -51.595 1.00 29.05 745 GLU A C 1
ATOM 5920 O O . GLU A 1 745 ? -21.131 -10.985 -51.167 1.00 29.05 745 GLU A O 1
ATOM 5925 N N . GLU A 1 746 ? -19.028 -10.185 -51.239 1.00 26.58 746 GLU A N 1
ATOM 5926 C CA . GLU A 1 746 ? -19.138 -8.717 -51.257 1.00 26.58 746 GLU A CA 1
ATOM 5927 C C . GLU A 1 746 ? -17.840 -8.122 -50.686 1.00 26.58 746 GLU A C 1
ATOM 5929 O O . GLU A 1 746 ? -17.391 -8.439 -49.586 1.00 26.58 746 GLU A O 1
ATOM 5934 N N . GLN A 1 747 ? -17.165 -7.338 -51.528 1.00 30.73 747 GLN A N 1
ATOM 5935 C CA . GLN A 1 747 ? -16.064 -6.465 -51.146 1.00 30.73 747 GLN A CA 1
ATOM 5936 C C . GLN A 1 747 ? -16.661 -5.325 -50.322 1.00 30.73 747 GLN A C 1
ATOM 5938 O O . GLN A 1 747 ? -17.486 -4.589 -50.855 1.00 30.73 747 GLN A O 1
ATOM 5943 N N . GLU A 1 748 ? -16.226 -5.141 -49.078 1.00 26.42 748 GLU A N 1
ATOM 5944 C CA . GLU A 1 748 ? -16.468 -3.890 -48.358 1.00 26.42 748 GLU A CA 1
ATOM 5945 C C . GLU A 1 748 ? -15.138 -3.191 -48.082 1.00 26.42 748 GLU A C 1
ATOM 5947 O O . GLU A 1 748 ? -14.231 -3.708 -47.426 1.00 26.42 748 GLU A O 1
ATOM 5952 N N . GLU A 1 749 ? -15.027 -2.025 -48.713 1.00 25.70 749 GLU A N 1
ATOM 5953 C CA . GLU A 1 749 ? -13.952 -1.054 -48.615 1.00 25.70 749 GLU A CA 1
ATOM 5954 C C . GLU A 1 749 ? -13.886 -0.470 -47.201 1.00 25.70 749 GLU A C 1
ATOM 5956 O O . GLU A 1 749 ? -14.884 -0.024 -46.639 1.00 25.70 749 GLU A O 1
ATOM 5961 N N . TYR A 1 750 ? -12.676 -0.441 -46.650 1.00 22.67 750 TYR A N 1
ATOM 5962 C CA . TYR A 1 750 ? -12.346 0.234 -45.403 1.00 22.67 750 TYR A CA 1
ATOM 5963 C C . TYR A 1 750 ? -12.416 1.753 -45.619 1.00 22.67 750 TYR A C 1
ATOM 5965 O O . TYR A 1 750 ? -11.505 2.336 -46.211 1.00 22.67 750 TYR A O 1
ATOM 5973 N N . TRP A 1 751 ? -13.502 2.382 -45.166 1.00 23.94 751 TRP A N 1
ATOM 5974 C CA . TRP A 1 751 ? -13.613 3.835 -45.057 1.00 23.94 751 TRP A CA 1
ATOM 5975 C C . TRP A 1 751 ? -13.321 4.269 -43.621 1.00 23.94 751 TRP A C 1
ATOM 5977 O O . TRP A 1 751 ? -14.044 3.939 -42.685 1.00 23.94 751 TRP A O 1
ATOM 5987 N N . ASP A 1 752 ? -12.222 5.006 -43.498 1.00 26.44 752 ASP A N 1
ATOM 5988 C CA . ASP A 1 752 ? -11.872 5.868 -42.377 1.00 26.44 752 ASP A CA 1
ATOM 5989 C C . ASP A 1 752 ? -12.856 7.053 -42.378 1.00 26.44 752 ASP A C 1
ATOM 5991 O O . ASP A 1 752 ? -12.936 7.780 -43.372 1.00 26.44 752 ASP A O 1
ATOM 5995 N N . SER A 1 753 ? -13.643 7.215 -41.313 1.00 26.11 753 SER A N 1
ATOM 5996 C CA . SER A 1 753 ? -14.470 8.405 -41.090 1.00 26.11 753 SER A CA 1
ATOM 5997 C C . SER A 1 753 ? -14.312 8.853 -39.647 1.00 26.11 753 SER A C 1
ATOM 5999 O O . SER A 1 753 ? -14.859 8.259 -38.720 1.00 26.11 753 SER A O 1
ATOM 6001 N N . ASP A 1 754 ? -13.528 9.915 -39.517 1.00 28.97 754 ASP A N 1
ATOM 6002 C CA . ASP A 1 754 ? -13.664 10.958 -38.508 1.00 28.97 754 ASP A CA 1
ATOM 6003 C C . ASP A 1 754 ? -15.036 11.665 -38.671 1.00 28.97 754 ASP A C 1
ATOM 6005 O O . ASP A 1 754 ? -15.692 11.484 -39.700 1.00 28.97 754 ASP A O 1
ATOM 6009 N N . GLU A 1 755 ? -15.408 12.502 -37.694 1.00 28.08 755 GLU A N 1
ATOM 6010 C CA . GLU A 1 755 ? -16.712 13.184 -37.467 1.00 28.08 755 GLU A CA 1
ATOM 6011 C C . GLU A 1 755 ? -17.700 12.340 -36.624 1.00 28.08 755 GLU A C 1
ATOM 6013 O O . GLU A 1 755 ? -18.005 11.204 -36.956 1.00 28.08 755 GLU A O 1
ATOM 6018 N N . GLY A 1 756 ? -18.254 12.772 -35.487 1.00 26.27 756 GLY A N 1
ATOM 6019 C CA . GLY A 1 756 ? -18.451 14.106 -34.924 1.00 26.27 756 GLY A CA 1
ATOM 6020 C C . GLY A 1 756 ? -19.933 14.244 -34.538 1.00 26.27 756 GLY A C 1
ATOM 6021 O O . GLY A 1 756 ? -20.756 14.453 -35.416 1.00 26.27 756 GLY A O 1
ATOM 6022 N N . GLU A 1 757 ? -20.271 14.123 -33.252 1.00 26.66 757 GLU A N 1
ATOM 6023 C CA . GLU A 1 757 ? -21.566 14.525 -32.658 1.00 26.66 757 GLU A CA 1
ATOM 6024 C C . GLU A 1 757 ? -21.204 15.202 -31.320 1.00 26.66 757 GLU A C 1
ATOM 6026 O O . GLU A 1 757 ? -20.601 14.570 -30.456 1.00 26.66 757 GLU A O 1
ATOM 6031 N N . GLU A 1 758 ? -21.149 16.536 -31.234 1.00 25.95 758 GLU A N 1
ATOM 6032 C CA . GLU A 1 758 ? -22.267 17.474 -31.002 1.00 25.95 758 GLU A CA 1
ATOM 6033 C C . GLU A 1 758 ? -23.054 17.158 -29.720 1.00 25.95 758 GLU A C 1
ATOM 6035 O O . GLU A 1 758 ? -24.072 16.478 -29.760 1.00 25.95 758 GLU A O 1
ATOM 6040 N N . ASP A 1 759 ? -22.590 17.718 -28.595 1.00 27.98 759 ASP A N 1
ATOM 6041 C CA . ASP A 1 759 ? -23.406 17.935 -27.397 1.00 27.98 759 ASP A CA 1
ATOM 6042 C C . ASP A 1 759 ? -23.717 19.431 -27.243 1.00 27.98 759 ASP A C 1
ATOM 6044 O O . ASP A 1 759 ? -22.910 20.320 -27.534 1.00 27.98 759 ASP A O 1
ATOM 6048 N N . GLU A 1 760 ? -24.950 19.660 -26.817 1.00 28.92 760 GLU A N 1
ATOM 6049 C CA . GLU A 1 760 ? -25.776 20.846 -26.981 1.00 28.92 760 GLU A CA 1
ATOM 6050 C C . GLU A 1 760 ? -25.294 22.081 -26.199 1.00 28.92 760 GLU A C 1
ATOM 6052 O O . GLU A 1 760 ? -24.957 22.026 -25.016 1.00 28.92 760 GLU A O 1
ATOM 6057 N N . ALA A 1 761 ? -25.353 23.238 -26.861 1.00 25.91 761 ALA A N 1
ATOM 6058 C CA . ALA A 1 761 ? -25.221 24.557 -26.256 1.00 25.91 761 ALA A CA 1
ATOM 6059 C C . ALA A 1 761 ? -26.590 25.241 -26.195 1.00 25.91 761 ALA A C 1
ATOM 6061 O O . ALA A 1 761 ? -27.247 25.314 -27.225 1.00 25.91 761 ALA A O 1
ATOM 6062 N N . GLU A 1 762 ? -26.955 25.815 -25.042 1.00 28.91 762 GLU A N 1
ATOM 6063 C CA . GLU A 1 762 ? -27.880 26.956 -24.876 1.00 28.91 762 GLU A CA 1
ATOM 6064 C C . GLU A 1 762 ? -27.734 27.541 -23.443 1.00 28.91 762 GLU A C 1
ATOM 6066 O O . GLU A 1 762 ? -27.365 26.807 -22.527 1.00 28.91 762 GLU A O 1
ATOM 6071 N N . PRO A 1 763 ? -28.090 28.814 -23.169 1.00 30.78 763 PRO A N 1
ATOM 6072 C CA . PRO A 1 763 ? -27.640 30.034 -23.837 1.00 30.78 763 PRO A CA 1
ATOM 6073 C C . PRO A 1 763 ? -27.179 31.125 -22.832 1.00 30.78 763 PRO A C 1
ATOM 6075 O O . PRO A 1 763 ? -27.523 31.127 -21.651 1.00 30.78 763 PRO A O 1
ATOM 6078 N N . PHE A 1 764 ? -26.404 32.091 -23.332 1.00 25.20 764 PHE A N 1
ATOM 6079 C CA . PHE A 1 764 ? -26.048 33.334 -22.638 1.00 25.20 764 PHE A CA 1
ATOM 6080 C C . PHE A 1 764 ? -27.224 34.323 -22.650 1.00 25.20 764 PHE A C 1
ATOM 6082 O O . PHE A 1 764 ? -27.709 34.663 -23.729 1.00 25.20 764 PHE A O 1
ATOM 6089 N N . ASP A 1 765 ? -27.596 34.853 -21.481 1.00 25.38 765 ASP A N 1
ATOM 6090 C CA . ASP A 1 765 ? -28.364 36.097 -21.357 1.00 25.38 765 ASP A CA 1
ATOM 6091 C C . ASP A 1 765 ? -27.409 37.282 -21.143 1.00 25.38 765 ASP A C 1
ATOM 6093 O O . ASP A 1 765 ? -26.500 37.250 -20.310 1.00 25.38 765 ASP A O 1
ATOM 6097 N N . LEU A 1 766 ? -27.630 38.313 -21.957 1.00 26.67 766 LEU A N 1
ATOM 6098 C CA . LEU A 1 766 ? -27.025 39.641 -21.912 1.00 26.67 766 LEU A CA 1
ATOM 6099 C C . LEU A 1 766 ? -27.787 40.535 -20.932 1.00 26.67 766 LEU A C 1
ATOM 6101 O O . LEU A 1 766 ? -29.008 40.436 -20.862 1.00 26.67 766 LEU A O 1
ATOM 6105 N N . ASP A 1 767 ? -27.036 41.418 -20.266 1.00 25.48 767 ASP A N 1
ATOM 6106 C CA . ASP A 1 767 ? -27.363 42.782 -19.797 1.00 25.48 767 ASP A CA 1
ATOM 6107 C C . ASP A 1 767 ? -26.588 43.024 -18.478 1.00 25.48 767 ASP A C 1
ATOM 6109 O O . ASP A 1 767 ? -26.543 42.139 -17.632 1.00 25.48 767 ASP A O 1
ATOM 6113 N N . VAL A 1 768 ? -25.923 44.140 -18.161 1.00 27.11 768 VAL A N 1
ATOM 6114 C CA . VAL A 1 768 ? -25.877 45.528 -18.647 1.00 27.11 768 VAL A CA 1
ATOM 6115 C C . VAL A 1 768 ? -24.820 46.256 -17.765 1.00 27.11 768 VAL A C 1
ATOM 6117 O O . VAL A 1 768 ? -24.576 45.795 -16.650 1.00 27.11 768 VAL A O 1
ATOM 6120 N N . GLU A 1 769 ? -24.272 47.390 -18.241 1.00 26.55 769 GLU A N 1
ATOM 6121 C CA . GLU A 1 769 ? -23.543 48.453 -17.483 1.00 26.55 769 GLU A CA 1
ATOM 6122 C C . GLU A 1 769 ? -22.132 48.113 -16.939 1.00 26.55 769 GLU A C 1
ATOM 6124 O O . GLU A 1 769 ? -21.877 47.026 -16.440 1.00 26.55 769 GLU A O 1
ATOM 6129 N N . ASP A 1 770 ? -21.129 48.992 -16.924 1.00 27.17 770 ASP A N 1
ATOM 6130 C CA . ASP A 1 770 ? -20.901 50.326 -17.488 1.00 27.17 770 ASP A CA 1
ATOM 6131 C C . ASP A 1 770 ? -19.387 50.599 -17.340 1.00 27.17 770 ASP A C 1
ATOM 6133 O O . ASP A 1 770 ? -18.735 50.080 -16.428 1.00 27.17 770 ASP A O 1
ATOM 6137 N N . ASP A 1 771 ? -18.833 51.408 -18.242 1.00 27.56 771 ASP A N 1
ATOM 6138 C CA . ASP A 1 771 ? -17.528 52.054 -18.082 1.00 27.56 771 ASP A CA 1
ATOM 6139 C C . ASP A 1 771 ? -17.529 52.944 -16.824 1.00 27.56 771 ASP A C 1
ATOM 6141 O O . ASP A 1 771 ? -18.485 53.687 -16.631 1.00 27.56 771 ASP A O 1
ATOM 6145 N N . GLU A 1 772 ? -16.452 52.953 -16.028 1.00 28.36 772 GLU A N 1
ATOM 6146 C CA . GLU A 1 772 ? -15.861 54.199 -15.505 1.00 28.36 772 GLU A CA 1
ATOM 6147 C C . GLU A 1 772 ? -14.521 53.978 -14.771 1.00 28.36 772 GLU A C 1
ATOM 6149 O O . GLU A 1 772 ? -14.276 52.973 -14.105 1.00 28.36 772 GLU A O 1
ATOM 6154 N N . ASP A 1 773 ? -13.658 54.972 -14.975 1.00 27.91 773 ASP A N 1
ATOM 6155 C CA . ASP A 1 773 ? -12.276 55.185 -14.543 1.00 27.91 773 ASP A CA 1
ATOM 6156 C C . ASP A 1 773 ? -12.036 55.291 -13.012 1.00 27.91 773 ASP A C 1
ATOM 6158 O O . ASP A 1 773 ? -12.963 55.289 -12.206 1.00 27.91 773 ASP A O 1
ATOM 6162 N N . PHE A 1 774 ? -10.756 55.548 -12.680 1.00 27.28 774 PHE A N 1
ATOM 6163 C CA . PHE A 1 774 ? -10.136 56.105 -11.453 1.00 27.28 774 PHE A CA 1
ATOM 6164 C C . PHE A 1 774 ? -9.372 55.087 -10.589 1.00 27.28 774 PHE A C 1
ATOM 6166 O O . PHE A 1 774 ? -9.929 54.160 -10.015 1.00 27.28 774 PHE A O 1
ATOM 6173 N N . GLU A 1 775 ? -8.036 55.076 -10.665 1.00 28.09 775 GLU A N 1
ATOM 6174 C CA . GLU A 1 775 ? -7.067 55.959 -9.971 1.00 28.09 775 GLU A CA 1
ATOM 6175 C C . GLU A 1 775 ? -6.931 55.680 -8.463 1.00 28.09 775 GLU A C 1
ATOM 6177 O O . GLU A 1 775 ? -7.888 55.730 -7.703 1.00 28.09 775 GLU A O 1
ATOM 6182 N N . GLU A 1 776 ? -5.681 55.373 -8.103 1.00 28.97 776 GLU A N 1
ATOM 6183 C CA . GLU A 1 776 ? -4.902 55.799 -6.932 1.00 28.97 776 GLU A CA 1
ATOM 6184 C C . GLU A 1 776 ? -5.550 56.110 -5.562 1.00 28.97 776 GLU A C 1
ATOM 6186 O O . GLU A 1 776 ? -6.499 56.866 -5.417 1.00 28.97 776 GLU A O 1
ATOM 6191 N N . GLU A 1 777 ? -4.813 55.641 -4.542 1.00 28.23 777 GLU A N 1
ATOM 6192 C CA . GLU A 1 777 ? -4.717 56.147 -3.162 1.00 28.23 777 GLU A CA 1
ATOM 6193 C C . GLU A 1 777 ? -5.937 55.980 -2.230 1.00 28.23 777 GLU A C 1
ATOM 6195 O O . GLU A 1 777 ? -6.919 56.715 -2.280 1.00 28.23 777 GLU A O 1
ATOM 6200 N N . ILE A 1 778 ? -5.811 55.082 -1.239 1.00 32.75 778 ILE A N 1
ATOM 6201 C CA . ILE A 1 778 ? -5.313 55.357 0.135 1.00 32.75 778 ILE A CA 1
ATOM 6202 C C . ILE A 1 778 ? -5.097 54.030 0.877 1.00 32.75 778 ILE A C 1
ATOM 6204 O O . ILE A 1 778 ? -5.982 53.147 0.802 1.00 32.75 778 ILE A O 1
#

Nearest PDB structures (foldseek):
  6vvo-assembly1_C  TM=2.277E-01  e=4.408E+00  Homo sapiens
  7tku-assembly1_B  TM=1.799E-01  e=4.204E+00  Saccharomyces cerevisiae
  8cq0-assembly1_B  TM=1.290E-01  e=2.875E+00  Photorhabdus luminescens

Solvent-accessible surface area (backbone atoms only — not comparable to full-atom values): 47307 Å² total; per-residue (Å²): 119,91,57,46,44,66,67,53,43,51,49,50,52,52,49,50,44,66,71,71,27,56,53,69,67,59,47,49,52,48,52,56,50,36,70,71,41,98,54,34,53,63,60,48,39,64,58,43,73,81,44,85,85,59,58,73,70,76,63,37,58,94,67,61,51,88,87,37,64,70,56,47,51,54,50,35,74,73,39,28,72,34,64,64,49,50,49,49,44,40,62,71,63,46,39,64,73,73,67,68,75,48,71,58,40,78,88,84,56,80,66,62,71,49,66,78,73,56,67,88,82,68,98,53,96,83,64,88,73,70,67,60,85,74,81,78,85,82,89,72,71,87,61,58,87,73,50,41,92,88,58,82,86,84,80,53,79,91,57,67,55,53,76,57,49,58,54,51,36,46,61,32,83,76,20,33,48,52,42,71,38,58,49,97,91,36,67,48,52,66,70,56,49,45,51,51,32,48,77,68,71,40,43,28,40,39,26,63,23,61,75,71,76,92,52,56,57,66,58,45,45,53,53,40,48,73,68,31,83,85,44,62,30,26,37,28,55,48,99,82,78,42,59,28,31,37,36,80,88,68,55,70,46,53,30,86,82,40,82,51,63,86,53,40,78,53,34,34,36,49,30,51,48,78,55,34,51,101,62,87,64,85,67,42,70,74,39,40,32,39,36,34,46,34,82,76,46,30,43,67,60,54,49,50,35,55,49,53,43,76,44,40,82,76,58,19,35,45,30,44,36,21,40,55,72,38,44,54,50,43,29,59,76,70,72,51,61,93,87,56,88,68,36,30,62,54,51,52,52,39,21,51,49,38,37,55,49,53,56,56,71,46,43,56,44,53,43,52,53,51,52,49,51,37,50,53,54,47,38,47,67,80,26,77,48,32,90,82,35,68,68,37,26,52,56,41,46,63,65,53,52,37,73,58,58,71,52,71,62,76,75,66,56,81,75,68,90,84,62,74,91,63,73,93,56,100,69,80,84,69,84,65,59,65,52,38,33,54,50,51,50,54,47,52,49,53,55,61,68,54,63,79,76,64,96,75,76,69,98,39,60,80,54,57,72,53,60,56,92,71,85,72,81,82,81,81,85,79,87,79,83,82,84,73,84,82,92,74,50,68,63,76,88,88,70,75,55,69,47,60,53,45,25,39,38,63,62,50,90,68,79,86,68,63,41,51,40,57,59,58,49,39,70,29,64,73,28,49,78,42,61,91,64,51,82,86,80,40,91,44,40,28,27,32,55,64,51,76,56,50,60,66,65,59,95,93,60,75,68,65,79,64,62,70,82,55,43,36,34,47,30,30,75,80,77,59,36,34,30,37,43,40,75,72,47,46,61,64,43,50,60,46,40,73,76,58,36,24,95,48,40,31,39,28,45,42,51,55,20,70,49,87,84,50,75,77,38,66,55,46,69,86,44,46,44,45,70,69,93,51,92,75,70,59,60,81,62,52,41,53,44,50,27,66,74,47,31,38,32,47,77,59,68,83,52,48,65,60,54,34,60,76,61,68,63,57,77,41,90,89,73,71,38,49,53,87,59,65,81,54,50,56,53,40,27,53,48,50,48,53,49,39,17,45,66,50,80,65,45,88,48,67,89,34,66,44,28,26,52,42,68,44,46,78,81,56,80,84,37,77,84,58,65,80,76,85,78,85,80,68,86,88,75,83,75,83,82,81,81,74,89,74,80,92,83,79,91,79,81,89,75,89,74,83,84,86,83,91,79,90,86,87,82,89,85,87,87,78,89,76,91,81,88,83,80,86,90,134

Organism: NCBI:txid1450541

Mean predicted aligned error: 16.95 Å

Foldseek 3Di:
DVCLFPVSVVVVLLVVCLVVFDDLVLLLVLLVVLVVDLHSQVLLLQQCVPQPPQDPCLNGNVNDDSPDPVSSVSSCVRRRNPSSSSVSSCVPPPCVVPVDWDQWDFDADLLVQFQDAQDPDDPCPPDPPPRPPPDDDDPDCLLVVLHHPVDDDDDDPVCPCVNVLLLVLCVDPQNWAEDECDDPNAHHALLRVLLVCLVVVAQAELAQAQSHDPDDFLRSQLSSCVNHVQAQWEWTADPVRAIWIAGPVRDIDGCVVDPCQVPCPRYRYYAHNVRLPPDAGPDDQQHEYEYEHHLLAAPVSSSSSVCSNVCSVPHYYYYYYYYPVRVVQLCVQVVHDPPDDGTSVSVNSSNNVSSVVVSLVCLLLSLVSLLLVLQLSLLCVVLVVLVPDVVSVVSSCVSSTDRLDDDPCRQDPDDPPPPDPDPPPPRPPRDGDGVSVVSNVVSVVVVVVSCPPDPPDPPPSSSVVSPDPDPDPDPDDDDDDDDDDDDFAFDDDPDADPQVLCCFQPVDRDDDFKAQLLVLCCVAPLNVVCVPLADLPLPQEIEGNVQSGTTDDDVPDHDLLRRDAQFKWWAQLVVSHIYGYDPRNVVVSLVSLAPRGDPRIKIFTDGAAPDLPDDHCLQSQPDIRVHDPDRRSRPLVCSSSSNLSRLHQADAPVCVVVNCVSLVWDDDPVPQFTDDDPPRSLVNLVSSQVSSCSSSVNDRSCPTPSVCVSVRGDDDCPHPSNDDDPPPPPPPDDDDDPDDDDDDDDDDDDDDDDDDDDDDDDDDDDDDDDDDDDDDDD

Sequence (778 aa):
AEWGHPDVAILFTCLAFYHEGLNQEQCRQCLESVLRADDPATEYDRWTETSAAMPEGLRHWNLINVNDYDQGFAIWQHLRFSTTVINYYLKNFVFPVHAKQFAIKLQMSGWDVPNFRNSPDTSDATKTVQPGLTTGFSGTNDNRRLLPLTMEQHDLPELSHTNAEVLTYLLQRRNREYRAAVFKGKRMSETELLSSLTKTKIRTLIDAGAFVLEMDNLSLVKTWLMHDNEAQAAVYFGSDNQPWVCSQTGKCLPLIATPYADDMTGCLIYLDQAHTRGTDLKLPAHARGALTLGLNQTKDHTVQAAMRLRQLGTTQSVVFIAPPEVHLNILDVCGKHQDEELDSSDVVYWLLHQTCASNRDLEPLYNAQGVDFCRRIQAAEDHPHFVKNQLQRKYYMGILQQPEQQTLEQLYKPAPTDASDGDSNSSNDLTYSGQAANFIEVLRQRRAEGKGVHDSTINSSALEEVEQEREVAYEVEEEREAERPKLLKPYTYPGLHRSLSQFAETGSLAGVEYVPAESMVFETELGGKYRGKVDLSLPHLYVSVEFTKTVKLKPGEKMDELTRPVNWLLCNIRTEIAIVVTPEEAEDLIPILRSEAAPSMHLMTYAAPVTKRMQHFSNLDYYTVPPLAVANYAPAFLAFEVGIFAGRLYFGSREYEEILDRLALEWDDAAGSAVTPAEGSSLSMVFLQEWLALRRQGQDISHTPMGYVCQGRMLRPDHPFFVQSDTRQTTDSIFPSSGKNVSAEEQEEYWDSDEGEEDEAEPFDLDVEDDEDFEEEI

InterPro domains:
  IPR051346 OTU Domain-Containing Deubiquitinase [PTHR13367] (1-654)